Protein 4J6R (pdb70)

Nearest PDB structures (foldseek):
  4j6r-assembly1_G  TM=1.003E+00  e=2.143E-77  Human immunodeficiency virus 1
  6l1y-assembly1_A  TM=9.683E-01  e=7.437E-60  Human immunodeficiency virus 1
  4lsr-assembly1_G  TM=9.617E-01  e=2.858E-59  Human immunodeficiency virus 1
  4ydk-assembly1_G  TM=9.667E-01  e=1.534E-57  Human immunodeficiency virus 1
  5cd5-assembly1_A  TM=9.630E-01  e=1.033E-56  Human immunodeficiency virus 1

B-factor: mean 38.2, std 18.19, range [13.43, 125.76]

Foldseek 3Di:
DWDFDDDQKAKEFPADCPDFAQQSVLCVPRHHHDDPDWDKFWDPQDKDWFALPPFCVLVNVLVSVLVSCPVFAAFQWWCFDPDIDGDDGDQGHYDWGFMKIFDDPQKWKKFAPDALPQLGTMGRIIMITGIAPTATLFDKFFFQWPGDAHQPAWHWHWPDQQPLVIKIKIFHHDWWKKKKKALRFKIKIKTQQLVLLQRVQRVVVVVCVVVNQAKEAFAFDPDDDQRWSFIWGDFSSWIKGWHCRQRGGDIGHSPDHSPPDNSMDMIIMGTAQWDADLSHGIIGGHDDDDDDMTIDMIIRGMGIKGWDHDDDDDRYIYIYGGDSNSSVVVSSRCSRMGMMGHD/DAWAKDEAAEEEAQFKDKMKIQDDDDDLQLFKKWKWWDAPPGDIDTAKIFRQPPTDIDGDPVQPPFWDKHADPVRSMIMIMGGSDDQRVFTWMKIFAAPDSVGGPHGPYIYPTYTYGYHNDDFDFWDKDKQAWDPVPDAQAKTKIWIKTDFGDDDDKDKDKPVNPDDPQKDKDDWDQDPVRGIITMIMGMDGPVCQVPDWIWMWMADVVNRDIDIGTHHHD/DKAKAKDDQEAEEAAQAKTKIKIFIPWFQFQAKWKWWADPPDDIHTAAGSQFHGDPPHDPQWTKDDGTTIIMIMGGRDAQVSFTWMWMDHVPYIYPTHTYAYDDDWDFWDKDKDWADPVVLVVWKTKIKMKTPFGPDPDKDKWKAFLHRTDPPQKDKDKDGQDRPRRTIMMMIIGMDTSVVVVVTFKIKIWMDDPNDPHIDIDIGTPPDD

Radius of gyration: 33.47 Å; Cα contacts (8 Å, |Δi|>4): 1973; chains: 3; bounding box: 67×87×96 Å

Sequence (774 aa):
VWRDADTTLFCASDAKAYETEKHNVWATHACVPTDPNPQEIHLDNVTEKFNMWKNNMVEQMHTDIISLWDQSLKPCVKLTGGSAITQACPKVSFEPIPIHYCTPAGFAILKCKDEGFNGTGLCKNVSTVQCTHGIKPVVSTQLLLNGSLAEKNITIRSENITNNAKIIIVQLVQPVTIKCIRDIRQAHCNVTRSRWNKTLQEVAEKLRTYFGNKTIIFANSSGGDLEITTHSFNCGGEFFYCNTSGLFNSTWYVNSTWNDTNDTITLPCRIKQIINMWQRAGQAMYAPPIPGVIKCESNITGLLLTRDGGKDNNVNETFRPGGGDMRDNWRSELYKYKVVEIEVQFVQSGAEVKKPGASVRVSCEASGYSFTDYVLQWIRQAPGQRPEWMGWIKPERGAVSYAPQFQGRLTLTRDLYTETAYMHFKNLRSDDTAIYYCARGVRRDASWWLQFWGQGTLVTVSSASTKGPSVFPLAPSSKSTSGGTAALGCLVKDYFPEPVTVSWNSGALTSGVHTFPAVLQSSGLYSLSSVVTVPSSSLGTQTYICNVNHKPSNTKVDKKVEPKEIVMTQSPVTVSVSRGGTATLSCRASQGVGSDVAWYQHKPGQTPRLLIYGASTRASGVPERFSGSGFHVDFTLSISGLQPEDVAIYYCQQYETFGQGTKVEIKRTVAAPSVFIFPPSDEQLKSGTASVVCLLNNFYPREAKVQWKVDNALQSGNSQESVTEQDSKDSTYSLSSTLTLSKADYEKHKVYACEVTHQGLSSPVTKSFNRGEC

Structure (mmCIF, N/CA/C/O backbone):
data_4J6R
#
_entry.id   4J6R
#
_cell.length_a   62.044
_cell.length_b   68.692
_cell.length_c   214.534
_cell.angle_alpha   90.00
_cell.angle_beta   90.00
_cell.angle_gamma   90.00
#
_symmetry.space_group_name_H-M   'P 21 21 21'
#
loop_
_entity.id
_entity.type
_entity.pdbx_description
1 polymer 'Envelope glycoprotein gp160'
2 polymer 'HEAVY CHAIN OF ANTIBODY VRC23'
3 polymer 'LIGHT CHAIN OF ANTIBODY VRC23'
4 non-polymer 2-acetamido-2-deoxy-beta-D-glucopyranose
5 non-polymer 'CALCIUM ION'
6 non-polymer 1,2-ETHANEDIOL
7 non-polymer (4S)-2-METHYL-2,4-PENTANEDIOL
8 non-polymer 2-AMINO-2-HYDROXYMETHYL-PROPANE-1,3-DIOL
9 non-polymer (R,R)-2,3-BUTANEDIOL
10 water water
#
loop_
_atom_site.group_PDB
_atom_site.id
_atom_site.type_symbol
_atom_site.label_atom_id
_atom_site.label_alt_id
_atom_site.label_comp_id
_atom_site.label_asym_id
_atom_site.label_entity_id
_atom_site.label_seq_id
_atom_site.pdbx_PDB_ins_code
_atom_site.Cartn_x
_atom_site.Cartn_y
_atom_site.Cartn_z
_atom_site.occupancy
_atom_site.B_iso_or_equiv
_atom_site.auth_seq_id
_atom_site.auth_comp_id
_atom_site.auth_asym_id
_atom_site.auth_atom_id
_atom_site.pdbx_PDB_model_num
ATOM 1 N N . VAL A 1 1 ? -19.240 18.201 26.737 1.00 80.78 44 VAL G N 1
ATOM 2 C CA . VAL A 1 1 ? -20.001 17.765 27.901 1.00 84.12 44 VAL G CA 1
ATOM 3 C C . VAL A 1 1 ? -19.096 16.977 28.853 1.00 77.70 44 VAL G C 1
ATOM 4 O O . VAL A 1 1 ? -18.527 17.546 29.787 1.00 70.23 44 VAL G O 1
ATOM 16 N N . TRP A 1 2 ? -18.960 15.675 28.621 1.00 74.77 45 TRP G N 1
ATOM 17 C CA . TRP A 1 2 ? -18.017 14.863 29.384 1.00 65.03 45 TRP G CA 1
ATOM 18 C C . TRP A 1 2 ? -17.579 13.666 28.553 1.00 58.37 45 TRP G C 1
ATOM 19 O O . TRP A 1 2 ? -18.195 13.348 27.535 1.00 71.83 45 TRP G O 1
ATOM 40 N N . ARG A 1 3 ? -16.509 13.010 28.987 1.00 55.58 46 ARG G N 1
ATOM 41 C CA . ARG A 1 3 ? -16.043 11.797 28.332 1.00 60.69 46 ARG G CA 1
ATOM 42 C C . ARG A 1 3 ? -15.219 10.940 29.284 1.00 58.43 46 ARG G C 1
ATOM 43 O O . ARG A 1 3 ? -14.706 11.429 30.292 1.00 54.90 46 ARG G O 1
ATOM 64 N N . ASP A 1 4 ? -15.110 9.654 28.966 1.00 57.65 47 ASP G N 1
ATOM 65 C CA . ASP A 1 4 ? -14.343 8.728 29.789 1.00 52.08 47 ASP G CA 1
ATOM 66 C C . ASP A 1 4 ? -12.945 9.280 30.023 1.00 45.72 47 ASP G C 1
ATOM 67 O O . ASP A 1 4 ? -12.322 9.819 29.109 1.00 52.42 47 ASP G O 1
ATOM 76 N N . ALA A 1 5 ? -12.456 9.148 31.250 1.00 48.89 48 ALA G N 1
ATOM 77 C CA . ALA A 1 5 ? -11.123 9.624 31.582 1.00 48.08 48 ALA G CA 1
ATOM 78 C C . ALA A 1 5 ? -10.564 8.886 32.787 1.00 49.91 48 ALA G C 1
ATOM 79 O O . ALA A 1 5 ? -11.310 8.320 33.590 1.00 52.82 48 ALA G O 1
ATOM 86 N N . ASP A 1 6 ? -9.241 8.885 32.899 1.00 54.28 49 ASP G N 1
ATOM 87 C CA . ASP A 1 6 ? -8.571 8.373 34.085 1.00 48.75 49 ASP G CA 1
ATOM 88 C C . ASP A 1 6 ? -7.945 9.539 34.841 1.00 51.56 49 ASP G C 1
ATOM 89 O O . ASP A 1 6 ? -7.293 10.401 34.247 1.00 55.89 49 ASP G O 1
ATOM 98 N N . THR A 1 7 ? -8.153 9.566 36.152 1.00 51.00 50 THR G N 1
ATOM 99 C CA . THR A 1 7 ? -7.561 10.596 36.994 1.00 56.84 50 THR G CA 1
ATOM 100 C C . THR A 1 7 ? -7.208 9.988 38.335 1.00 43.86 50 THR G C 1
ATOM 101 O O . THR A 1 7 ? -7.533 8.837 38.604 1.00 41.47 50 THR G O 1
ATOM 112 N N . THR A 1 8 ? -6.535 10.770 39.168 1.00 51.43 51 THR G N 1
ATOM 113 C CA . THR A 1 8 ? -6.192 10.348 40.515 1.00 47.05 51 THR G CA 1
ATOM 114 C C . THR A 1 8 ? -7.384 10.558 41.442 1.00 47.22 51 THR G C 1
ATOM 115 O O . THR A 1 8 ? -7.834 11.686 41.642 1.00 57.71 51 THR G O 1
ATOM 126 N N . LEU A 1 9 ? -7.894 9.470 42.004 1.00 37.72 52 LEU G N 1
ATOM 127 C CA . LEU A 1 9 ? -9.035 9.543 42.903 1.00 33.56 52 LEU G CA 1
ATOM 128 C C . LEU A 1 9 ? -8.545 9.745 44.333 1.00 34.57 52 LEU G C 1
ATOM 129 O O . LEU A 1 9 ? -7.359 9.575 44.621 1.00 39.09 52 LEU G O 1
ATOM 145 N N . PHE A 1 10 ? -9.449 10.133 45.225 1.00 39.98 53 PHE G N 1
ATOM 146 C CA . PHE A 1 10 ? -9.145 10.119 46.655 1.00 35.50 53 PHE G CA 1
ATOM 147 C C . PHE A 1 10 ? -10.166 9.235 47.366 1.00 39.04 53 PHE G C 1
ATOM 148 O O . PHE A 1 10 ? -11.228 8.935 46.816 1.00 37.45 53 PHE G O 1
ATOM 165 N N . CYS A 1 11 ? -9.829 8.779 48.566 1.00 34.03 54 CYS G N 1
ATOM 166 C CA . CYS A 1 11 ? -10.743 7.927 49.323 1.00 36.71 54 CYS G CA 1
ATOM 167 C C . CYS A 1 11 ? -11.345 8.666 50.514 1.00 28.96 54 CYS G C 1
ATOM 168 O O . CYS A 1 11 ? -10.788 9.648 51.002 1.00 31.56 54 CYS G O 1
ATOM 175 N N . ALA A 1 12 ? -12.508 8.194 50.947 1.00 35.15 55 ALA G N 1
ATOM 176 C CA . ALA A 1 12 ? -13.196 8.731 52.107 1.00 35.44 55 ALA G CA 1
ATOM 177 C C . ALA A 1 12 ? -13.575 7.558 52.999 1.00 36.29 55 ALA G C 1
ATOM 178 O O . ALA A 1 12 ? -13.814 6.461 52.505 1.00 34.74 55 ALA G O 1
ATOM 185 N N . SER A 1 13 ? -13.619 7.777 54.309 1.00 38.92 56 SER G N 1
ATOM 186 C CA . SER A 1 13 ? -13.974 6.705 55.234 1.00 36.28 56 SER G CA 1
ATOM 187 C C . SER A 1 13 ? -14.473 7.255 56.567 1.00 39.76 56 SER G C 1
ATOM 188 O O . SER A 1 13 ? -14.294 8.437 56.873 1.00 45.62 56 SER G O 1
ATOM 196 N N . ASP A 1 14 ? -15.101 6.392 57.359 1.00 36.40 57 ASP G N 1
ATOM 197 C CA . ASP A 1 14 ? -15.514 6.750 58.712 1.00 37.62 57 ASP G CA 1
ATOM 198 C C . ASP A 1 14 ? -14.534 6.224 59.761 1.00 43.03 57 ASP G C 1
ATOM 199 O O . ASP A 1 14 ? -14.930 5.877 60.872 1.00 46.10 57 ASP G O 1
ATOM 208 N N . ALA A 1 15 ? -13.254 6.187 59.413 1.00 37.40 58 ALA G N 1
ATOM 209 C CA . ALA A 1 15 ? -12.233 5.656 60.313 1.00 39.08 58 ALA G CA 1
ATOM 210 C C . ALA A 1 15 ? -12.174 6.436 61.617 1.00 43.47 58 ALA G C 1
ATOM 211 O O . ALA A 1 15 ? -12.443 7.635 61.653 1.00 41.86 58 ALA G O 1
ATOM 218 N N . LYS A 1 16 ? -11.828 5.730 62.687 1.00 41.16 59 LYS G N 1
ATOM 219 C CA . LYS A 1 16 ? -11.657 6.322 63.998 1.00 46.79 59 LYS G CA 1
ATOM 220 C C . LYS A 1 16 ? -10.200 6.709 64.179 1.00 55.38 59 LYS G C 1
ATOM 221 O O . LYS A 1 16 ? -9.313 5.855 64.154 1.00 43.79 59 LYS G O 1
ATOM 240 N N . ALA A 1 17 ? -9.958 8.003 64.358 1.00 65.38 60 ALA G N 1
ATOM 241 C CA . ALA A 1 17 ? -8.602 8.512 64.524 1.00 65.70 60 ALA G CA 1
ATOM 242 C C . ALA A 1 17 ? -7.923 7.924 65.762 1.00 58.46 60 ALA G C 1
ATOM 243 O O . ALA A 1 17 ? -6.699 7.993 65.889 1.00 60.42 60 ALA G O 1
ATOM 250 N N . TYR A 1 18 ? -8.714 7.344 66.664 1.00 46.99 61 TYR G N 1
ATOM 251 C CA . TYR A 1 18 ? -8.184 6.779 67.899 1.00 47.37 61 TYR G CA 1
ATOM 252 C C . TYR A 1 18 ? -7.960 5.266 67.880 1.00 48.76 61 TYR G C 1
ATOM 253 O O . TYR A 1 18 ? -7.356 4.721 68.806 1.00 57.70 61 TYR G O 1
ATOM 271 N N . GLU A 1 19 ? -8.444 4.590 66.838 1.00 42.45 62 GLU G N 1
ATOM 272 C CA . GLU A 1 19 ? -8.452 3.130 66.786 1.00 51.56 62 GLU G CA 1
ATOM 273 C C . GLU A 1 19 ? -7.078 2.559 66.415 1.00 43.97 62 GLU G C 1
ATOM 274 O O . GLU A 1 19 ? -6.323 3.171 65.662 1.00 52.47 62 GLU G O 1
ATOM 286 N N . THR A 1 20 ? -6.767 1.380 66.948 1.00 43.73 63 THR G N 1
ATOM 287 C CA . THR A 1 20 ? -5.473 0.736 66.710 1.00 41.39 63 THR G CA 1
ATOM 288 C C . THR A 1 20 ? -5.546 -0.253 65.540 1.00 39.87 63 THR G C 1
ATOM 289 O O . THR A 1 20 ? -4.532 -0.595 64.928 1.00 36.87 63 THR G O 1
ATOM 300 N N . GLU A 1 21 ? -6.753 -0.726 65.252 1.00 38.04 64 GLU G N 1
ATOM 301 C CA . GLU A 1 21 ? -7.023 -1.535 64.073 1.00 36.38 64 GLU G CA 1
ATOM 302 C C . GLU A 1 21 ? -6.417 -0.891 62.815 1.00 31.27 64 GLU G C 1
ATOM 303 O O . GLU A 1 21 ? -6.561 0.311 62.584 1.00 34.49 64 GLU G O 1
ATOM 315 N N . LYS A 1 22 ? -5.744 -1.700 62.005 1.00 31.83 65 LYS G N 1
ATOM 316 C CA . LYS A 1 22 ? -4.863 -1.183 60.951 1.00 28.10 65 LYS G CA 1
ATOM 317 C C . LYS A 1 22 ? -5.545 -0.508 59.756 1.00 28.37 65 LYS G C 1
ATOM 318 O O . LYS A 1 22 ? -4.979 0.418 59.175 1.00 29.20 65 LYS G O 1
ATOM 337 N N . HIS A 1 23 ? -6.730 -0.967 59.362 1.00 27.74 66 HIS G N 1
ATOM 338 C CA . HIS A 1 23 ? -7.470 -0.273 58.311 1.00 29.34 66 HIS G CA 1
ATOM 339 C C . HIS A 1 23 ? -7.825 1.143 58.762 1.00 29.62 66 HIS G C 1
ATOM 340 O O . HIS A 1 23 ? -7.706 2.096 57.986 1.00 29.52 66 HIS G O 1
ATOM 355 N N . ASN A 1 24 ? -8.273 1.281 60.009 1.00 29.39 67 ASN G N 1
ATOM 356 C CA . ASN A 1 24 ? -8.571 2.589 60.562 1.00 29.10 67 ASN G CA 1
ATOM 357 C C . ASN A 1 24 ? -7.339 3.474 60.513 1.00 30.85 67 ASN G C 1
ATOM 358 O O . ASN A 1 24 ? -7.415 4.648 60.152 1.00 32.74 67 ASN G O 1
ATOM 369 N N . VAL A 1 25 ? -6.200 2.902 60.888 1.00 33.38 68 VAL G N 1
ATOM 370 C CA . VAL A 1 25 ? -4.965 3.665 61.001 1.00 35.90 68 VAL G CA 1
ATOM 371 C C . VAL A 1 25 ? -4.548 4.173 59.630 1.00 32.86 68 VAL G C 1
ATOM 372 O O . VAL A 1 25 ? -4.214 5.350 59.470 1.00 36.23 68 VAL G O 1
ATOM 385 N N . TRP A 1 26 ? -4.594 3.287 58.644 1.00 30.97 69 TRP G N 1
ATOM 386 C CA . TRP A 1 26 ? -4.268 3.655 57.274 1.00 29.63 69 TRP G CA 1
ATOM 387 C C . TRP A 1 26 ? -5.202 4.759 56.772 1.00 29.93 69 TRP G C 1
ATOM 388 O O . TRP A 1 26 ? -4.751 5.799 56.293 1.00 34.28 69 TRP G O 1
ATOM 409 N N . ALA A 1 27 ? -6.503 4.526 56.892 1.00 31.46 70 ALA G N 1
ATOM 410 C CA . ALA A 1 27 ? -7.500 5.462 56.387 1.00 35.43 70 ALA G CA 1
ATOM 411 C C . ALA A 1 27 ? -7.413 6.829 57.075 1.00 34.27 70 ALA G C 1
ATOM 412 O O . ALA A 1 27 ? -7.838 7.844 56.520 1.00 37.36 70 ALA G O 1
ATOM 419 N N . THR A 1 28 ? -6.859 6.872 58.280 1.00 34.96 71 THR G N 1
ATOM 420 C CA . THR A 1 28 ? -6.746 8.133 58.987 1.00 40.58 71 THR G CA 1
ATOM 421 C C . THR A 1 28 ? -5.804 9.095 58.256 1.00 42.19 71 THR G C 1
ATOM 422 O O . THR A 1 28 ? -6.014 10.302 58.290 1.00 42.04 71 THR G O 1
ATOM 433 N N . HIS A 1 29 ? -4.789 8.573 57.568 1.00 41.54 72 HIS G N 1
ATOM 434 C CA . HIS A 1 29 ? -3.869 9.455 56.846 1.00 41.77 72 HIS G CA 1
ATOM 435 C C . HIS A 1 29 ? -4.080 9.423 55.330 1.00 38.04 72 HIS G C 1
ATOM 436 O O . HIS A 1 29 ? -3.714 10.368 54.629 1.00 41.00 72 HIS G O 1
ATOM 451 N N . ALA A 1 30 ? -4.698 8.361 54.832 1.00 31.46 73 ALA G N 1
ATOM 452 C CA . ALA A 1 30 ? -4.825 8.161 53.394 1.00 31.40 73 ALA G CA 1
ATOM 453 C C . ALA A 1 30 ? -6.121 8.737 52.837 1.00 32.28 73 ALA G C 1
ATOM 454 O O . ALA A 1 30 ? -6.224 8.980 51.633 1.00 39.35 73 ALA G O 1
ATOM 461 N N . CYS A 1 31 ? -7.103 8.952 53.711 1.00 33.46 74 CYS G N 1
ATOM 462 C CA . CYS A 1 31 ? -8.457 9.291 53.281 1.00 39.62 74 CYS G CA 1
ATOM 463 C C . CYS A 1 31 ? -9.010 10.490 54.040 1.00 36.46 74 CYS G C 1
ATOM 464 O O . CYS A 1 31 ? -8.497 10.867 55.091 1.00 36.73 74 CYS G O 1
ATOM 471 N N . VAL A 1 32 ? -10.070 11.080 53.496 1.00 38.22 75 VAL G N 1
ATOM 472 C CA . VAL A 1 32 ? -10.804 12.138 54.176 1.00 40.77 75 VAL G CA 1
ATOM 473 C C . VAL A 1 32 ? -12.078 11.571 54.787 1.00 37.79 75 VAL G C 1
ATOM 474 O O . VAL A 1 32 ? -12.452 10.433 54.501 1.00 35.46 75 VAL G O 1
ATOM 487 N N . PRO A 1 33 ? -12.754 12.362 55.630 1.00 38.22 76 PRO G N 1
ATOM 488 C CA . PRO A 1 33 ? -14.033 11.944 56.213 1.00 44.58 76 PRO G CA 1
ATOM 489 C C . PRO A 1 33 ? -15.137 11.837 55.167 1.00 46.80 76 PRO G C 1
ATOM 490 O O . PRO A 1 33 ? -15.109 12.566 54.179 1.00 43.98 76 PRO G O 1
ATOM 501 N N . THR A 1 34 ? -16.094 10.940 55.389 1.00 45.69 77 THR G N 1
ATOM 502 C CA . THR A 1 34 ? -17.222 10.779 54.476 1.00 45.83 77 THR G CA 1
ATOM 503 C C . THR A 1 34 ? -18.146 11.988 54.545 1.00 45.04 77 THR G C 1
ATOM 504 O O . THR A 1 34 ? -18.190 12.682 55.552 1.00 50.79 77 THR G O 1
ATOM 515 N N . ASP A 1 35 ? -18.887 12.229 53.468 1.00 49.37 78 ASP G N 1
ATOM 516 C CA . ASP A 1 35 ? -19.893 13.285 53.450 1.00 53.22 78 ASP G CA 1
ATOM 517 C C . ASP A 1 35 ? -21.160 12.745 54.105 1.00 52.16 78 ASP G C 1
ATOM 518 O O . ASP A 1 35 ? -21.669 11.698 53.697 1.00 47.99 78 ASP G O 1
ATOM 527 N N . PRO A 1 36 ? -21.660 13.444 55.136 1.00 59.70 79 PRO G N 1
ATOM 528 C CA . PRO A 1 36 ? -22.901 13.062 55.820 1.00 65.07 79 PRO G CA 1
ATOM 529 C C . PRO A 1 36 ? -24.096 12.976 54.875 1.00 66.20 79 PRO G C 1
ATOM 530 O O . PRO A 1 36 ? -24.893 12.043 54.977 1.00 68.96 79 PRO G O 1
ATOM 541 N N . ASN A 1 37 ? -24.216 13.943 53.970 1.00 66.79 80 ASN G N 1
ATOM 542 C CA . ASN A 1 37 ? -25.321 13.970 53.016 1.00 69.28 80 ASN G CA 1
ATOM 543 C C . ASN A 1 37 ? -24.830 14.030 51.575 1.00 65.12 80 ASN G C 1
ATOM 544 O O . ASN A 1 37 ? -24.842 15.095 50.955 1.00 67.19 80 ASN G O 1
ATOM 555 N N . PRO A 1 38 ? -24.395 12.879 51.039 1.00 57.25 81 PRO G N 1
ATOM 556 C CA . PRO A 1 38 ? -23.902 12.783 49.661 1.00 59.76 81 PRO G CA 1
ATOM 557 C C . PRO A 1 38 ? -25.021 13.019 48.663 1.00 66.37 81 PRO G C 1
ATOM 558 O O . PRO A 1 38 ? -26.163 12.650 48.930 1.00 66.34 81 PRO G O 1
ATOM 569 N N . GLN A 1 39 ? -24.701 13.623 47.526 1.00 65.96 82 GLN G N 1
ATOM 570 C CA . GLN A 1 39 ? -25.715 13.901 46.523 1.00 67.26 82 GLN G CA 1
ATOM 571 C C . GLN A 1 39 ? -25.608 12.938 45.346 1.00 64.11 82 GLN G C 1
ATOM 572 O O . GLN A 1 39 ? -24.519 12.693 44.824 1.00 67.80 82 GLN G O 1
ATOM 586 N N . GLU A 1 40 ? -26.747 12.380 44.950 1.00 58.34 83 GLU G N 1
ATOM 587 C CA . GLU A 1 40 ? -26.827 11.560 43.751 1.00 50.33 83 GLU G CA 1
ATOM 588 C C . GLU A 1 40 ? -27.903 12.130 42.841 1.00 55.05 83 GLU G C 1
ATOM 589 O O . GLU A 1 40 ? -29.050 12.310 43.254 1.00 60.49 83 GLU G O 1
ATOM 601 N N . ILE A 1 41 ? -27.525 12.424 41.604 1.00 56.02 84 ILE G N 1
ATOM 602 C CA . ILE A 1 41 ? -28.437 13.043 40.656 1.00 59.52 84 ILE G CA 1
ATOM 603 C C . ILE A 1 41 ? -28.678 12.131 39.464 1.00 54.38 84 ILE G C 1
ATOM 604 O O . ILE A 1 41 ? -27.735 11.689 38.813 1.00 52.47 84 ILE G O 1
ATOM 620 N N . HIS A 1 42 ? -29.946 11.852 39.189 1.00 56.78 85 HIS G N 1
ATOM 621 C CA . HIS A 1 42 ? -30.322 11.065 38.023 1.00 57.16 85 HIS G CA 1
ATOM 622 C C . HIS A 1 42 ? -30.079 11.880 36.761 1.00 59.05 85 HIS G C 1
ATOM 623 O O . HIS A 1 42 ? -30.493 13.034 36.673 1.00 63.33 85 HIS G O 1
ATOM 638 N N . LEU A 1 43 ? -29.402 11.284 35.788 1.00 64.05 86 LEU G N 1
ATOM 639 C CA . LEU A 1 43 ? -29.159 11.955 34.517 1.00 59.46 86 LEU G CA 1
ATOM 640 C C . LEU A 1 43 ? -30.251 11.596 33.513 1.00 62.61 86 LEU G C 1
ATOM 641 O O . LEU A 1 43 ? -30.189 10.568 32.838 1.00 61.60 86 LEU G O 1
ATOM 657 N N . ASP A 1 44 ? -31.255 12.459 33.422 1.00 74.15 87 ASP G N 1
ATOM 658 C CA . ASP A 1 44 ? -32.411 12.211 32.572 1.00 70.44 87 ASP G CA 1
ATOM 659 C C . ASP A 1 44 ? -32.000 11.925 31.133 1.00 70.99 87 ASP G C 1
ATOM 660 O O . ASP A 1 44 ? -31.231 12.676 30.534 1.00 71.47 87 ASP G O 1
ATOM 669 N N . ASN A 1 45 ? -32.508 10.825 30.588 1.00 71.24 88 ASN G N 1
ATOM 670 C CA . ASN A 1 45 ? -32.342 10.528 29.172 1.00 78.10 88 ASN G CA 1
ATOM 671 C C . ASN A 1 45 ? -30.883 10.299 28.773 1.00 69.86 88 ASN G C 1
ATOM 672 O O . ASN A 1 45 ? -30.499 10.538 27.628 1.00 72.52 88 ASN G O 1
ATOM 683 N N . VAL A 1 46 ? -30.073 9.824 29.713 1.00 65.10 89 VAL G N 1
ATOM 684 C CA . VAL A 1 46 ? -28.658 9.589 29.448 1.00 62.14 89 VAL G CA 1
ATOM 685 C C . VAL A 1 46 ? -28.337 8.102 29.366 1.00 61.25 89 VAL G C 1
ATOM 686 O O . VAL A 1 46 ? -28.701 7.328 30.251 1.00 57.47 89 VAL G O 1
ATOM 699 N N . THR A 1 47 ? -27.642 7.718 28.300 1.00 59.52 90 THR G N 1
ATOM 700 C CA . THR A 1 47 ? -27.165 6.349 28.136 1.00 57.14 90 THR G CA 1
ATOM 701 C C . THR A 1 47 ? -25.641 6.329 28.030 1.00 54.66 90 THR G C 1
ATOM 702 O O . THR A 1 47 ? -25.050 7.131 27.306 1.00 64.62 90 THR G O 1
ATOM 713 N N . GLU A 1 48 ? -25.012 5.404 28.750 1.00 51.06 91 GLU G N 1
ATOM 714 C CA . GLU A 1 48 ? -23.557 5.352 28.839 1.00 48.67 91 GLU G CA 1
ATOM 715 C C . GLU A 1 48 ? -23.058 3.917 28.781 1.00 47.59 91 GLU G C 1
ATOM 716 O O . GLU A 1 48 ? -23.690 3.015 29.326 1.00 51.68 91 GLU G O 1
ATOM 728 N N . LYS A 1 49 ? -21.916 3.716 28.131 1.00 47.64 92 LYS G N 1
ATOM 729 C CA . LYS A 1 49 ? -21.273 2.408 28.098 1.00 44.68 92 LYS G CA 1
ATOM 730 C C . LYS A 1 49 ? -20.319 2.246 29.274 1.00 49.92 92 LYS G C 1
ATOM 731 O O . LYS A 1 49 ? -19.595 3.179 29.625 1.00 41.91 92 LYS G O 1
ATOM 750 N N . PHE A 1 50 ? -20.328 1.059 29.878 1.00 39.60 93 PHE G N 1
ATOM 751 C CA . PHE A 1 50 ? -19.405 0.724 30.958 1.00 35.97 93 PHE G CA 1
ATOM 752 C C . PHE A 1 50 ? -18.586 -0.501 30.558 1.00 35.06 93 PHE G C 1
ATOM 753 O O . PHE A 1 50 ? -19.009 -1.288 29.703 1.00 44.10 93 PHE G O 1
ATOM 770 N N . ASN A 1 51 ? -17.408 -0.643 31.158 1.00 34.01 94 ASN G N 1
ATOM 771 C CA . ASN A 1 51 ? -16.623 -1.870 31.028 1.00 37.56 94 ASN G CA 1
ATOM 772 C C . ASN A 1 51 ? -15.879 -2.180 32.325 1.00 32.99 94 ASN G C 1
ATOM 773 O O . ASN A 1 51 ? -14.802 -1.647 32.596 1.00 34.91 94 ASN G O 1
ATOM 784 N N . MET A 1 52 ? -16.464 -3.059 33.128 1.00 33.75 95 MET G N 1
ATOM 785 C CA . MET A 1 52 ? -15.945 -3.356 34.453 1.00 33.82 95 MET G CA 1
ATOM 786 C C . MET A 1 52 ? -14.569 -4.013 34.397 1.00 28.91 95 MET G C 1
ATOM 787 O O . MET A 1 52 ? -13.840 -4.002 35.387 1.00 30.49 95 MET G O 1
ATOM 801 N N . TRP A 1 53 ? -14.228 -4.583 33.240 1.00 30.98 96 TRP G N 1
ATOM 802 C CA . TRP A 1 53 ? -12.961 -5.296 33.071 1.00 35.35 96 TRP G CA 1
ATOM 803 C C . TRP A 1 53 ? -11.820 -4.369 32.660 1.00 33.96 96 TRP G C 1
ATOM 804 O O . TRP A 1 53 ? -10.648 -4.736 32.766 1.00 36.84 96 TRP G O 1
ATOM 825 N N . LYS A 1 54 ? -12.170 -3.166 32.209 1.00 32.25 97 LYS G N 1
ATOM 826 C CA . LYS A 1 54 ? -11.179 -2.157 31.841 1.00 33.96 97 LYS G CA 1
ATOM 827 C C . LYS A 1 54 ? -11.508 -0.848 32.547 1.00 31.97 97 LYS G C 1
ATOM 828 O O . LYS A 1 54 ? -11.710 0.183 31.911 1.00 43.36 97 LYS G O 1
ATOM 847 N N . ASN A 1 55 ? -11.581 -0.916 33.863 1.00 30.75 98 ASN G N 1
ATOM 848 C CA . ASN A 1 55 ? -11.960 0.214 34.693 1.00 30.43 98 ASN G CA 1
ATOM 849 C C . ASN A 1 55 ? -10.799 0.584 35.618 1.00 29.26 98 ASN G C 1
ATOM 850 O O . ASN A 1 55 ? -10.462 -0.164 36.537 1.00 29.53 98 ASN G O 1
ATOM 861 N N . ASN A 1 56 ? -10.186 1.737 35.362 1.00 32.52 99 ASN G N 1
ATOM 862 C CA . ASN A 1 56 ? -8.972 2.133 36.069 1.00 37.23 99 ASN G CA 1
ATOM 863 C C . ASN A 1 56 ? -9.185 2.410 37.558 1.00 30.03 99 ASN G C 1
ATOM 864 O O . ASN A 1 56 ? -8.225 2.429 38.329 1.00 34.06 99 ASN G O 1
ATOM 875 N N . MET A 1 57 ? -10.435 2.604 37.967 1.00 30.04 100 MET G N 1
ATOM 876 C CA . MET A 1 57 ? -10.759 2.726 39.388 1.00 29.35 100 MET G CA 1
ATOM 877 C C . MET A 1 57 ? -10.251 1.507 40.150 1.00 27.27 100 MET G C 1
ATOM 878 O O . MET A 1 57 ? -9.740 1.616 41.262 1.00 26.16 100 MET G O 1
ATOM 892 N N . VAL A 1 58 ? -10.400 0.341 39.532 1.00 24.58 101 VAL G N 1
ATOM 893 C CA . VAL A 1 58 ? -9.950 -0.917 40.108 1.00 26.08 101 VAL G CA 1
ATOM 894 C C . VAL A 1 58 ? -8.463 -0.883 40.440 1.00 23.70 101 VAL G C 1
ATOM 895 O O . VAL A 1 58 ? -8.052 -1.337 41.511 1.00 27.01 101 VAL G O 1
ATOM 908 N N . GLU A 1 59 ? -7.659 -0.358 39.521 1.00 25.65 102 GLU G N 1
ATOM 909 C CA . GLU A 1 59 ? -6.214 -0.337 39.688 1.00 26.09 102 GLU G CA 1
ATOM 910 C C . GLU A 1 59 ? -5.818 0.611 40.818 1.00 27.03 102 GLU G C 1
ATOM 911 O O . GLU A 1 59 ? -4.899 0.321 41.575 1.00 31.70 102 GLU G O 1
ATOM 923 N N . GLN A 1 60 ? -6.507 1.743 40.925 1.00 26.73 103 GLN G N 1
ATOM 924 C CA . GLN A 1 60 ? -6.218 2.681 42.008 1.00 29.77 103 GLN G CA 1
ATOM 925 C C . GLN A 1 60 ? -6.510 2.058 43.370 1.00 32.93 103 GLN G C 1
ATOM 926 O O . GLN A 1 60 ? -5.701 2.157 44.299 1.00 27.82 103 GLN G O 1
ATOM 940 N N . MET A 1 61 ? -7.660 1.409 43.490 1.00 25.53 104 MET G N 1
ATOM 941 C CA . MET A 1 61 ? -7.986 0.704 44.718 1.00 25.28 104 MET G CA 1
ATOM 942 C C . MET A 1 61 ? -6.947 -0.376 45.040 1.00 28.63 104 MET G C 1
ATOM 943 O O . MET A 1 61 ? -6.500 -0.494 46.184 1.00 24.94 104 MET G O 1
ATOM 957 N N . HIS A 1 62 ? -6.554 -1.145 44.028 1.00 27.45 105 HIS G N 1
ATOM 958 C CA . HIS A 1 62 ? -5.584 -2.221 44.213 1.00 26.46 105 HIS G CA 1
ATOM 959 C C . HIS A 1 62 ? -4.290 -1.681 44.821 1.00 25.77 105 HIS G C 1
ATOM 960 O O . HIS A 1 62 ? -3.815 -2.196 45.830 1.00 26.65 105 HIS G O 1
ATOM 975 N N . THR A 1 63 ? -3.737 -0.627 44.227 1.00 23.75 106 THR G N 1
ATOM 976 C CA . THR A 1 63 ? -2.483 -0.062 44.709 1.00 26.91 106 THR G CA 1
ATOM 977 C C . THR A 1 63 ? -2.617 0.452 46.145 1.00 26.26 106 THR G C 1
ATOM 978 O O . THR A 1 63 ? -1.668 0.373 46.920 1.00 28.89 106 THR G O 1
ATOM 989 N N . ASP A 1 64 ? -3.791 0.977 46.488 1.00 24.19 107 ASP G N 1
ATOM 990 C CA . ASP A 1 64 ? -4.051 1.464 47.849 1.00 28.43 107 ASP G CA 1
ATOM 991 C C . ASP A 1 64 ? -4.078 0.316 48.840 1.00 25.50 107 ASP G C 1
ATOM 992 O O . ASP A 1 64 ? -3.506 0.411 49.927 1.00 25.97 107 ASP G O 1
ATOM 1001 N N . ILE A 1 65 ? -4.757 -0.768 48.480 1.00 26.61 108 ILE G N 1
ATOM 1002 C CA . ILE A 1 65 ? -4.901 -1.881 49.410 1.00 26.25 108 ILE G CA 1
ATOM 1003 C C . ILE A 1 65 ? -3.573 -2.602 49.566 1.00 26.48 108 ILE G C 1
ATOM 1004 O O . ILE A 1 65 ? -3.262 -3.112 50.645 1.00 27.33 108 ILE G O 1
ATOM 1020 N N . ILE A 1 66 ? -2.780 -2.626 48.500 1.00 25.65 109 ILE G N 1
ATOM 1021 C CA . ILE A 1 66 ? -1.402 -3.070 48.613 1.00 26.41 109 ILE G CA 1
ATOM 1022 C C . ILE A 1 66 ? -0.681 -2.243 49.684 1.00 28.22 109 ILE G C 1
ATOM 1023 O O . ILE A 1 66 ? -0.054 -2.803 50.579 1.00 29.41 109 ILE G O 1
ATOM 1039 N N . SER A 1 67 ? -0.778 -0.916 49.598 1.00 25.49 110 SER G N 1
ATOM 1040 C CA . SER A 1 67 ? -0.089 -0.049 50.546 1.00 23.68 110 SER G CA 1
ATOM 1041 C C . SER A 1 67 ? -0.582 -0.297 51.965 1.00 27.54 110 SER G C 1
ATOM 1042 O O . SER A 1 67 ? 0.221 -0.356 52.896 1.00 30.44 110 SER G O 1
ATOM 1050 N N . LEU A 1 68 ? -1.891 -0.480 52.116 1.00 25.45 111 LEU G N 1
ATOM 1051 C CA . LEU A 1 68 ? -2.489 -0.735 53.425 1.00 28.68 111 LEU G CA 1
ATOM 1052 C C . LEU A 1 68 ? -1.895 -1.998 54.040 1.00 26.36 111 LEU G C 1
ATOM 1053 O O . LEU A 1 68 ? -1.461 -2.004 55.193 1.00 31.49 111 LEU G O 1
ATOM 1069 N N . TRP A 1 69 ? -1.861 -3.068 53.255 1.00 28.91 112 TRP G N 1
ATOM 1070 C CA . TRP A 1 69 ? -1.279 -4.326 53.708 1.00 24.78 112 TRP G CA 1
ATOM 1071 C C . TRP A 1 69 ? 0.209 -4.227 54.025 1.00 27.20 112 TRP G C 1
ATOM 1072 O O . TRP A 1 69 ? 0.661 -4.720 55.058 1.00 31.73 112 TRP G O 1
ATOM 1093 N N . ASP A 1 70 ? 0.968 -3.585 53.144 1.00 30.39 113 ASP G N 1
ATOM 1094 C CA . ASP A 1 70 ? 2.408 -3.467 53.329 1.00 27.58 113 ASP G CA 1
ATOM 1095 C C . ASP A 1 70 ? 2.756 -2.784 54.651 1.00 34.15 113 ASP G C 1
ATOM 1096 O O . ASP A 1 70 ? 3.644 -3.227 55.378 1.00 39.79 113 ASP G O 1
ATOM 1105 N N . GLN A 1 71 ? 2.058 -1.701 54.962 1.00 33.45 114 GLN G N 1
ATOM 1106 C CA . GLN A 1 71 ? 2.396 -0.942 56.153 1.00 34.78 114 GLN G CA 1
ATOM 1107 C C . GLN A 1 71 ? 1.643 -1.442 57.393 1.00 31.79 114 GLN G C 1
ATOM 1108 O O . GLN A 1 71 ? 1.875 -0.954 58.494 1.00 38.93 114 GLN G O 1
ATOM 1122 N N . SER A 1 72 ? 0.786 -2.446 57.219 1.00 28.67 115 SER G N 1
ATOM 1123 C CA . SER A 1 72 ? -0.031 -2.962 58.321 1.00 35.17 115 SER G CA 1
ATOM 1124 C C . SER A 1 72 ? 0.392 -4.357 58.802 1.00 30.54 115 SER G C 1
ATOM 1125 O O . SER A 1 72 ? 0.482 -4.600 60.004 1.00 32.65 115 SER G O 1
ATOM 1133 N N . LEU A 1 73 ? 0.628 -5.269 57.864 1.00 32.55 116 LEU G N 1
ATOM 1134 C CA . LEU A 1 73 ? 0.925 -6.663 58.200 1.00 36.36 116 LEU G CA 1
ATOM 1135 C C . LEU A 1 73 ? 2.364 -7.024 57.860 1.00 34.36 116 LEU G C 1
ATOM 1136 O O . LEU A 1 73 ? 2.646 -7.574 56.793 1.00 40.44 116 LEU G O 1
ATOM 1152 N N . LYS A 1 74 ? 3.269 -6.726 58.781 1.00 36.26 117 LYS G N 1
ATOM 1153 C CA . LYS A 1 74 ? 4.688 -6.916 58.537 1.00 39.99 117 LYS G CA 1
ATOM 1154 C C . LYS A 1 74 ? 5.140 -8.336 58.869 1.00 40.90 117 LYS G C 1
ATOM 1155 O O . LYS A 1 74 ? 4.967 -8.806 59.994 1.00 43.68 117 LYS G O 1
ATOM 1174 N N . PRO A 1 75 ? 5.717 -9.028 57.875 1.00 36.84 118 PRO G N 1
ATOM 1175 C CA . PRO A 1 75 ? 6.269 -10.371 58.075 1.00 43.17 118 PRO G CA 1
ATOM 1176 C C . PRO A 1 75 ? 7.563 -10.350 58.868 1.00 47.30 118 PRO G C 1
ATOM 1177 O O . PRO A 1 75 ? 8.291 -9.359 58.828 1.00 44.86 118 PRO G O 1
ATOM 1188 N N . CYS A 1 76 ? 7.843 -11.442 59.572 1.00 43.79 119 CYS G N 1
ATOM 1189 C CA . CYS A 1 76 ? 9.106 -11.604 60.277 1.00 47.57 119 CYS G CA 1
ATOM 1190 C C . CYS A 1 76 ? 10.234 -11.741 59.265 1.00 49.22 119 CYS G C 1
ATOM 1191 O O . CYS A 1 76 ? 11.364 -11.330 59.518 1.00 52.14 119 CYS G O 1
ATOM 1198 N N . VAL A 1 77 ? 9.921 -12.333 58.116 1.00 48.24 120 VAL G N 1
ATOM 1199 C CA . VAL A 1 77 ? 10.899 -12.495 57.050 1.00 56.09 120 VAL G CA 1
ATOM 1200 C C . VAL A 1 77 ? 10.217 -12.403 55.691 1.00 50.83 120 VAL G C 1
ATOM 1201 O O . VAL A 1 77 ? 9.155 -12.991 55.477 1.00 44.31 120 VAL G O 1
ATOM 1214 N N . LYS A 1 78 ? 10.827 -11.647 54.783 1.00 55.35 121 LYS G N 1
ATOM 1215 C CA . LYS A 1 78 ? 10.329 -11.519 53.420 1.00 56.94 121 LYS G CA 1
ATOM 1216 C C . LYS A 1 78 ? 11.366 -12.035 52.444 1.00 53.80 121 LYS G C 1
ATOM 1217 O O . LYS A 1 78 ? 12.533 -11.655 52.508 1.00 59.11 121 LYS G O 1
ATOM 1236 N N . LEU A 1 79 ? 10.941 -12.907 51.539 1.00 57.80 122 LEU G N 1
ATOM 1237 C CA . LEU A 1 79 ? 11.813 -13.351 50.466 1.00 70.68 122 LEU G CA 1
ATOM 1238 C C . LEU A 1 79 ? 11.272 -12.831 49.140 1.00 78.09 122 LEU G C 1
ATOM 1239 O O . LEU A 1 79 ? 10.834 -13.603 48.288 1.00 87.30 122 LEU G O 1
ATOM 1255 N N . THR A 1 80 ? 11.288 -11.510 48.986 1.00 79.84 123 THR G N 1
ATOM 1256 C CA . THR A 1 80 ? 10.900 -10.874 47.733 1.00 80.68 123 THR G CA 1
ATOM 1257 C C . THR A 1 80 ? 12.120 -10.844 46.823 1.00 85.42 123 THR G C 1
ATOM 1258 O O . THR A 1 80 ? 13.072 -10.102 47.070 1.00 90.49 123 THR G O 1
ATOM 1269 N N . GLY A 1 81 ? 12.089 -11.657 45.773 1.00 86.24 124 GLY G N 1
ATOM 1270 C CA . GLY A 1 81 ? 13.256 -11.863 44.935 1.00 89.77 124 GLY G CA 1
ATOM 1271 C C . GLY A 1 81 ? 14.133 -12.940 45.542 1.00 95.62 124 GLY G C 1
ATOM 1272 O O . GLY A 1 81 ? 13.629 -13.905 46.119 1.00 98.16 124 GLY G O 1
ATOM 1276 N N . GLY A 1 82 ? 15.446 -12.779 45.419 1.00 101.50 198 GLY G N 1
ATOM 1277 C CA . GLY A 1 82 ? 16.385 -13.713 46.014 1.00 104.80 198 GLY G CA 1
ATOM 1278 C C . GLY A 1 82 ? 16.904 -13.232 47.358 1.00 104.89 198 GLY G C 1
ATOM 1279 O O . GLY A 1 82 ? 17.581 -13.973 48.072 1.00 107.79 198 GLY G O 1
ATOM 1283 N N . SER A 1 83 ? 16.581 -11.987 47.704 1.00 101.78 199 SER G N 1
ATOM 1284 C CA . SER A 1 83 ? 17.055 -11.376 48.945 1.00 100.94 199 SER G CA 1
ATOM 1285 C C . SER A 1 83 ? 16.060 -11.542 50.097 1.00 97.95 199 SER G C 1
ATOM 1286 O O . SER A 1 83 ? 14.870 -11.244 49.954 1.00 94.61 199 SER G O 1
ATOM 1294 N N . ALA A 1 84 ? 16.561 -12.011 51.240 1.00 97.12 200 ALA G N 1
ATOM 1295 C CA . ALA A 1 84 ? 15.731 -12.242 52.423 1.00 90.36 200 ALA G CA 1
ATOM 1296 C C . ALA A 1 84 ? 15.828 -11.080 53.413 1.00 86.72 200 ALA G C 1
ATOM 1297 O O . ALA A 1 84 ? 16.923 -10.653 53.780 1.00 86.81 200 ALA G O 1
ATOM 1304 N N . ILE A 1 85 ? 14.671 -10.591 53.852 1.00 81.28 201 ILE G N 1
ATOM 1305 C CA . ILE A 1 85 ? 14.593 -9.421 54.721 1.00 76.92 201 ILE G CA 1
ATOM 1306 C C . ILE A 1 85 ? 14.040 -9.788 56.096 1.00 70.67 201 ILE G C 1
ATOM 1307 O O . ILE A 1 85 ? 12.937 -10.320 56.201 1.00 64.95 201 ILE G O 1
ATOM 1323 N N . THR A 1 86 ? 14.805 -9.491 57.143 1.00 72.10 202 THR G N 1
ATOM 1324 C CA . THR A 1 86 ? 14.382 -9.756 58.519 1.00 70.43 202 THR G CA 1
ATOM 1325 C C . THR A 1 86 ? 13.864 -8.480 59.189 1.00 72.64 202 THR G C 1
ATOM 1326 O O . THR A 1 86 ? 14.423 -7.402 58.989 1.00 78.70 202 THR G O 1
ATOM 1337 N N . GLN A 1 87 ? 12.802 -8.601 59.986 1.00 67.74 203 GLN G N 1
ATOM 1338 C CA . GLN A 1 87 ? 12.239 -7.444 60.687 1.00 69.98 203 GLN G CA 1
ATOM 1339 C C . GLN A 1 87 ? 11.240 -7.829 61.783 1.00 64.41 203 GLN G C 1
ATOM 1340 O O . GLN A 1 87 ? 10.930 -9.006 61.975 1.00 54.90 203 GLN G O 1
ATOM 1354 N N . ALA A 1 88 ? 10.741 -6.823 62.501 1.00 63.79 204 ALA G N 1
ATOM 1355 C CA . ALA A 1 88 ? 9.769 -7.043 63.569 1.00 51.72 204 ALA G CA 1
ATOM 1356 C C . ALA A 1 88 ? 8.398 -7.375 62.990 1.00 50.42 204 ALA G C 1
ATOM 1357 O O . ALA A 1 88 ? 8.005 -6.843 61.950 1.00 49.84 204 ALA G O 1
ATOM 1364 N N . CYS A 1 89 ? 7.672 -8.260 63.667 1.00 47.80 205 CYS G N 1
ATOM 1365 C CA . CYS A 1 89 ? 6.424 -8.789 63.126 1.00 49.56 205 CYS G CA 1
ATOM 1366 C C . CYS A 1 89 ? 5.375 -8.984 64.212 1.00 47.87 205 CYS G C 1
ATOM 1367 O O . CYS A 1 89 ? 5.031 -10.111 64.560 1.00 48.08 205 CYS G O 1
ATOM 1374 N N . PRO A 1 90 ? 4.850 -7.877 64.746 1.00 51.22 206 PRO G N 1
ATOM 1375 C CA . PRO A 1 90 ? 3.890 -7.962 65.846 1.00 52.58 206 PRO G CA 1
ATOM 1376 C C . PRO A 1 90 ? 2.518 -8.432 65.389 1.00 42.13 206 PRO G C 1
ATOM 1377 O O . PRO A 1 90 ? 2.167 -8.287 64.218 1.00 46.97 206 PRO G O 1
ATOM 1388 N N . LYS A 1 91 ? 1.754 -8.999 66.315 1.00 48.83 207 LYS G N 1
ATOM 1389 C CA . LYS A 1 91 ? 0.356 -9.292 66.063 1.00 47.99 207 LYS G CA 1
ATOM 1390 C C . LYS A 1 91 ? -0.387 -7.965 66.037 1.00 44.41 207 LYS G C 1
ATOM 1391 O O . LYS A 1 91 ? -0.042 -7.040 66.773 1.00 47.19 207 LYS G O 1
ATOM 1410 N N . VAL A 1 92 ? -1.397 -7.871 65.181 1.00 45.83 208 VAL G N 1
ATOM 1411 C CA . VAL A 1 92 ? -2.154 -6.640 65.040 1.00 44.55 208 VAL G CA 1
ATOM 1412 C C . VAL A 1 92 ? -3.648 -6.923 64.988 1.00 41.77 208 VAL G C 1
ATOM 1413 O O . VAL A 1 92 ? -4.075 -8.066 64.824 1.00 44.21 208 VAL G O 1
ATOM 1426 N N . SER A 1 93 ? -4.435 -5.866 65.146 1.00 39.98 209 SER G N 1
ATOM 1427 C CA . SER A 1 93 ? -5.865 -5.927 64.904 1.00 43.75 209 SER G CA 1
ATOM 1428 C C . SER A 1 93 ? -6.094 -5.579 63.434 1.00 31.72 209 SER G C 1
ATOM 1429 O O . SER A 1 93 ? -5.623 -4.548 62.955 1.00 35.84 209 SER G O 1
ATOM 1437 N N . PHE A 1 94 ? -6.801 -6.452 62.722 1.00 33.32 210 PHE G N 1
ATOM 1438 C CA . PHE A 1 94 ? -6.976 -6.326 61.279 1.00 31.16 210 PHE G CA 1
ATOM 1439 C C . PHE A 1 94 ? -8.394 -6.738 60.902 1.00 36.78 210 PHE G C 1
ATOM 1440 O O . PHE A 1 94 ? -8.720 -7.925 60.872 1.00 41.02 210 PHE G O 1
ATOM 1457 N N . GLU A 1 95 ? -9.239 -5.749 60.639 1.00 34.78 211 GLU G N 1
ATOM 1458 C CA . GLU A 1 95 ? -10.638 -5.991 60.308 1.00 35.17 211 GLU G CA 1
ATOM 1459 C C . GLU A 1 95 ? -11.129 -4.886 59.370 1.00 30.55 211 GLU G C 1
ATOM 1460 O O . GLU A 1 95 ? -11.237 -3.725 59.768 1.00 30.63 211 GLU G O 1
ATOM 1472 N N . PRO A 1 96 ? -11.445 -5.249 58.124 1.00 28.61 212 PRO G N 1
ATOM 1473 C CA . PRO A 1 96 ? -11.760 -4.245 57.099 1.00 27.62 212 PRO G CA 1
ATOM 1474 C C . PRO A 1 96 ? -12.896 -3.290 57.468 1.00 25.65 212 PRO G C 1
ATOM 1475 O O . PRO A 1 96 ? -13.880 -3.673 58.106 1.00 31.49 212 PRO G O 1
ATOM 1486 N N . ILE A 1 97 ? -12.743 -2.036 57.054 1.00 29.59 213 ILE G N 1
ATOM 1487 C CA . ILE A 1 97 ? -13.811 -1.050 57.154 1.00 26.11 213 ILE G CA 1
ATOM 1488 C C . ILE A 1 97 ? -14.096 -0.567 55.734 1.00 25.11 213 ILE G C 1
ATOM 1489 O O . ILE A 1 97 ? -13.262 -0.744 54.841 1.00 24.81 213 ILE G O 1
ATOM 1505 N N . PRO A 1 98 ? -15.277 0.027 55.517 1.00 27.40 214 PRO G N 1
ATOM 1506 C CA . PRO A 1 98 ? -15.606 0.490 54.165 1.00 30.24 214 PRO G CA 1
ATOM 1507 C C . PRO A 1 98 ? -14.764 1.679 53.720 1.00 27.48 214 PRO G C 1
ATOM 1508 O O . PRO A 1 98 ? -14.559 2.628 54.494 1.00 29.76 214 PRO G O 1
ATOM 1519 N N . ILE A 1 99 ? -14.308 1.622 52.475 1.00 26.17 215 ILE G N 1
ATOM 1520 C CA . ILE A 1 99 ? -13.588 2.720 51.848 1.00 26.42 215 ILE G CA 1
ATOM 1521 C C . ILE A 1 99 ? -14.404 3.178 50.641 1.00 29.46 215 ILE G C 1
ATOM 1522 O O . ILE A 1 99 ? -14.867 2.350 49.859 1.00 28.45 215 ILE G O 1
ATOM 1538 N N . HIS A 1 100 ? -14.603 4.487 50.514 1.00 31.20 216 HIS G N 1
ATOM 1539 C CA . HIS A 1 100 ? -15.267 5.055 49.346 1.00 33.16 216 HIS G CA 1
ATOM 1540 C C . HIS A 1 100 ? -14.228 5.699 48.443 1.00 30.27 216 HIS G C 1
ATOM 1541 O O . HIS A 1 100 ? -13.273 6.309 48.928 1.00 30.69 216 HIS G O 1
ATOM 1556 N N . TYR A 1 101 ? -14.436 5.607 47.135 1.00 29.90 217 TYR G N 1
ATOM 1557 C CA . TYR A 1 101 ? -13.568 6.296 46.179 1.00 30.53 217 TYR G CA 1
ATOM 1558 C C . TYR A 1 101 ? -14.294 7.466 45.516 1.00 29.33 217 TYR G C 1
ATOM 1559 O O . TYR A 1 101 ? -15.448 7.349 45.109 1.00 33.11 217 TYR G O 1
ATOM 1577 N N . CYS A 1 102 ? -13.603 8.599 45.424 1.00 29.88 218 CYS G N 1
ATOM 1578 C CA . CYS A 1 102 ? -14.223 9.850 45.003 1.00 33.41 218 CYS G CA 1
ATOM 1579 C C . CYS A 1 102 ? -13.394 10.568 43.943 1.00 36.29 218 CYS G C 1
ATOM 1580 O O . CYS A 1 102 ? -12.165 10.455 43.913 1.00 35.34 218 CYS G O 1
ATOM 1587 N N . THR A 1 103 ? -14.077 11.323 43.089 1.00 34.03 219 THR G N 1
ATOM 1588 C CA . THR A 1 103 ? -13.413 12.109 42.058 1.00 40.66 219 THR G CA 1
ATOM 1589 C C . THR A 1 103 ? -13.111 13.530 42.519 1.00 41.87 219 THR G C 1
ATOM 1590 O O . THR A 1 103 ? -13.927 14.163 43.195 1.00 42.64 219 THR G O 1
ATOM 1601 N N . PRO A 1 104 ? -11.932 14.042 42.138 1.00 47.98 220 PRO G N 1
ATOM 1602 C CA . PRO A 1 104 ? -11.552 15.432 42.403 1.00 43.54 220 PRO G CA 1
ATOM 1603 C C . PRO A 1 104 ? -12.324 16.410 41.516 1.00 49.53 220 PRO G C 1
ATOM 1604 O O . PRO A 1 104 ? -13.161 15.984 40.721 1.00 53.65 220 PRO G O 1
ATOM 1615 N N . ALA A 1 105 ? -12.046 17.704 41.656 1.00 48.27 221 ALA G N 1
ATOM 1616 C CA . ALA A 1 105 ? -12.728 18.722 40.866 1.00 54.18 221 ALA G CA 1
ATOM 1617 C C . ALA A 1 105 ? -12.473 18.500 39.382 1.00 51.80 221 ALA G C 1
ATOM 1618 O O . ALA A 1 105 ? -11.374 18.111 38.987 1.00 55.52 221 ALA G O 1
ATOM 1625 N N . GLY A 1 106 ? -13.494 18.745 38.567 1.00 56.89 222 GLY G N 1
ATOM 1626 C CA . GLY A 1 106 ? -13.372 18.624 37.125 1.00 56.22 222 GLY G CA 1
ATOM 1627 C C . GLY A 1 106 ? -13.687 17.229 36.615 1.00 51.64 222 GLY G C 1
ATOM 1628 O O . GLY A 1 106 ? -13.780 17.011 35.410 1.00 53.68 222 GLY G O 1
ATOM 1632 N N . PHE A 1 107 ? -13.846 16.282 37.534 1.00 47.90 223 PHE G N 1
ATOM 1633 C CA . PHE A 1 107 ? -14.186 14.912 37.170 1.00 45.79 223 PHE G CA 1
ATOM 1634 C C . PHE A 1 107 ? -15.437 14.485 37.914 1.00 44.80 223 PHE G C 1
ATOM 1635 O O . PHE A 1 107 ? -15.857 15.136 38.868 1.00 46.01 223 PHE G O 1
ATOM 1652 N N . ALA A 1 108 ? -16.027 13.379 37.481 1.00 42.12 224 ALA G N 1
ATOM 1653 C CA . ALA A 1 108 ? -17.251 12.890 38.091 1.00 41.21 224 ALA G CA 1
ATOM 1654 C C . ALA A 1 108 ? -17.312 11.386 37.961 1.00 38.73 224 ALA G C 1
ATOM 1655 O O . ALA A 1 108 ? -16.679 10.808 37.077 1.00 41.96 224 ALA G O 1
ATOM 1662 N N . ILE A 1 109 ? -18.071 10.750 38.845 1.00 35.91 225 ILE G N 1
ATOM 1663 C CA . ILE A 1 109 ? -18.303 9.316 38.749 1.00 38.89 225 ILE G CA 1
ATOM 1664 C C . ILE A 1 109 ? -19.709 9.074 38.212 1.00 39.13 225 ILE G C 1
ATOM 1665 O O . ILE A 1 109 ? -20.682 9.613 38.739 1.00 43.40 225 ILE G O 1
ATOM 1681 N N . LEU A 1 110 ? -19.813 8.284 37.149 1.00 39.08 226 LEU G N 1
ATOM 1682 C CA . LEU A 1 110 ? -21.115 7.859 36.655 1.00 38.96 226 LEU G CA 1
ATOM 1683 C C . LEU A 1 110 ? -21.43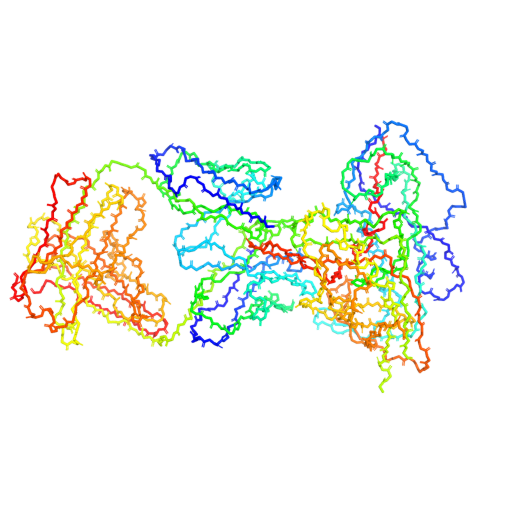9 6.475 37.215 1.00 34.35 226 LEU G C 1
ATOM 1684 O O . LEU A 1 110 ? -20.562 5.611 37.338 1.00 34.83 226 LEU G O 1
ATOM 1700 N N . LYS A 1 111 ? -22.703 6.282 37.567 1.00 38.31 227 LYS G N 1
ATOM 1701 C CA . LYS A 1 111 ? -23.137 5.088 38.272 1.00 37.41 227 LYS G CA 1
ATOM 1702 C C . LYS A 1 111 ? -24.306 4.441 37.550 1.00 38.97 227 LYS G C 1
ATOM 1703 O O . LYS A 1 111 ? -25.353 5.066 37.355 1.00 38.70 227 LYS G O 1
ATOM 1722 N N . CYS A 1 112 ? -24.132 3.187 37.150 1.00 34.98 228 CYS G N 1
ATOM 1723 C CA . CYS A 1 112 ? -25.197 2.468 36.469 1.00 36.99 228 CYS G CA 1
ATOM 1724 C C . CYS A 1 112 ? -26.179 1.899 37.485 1.00 42.26 228 CYS G C 1
ATOM 1725 O O . CYS A 1 112 ? -25.786 1.194 38.415 1.00 43.32 228 CYS G O 1
ATOM 1732 N N . LYS A 1 113 ? -27.458 2.207 37.302 1.00 42.56 229 LYS G N 1
ATOM 1733 C CA . LYS A 1 113 ? -28.489 1.771 38.235 1.00 50.13 229 LYS G CA 1
ATOM 1734 C C . LYS A 1 113 ? -29.365 0.680 37.636 1.00 46.84 229 LYS G C 1
ATOM 1735 O O . LYS A 1 113 ? -30.396 0.324 38.211 1.00 53.72 229 LYS G O 1
ATOM 1754 N N . ASP A 1 114 ? -28.968 0.157 36.479 1.00 46.05 230 ASP G N 1
ATOM 1755 C CA . ASP A 1 114 ? -29.727 -0.906 35.829 1.00 50.80 230 ASP G CA 1
ATOM 1756 C C . ASP A 1 114 ? -29.730 -2.157 36.697 1.00 48.62 230 ASP G C 1
ATOM 1757 O O . ASP A 1 114 ? -28.697 -2.546 37.252 1.00 47.05 230 ASP G O 1
ATOM 1766 N N . GLU A 1 115 ? -30.897 -2.780 36.815 1.00 54.54 231 GLU G N 1
ATOM 1767 C CA . GLU A 1 115 ? -31.032 -4.003 37.591 1.00 59.80 231 GLU G CA 1
ATOM 1768 C C . GLU A 1 115 ? -30.176 -5.097 36.968 1.00 51.92 231 GLU G C 1
ATOM 1769 O O . GLU A 1 115 ? -30.207 -5.305 35.756 1.00 52.93 231 GLU G O 1
ATOM 1781 N N . GLY A 1 116 ? -29.408 -5.789 37.801 1.00 53.45 232 GLY G N 1
ATOM 1782 C CA . GLY A 1 116 ? -28.592 -6.899 37.343 1.00 56.31 232 GLY G CA 1
ATOM 1783 C C . GLY A 1 116 ? -27.669 -6.540 36.197 1.00 46.02 232 GLY G C 1
ATOM 1784 O O . GLY A 1 116 ? -27.385 -7.373 35.335 1.00 44.22 232 GLY G O 1
ATOM 1788 N N . PHE A 1 117 ? -27.197 -5.299 36.185 1.00 48.53 233 PHE G N 1
ATOM 1789 C CA . PHE A 1 117 ? -26.263 -4.854 35.161 1.00 43.53 233 PHE G CA 1
ATOM 1790 C C . PHE A 1 117 ? -25.044 -5.767 35.168 1.00 41.18 233 PHE G C 1
ATOM 1791 O O . PHE A 1 117 ? -24.410 -5.953 36.205 1.00 39.89 233 PHE G O 1
ATOM 1808 N N . ASN A 1 118 ? -24.709 -6.330 34.013 1.00 43.43 234 ASN G N 1
ATOM 1809 C CA . ASN A 1 118 ? -23.631 -7.310 33.955 1.00 38.31 234 ASN G CA 1
ATOM 1810 C C . ASN A 1 118 ? -22.227 -6.682 33.961 1.00 34.07 234 ASN G C 1
ATOM 1811 O O . ASN A 1 118 ? -21.228 -7.390 34.074 1.00 40.13 234 ASN G O 1
ATOM 1821 N N . GLY A 1 119 ? -22.160 -5.355 33.872 1.00 37.15 235 GLY G N 1
ATOM 1822 C CA . GLY A 1 119 ? -20.903 -4.638 34.005 1.00 35.53 235 GLY G CA 1
ATOM 1823 C C . GLY A 1 119 ? -20.264 -4.197 32.696 1.00 35.93 235 GLY G C 1
ATOM 1824 O O . GLY A 1 119 ? -19.308 -3.417 32.704 1.00 40.12 235 GLY G O 1
ATOM 1828 N N . THR A 1 120 ? -20.771 -4.703 31.578 1.00 37.32 236 THR G N 1
ATOM 1829 C CA . THR A 1 120 ? -20.241 -4.351 30.266 1.00 43.09 236 THR G CA 1
ATOM 1830 C C . THR A 1 120 ? -21.373 -4.149 29.264 1.00 52.61 236 THR G C 1
ATOM 1831 O O . THR A 1 120 ? -22.101 -5.088 28.945 1.00 61.95 236 THR G O 1
ATOM 1842 N N . GLY A 1 121 ? -21.506 -2.931 28.756 1.00 45.55 237 GLY G N 1
ATOM 1843 C CA . GLY A 1 121 ? -22.541 -2.618 27.789 1.00 49.54 237 GLY G CA 1
ATOM 1844 C C . GLY A 1 121 ? -23.212 -1.300 28.116 1.00 49.37 237 GLY G C 1
ATOM 1845 O O . GLY A 1 121 ? -22.731 -0.543 28.958 1.00 45.79 237 GLY G O 1
ATOM 1849 N N . LEU A 1 122 ? -24.333 -1.035 27.454 1.00 51.46 238 LEU G N 1
ATOM 1850 C CA . LEU A 1 122 ? -25.058 0.215 27.634 1.00 52.53 238 LEU G CA 1
ATOM 1851 C C . LEU A 1 122 ? -25.941 0.189 28.874 1.00 57.38 238 LEU G C 1
ATOM 1852 O O . LEU A 1 122 ? -26.761 -0.712 29.046 1.00 61.56 238 LEU G O 1
ATOM 1868 N N . CYS A 1 123 ? -25.770 1.190 29.730 1.00 49.29 239 CYS G N 1
ATOM 1869 C CA . CYS A 1 123 ? -26.647 1.378 30.876 1.00 50.11 239 CYS G CA 1
ATOM 1870 C C . CYS A 1 123 ? -27.738 2.371 30.494 1.00 49.95 239 CYS G C 1
ATOM 1871 O O . CYS A 1 123 ? -27.457 3.391 29.867 1.00 55.62 239 CYS G O 1
ATOM 1878 N N . LYS A 1 124 ? -28.977 2.072 30.870 1.00 51.80 240 LYS G N 1
ATOM 1879 C CA . LYS A 1 124 ? -30.111 2.924 30.522 1.00 55.62 240 LYS G CA 1
ATOM 1880 C C . LYS A 1 124 ? -30.466 3.915 31.632 1.00 55.55 240 LYS G C 1
ATOM 1881 O O . LYS A 1 124 ? -30.978 5.000 31.356 1.00 58.25 240 LYS G O 1
ATOM 1900 N N . ASN A 1 125 ? -30.205 3.536 32.880 1.00 52.82 241 ASN G N 1
ATOM 1901 C CA . ASN A 1 125 ? -30.469 4.403 34.026 1.00 52.77 241 ASN G CA 1
ATOM 1902 C C . ASN A 1 125 ? -29.169 4.834 34.688 1.00 59.03 241 ASN G C 1
ATOM 1903 O O . ASN A 1 125 ? -28.592 4.089 35.479 1.00 46.33 241 ASN G O 1
ATOM 1913 N N . VAL A 1 126 ? -28.713 6.037 34.361 1.00 50.97 242 VAL G N 1
ATOM 1914 C CA . VAL A 1 126 ? -27.432 6.527 34.854 1.00 47.57 242 VAL G CA 1
ATOM 1915 C C . VAL A 1 126 ? -27.629 7.665 35.844 1.00 47.78 242 VAL G C 1
ATOM 1916 O O . VAL A 1 126 ? -28.522 8.490 35.685 1.00 51.03 242 VAL G O 1
ATOM 1929 N N . SER A 1 127 ? -26.791 7.695 36.874 1.00 45.86 243 SER G N 1
ATOM 1930 C CA . SER A 1 127 ? -26.761 8.818 37.800 1.00 48.42 243 SER G CA 1
ATOM 1931 C C . SER A 1 127 ? -25.324 9.283 37.942 1.00 43.56 243 SER G C 1
ATOM 1932 O O . SER A 1 127 ? -24.401 8.602 37.494 1.00 42.69 243 SER G O 1
ATOM 1940 N N . THR A 1 128 ? -25.132 10.445 38.557 1.00 44.57 244 THR G N 1
ATOM 1941 C CA . THR A 1 128 ? -23.791 10.905 38.890 1.00 50.15 244 THR G CA 1
ATOM 1942 C C . THR A 1 128 ? -23.664 11.054 40.404 1.00 48.19 244 THR G C 1
ATOM 1943 O O . THR A 1 128 ? -24.596 11.500 41.074 1.00 51.81 244 THR G O 1
ATOM 1954 N N . VAL A 1 129 ? -22.512 10.655 40.932 1.00 43.78 245 VAL G N 1
ATOM 1955 C CA . VAL A 1 129 ? -22.226 10.747 42.358 1.00 41.05 245 VAL G CA 1
ATOM 1956 C C . VAL A 1 129 ? -20.806 11.266 42.533 1.00 44.00 245 VAL G C 1
ATOM 1957 O O . VAL A 1 129 ? -19.997 11.177 41.608 1.00 48.21 245 VAL G O 1
ATOM 1970 N N . GLN A 1 130 ? -20.491 11.808 43.707 1.00 39.93 246 GLN G N 1
ATOM 1971 C CA . GLN A 1 130 ? -19.114 12.206 43.990 1.00 45.23 246 GLN G CA 1
ATOM 1972 C C . GLN A 1 130 ? -18.267 11.030 44.464 1.00 41.79 246 GLN G C 1
ATOM 1973 O O . GLN A 1 130 ? -17.067 10.975 44.187 1.00 42.82 246 GLN G O 1
ATOM 1987 N N . CYS A 1 131 ? -18.888 10.095 45.180 1.00 35.70 247 CYS G N 1
ATOM 1988 C CA . CYS A 1 131 ? -18.170 8.946 45.727 1.00 30.58 247 CYS G CA 1
ATOM 1989 C C . CYS A 1 131 ? -18.924 7.649 45.486 1.00 28.28 247 CYS G C 1
ATOM 1990 O O . CYS A 1 131 ? -20.152 7.651 45.383 1.00 36.22 247 CYS G O 1
ATOM 1997 N N . THR A 1 132 ? -18.179 6.548 45.405 1.00 27.29 248 THR G N 1
ATOM 1998 C CA . THR A 1 132 ? -18.764 5.214 45.386 1.00 28.54 248 THR G CA 1
ATOM 1999 C C . THR A 1 132 ? -19.381 4.901 46.744 1.00 29.92 248 THR G C 1
ATOM 2000 O O . THR A 1 132 ? -19.227 5.659 47.707 1.00 31.35 248 THR G O 1
ATOM 2011 N N . HIS A 1 133 ? -20.080 3.778 46.825 1.00 31.07 249 HIS G N 1
ATOM 2012 C CA . HIS A 1 133 ? -20.524 3.271 48.112 1.00 28.12 249 HIS G CA 1
ATOM 2013 C C . HIS A 1 133 ? -19.296 2.794 48.885 1.00 26.25 249 HIS G C 1
ATOM 2014 O O . HIS A 1 133 ? -18.211 2.687 48.319 1.00 25.15 249 HIS G O 1
ATOM 2029 N N . GLY A 1 134 ? -19.471 2.510 50.172 1.00 29.07 250 GLY G N 1
ATOM 2030 C CA . GLY A 1 134 ? -18.376 2.043 51.000 1.00 30.10 250 GLY G CA 1
ATOM 2031 C C . GLY A 1 134 ? -18.038 0.592 50.719 1.00 26.79 250 GLY G C 1
ATOM 2032 O O . GLY A 1 134 ? -18.885 -0.290 50.846 1.00 31.89 250 GLY G O 1
ATOM 2036 N N . ILE A 1 135 ? -16.792 0.357 50.332 1.00 25.51 251 ILE G N 1
ATOM 2037 C CA . ILE A 1 135 ? -16.330 -0.966 49.950 1.00 25.69 251 ILE G CA 1
ATOM 2038 C C . ILE A 1 135 ? -15.312 -1.474 50.956 1.00 27.08 251 ILE G C 1
ATOM 2039 O O . ILE A 1 135 ? -14.244 -0.890 51.110 1.00 28.30 251 ILE G O 1
ATOM 2055 N N . LYS A 1 136 ? -15.641 -2.558 51.644 1.00 28.60 252 LYS G N 1
ATOM 2056 C CA . LYS A 1 136 ? -14.653 -3.229 52.481 1.00 26.21 252 LYS G CA 1
ATOM 2057 C C . LYS A 1 136 ? -13.637 -3.964 51.612 1.00 27.65 252 LYS G C 1
ATOM 2058 O O . LYS A 1 136 ? -14.005 -4.810 50.796 1.00 25.03 252 LYS G O 1
ATOM 2077 N N . PRO A 1 137 ? -12.346 -3.637 51.772 1.00 22.89 253 PRO G N 1
ATOM 2078 C CA . PRO A 1 137 ? -11.312 -4.250 50.937 1.00 22.26 253 PRO G CA 1
ATOM 2079 C C . PRO A 1 137 ? -10.946 -5.659 51.398 1.00 24.04 253 PRO G C 1
ATOM 2080 O O . PRO A 1 137 ? -9.800 -5.903 51.773 1.00 23.76 253 PRO G O 1
ATOM 2091 N N . VAL A 1 138 ? -11.908 -6.574 51.334 1.00 24.66 254 VAL G N 1
ATOM 2092 C CA . VAL A 1 138 ? -11.702 -7.953 51.769 1.00 24.89 254 VAL G CA 1
ATOM 2093 C C . VAL A 1 138 ? -10.859 -8.768 50.787 1.00 26.92 254 VAL G C 1
ATOM 2094 O O . VAL A 1 138 ? -11.237 -8.968 49.625 1.00 25.58 254 VAL G O 1
ATOM 2107 N N . VAL A 1 139 ? -9.712 -9.241 51.268 1.00 23.54 255 VAL G N 1
ATOM 2108 C CA . VAL A 1 139 ? -8.806 -10.063 50.495 1.00 20.21 255 VAL G CA 1
ATOM 2109 C C . VAL A 1 139 ? -9.129 -11.533 50.730 1.00 23.22 255 VAL G C 1
ATOM 2110 O O . VAL A 1 139 ? -9.036 -12.024 51.850 1.00 23.95 255 VAL G O 1
ATOM 2123 N N . SER A 1 140 ? -9.556 -12.216 49.678 1.00 21.52 256 SER G N 1
ATOM 2124 C CA . SER A 1 140 ? -9.888 -13.635 49.754 1.00 22.16 256 SER G CA 1
ATOM 2125 C C . SER A 1 140 ? -9.869 -14.258 48.372 1.00 22.24 256 SER G C 1
ATOM 2126 O O . SER A 1 140 ? -9.863 -13.554 47.362 1.00 23.45 256 SER G O 1
ATOM 2134 N N . THR A 1 141 ? -9.868 -15.586 48.338 1.00 20.58 257 THR G N 1
ATOM 2135 C CA . THR A 1 141 ? -10.032 -16.325 47.099 1.00 19.14 257 THR G CA 1
ATOM 2136 C C . THR A 1 141 ? -11.270 -17.216 47.190 1.00 22.34 257 THR G C 1
ATOM 2137 O O . THR A 1 141 ? -11.753 -17.526 48.289 1.00 22.76 257 THR G O 1
ATOM 2148 N N . GLN A 1 142 ? -11.773 -17.606 46.026 1.00 22.35 258 GLN G N 1
ATOM 2149 C CA . GLN A 1 142 ? -12.879 -18.556 45.884 1.00 21.94 258 GLN G CA 1
ATOM 2150 C C . GLN A 1 142 ? -14.231 -17.998 46.290 1.00 26.07 258 GLN G C 1
ATOM 2151 O O . GLN A 1 142 ? -15.166 -17.975 45.483 1.00 24.01 258 GLN G O 1
ATOM 2165 N N . LEU A 1 143 ? -14.342 -17.576 47.545 1.00 22.52 259 LEU G N 1
ATOM 2166 C CA . LEU A 1 143 ? -15.571 -16.983 48.040 1.00 24.41 259 LEU G CA 1
ATOM 2167 C C . LEU A 1 143 ? -15.356 -15.492 48.268 1.00 24.04 259 LEU G C 1
ATOM 2168 O O . LEU A 1 143 ? -14.350 -15.078 48.857 1.00 23.66 259 LEU G O 1
ATOM 2184 N N . LEU A 1 144 ? -16.291 -14.682 47.785 1.00 25.02 260 LEU G N 1
ATOM 2185 C CA . LEU A 1 144 ? -16.299 -13.264 48.109 1.00 22.18 260 LEU G CA 1
ATOM 2186 C C . LEU A 1 144 ? -17.076 -13.079 49.399 1.00 24.74 260 LEU G C 1
ATOM 2187 O O . LEU A 1 144 ? -18.190 -13.575 49.536 1.00 26.96 260 LEU G O 1
ATOM 2203 N N . LEU A 1 145 ? -16.472 -12.363 50.344 1.00 27.23 261 LEU G N 1
ATOM 2204 C CA . LEU A 1 145 ? -17.011 -12.240 51.681 1.00 28.60 261 LEU G CA 1
ATOM 2205 C C . LEU A 1 145 ? -17.392 -10.803 51.999 1.00 26.68 261 LEU G C 1
ATOM 2206 O O . LEU A 1 145 ? -16.712 -9.867 51.582 1.00 29.87 261 LEU G O 1
ATOM 2222 N N . ASN A 1 146 ? -18.479 -10.640 52.744 1.00 30.49 262 ASN G N 1
ATOM 2223 C CA . ASN A 1 146 ? -18.892 -9.334 53.247 1.00 32.08 262 ASN G CA 1
ATOM 2224 C C . ASN A 1 146 ? -19.040 -8.303 52.128 1.00 32.04 262 ASN G C 1
ATOM 2225 O O . ASN A 1 146 ? -18.861 -7.105 52.355 1.00 32.08 262 ASN G O 1
ATOM 2235 N N . GLY A 1 147 ? -19.371 -8.767 50.927 1.00 31.15 263 GLY G N 1
ATOM 2236 C CA . GLY A 1 147 ? -19.573 -7.875 49.799 1.00 32.13 263 GLY G CA 1
ATOM 2237 C C . GLY A 1 147 ? -21.025 -7.481 49.602 1.00 30.20 263 GLY G C 1
ATOM 2238 O O . GLY A 1 147 ? -21.875 -7.721 50.463 1.00 35.95 263 GLY G O 1
ATOM 2242 N N . SER A 1 148 ? -21.306 -6.855 48.463 1.00 35.39 264 SER G N 1
ATOM 2243 C CA . SER A 1 148 ? -22.662 -6.441 48.120 1.00 33.08 264 SER G CA 1
ATOM 2244 C C . SER A 1 148 ? -23.430 -7.607 47.513 1.00 28.94 264 SER G C 1
ATOM 2245 O O . SER A 1 148 ? -22.847 -8.468 46.866 1.00 32.14 264 SER G O 1
ATOM 2253 N N . LEU A 1 149 ? -24.744 -7.603 47.719 1.00 35.64 265 LEU G N 1
ATOM 2254 C CA . LEU A 1 149 ? -25.627 -8.639 47.193 1.00 35.25 265 LEU G CA 1
ATOM 2255 C C . LEU A 1 149 ? -26.469 -8.095 46.039 1.00 32.52 265 LEU G C 1
ATOM 2256 O O . LEU A 1 149 ? -26.740 -6.895 45.969 1.00 39.90 265 LEU G O 1
ATOM 2272 N N . ALA A 1 150 ? -26.885 -8.988 45.144 1.00 34.76 266 ALA G N 1
ATOM 2273 C CA . ALA A 1 150 ? -27.803 -8.641 44.066 1.00 32.94 266 ALA G CA 1
ATOM 2274 C C . ALA A 1 150 ? -29.187 -8.400 44.652 1.00 37.00 266 ALA G C 1
ATOM 2275 O O . ALA A 1 150 ? -29.560 -9.014 45.654 1.00 40.61 266 ALA G O 1
ATOM 2282 N N . GLU A 1 151 ? -29.953 -7.514 44.028 1.00 40.75 267 GLU G N 1
ATOM 2283 C CA . GLU A 1 151 ? -31.245 -7.126 44.582 1.00 47.94 267 GLU G CA 1
ATOM 2284 C C . GLU A 1 151 ? -32.279 -8.239 44.459 1.00 48.75 267 GLU G C 1
ATOM 2285 O O . GLU A 1 151 ? -32.988 -8.536 45.420 1.00 51.86 267 GLU G O 1
ATOM 2297 N N . LYS A 1 152 ? -32.355 -8.853 43.280 1.00 49.34 268 LYS G N 1
ATOM 2298 C CA . LYS A 1 152 ? -33.446 -9.775 42.965 1.00 51.36 268 LYS G CA 1
ATOM 2299 C C . LYS A 1 152 ? -32.975 -11.149 42.512 1.00 46.71 268 LYS G C 1
ATOM 2300 O O . LYS A 1 152 ? -33.494 -12.166 42.970 1.00 52.18 268 LYS G O 1
ATOM 2319 N N . ASN A 1 153 ? -32.004 -11.182 41.606 1.00 44.29 269 ASN G N 1
ATOM 2320 C CA . ASN A 1 153 ? -31.563 -12.438 41.018 1.00 37.98 269 ASN G CA 1
ATOM 2321 C C . ASN A 1 153 ? -30.053 -12.617 41.106 1.00 34.74 269 ASN G C 1
ATOM 2322 O O . ASN A 1 153 ? -29.299 -11.647 41.071 1.00 39.82 269 ASN G O 1
ATOM 2333 N N . ILE A 1 154 ? -29.615 -13.865 41.226 1.00 33.37 270 ILE G N 1
ATOM 2334 C CA . ILE A 1 154 ? -28.197 -14.169 41.174 1.00 38.58 270 ILE G CA 1
ATOM 2335 C C . ILE A 1 154 ? -27.673 -13.635 39.854 1.00 36.23 270 ILE G C 1
ATOM 2336 O O . ILE A 1 154 ? -28.296 -13.820 38.814 1.00 31.48 270 ILE G O 1
ATOM 2352 N N . THR A 1 155 ? -26.538 -12.952 39.900 1.00 32.86 271 THR G N 1
ATOM 2353 C CA . THR A 1 155 ? -26.011 -12.288 38.716 1.00 31.06 271 THR G CA 1
ATOM 2354 C C . THR A 1 155 ? -24.623 -12.809 38.385 1.00 28.75 271 THR G C 1
ATOM 2355 O O . THR A 1 155 ? -23.786 -12.991 39.269 1.00 27.48 271 THR G O 1
ATOM 2366 N N . ILE A 1 156 ? -24.393 -13.044 37.098 1.00 27.26 272 ILE G N 1
ATOM 2367 C CA . ILE A 1 156 ? -23.128 -13.570 36.604 1.00 29.66 272 ILE G CA 1
ATOM 2368 C C . ILE A 1 156 ? -22.443 -12.479 35.805 1.00 32.58 272 ILE G C 1
ATOM 2369 O O . ILE A 1 156 ? -23.063 -11.862 34.936 1.00 31.38 272 ILE G O 1
ATOM 2385 N N . ARG A 1 157 ? -21.166 -12.251 36.089 1.00 27.57 273 ARG G N 1
ATOM 2386 C CA . ARG A 1 157 ? -20.382 -11.246 35.386 1.00 24.72 273 ARG G CA 1
ATOM 2387 C C . ARG A 1 157 ? -19.088 -11.873 34.888 1.00 22.23 273 ARG G C 1
ATOM 2388 O O . ARG A 1 157 ? -18.308 -12.411 35.668 1.00 28.04 273 ARG G O 1
ATOM 2409 N N . SER A 1 158 ? -18.885 -11.830 33.573 1.00 22.32 274 SER G N 1
ATOM 2410 C CA . SER A 1 158 ? -17.665 -12.342 32.953 1.00 26.13 274 SER G CA 1
ATOM 2411 C C . SER A 1 158 ? -17.366 -11.551 31.676 1.00 24.74 274 SER G C 1
ATOM 2412 O O . SER A 1 158 ? -18.275 -11.176 30.936 1.00 27.40 274 SER G O 1
ATOM 2420 N N . GLU A 1 159 ? -16.088 -11.291 31.423 1.00 24.72 275 GLU G N 1
ATOM 2421 C CA . GLU A 1 159 ? -15.666 -10.565 30.232 1.00 25.86 275 GLU G CA 1
ATOM 2422 C C . GLU A 1 159 ? -16.061 -11.351 28.976 1.00 28.56 275 GLU G C 1
ATOM 2423 O O . GLU A 1 159 ? -16.471 -10.781 27.961 1.00 30.81 275 GLU G O 1
ATOM 2435 N N . ASN A 1 160 ? -15.940 -12.670 29.059 1.00 26.92 276 ASN G N 1
ATOM 2436 C CA . ASN A 1 160 ? -16.455 -13.559 28.021 1.00 26.77 276 ASN G CA 1
ATOM 2437 C C . ASN A 1 160 ? -16.767 -14.904 28.645 1.00 25.93 276 ASN G C 1
ATOM 2438 O O . ASN A 1 160 ? -15.867 -15.699 28.899 1.00 25.24 276 ASN G O 1
ATOM 2448 N N . ILE A 1 161 ? -18.046 -15.161 28.890 1.00 27.14 277 ILE G N 1
ATOM 2449 C CA . ILE A 1 161 ? -18.447 -16.353 29.627 1.00 24.58 277 ILE G CA 1
ATOM 2450 C C . ILE A 1 161 ? -18.067 -17.652 28.906 1.00 25.66 277 ILE G C 1
ATOM 2451 O O . ILE A 1 161 ? -17.924 -18.690 29.545 1.00 23.31 277 ILE G O 1
ATOM 2467 N N . THR A 1 162 ? -17.883 -17.600 27.591 1.00 26.78 278 THR G N 1
ATOM 2468 C CA . THR A 1 162 ? -17.529 -18.820 26.852 1.00 26.08 278 THR G CA 1
ATOM 2469 C C . THR A 1 162 ? -16.024 -18.959 26.648 1.00 27.13 278 THR G C 1
ATOM 2470 O O . THR A 1 162 ? -15.568 -19.906 25.995 1.00 26.97 278 THR G O 1
ATOM 2481 N N . ASN A 1 163 ? -15.266 -18.011 27.200 1.00 23.33 279 ASN G N 1
ATOM 2482 C CA . ASN A 1 163 ? -13.807 -18.044 27.174 1.00 25.58 279 ASN G CA 1
ATOM 2483 C C . ASN A 1 163 ? -13.285 -18.641 28.475 1.00 20.92 279 ASN G C 1
ATOM 2484 O O . ASN A 1 163 ? -13.317 -17.992 29.532 1.00 19.93 279 ASN G O 1
ATOM 2495 N N . ASN A 1 164 ? -12.812 -19.886 28.407 1.00 21.16 280 ASN G N 1
ATOM 2496 C CA . ASN A 1 164 ? -12.467 -20.626 29.620 1.00 19.88 280 ASN G CA 1
ATOM 2497 C C . ASN A 1 164 ? -11.289 -20.030 30.388 1.00 20.12 280 ASN G C 1
ATOM 2498 O O . ASN A 1 164 ? -11.046 -20.398 31.533 1.00 21.15 280 ASN G O 1
ATOM 2509 N N . ALA A 1 165 ? -10.575 -19.098 29.769 1.00 19.94 281 ALA G N 1
ATOM 2510 C CA . ALA A 1 165 ? -9.485 -18.403 30.451 1.00 22.81 281 ALA G CA 1
ATOM 2511 C C . ALA A 1 165 ? -9.977 -17.231 31.309 1.00 25.71 281 ALA G C 1
ATOM 2512 O O . ALA A 1 165 ? -9.196 -16.643 32.056 1.00 26.72 281 ALA G O 1
ATOM 2519 N N . LYS A 1 166 ? -11.265 -16.899 31.215 1.00 20.37 282 LYS G N 1
ATOM 2520 C CA . LYS A 1 166 ? -11.806 -15.726 31.908 1.00 20.56 282 LYS G CA 1
ATOM 2521 C C . LYS A 1 166 ? -12.474 -16.084 33.228 1.00 22.16 282 LYS G C 1
ATOM 2522 O O . LYS A 1 166 ? -13.215 -17.056 33.313 1.00 22.47 282 LYS G O 1
ATOM 2541 N N . ILE A 1 167 ? -12.204 -15.289 34.258 1.00 19.35 283 ILE G N 1
ATOM 2542 C CA . ILE A 1 167 ? -12.875 -15.469 35.538 1.00 21.76 283 ILE G CA 1
ATOM 2543 C C . ILE A 1 167 ? -14.379 -15.199 35.410 1.00 22.07 283 ILE G C 1
ATOM 2544 O O . ILE A 1 167 ? -14.816 -14.390 34.591 1.00 22.67 283 ILE G O 1
ATOM 2560 N N . ILE A 1 168 ? -15.162 -15.897 36.226 1.00 21.68 284 ILE G N 1
ATOM 2561 C CA . ILE A 1 168 ? -16.595 -15.681 36.306 1.00 22.11 284 ILE G CA 1
ATOM 2562 C C . ILE A 1 168 ? -16.960 -15.216 37.716 1.00 23.17 284 ILE G C 1
ATOM 2563 O O . ILE A 1 168 ? -16.782 -15.951 38.688 1.00 23.45 284 ILE G O 1
ATOM 2579 N N . ILE A 1 169 ? -17.448 -13.990 37.820 1.00 22.41 285 ILE G N 1
ATOM 2580 C CA . ILE A 1 169 ? -17.870 -13.451 39.106 1.00 24.23 285 ILE G CA 1
ATOM 2581 C C . ILE A 1 169 ? -19.358 -13.697 39.288 1.00 22.67 285 ILE G C 1
ATOM 2582 O O . ILE A 1 169 ? -20.174 -13.354 38.432 1.00 26.25 285 ILE G O 1
ATOM 2598 N N . VAL A 1 170 ? -19.692 -14.329 40.406 1.00 24.12 286 VAL G N 1
ATOM 2599 C CA . VAL A 1 170 ? -21.067 -14.615 40.755 1.00 24.54 286 VAL G CA 1
ATOM 2600 C C . VAL A 1 170 ? -21.458 -13.749 41.941 1.00 28.22 286 VAL G C 1
ATOM 2601 O O . VAL A 1 170 ? -20.690 -13.618 42.893 1.00 27.18 286 VAL G O 1
ATOM 2614 N N . GLN A 1 171 ? -22.634 -13.133 41.868 1.00 28.03 287 GLN G N 1
ATOM 2615 C CA . GLN A 1 171 ? -23.167 -12.350 42.980 1.00 28.42 287 GLN G CA 1
ATOM 2616 C C . GLN A 1 171 ? -24.469 -12.965 43.460 1.00 30.57 287 GLN G C 1
ATOM 2617 O O . GLN A 1 171 ? -25.410 -13.151 42.683 1.00 32.72 287 GLN G O 1
ATOM 2631 N N . LEU A 1 172 ? -24.515 -13.276 44.751 1.00 25.95 288 LEU G N 1
ATOM 2632 C CA . LEU A 1 172 ? -25.674 -13.908 45.360 1.00 31.38 288 LEU G CA 1
ATOM 2633 C C . LEU A 1 172 ? -26.712 -12.874 45.756 1.00 30.36 288 LEU G C 1
ATOM 2634 O O . LEU A 1 172 ? -26.405 -11.684 45.878 1.00 35.03 288 LEU G O 1
ATOM 2650 N N . VAL A 1 173 ? -27.938 -13.343 45.969 1.00 35.33 289 VAL G N 1
ATOM 2651 C CA . VAL A 1 173 ? -29.019 -12.507 46.465 1.00 35.30 289 VAL G CA 1
ATOM 2652 C C . VAL A 1 173 ? -29.124 -12.665 47.974 1.00 44.09 289 VAL G C 1
ATOM 2653 O O . VAL A 1 173 ? -29.230 -11.685 48.707 1.00 40.39 289 VAL G O 1
ATOM 2666 N N . GLN A 1 174 ? -29.095 -13.912 48.428 1.00 42.07 290 GLN G N 1
ATOM 2667 C CA . GLN A 1 174 ? -29.110 -14.206 49.852 1.00 44.14 290 GLN G CA 1
ATOM 2668 C C . GLN A 1 174 ? -27.720 -14.640 50.294 1.00 40.18 290 GLN G C 1
ATOM 2669 O O . GLN A 1 174 ? -27.098 -15.487 49.651 1.00 38.54 290 GLN G O 1
ATOM 2683 N N . PRO A 1 175 ? -27.216 -14.051 51.388 1.00 37.33 291 PRO G N 1
ATOM 2684 C CA . PRO A 1 175 ? -25.883 -14.422 51.860 1.00 32.56 291 PRO G CA 1
ATOM 2685 C C . PRO A 1 175 ? -25.907 -15.758 52.577 1.00 35.07 291 PRO G C 1
ATOM 2686 O O . PRO A 1 175 ? -26.931 -16.128 53.157 1.00 43.95 291 PRO G O 1
ATOM 2697 N N . VAL A 1 176 ? -24.783 -16.459 52.533 1.00 36.05 292 VAL G N 1
ATOM 2698 C CA . VAL A 1 176 ? -24.598 -17.700 53.263 1.00 39.10 292 VAL G CA 1
ATOM 2699 C C . VAL A 1 176 ? -23.511 -17.483 54.304 1.00 31.48 292 VAL G C 1
ATOM 2700 O O . VAL A 1 176 ? -22.362 -17.172 53.966 1.00 31.13 292 VAL G O 1
ATOM 2713 N N . THR A 1 177 ? -23.877 -17.646 55.568 1.00 37.11 293 THR G N 1
ATOM 2714 C CA . THR A 1 177 ? -22.952 -17.415 56.667 1.00 44.31 293 THR G CA 1
ATOM 2715 C C . THR A 1 177 ? -21.865 -18.476 56.679 1.00 42.75 293 THR G C 1
ATOM 2716 O O . THR A 1 177 ? -22.128 -19.654 56.457 1.00 43.26 293 THR G O 1
ATOM 2727 N N . ILE A 1 178 ? -20.637 -18.047 56.928 1.00 39.47 294 ILE G N 1
ATOM 2728 C CA . ILE A 1 178 ? -19.540 -18.980 57.123 1.00 36.77 294 ILE G CA 1
ATOM 2729 C C . ILE A 1 178 ? -18.907 -18.648 58.477 1.00 38.52 294 ILE G C 1
ATOM 2730 O O . ILE A 1 178 ? -18.522 -17.508 58.729 1.00 40.26 294 ILE G O 1
ATOM 2746 N N . LYS A 1 179 ? -18.853 -19.644 59.358 1.00 37.31 295 LYS G N 1
ATOM 2747 C CA . LYS A 1 179 ? -18.379 -19.458 60.731 1.00 38.15 295 LYS G CA 1
ATOM 2748 C C . LYS A 1 179 ? -17.101 -20.255 60.966 1.00 45.46 295 LYS G C 1
ATOM 2749 O O . LYS A 1 179 ? -17.091 -21.477 60.818 1.00 44.85 295 LYS G O 1
ATOM 2768 N N . CYS A 1 180 ? -16.027 -19.568 61.340 1.00 42.12 296 CYS G N 1
ATOM 2769 C CA . CYS A 1 180 ? -14.726 -20.211 61.464 1.00 49.35 296 CYS G CA 1
ATOM 2770 C C . CYS A 1 180 ? -14.195 -20.119 62.881 1.00 47.82 296 CYS G C 1
ATOM 2771 O O . CYS A 1 180 ? -14.529 -19.198 63.623 1.00 49.74 296 CYS G O 1
ATOM 2778 N N . ILE A 1 181 ? -13.362 -21.082 63.253 1.00 42.67 297 ILE G N 1
ATOM 2779 C CA . ILE A 1 181 ? -12.730 -21.063 64.558 1.00 43.06 297 ILE G CA 1
ATOM 2780 C C . ILE A 1 181 ? -11.443 -21.875 64.555 1.00 47.54 297 ILE G C 1
ATOM 2781 O O . ILE A 1 181 ? -11.320 -22.867 63.835 1.00 49.24 297 ILE G O 1
ATOM 2797 N N . ARG A 1 182 ? -10.480 -21.431 65.356 1.00 49.72 298 ARG G N 1
ATOM 2798 C CA . ARG A 1 182 ? -9.298 -22.227 65.659 1.00 43.06 298 ARG G CA 1
ATOM 2799 C C . ARG A 1 182 ? -9.416 -22.683 67.104 1.00 46.40 298 ARG G C 1
ATOM 2800 O O . ARG A 1 182 ? -9.388 -21.855 68.005 1.00 52.54 298 ARG G O 1
ATOM 2821 N N . ASP A 1 193 ? -1.673 -29.225 67.921 1.00 78.28 325 ASP G N 1
ATOM 2822 C CA . ASP A 1 193 ? -1.491 -28.529 66.651 1.00 67.02 325 ASP G CA 1
ATOM 2823 C C . ASP A 1 193 ? -2.322 -27.245 66.624 1.00 67.65 325 ASP G C 1
ATOM 2824 O O . ASP A 1 193 ? -3.483 -27.249 66.210 1.00 68.61 325 ASP G O 1
ATOM 2832 N N . ILE A 1 194 ? -1.714 -26.146 67.061 1.00 62.03 326 ILE G N 1
ATOM 2833 C CA . ILE A 1 194 ? -2.419 -24.872 67.186 1.00 56.99 326 ILE G CA 1
ATOM 2834 C C . ILE A 1 194 ? -2.727 -24.231 65.839 1.00 45.90 326 ILE G C 1
ATOM 2835 O O . ILE A 1 194 ? -3.306 -23.148 65.777 1.00 49.05 326 ILE G O 1
ATOM 2851 N N . ARG A 1 195 ? -2.339 -24.888 64.756 1.00 46.95 327 ARG G N 1
ATOM 2852 C CA . ARG A 1 195 ? -2.608 -24.353 63.433 1.00 48.41 327 ARG G CA 1
ATOM 2853 C C . ARG A 1 195 ? -3.887 -24.946 62.845 1.00 42.95 327 ARG G C 1
ATOM 2854 O O . ARG A 1 195 ? -4.360 -24.498 61.813 1.00 41.01 327 ARG G O 1
ATOM 2875 N N . GLN A 1 196 ? -4.462 -25.938 63.518 1.00 47.38 328 GLN G N 1
ATOM 2876 C CA . GLN A 1 196 ? -5.672 -26.581 63.010 1.00 49.51 328 GLN G CA 1
ATOM 2877 C C . GLN A 1 196 ? -6.920 -25.748 63.318 1.00 48.08 328 GLN G C 1
ATOM 2878 O O . GLN A 1 196 ? -7.112 -25.304 64.446 1.00 54.53 328 GLN G O 1
ATOM 2892 N N . ALA A 1 197 ? -7.762 -25.550 62.306 1.00 40.86 329 ALA G N 1
ATOM 2893 C CA . ALA A 1 197 ? -8.981 -24.754 62.440 1.00 41.82 329 ALA G CA 1
ATOM 2894 C C . ALA A 1 197 ? -10.061 -25.328 61.533 1.00 41.94 329 ALA G C 1
ATOM 2895 O O . ALA A 1 197 ? -9.808 -26.281 60.797 1.00 40.20 329 ALA G O 1
ATOM 2902 N N . HIS A 1 198 ? -11.258 -24.749 61.566 1.00 41.77 330 HIS G N 1
ATOM 2903 C CA . HIS A 1 198 ? -12.301 -25.161 60.625 1.00 44.84 330 HIS G CA 1
ATOM 2904 C C . HIS A 1 198 ? -13.442 -24.147 60.468 1.00 38.12 330 HIS G C 1
ATOM 2905 O O . HIS A 1 198 ? -13.669 -23.310 61.339 1.00 47.38 330 HIS G O 1
ATOM 2920 N N . CYS A 1 199 ? -14.149 -24.240 59.341 1.00 40.91 331 CYS G N 1
ATOM 2921 C CA . CYS A 1 199 ? -15.262 -23.345 59.010 1.00 42.11 331 CYS G CA 1
ATOM 2922 C C . CYS A 1 199 ? -16.541 -24.140 58.730 1.00 40.41 331 CYS G C 1
ATOM 2923 O O . CYS A 1 199 ? -16.496 -25.167 58.055 1.00 46.62 331 CYS G O 1
ATOM 2930 N N . ASN A 1 200 ? -17.676 -23.653 59.229 1.00 40.62 332 ASN G N 1
ATOM 2931 C CA . ASN A 1 200 ? -18.978 -24.277 58.965 1.00 44.06 332 ASN G CA 1
ATOM 2932 C C . ASN A 1 200 ? -19.872 -23.418 58.068 1.00 43.65 332 ASN G C 1
ATOM 2933 O O . ASN A 1 200 ? -19.950 -22.204 58.247 1.00 41.76 332 ASN G O 1
ATOM 2943 N N . VAL A 1 201 ? -20.556 -24.056 57.120 1.00 41.52 333 VAL G N 1
ATOM 2944 C CA . VAL A 1 201 ? -21.647 -23.416 56.386 1.00 40.65 333 VAL G CA 1
ATOM 2945 C C . VAL A 1 201 ? -22.874 -24.315 56.484 1.00 43.19 333 VAL G C 1
ATOM 2946 O O . VAL A 1 201 ? -22.748 -25.537 56.548 1.00 45.54 333 VAL G O 1
ATOM 2959 N N . THR A 1 202 ? -24.060 -23.719 56.515 1.00 42.63 334 THR G N 1
ATOM 2960 C CA . THR A 1 202 ? -25.282 -24.508 56.583 1.00 41.41 334 THR G CA 1
ATOM 2961 C C . THR A 1 202 ? -25.479 -25.250 55.266 1.00 39.29 334 THR G C 1
ATOM 2962 O O . THR A 1 202 ? -25.547 -24.637 54.197 1.00 39.38 334 THR G O 1
ATOM 2973 N N . ARG A 1 203 ? -25.557 -26.575 55.352 1.00 41.84 335 ARG G N 1
ATOM 2974 C CA . ARG A 1 203 ? -25.612 -27.430 54.170 1.00 45.99 335 ARG G CA 1
ATOM 2975 C C . ARG A 1 203 ? -26.804 -27.110 53.268 1.00 40.50 335 ARG G C 1
ATOM 2976 O O . ARG A 1 203 ? -26.635 -26.883 52.066 1.00 39.12 335 ARG G O 1
ATOM 2997 N N . SER A 1 204 ? -28.000 -27.091 53.851 1.00 43.81 336 SER G N 1
ATOM 2998 C CA . SER A 1 204 ? -29.217 -26.834 53.089 1.00 44.38 336 SER G CA 1
ATOM 2999 C C . SER A 1 204 ? -29.138 -25.493 52.366 1.00 45.35 336 SER G C 1
ATOM 3000 O O . SER A 1 204 ? -29.535 -25.376 51.209 1.00 45.55 336 SER G O 1
ATOM 3008 N N . ARG A 1 205 ? -28.610 -24.485 53.052 1.00 52.22 337 ARG G N 1
ATOM 3009 C CA . ARG A 1 205 ? -28.521 -23.142 52.496 1.00 41.99 337 ARG G CA 1
ATOM 3010 C C . ARG A 1 205 ? -27.524 -23.092 51.350 1.00 41.77 337 ARG G C 1
ATOM 3011 O O . ARG A 1 205 ? -27.759 -22.439 50.330 1.00 40.50 337 ARG G O 1
ATOM 3032 N N . TRP A 1 206 ? -26.403 -23.777 51.521 1.00 37.12 338 TRP G N 1
ATOM 3033 C CA . TRP A 1 206 ? -25.380 -23.800 50.497 1.00 39.63 338 TRP G CA 1
ATOM 3034 C C . TRP A 1 206 ? -25.855 -24.549 49.254 1.00 38.93 338 TRP G C 1
ATOM 3035 O O . TRP A 1 206 ? -25.548 -24.151 48.132 1.00 36.22 338 TRP G O 1
ATOM 3056 N N . ASN A 1 207 ? -26.607 -25.629 49.444 1.00 44.42 339 ASN G N 1
ATOM 3057 C CA . ASN A 1 207 ? -27.091 -26.398 48.300 1.00 38.96 339 ASN G CA 1
ATOM 3058 C C . ASN A 1 207 ? -28.185 -25.667 47.525 1.00 34.97 339 ASN G C 1
ATOM 3059 O O . ASN A 1 207 ? -28.245 -25.755 46.300 1.00 41.24 339 ASN G O 1
ATOM 3070 N N . LYS A 1 208 ? -29.048 -24.945 48.232 1.00 40.39 340 LYS G N 1
ATOM 3071 C CA . LYS A 1 208 ? -30.069 -24.135 47.573 1.00 41.18 340 LYS G CA 1
ATOM 3072 C C . LYS A 1 208 ? -29.388 -23.085 46.715 1.00 35.41 340 LYS G C 1
ATOM 3073 O O . LYS A 1 208 ? -29.823 -22.793 45.604 1.00 37.90 340 LYS G O 1
ATOM 3092 N N . THR A 1 209 ? -28.308 -22.523 47.242 1.00 34.73 341 THR G N 1
ATOM 3093 C CA . THR A 1 209 ? -27.538 -21.525 46.518 1.00 30.33 341 THR G CA 1
ATOM 3094 C C . THR A 1 209 ? -26.968 -22.119 45.227 1.00 34.86 341 THR G C 1
ATOM 3095 O O . THR A 1 209 ? -27.108 -21.530 44.156 1.00 33.73 341 THR G O 1
ATOM 3106 N N . LEU A 1 210 ? -26.321 -23.277 45.333 1.00 31.82 342 LEU G N 1
ATOM 3107 C CA . LEU A 1 210 ? -25.746 -23.936 44.160 1.00 30.90 342 LEU G CA 1
ATOM 3108 C C . LEU A 1 210 ? -26.813 -24.307 43.131 1.00 31.81 342 LEU G C 1
ATOM 3109 O O . LEU A 1 210 ? -26.561 -24.238 41.926 1.00 32.56 342 LEU G O 1
ATOM 3125 N N . GLN A 1 211 ? -27.993 -24.704 43.595 1.00 34.76 343 GLN G N 1
ATOM 3126 C CA . GLN A 1 211 ? -29.095 -24.987 42.681 1.00 32.77 343 GLN G CA 1
ATOM 3127 C C . GLN A 1 211 ? -29.447 -23.741 41.882 1.00 33.28 343 GLN G C 1
ATOM 3128 O O . GLN A 1 211 ? -29.709 -23.818 40.684 1.00 33.11 343 GLN G O 1
ATOM 3142 N N . GLU A 1 212 ? -29.470 -22.594 42.553 1.00 34.96 344 GLU G N 1
ATOM 3143 C CA . GLU A 1 212 ? -29.857 -21.344 41.912 1.00 39.59 344 GLU G CA 1
ATOM 3144 C C . GLU A 1 212 ? -28.735 -20.818 41.021 1.00 37.84 344 GLU G C 1
ATOM 3145 O O . GLU A 1 212 ? -28.992 -20.279 39.944 1.00 36.99 344 GLU G O 1
ATOM 3157 N N . VAL A 1 213 ? -27.495 -20.982 41.467 1.00 29.55 345 VAL G N 1
ATOM 3158 C CA . VAL A 1 213 ? -26.343 -20.649 40.632 1.00 28.26 345 VAL G CA 1
ATOM 3159 C C . VAL A 1 213 ? -26.352 -21.497 39.359 1.00 29.89 345 VAL G C 1
ATOM 3160 O O . VAL A 1 213 ? -26.138 -20.984 38.262 1.00 29.71 345 VAL G O 1
ATOM 3173 N N . ALA A 1 214 ? -26.607 -22.792 39.505 1.00 31.26 346 ALA G N 1
ATOM 3174 C CA . ALA A 1 214 ? -26.680 -23.676 38.351 1.00 33.52 346 ALA G CA 1
ATOM 3175 C C . ALA A 1 214 ? -27.759 -23.199 37.383 1.00 34.43 346 ALA G C 1
ATOM 3176 O O . ALA A 1 214 ? -27.535 -23.127 36.177 1.00 33.85 346 ALA G O 1
ATOM 3183 N N . GLU A 1 215 ? -28.934 -22.864 37.905 1.00 34.09 347 GLU G N 1
ATOM 3184 C CA . GLU A 1 215 ? -30.034 -22.450 37.042 1.00 32.23 347 GLU G CA 1
ATOM 3185 C C . GLU A 1 215 ? -29.662 -21.200 36.247 1.00 35.14 347 GLU G C 1
ATOM 3186 O O . GLU A 1 215 ? -30.047 -21.057 35.083 1.00 37.67 347 GLU G O 1
ATOM 3198 N N . LYS A 1 216 ? -28.924 -20.294 36.882 1.00 33.91 348 LYS G N 1
ATOM 3199 C CA . LYS A 1 216 ? -28.516 -19.056 36.227 1.00 29.83 348 LYS G CA 1
ATOM 3200 C C . LYS A 1 216 ? -27.491 -19.337 35.139 1.00 27.55 348 LYS G C 1
ATOM 3201 O O . LYS A 1 216 ? -27.524 -18.736 34.068 1.00 28.30 348 LYS G O 1
ATOM 3220 N N . LEU A 1 217 ? -26.572 -20.251 35.415 1.00 29.21 349 LEU G N 1
ATOM 3221 C CA . LEU A 1 217 ? -25.552 -20.600 34.434 1.00 32.45 349 LEU G CA 1
ATOM 3222 C C . LEU A 1 217 ? -26.177 -21.232 33.193 1.00 30.75 349 LEU G C 1
ATOM 3223 O O . LEU A 1 217 ? -25.678 -21.047 32.081 1.00 35.41 349 LEU G O 1
ATOM 3239 N N . ARG A 1 218 ? -27.271 -21.967 33.369 1.00 31.12 350 ARG G N 1
ATOM 3240 C CA . ARG A 1 218 ? -27.927 -22.598 32.230 1.00 37.33 350 ARG G CA 1
ATOM 3241 C C . ARG A 1 218 ? -28.515 -21.574 31.269 1.00 35.33 350 ARG G C 1
ATOM 3242 O O . ARG A 1 218 ? -28.791 -21.896 30.120 1.00 36.09 350 ARG G O 1
ATOM 3263 N N . THR A 1 219 ? -28.711 -20.342 31.730 1.00 38.56 351 THR G N 1
ATOM 3264 C CA . THR A 1 219 ? -29.243 -19.305 30.852 1.00 42.09 351 THR G CA 1
ATOM 3265 C C . THR A 1 219 ? -28.186 -18.901 29.829 1.00 36.76 351 THR G C 1
ATOM 3266 O O . THR A 1 219 ? -28.511 -18.374 28.763 1.00 41.83 351 THR G O 1
ATOM 3277 N N . TYR A 1 220 ? -26.925 -19.179 30.148 1.00 35.39 352 TYR G N 1
ATOM 3278 C CA . TYR A 1 220 ? -25.815 -18.869 29.255 1.00 34.33 352 TYR G CA 1
ATOM 3279 C C . TYR A 1 220 ? -25.373 -20.095 28.461 1.00 35.27 352 TYR G C 1
ATOM 3280 O O . TYR A 1 220 ? -24.995 -19.982 27.294 1.00 45.05 352 TYR G O 1
ATOM 3298 N N . PHE A 1 221 ? -25.439 -21.269 29.082 1.00 33.15 353 PHE G N 1
ATOM 3299 C CA . PHE A 1 221 ? -24.863 -22.475 28.484 1.00 35.39 353 PHE G CA 1
ATOM 3300 C C . PHE A 1 221 ? -25.898 -23.469 27.983 1.00 38.97 353 PHE G C 1
ATOM 3301 O O . PHE A 1 221 ? -25.550 -24.474 27.364 1.00 42.48 353 PHE G O 1
ATOM 3318 N N . GLY A 1 222 ? -27.169 -23.182 28.232 1.00 40.13 354 GLY G N 1
ATOM 3319 C CA . GLY A 1 222 ? -28.235 -24.027 27.740 1.00 40.62 354 GLY G CA 1
ATOM 3320 C C . GLY A 1 222 ? -28.644 -25.089 28.737 1.00 44.01 354 GLY G C 1
ATOM 3321 O O . GLY A 1 222 ? -28.044 -25.231 29.808 1.00 42.46 354 GLY G O 1
ATOM 3325 N N . ASN A 1 223 ? -29.678 -25.834 28.367 1.00 44.45 355 ASN G N 1
ATOM 3326 C CA . ASN A 1 223 ? -30.259 -26.863 29.215 1.00 46.86 355 ASN G CA 1
ATOM 3327 C C . ASN A 1 223 ? -29.286 -28.020 29.415 1.00 47.24 355 ASN G C 1
ATOM 3328 O O . ASN A 1 223 ? -29.493 -29.114 28.889 1.00 53.19 355 ASN G O 1
ATOM 3339 N N . LYS A 1 224 ? -28.225 -27.771 30.177 1.00 38.40 356 LYS G N 1
ATOM 3340 C CA . LYS A 1 224 ? -27.169 -28.758 30.384 1.00 42.21 356 LYS G CA 1
ATOM 3341 C C . LYS A 1 224 ? -26.953 -29.049 31.863 1.00 35.04 356 LYS G C 1
ATOM 3342 O O . LYS A 1 224 ? -27.355 -28.267 32.724 1.00 36.07 356 LYS G O 1
ATOM 3361 N N . THR A 1 225 ? -26.328 -30.191 32.138 1.00 33.20 357 THR G N 1
ATOM 3362 C CA . THR A 1 225 ? -25.937 -30.571 33.487 1.00 38.48 357 THR G CA 1
ATOM 3363 C C . THR A 1 225 ? -24.804 -29.674 33.963 1.00 38.12 357 THR G C 1
ATOM 3364 O O . THR A 1 225 ? -23.817 -29.478 33.249 1.00 31.32 357 THR G O 1
ATOM 3375 N N . ILE A 1 226 ? -24.946 -29.127 35.170 1.00 30.08 359 ILE G N 1
ATOM 3376 C CA . ILE A 1 226 ? -23.944 -28.242 35.738 1.00 26.21 359 ILE G CA 1
ATOM 3377 C C . ILE A 1 226 ? -23.222 -28.942 36.882 1.00 33.42 359 ILE G C 1
ATOM 3378 O O . ILE A 1 226 ? -23.843 -29.416 37.828 1.00 34.17 359 ILE G O 1
ATOM 3394 N N . ILE A 1 227 ? -21.901 -29.009 36.781 1.00 27.60 360 ILE G N 1
ATOM 3395 C CA . ILE A 1 227 ? -21.093 -29.687 37.779 1.00 26.13 360 ILE G CA 1
ATOM 3396 C C . ILE A 1 227 ? -20.206 -28.685 38.492 1.00 25.48 360 ILE G C 1
ATOM 3397 O O . ILE A 1 227 ? -19.578 -27.837 37.860 1.00 26.47 360 ILE G O 1
ATOM 3413 N N . PHE A 1 228 ? -20.168 -28.779 39.818 1.00 24.96 361 PHE G N 1
ATOM 3414 C CA . PHE A 1 228 ? -19.211 -28.017 40.608 1.00 22.64 361 PHE G CA 1
ATOM 3415 C C . PHE A 1 228 ? -18.156 -28.982 41.134 1.00 24.29 361 PHE G C 1
ATOM 3416 O O . PHE A 1 228 ? -18.484 -30.025 41.704 1.00 26.57 361 PHE G O 1
ATOM 3433 N N . ALA A 1 229 ? -16.891 -28.643 40.904 1.00 25.62 362 ALA G N 1
ATOM 3434 C CA . ALA A 1 229 ? -15.774 -29.508 41.268 1.00 27.87 362 ALA G CA 1
ATOM 3435 C C . ALA A 1 229 ? -14.675 -28.655 41.881 1.00 23.25 362 ALA G C 1
ATOM 3436 O O . ALA A 1 229 ? -14.733 -27.426 41.817 1.00 24.71 362 ALA G O 1
ATOM 3443 N N . ASN A 1 230 ? -13.667 -29.290 42.468 1.00 25.23 363 ASN G N 1
ATOM 3444 C CA . ASN A 1 230 ? -12.641 -28.501 43.130 1.00 24.98 363 ASN G CA 1
ATOM 3445 C C . ASN A 1 230 ? -11.600 -27.937 42.177 1.00 26.85 363 ASN G C 1
ATOM 3446 O O . ASN A 1 230 ? -11.610 -28.230 40.986 1.00 25.69 363 ASN G O 1
ATOM 3456 N N . SER A 1 231 ? -10.732 -27.082 42.706 1.00 24.07 364 SER G N 1
ATOM 3457 C CA . SER A 1 231 ? -9.699 -26.450 41.904 1.00 20.96 364 SER G CA 1
ATOM 3458 C C . SER A 1 231 ? -8.806 -27.504 41.282 1.00 24.66 364 SER G C 1
ATOM 3459 O O . SER A 1 231 ? -8.518 -28.521 41.915 1.00 29.81 364 SER G O 1
ATOM 3467 N N . SER A 1 232 ? -8.369 -27.260 40.048 1.00 26.74 365 SER G N 1
ATOM 3468 C CA . SER A 1 232 ? -7.495 -28.192 39.338 1.00 29.73 365 SER G CA 1
ATOM 3469 C C . SER A 1 232 ? -6.023 -28.040 39.707 1.00 22.58 365 SER G C 1
ATOM 3470 O O . SER A 1 232 ? -5.219 -28.919 39.379 1.00 24.21 365 SER G O 1
ATOM 3478 N N . GLY A 1 233 ? -5.658 -26.936 40.354 1.00 25.64 366 GLY G N 1
ATOM 3479 C CA . GLY A 1 233 ? -4.274 -26.740 40.736 1.00 24.84 366 GLY G CA 1
ATOM 3480 C C . GLY A 1 233 ? -3.866 -25.303 40.952 1.00 18.58 366 GLY G C 1
ATOM 3481 O O . GLY A 1 233 ? -4.651 -24.375 40.785 1.00 22.52 366 GLY G O 1
ATOM 3485 N N . GLY A 1 234 ? -2.610 -25.129 41.339 1.00 22.75 367 GLY G N 1
ATOM 3486 C CA . GLY A 1 234 ? -2.091 -23.813 41.622 1.00 20.09 367 GLY G CA 1
ATOM 3487 C C . GLY A 1 234 ? -1.598 -23.703 43.056 1.00 20.55 367 GLY G C 1
ATOM 3488 O O . GLY A 1 234 ? -1.600 -24.677 43.819 1.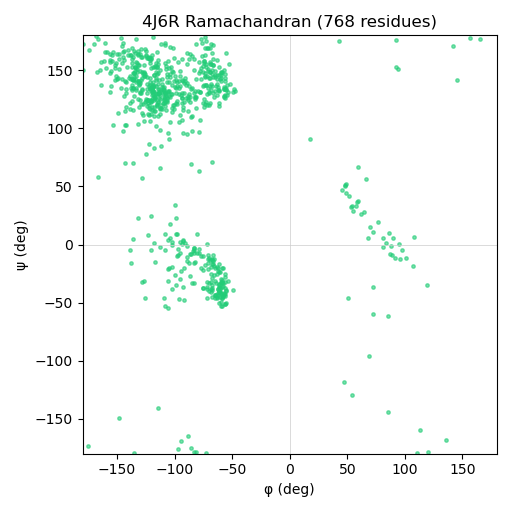00 22.68 367 GLY G O 1
ATOM 3492 N N . ASP A 1 235 ? -1.132 -22.517 43.399 1.00 21.17 368 ASP G N 1
ATOM 3493 C CA . ASP A 1 235 ? -0.651 -22.259 44.754 1.00 24.05 368 ASP G CA 1
ATOM 3494 C C . ASP A 1 235 ? -1.778 -22.456 45.777 1.00 26.69 368 ASP G C 1
ATOM 3495 O O . ASP A 1 235 ? -2.955 -22.295 45.450 1.00 20.36 368 ASP G O 1
ATOM 3504 N N . LEU A 1 236 ? -1.422 -22.805 47.017 1.00 26.39 369 LEU G N 1
ATOM 3505 C CA . LEU A 1 236 ? -2.428 -23.070 48.056 1.00 27.05 369 LEU G CA 1
ATOM 3506 C C . LEU A 1 236 ? -3.437 -21.931 48.257 1.00 20.66 369 LEU G C 1
ATOM 3507 O O . LEU A 1 236 ? -4.599 -22.169 48.597 1.00 23.37 369 LEU G O 1
ATOM 3523 N N . GLU A 1 237 ? -2.998 -20.695 48.038 1.00 21.02 370 GLU G N 1
ATOM 3524 C CA . GLU A 1 237 ? -3.861 -19.543 48.219 1.00 21.89 370 GLU G CA 1
ATOM 3525 C C . GLU A 1 237 ? -5.096 -19.598 47.331 1.00 21.63 370 GLU G C 1
ATOM 3526 O O . GLU A 1 237 ? -6.153 -19.062 47.705 1.00 21.98 370 GLU G O 1
ATOM 3538 N N . ILE A 1 238 ? -4.966 -20.222 46.155 1.00 21.88 371 ILE G N 1
ATOM 3539 C CA . ILE A 1 238 ? -6.080 -20.286 45.211 1.00 20.22 371 ILE G CA 1
ATOM 3540 C C . ILE A 1 238 ? -6.778 -21.645 45.124 1.00 20.55 371 ILE G C 1
ATOM 3541 O O . ILE A 1 238 ? -7.920 -21.710 44.672 1.00 23.98 371 ILE G O 1
ATOM 3557 N N . THR A 1 239 ? -6.116 -22.715 45.560 1.00 22.12 372 THR G N 1
ATOM 3558 C CA . THR A 1 239 ? -6.740 -24.045 45.580 1.00 19.60 372 THR G CA 1
ATOM 3559 C C . THR A 1 239 ? -7.590 -24.248 46.840 1.00 25.28 372 THR G C 1
ATOM 3560 O O . THR A 1 239 ? -8.396 -25.175 46.908 1.00 23.92 372 THR G O 1
ATOM 3571 N N . THR A 1 240 ? -7.384 -23.383 47.830 1.00 21.38 373 THR G N 1
ATOM 3572 C CA . THR A 1 240 ? -8.237 -23.313 49.008 1.00 23.09 373 THR G CA 1
ATOM 3573 C C . THR A 1 240 ? -8.946 -21.966 49.036 1.00 21.48 373 THR G C 1
ATOM 3574 O O . THR A 1 240 ? -8.582 -21.038 48.311 1.00 21.74 373 THR G O 1
ATOM 3585 N N . HIS A 1 241 ? -9.970 -21.860 49.871 1.00 24.55 374 HIS G N 1
ATOM 3586 C CA . HIS A 1 241 ? -10.509 -20.563 50.237 1.00 22.64 374 HIS G CA 1
ATOM 3587 C C . HIS A 1 241 ? -9.562 -19.975 51.275 1.00 21.93 374 HIS G C 1
ATOM 3588 O O . HIS A 1 241 ? -9.504 -20.441 52.418 1.00 24.47 374 HIS G O 1
ATOM 3603 N N . SER A 1 242 ? -8.788 -18.978 50.859 1.00 22.07 375 SER G N 1
ATOM 3604 C CA . SER A 1 242 ? -7.876 -18.299 51.760 1.00 23.20 375 SER G CA 1
ATOM 3605 C C . SER A 1 242 ? -8.415 -16.920 52.103 1.00 21.43 375 SER G C 1
ATOM 3606 O O . SER A 1 242 ? -9.055 -16.257 51.285 1.00 22.75 375 SER G O 1
ATOM 3614 N N . PHE A 1 243 ? -8.179 -16.516 53.339 1.00 22.91 376 PHE G N 1
ATOM 3615 C CA . PHE A 1 243 ? -8.698 -15.264 53.858 1.00 24.19 376 PHE G CA 1
ATOM 3616 C C . PHE A 1 243 ? -7.995 -15.009 55.176 1.00 27.24 376 PHE G C 1
ATOM 3617 O O . PHE A 1 243 ? -7.159 -15.803 55.608 1.00 28.78 376 PHE G O 1
ATOM 3634 N N . ASN A 1 244 ? -8.317 -13.904 55.829 1.00 25.64 377 ASN G N 1
ATOM 3635 C CA . ASN A 1 244 ? -7.715 -13.642 57.125 1.00 26.97 377 ASN G CA 1
ATOM 3636 C C . ASN A 1 244 ? -8.762 -13.369 58.190 1.00 31.05 377 ASN G C 1
ATOM 3637 O O . ASN A 1 244 ? -9.839 -12.838 57.913 1.00 31.64 377 ASN G O 1
ATOM 3648 N N . CYS A 1 245 ? -8.432 -13.763 59.414 1.00 31.73 378 CYS G N 1
ATOM 3649 C CA . CYS A 1 245 ? -9.291 -13.561 60.568 1.00 38.96 378 CYS G CA 1
ATOM 3650 C C . CYS A 1 245 ? -8.390 -13.270 61.754 1.00 35.32 378 CYS G C 1
ATOM 3651 O O . CYS A 1 245 ? -7.460 -14.027 62.021 1.00 39.78 378 CYS G O 1
ATOM 3658 N N . GLY A 1 246 ? -8.651 -12.174 62.456 1.00 48.55 379 GLY G N 1
ATOM 3659 C CA . GLY A 1 246 ? -7.878 -11.831 63.637 1.00 56.38 379 GLY G CA 1
ATOM 3660 C C . GLY A 1 246 ? -6.396 -11.707 63.339 1.00 55.45 379 GLY G C 1
ATOM 3661 O O . GLY A 1 246 ? -5.554 -12.029 64.179 1.00 51.90 379 GLY G O 1
ATOM 3665 N N . GLY A 1 247 ? -6.079 -11.240 62.135 1.00 50.09 380 GLY G N 1
ATOM 3666 C CA . GLY A 1 247 ? -4.702 -11.059 61.713 1.00 52.38 380 GLY G CA 1
ATOM 3667 C C . GLY A 1 247 ? -4.034 -12.334 61.226 1.00 54.92 380 GLY G C 1
ATOM 3668 O O . GLY A 1 247 ? -2.882 -12.306 60.794 1.00 54.62 380 GLY G O 1
ATOM 3672 N N . GLU A 1 248 ? -4.754 -13.451 61.286 1.00 36.75 381 GLU G N 1
ATOM 3673 C CA . GLU A 1 248 ? -4.179 -14.747 60.939 1.00 31.65 381 GLU G CA 1
ATOM 3674 C C . GLU A 1 248 ? -4.666 -15.196 59.574 1.00 33.59 381 GLU G C 1
ATOM 3675 O O . GLU A 1 248 ? -5.795 -14.915 59.178 1.00 33.74 381 GLU G O 1
ATOM 3687 N N . PHE A 1 249 ? -3.803 -15.902 58.854 1.00 32.77 382 PHE G N 1
ATOM 3688 C CA . PHE A 1 249 ? -4.112 -16.331 57.503 1.00 32.07 382 PHE G CA 1
ATOM 3689 C C . PHE A 1 249 ? -4.677 -17.745 57.474 1.00 26.01 382 PHE G C 1
ATOM 3690 O O . PHE A 1 249 ? -3.969 -18.711 57.757 1.00 30.13 382 PHE G O 1
ATOM 3707 N N . PHE A 1 250 ? -5.958 -17.843 57.127 1.00 29.76 383 PHE G N 1
ATOM 3708 C CA . PHE A 1 250 ? -6.660 -19.118 57.047 1.00 28.23 383 PHE G CA 1
ATOM 3709 C C . PHE A 1 250 ? -6.632 -19.677 55.630 1.00 22.55 383 PHE G C 1
ATOM 3710 O O . PHE A 1 250 ? -6.741 -18.933 54.655 1.00 25.92 383 PHE G O 1
ATOM 3727 N N . TYR A 1 251 ? -6.480 -20.995 55.533 1.00 23.05 384 TYR G N 1
ATOM 3728 C CA . TYR A 1 251 ? -6.573 -21.721 54.271 1.00 24.83 384 TYR G CA 1
ATOM 3729 C C . TYR A 1 251 ? -7.557 -22.868 54.472 1.00 26.83 384 TYR G C 1
ATOM 3730 O O . TYR A 1 251 ? -7.276 -23.795 55.237 1.00 30.37 384 TYR G O 1
ATOM 3748 N N . CYS A 1 252 ? -8.701 -22.812 53.799 1.00 24.96 385 CYS G N 1
ATOM 3749 C CA . CYS A 1 252 ? -9.770 -23.777 54.038 1.00 30.12 385 CYS G CA 1
ATOM 3750 C C . CYS A 1 252 ? -10.061 -24.633 52.815 1.00 28.37 385 CYS G C 1
ATOM 3751 O O . CYS A 1 252 ? -10.255 -24.117 51.717 1.00 29.06 385 CYS G O 1
ATOM 3758 N N . ASN A 1 253 ? -10.111 -25.945 53.029 1.00 29.27 386 ASN G N 1
ATOM 3759 C CA . ASN A 1 253 ? -10.406 -26.892 51.965 1.00 28.23 386 ASN G CA 1
ATOM 3760 C C . ASN A 1 253 ? -11.879 -26.800 51.584 1.00 24.59 386 ASN G C 1
ATOM 3761 O O . ASN A 1 253 ? -12.751 -27.041 52.427 1.00 31.53 386 ASN G O 1
ATOM 3771 N N . THR A 1 254 ? -12.151 -26.477 50.323 1.00 27.66 387 THR G N 1
ATOM 3772 C CA . THR A 1 254 ? -13.522 -26.271 49.856 1.00 29.36 387 THR G CA 1
ATOM 3773 C C . THR A 1 254 ? -14.058 -27.442 49.027 1.00 31.81 387 THR G C 1
ATOM 3774 O O . THR A 1 254 ? -15.042 -27.296 48.301 1.00 33.04 387 THR G O 1
ATOM 3785 N N . SER A 1 255 ? -13.420 -28.599 49.130 1.00 31.86 388 SER G N 1
ATOM 3786 C CA . SER A 1 255 ? -13.920 -29.795 48.450 1.00 34.08 388 SER G CA 1
ATOM 3787 C C . SER A 1 255 ? -15.366 -30.091 48.844 1.00 36.10 388 SER G C 1
ATOM 3788 O O . SER A 1 255 ? -16.168 -30.491 48.007 1.00 42.28 388 SER G O 1
ATOM 3796 N N . GLY A 1 256 ? -15.696 -29.888 50.117 1.00 35.07 389 GLY G N 1
ATOM 3797 C CA . GLY A 1 256 ? -17.043 -30.120 50.608 1.00 40.49 389 GLY G CA 1
ATOM 3798 C C . GLY A 1 256 ? -18.074 -29.145 50.062 1.00 34.48 389 GLY G C 1
ATOM 3799 O O . GLY A 1 256 ? -19.276 -29.399 50.146 1.00 43.10 389 GLY G O 1
ATOM 3803 N N . LEU A 1 257 ? -17.610 -28.025 49.512 1.00 31.77 390 LEU G N 1
ATOM 3804 C CA . LEU A 1 257 ? -18.496 -27.020 48.924 1.00 28.63 390 LEU G CA 1
ATOM 3805 C C . LEU A 1 257 ? -18.705 -27.222 47.424 1.00 33.47 390 LEU G C 1
ATOM 3806 O O . LEU A 1 257 ? -19.779 -26.950 46.897 1.00 31.79 390 LEU G O 1
ATOM 3822 N N . PHE A 1 258 ? -17.657 -27.657 46.734 1.00 30.72 391 PHE G N 1
ATOM 3823 C CA . PHE A 1 258 ? -17.703 -27.782 45.281 1.00 28.36 391 PHE G CA 1
ATOM 3824 C C . PHE A 1 258 ? -17.510 -29.227 44.879 1.00 29.55 391 PHE G C 1
ATOM 3825 O O . PHE A 1 258 ? -16.409 -29.662 44.538 1.00 32.33 391 PHE G O 1
ATOM 3842 N N . ASN A 1 259 ? -18.605 -29.968 44.927 1.00 29.09 392 ASN G N 1
ATOM 3843 C CA . ASN A 1 259 ? -18.565 -31.400 44.743 1.00 31.99 392 ASN G CA 1
ATOM 3844 C C . ASN A 1 259 ? -19.984 -31.887 44.514 1.00 34.59 392 ASN G C 1
ATOM 3845 O O . ASN A 1 259 ? -20.501 -32.696 45.266 1.00 35.69 392 ASN G O 1
ATOM 3855 N N . SER A 1 260 ? -20.630 -31.362 43.480 1.00 32.14 393 SER G N 1
ATOM 3856 C CA . SER A 1 260 ? -22.013 -31.730 43.219 1.00 31.94 393 SER G CA 1
ATOM 3857 C C . SER A 1 260 ? -22.354 -31.632 41.747 1.00 30.98 393 SER G C 1
ATOM 3858 O O . SER A 1 260 ? -21.774 -30.832 41.011 1.00 30.62 393 SER G O 1
ATOM 3866 N N . THR A 1 261 ? -23.313 -32.454 41.338 1.00 35.07 394 THR G N 1
ATOM 3867 C CA . THR A 1 261 ? -23.764 -32.496 39.955 1.00 35.22 394 THR G CA 1
ATOM 3868 C C . THR A 1 261 ? -25.250 -32.175 39.879 1.00 33.02 394 THR G C 1
ATOM 3869 O O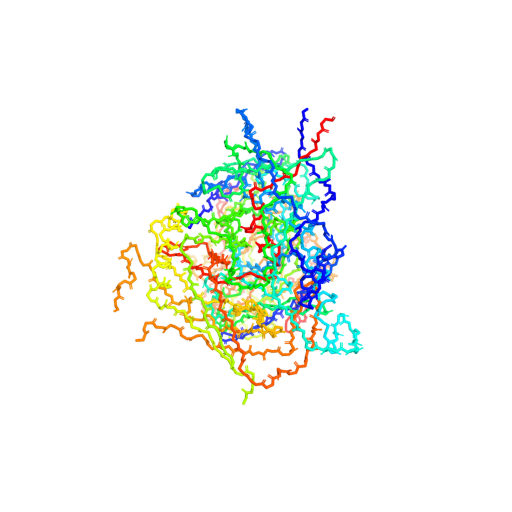 . THR A 1 261 ? -26.070 -32.824 40.530 1.00 37.89 394 THR G O 1
ATOM 3880 N N . TRP A 1 262 ? -25.585 -31.167 39.079 1.00 40.54 395 TRP G N 1
ATOM 3881 C CA . TRP A 1 262 ? -26.949 -30.670 38.991 1.00 40.47 395 TRP G CA 1
ATOM 3882 C C . TRP A 1 262 ? -27.523 -30.878 37.597 1.00 41.63 395 TRP G C 1
ATOM 3883 O O . TRP A 1 262 ? -27.200 -30.140 36.663 1.00 39.29 395 TRP G O 1
ATOM 3904 N N . TYR A 1 263 ? -28.356 -31.905 37.465 1.00 43.87 396 TYR G N 1
ATOM 3905 C CA . TYR A 1 263 ? -29.130 -32.121 36.248 1.00 41.94 396 TYR G CA 1
ATOM 3906 C C . TYR A 1 263 ? -30.233 -31.077 36.170 1.00 48.90 396 TYR G C 1
ATOM 3907 O O . TYR A 1 263 ? -30.489 -30.361 37.143 1.00 46.72 396 TYR G O 1
ATOM 3925 N N . VAL A 1 264 ? -30.882 -30.993 35.013 1.00 49.04 397 VAL G N 1
ATOM 3926 C CA . VAL A 1 264 ? -31.908 -29.985 34.771 1.00 53.81 397 VAL G CA 1
ATOM 3927 C C . VAL A 1 264 ? -33.073 -30.112 35.750 1.00 55.69 397 VAL G C 1
ATOM 3928 O O . VAL A 1 264 ? -33.786 -29.144 36.006 1.00 62.48 397 VAL G O 1
ATOM 3941 N N . ASN A 1 265 ? -33.258 -31.307 36.297 1.00 61.86 398 ASN G N 1
ATOM 3942 C CA . ASN A 1 265 ? -34.364 -31.568 37.212 1.00 56.75 398 ASN G CA 1
ATOM 3943 C C . ASN A 1 265 ? -33.914 -31.678 38.666 1.00 58.05 398 ASN G C 1
ATOM 3944 O O . ASN A 1 265 ? -34.720 -31.962 39.553 1.00 66.87 398 ASN G O 1
ATOM 3955 N N . SER A 1 266 ? -32.628 -31.453 38.912 1.00 51.79 399 SER G N 1
ATOM 3956 C CA . SER A 1 266 ? -32.086 -31.583 40.257 1.00 52.89 399 SER G CA 1
ATOM 3957 C C . SER A 1 266 ? -32.583 -30.473 41.170 1.00 57.31 399 SER G C 1
ATOM 3958 O O . SER A 1 266 ? -32.752 -29.329 40.746 1.00 55.76 399 SER G O 1
ATOM 3966 N N . THR A 1 267 ? -32.819 -30.831 42.427 1.00 57.67 400 THR G N 1
ATOM 3967 C CA . THR A 1 267 ? -33.176 -29.870 43.460 1.00 54.23 400 THR G CA 1
ATOM 3968 C C . THR A 1 267 ? -32.342 -30.174 44.693 1.00 49.09 400 THR G C 1
ATOM 3969 O O . THR A 1 267 ? -31.926 -31.313 44.904 1.00 58.19 400 THR G O 1
ATOM 3980 N N . TRP A 1 268 ? -32.095 -29.156 45.507 1.00 45.44 401 TRP G N 1
ATOM 3981 C CA . TRP A 1 268 ? -31.284 -29.324 46.704 1.00 52.23 401 TRP G CA 1
ATOM 3982 C C . TRP A 1 268 ? -31.866 -30.418 47.598 1.00 57.29 401 TRP G C 1
ATOM 3983 O O . TRP A 1 268 ? -31.138 -31.045 48.367 1.00 64.07 401 TRP G O 1
ATOM 4004 N N . ASN A 1 269 ? -33.175 -30.641 47.477 1.00 50.53 402 ASN G N 1
ATOM 4005 C CA . ASN A 1 269 ? -33.894 -31.647 48.266 1.00 69.02 402 ASN G CA 1
ATOM 4006 C C . ASN A 1 269 ? -33.570 -33.092 47.885 1.00 75.87 402 ASN G C 1
ATOM 4007 O O . ASN A 1 269 ? -33.996 -34.026 48.566 1.00 78.38 402 ASN G O 1
ATOM 4018 N N . ASP A 1 270 ? -32.844 -33.279 46.788 1.00 78.81 403 ASP G N 1
ATOM 4019 C CA . ASP A 1 270 ? -32.547 -34.619 46.291 1.00 83.15 403 ASP G CA 1
ATOM 4020 C C . ASP A 1 270 ? -31.673 -35.413 47.254 1.00 91.00 403 ASP G C 1
ATOM 4021 O O . ASP A 1 270 ? -30.806 -34.855 47.931 1.00 88.08 403 ASP G O 1
ATOM 4030 N N . THR A 1 271 ? -31.911 -36.721 47.298 1.00 95.54 404 THR G N 1
ATOM 4031 C CA . THR A 1 271 ? -31.086 -37.639 48.074 1.00 95.54 404 THR G CA 1
ATOM 4032 C C . THR A 1 271 ? -30.747 -37.070 49.448 1.00 91.00 404 THR G C 1
ATOM 4033 O O . THR A 1 271 ? -31.478 -37.285 50.415 1.00 92.71 404 THR G O 1
ATOM 4044 N N . ASN A 1 278 ? -27.595 -32.525 61.499 1.00 78.41 411 ASN G N 1
ATOM 4045 C CA . ASN A 1 278 ? -26.546 -31.516 61.589 1.00 76.89 41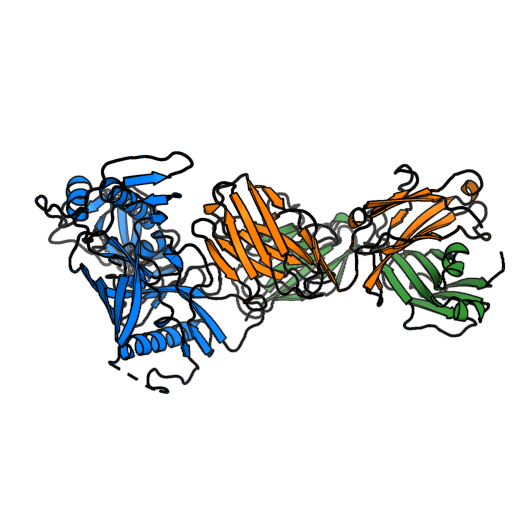1 ASN G CA 1
ATOM 4046 C C . ASN A 1 278 ? -26.779 -30.348 60.629 1.00 73.50 411 ASN G C 1
ATOM 4047 O O . ASN A 1 278 ? -26.657 -29.183 61.012 1.00 69.83 411 ASN G O 1
ATOM 4057 N N . ASP A 1 279 ? -27.121 -30.671 59.384 1.00 62.89 412 ASP G N 1
ATOM 4058 C CA . ASP A 1 279 ? -27.307 -29.668 58.341 1.00 63.15 412 ASP G CA 1
ATOM 4059 C C . ASP A 1 279 ? -26.094 -28.750 58.267 1.00 55.81 412 ASP G C 1
ATOM 4060 O O . ASP A 1 279 ? -26.228 -27.536 58.118 1.00 50.69 412 ASP G O 1
ATOM 4069 N N . THR A 1 280 ? -24.908 -29.337 58.370 1.00 53.40 413 THR G N 1
ATOM 4070 C CA . THR A 1 280 ? -23.678 -28.561 58.384 1.00 50.81 413 THR G CA 1
ATOM 4071 C C . THR A 1 280 ? -22.604 -29.186 57.506 1.00 46.87 413 THR G C 1
ATOM 4072 O O . THR A 1 280 ? -22.379 -30.398 57.545 1.00 48.04 413 THR G O 1
ATOM 4083 N N . ILE A 1 281 ? -21.951 -28.342 56.715 1.00 40.80 414 ILE G N 1
ATOM 4084 C CA . ILE A 1 281 ? -20.738 -28.719 56.007 1.00 40.52 414 ILE G CA 1
ATOM 4085 C C . ILE A 1 281 ? -19.564 -28.159 56.792 1.00 45.10 414 ILE G C 1
ATOM 4086 O O . ILE A 1 281 ? -19.472 -26.948 56.987 1.00 43.77 414 ILE G O 1
ATOM 4102 N N . THR A 1 282 ? -18.671 -29.031 57.248 1.00 51.22 415 THR G N 1
ATOM 4103 C CA . THR A 1 282 ? -17.477 -28.586 57.959 1.00 46.79 415 THR G CA 1
ATOM 4104 C C . THR A 1 282 ? -16.253 -28.604 57.047 1.00 42.31 415 THR G C 1
ATOM 4105 O O . THR A 1 282 ? -15.877 -29.651 56.526 1.00 41.97 415 THR G O 1
ATOM 4116 N N . LEU A 1 283 ? -15.637 -27.439 56.868 1.00 35.41 416 LEU G N 1
ATOM 4117 C CA . LEU A 1 283 ? -14.448 -27.299 56.027 1.00 31.46 416 LEU G CA 1
ATOM 4118 C C . LEU A 1 283 ? -13.203 -27.328 56.906 1.00 41.06 416 LEU G C 1
ATOM 4119 O O . LEU A 1 283 ? -13.093 -26.535 57.835 1.00 38.74 416 LEU G O 1
ATOM 4135 N N . PRO A 1 284 ? -12.266 -28.249 56.630 1.00 36.77 417 PRO G N 1
ATOM 4136 C CA . PRO A 1 284 ? -11.019 -28.247 57.404 1.00 39.29 417 PRO G CA 1
ATOM 4137 C C . PRO A 1 284 ? -10.124 -27.093 56.966 1.00 35.07 417 PRO G C 1
ATOM 4138 O O . PRO A 1 284 ? -9.990 -26.845 55.767 1.00 32.10 417 PRO G O 1
ATOM 4149 N N . CYS A 1 285 ? -9.513 -26.416 57.934 1.00 37.65 418 CYS G N 1
ATOM 4150 C CA . CYS A 1 285 ? -8.675 -25.262 57.650 1.00 32.28 418 CYS G CA 1
ATOM 4151 C C . CYS A 1 285 ? -7.331 -25.377 58.350 1.00 32.13 418 CYS G C 1
ATOM 4152 O O . CYS A 1 285 ? -7.161 -26.187 59.262 1.00 37.51 418 CYS G O 1
ATOM 4159 N N . ARG A 1 286 ? -6.384 -24.559 57.909 1.00 32.46 419 ARG G N 1
ATOM 4160 C CA . ARG A 1 286 ? -5.094 -24.451 58.569 1.00 34.46 419 ARG G CA 1
ATOM 4161 C C . ARG A 1 286 ? -4.705 -22.981 58.638 1.00 29.19 419 ARG G C 1
ATOM 4162 O O . ARG A 1 286 ? -4.969 -22.218 57.696 1.00 28.84 419 ARG G O 1
ATOM 4183 N N . ILE A 1 287 ? -4.092 -22.580 59.748 1.00 33.94 420 ILE G N 1
ATOM 4184 C CA . ILE A 1 287 ? -3.502 -21.254 59.829 1.00 38.45 420 ILE G CA 1
ATOM 4185 C C . ILE A 1 287 ? -2.041 -21.378 59.434 1.00 30.45 420 ILE G C 1
ATOM 4186 O O . ILE A 1 287 ? -1.294 -22.133 60.049 1.00 39.68 420 ILE G O 1
ATOM 4202 N N . LYS A 1 288 ? -1.634 -20.650 58.400 1.00 28.66 421 LYS G N 1
ATOM 4203 C CA . LYS A 1 288 ? -0.263 -20.740 57.912 1.00 34.97 421 LYS G CA 1
ATOM 4204 C C . LYS A 1 288 ? 0.544 -19.497 58.282 1.00 31.82 421 LYS G C 1
ATOM 4205 O O . LYS A 1 288 ? 0.004 -18.394 58.341 1.00 35.43 421 LYS G O 1
ATOM 4224 N N . GLN A 1 289 ? 1.834 -19.699 58.524 1.00 32.17 422 GLN G N 1
ATOM 4225 C CA . GLN A 1 289 ? 2.768 -18.614 58.784 1.00 38.55 422 GLN G CA 1
ATOM 4226 C C . GLN A 1 289 ? 3.545 -18.284 57.522 1.00 36.82 422 GLN G C 1
ATOM 4227 O O . GLN A 1 289 ? 4.022 -17.165 57.350 1.00 40.21 422 GLN G O 1
ATOM 4241 N N . ILE A 1 290 ? 3.680 -19.277 56.646 1.00 34.33 423 ILE G N 1
ATOM 4242 C CA . ILE A 1 290 ? 4.423 -19.117 55.414 1.00 37.62 423 ILE G CA 1
ATOM 4243 C C . ILE A 1 290 ? 3.418 -18.949 54.293 1.00 36.86 423 ILE G C 1
ATOM 4244 O O . ILE A 1 290 ? 2.615 -19.843 54.038 1.00 33.38 423 ILE G O 1
ATOM 4260 N N . ILE A 1 291 ? 3.435 -17.795 53.637 1.00 29.32 424 ILE G N 1
ATOM 4261 C CA . ILE A 1 291 ? 2.413 -17.504 52.640 1.00 29.31 424 ILE G CA 1
ATOM 4262 C C . ILE A 1 291 ? 2.995 -16.869 51.387 1.00 29.53 424 ILE G C 1
ATOM 4263 O O . ILE A 1 291 ? 4.038 -16.218 51.422 1.00 28.76 424 ILE G O 1
ATOM 4279 N N . ASN A 1 292 ? 2.309 -17.074 50.273 1.00 28.93 425 ASN G N 1
ATOM 4280 C CA . ASN A 1 292 ? 2.630 -16.364 49.054 1.00 26.44 425 ASN G CA 1
ATOM 4281 C C . ASN A 1 292 ? 1.847 -15.053 49.022 1.00 25.50 425 ASN G C 1
ATOM 4282 O O . ASN A 1 292 ? 0.625 -15.047 49.134 1.00 31.47 425 ASN G O 1
ATOM 4293 N N . MET A 1 293 ? 2.559 -13.943 48.880 1.00 26.66 426 MET G N 1
ATOM 4294 C CA . MET A 1 293 ? 1.925 -12.636 48.869 1.00 27.53 426 MET G CA 1
ATOM 4295 C C . MET A 1 293 ? 1.040 -12.464 47.634 1.00 31.97 426 MET G C 1
ATOM 4296 O O . MET A 1 293 ? 1.359 -12.960 46.546 1.00 30.21 426 MET G O 1
ATOM 4310 N N . TRP A 1 294 ? -0.084 -11.775 47.811 1.00 27.35 427 TRP G N 1
ATOM 4311 C CA . TRP A 1 294 ? -0.934 -11.409 46.681 1.00 23.95 427 TRP G CA 1
ATOM 4312 C C . TRP A 1 294 ? -0.472 -10.085 46.065 1.00 26.47 427 TRP G C 1
ATOM 4313 O O . TRP A 1 294 ? -0.667 -9.854 44.874 1.00 25.40 427 TRP G O 1
ATOM 4334 N N . GLN A 1 295 ? 0.159 -9.234 46.867 1.00 27.54 428 GLN G N 1
ATOM 4335 C CA . GLN A 1 295 ? 0.577 -7.910 46.406 1.00 29.35 428 GLN G CA 1
ATOM 4336 C C . GLN A 1 295 ? 1.655 -8.008 45.335 1.00 35.38 428 GLN G C 1
ATOM 4337 O O . GLN A 1 295 ? 1.796 -7.127 44.490 1.00 31.55 428 GLN G O 1
ATOM 4351 N N . ARG A 1 296 ? 2.396 -9.105 45.367 1.00 28.53 429 ARG G N 1
ATOM 4352 C CA . ARG A 1 296 ? 3.767 -9.096 44.917 1.00 36.21 429 ARG G CA 1
ATOM 4353 C C . ARG A 1 296 ? 4.225 -10.537 44.785 1.00 33.67 429 ARG G C 1
ATOM 4354 O O . ARG A 1 296 ? 3.756 -11.403 45.516 1.00 34.54 429 ARG G O 1
ATOM 4375 N N . ALA A 1 297 ? 5.125 -10.807 43.851 1.00 37.46 430 ALA G N 1
ATOM 4376 C CA . ALA A 1 297 ? 5.768 -12.108 43.817 1.00 39.18 430 ALA G CA 1
ATOM 4377 C C . ALA A 1 297 ? 6.666 -12.215 45.043 1.00 39.30 430 ALA G C 1
ATOM 4378 O O . ALA A 1 297 ? 7.419 -11.291 45.359 1.00 42.94 430 ALA G O 1
ATOM 4385 N N . GLY A 1 298 ? 6.575 -13.331 45.750 1.00 37.40 431 GLY G N 1
ATOM 4386 C CA . GLY A 1 298 ? 7.446 -13.549 46.888 1.00 39.88 431 GLY G CA 1
ATOM 4387 C C . GLY A 1 298 ? 6.750 -14.244 48.035 1.00 45.50 431 GLY G C 1
ATOM 4388 O O . GLY A 1 298 ? 5.527 -14.411 48.035 1.00 32.39 431 GLY G O 1
ATOM 4392 N N . GLN A 1 299 ? 7.548 -14.635 49.021 1.00 43.69 432 GLN G N 1
ATOM 4393 C CA . GLN A 1 299 ? 7.070 -15.386 50.169 1.00 41.95 432 GLN G CA 1
ATOM 4394 C C . GLN A 1 299 ? 7.242 -14.545 51.428 1.00 39.19 432 GLN G C 1
ATOM 4395 O O . GLN A 1 299 ? 8.189 -13.765 51.542 1.00 45.71 432 GLN G O 1
ATOM 4409 N N . ALA A 1 300 ? 6.322 -14.706 52.369 1.00 37.33 433 ALA G N 1
ATOM 4410 C CA . ALA A 1 300 ? 6.397 -13.997 53.641 1.00 39.54 433 ALA G CA 1
ATOM 4411 C C . ALA A 1 300 ? 6.138 -14.976 54.772 1.00 43.71 433 ALA G C 1
ATOM 4412 O O . ALA A 1 300 ? 5.267 -15.841 54.667 1.00 40.11 433 ALA G O 1
ATOM 4419 N N . MET A 1 301 ? 6.897 -14.841 55.853 1.00 33.94 434 MET G N 1
ATOM 4420 C CA . MET A 1 301 ? 6.689 -15.677 57.023 1.00 39.68 434 MET G CA 1
ATOM 4421 C C . MET A 1 301 ? 6.313 -14.826 58.230 1.00 38.34 434 MET G C 1
ATOM 4422 O O . MET A 1 301 ? 7.007 -13.871 58.573 1.00 39.07 434 MET G O 1
ATOM 4436 N N . TYR A 1 302 ? 5.213 -15.198 58.872 1.00 42.45 435 TYR G N 1
ATOM 4437 C CA . TYR A 1 302 ? 4.725 -14.505 60.055 1.00 42.09 435 TYR G CA 1
ATOM 4438 C C . TYR A 1 302 ? 4.941 -15.361 61.293 1.00 45.90 435 TYR G C 1
ATOM 4439 O O . TYR A 1 302 ? 5.366 -16.505 61.185 1.00 45.52 435 TYR G O 1
ATOM 4457 N N . ALA A 1 303 ? 4.671 -14.804 62.473 1.00 40.88 436 ALA G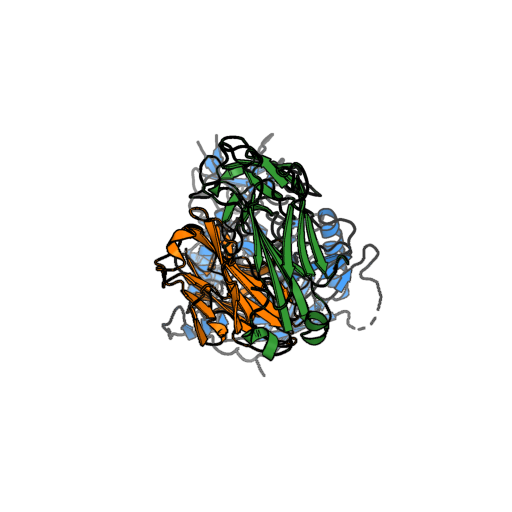 N 1
ATOM 4458 C CA . ALA A 1 303 ? 4.827 -15.551 63.714 1.00 46.43 436 ALA G CA 1
ATOM 4459 C C . ALA A 1 303 ? 3.636 -16.478 63.914 1.00 43.76 436 ALA G C 1
ATOM 4460 O O . ALA A 1 303 ? 2.564 -16.244 63.356 1.00 47.03 436 ALA G O 1
ATOM 4467 N N . PRO A 1 304 ? 3.824 -17.542 64.710 1.00 52.97 437 PRO G N 1
ATOM 4468 C CA . PRO A 1 304 ? 2.723 -18.450 65.051 1.00 54.67 437 PRO G CA 1
ATOM 4469 C C . PRO A 1 304 ? 1.550 -17.694 65.666 1.00 58.06 437 PRO G C 1
ATOM 4470 O O . PRO A 1 304 ? 1.724 -16.547 66.073 1.00 60.76 437 PRO G O 1
ATOM 4481 N N . PRO A 1 305 ? 0.370 -18.327 65.735 1.00 55.87 438 PRO G N 1
ATOM 4482 C CA . PRO A 1 305 ? -0.818 -17.696 66.326 1.00 59.82 438 PRO G CA 1
ATOM 4483 C C . PRO A 1 305 ? -0.754 -17.600 67.855 1.00 53.84 438 PRO G C 1
ATOM 4484 O O . PRO A 1 305 ? -0.223 -18.504 68.502 1.00 53.73 438 PRO G O 1
ATOM 4495 N N . ILE A 1 306 ? -1.299 -16.523 68.417 1.00 58.39 439 ILE G N 1
ATOM 4496 C CA . ILE A 1 306 ? -1.367 -16.352 69.867 1.00 76.76 439 ILE G CA 1
ATOM 4497 C C . ILE A 1 306 ? -2.354 -17.357 70.456 1.00 82.49 439 ILE G C 1
ATOM 4498 O O . ILE A 1 306 ? -3.375 -17.657 69.835 1.00 85.97 439 ILE G O 1
ATOM 4514 N N . PRO A 1 307 ? -2.048 -17.892 71.650 1.00 83.52 440 PRO G N 1
ATOM 4515 C CA . PRO A 1 307 ? -2.941 -18.868 72.285 1.00 78.48 440 PRO G CA 1
ATOM 4516 C C . PRO A 1 307 ? -4.379 -18.372 72.391 1.00 72.28 440 PRO G C 1
ATOM 4517 O O . PRO A 1 307 ? -4.621 -17.167 72.404 1.00 74.89 440 PRO G O 1
ATOM 4528 N N . GLY A 1 308 ? -5.324 -19.302 72.457 1.00 72.93 441 GLY G N 1
ATOM 4529 C CA . GLY A 1 308 ? -6.711 -18.950 72.679 1.00 71.21 441 GLY G CA 1
ATOM 4530 C C . GLY A 1 308 ? -7.594 -19.169 71.471 1.00 70.68 441 GLY G C 1
ATOM 4531 O O . GLY A 1 308 ? -7.144 -19.615 70.411 1.00 64.41 441 GLY G O 1
ATOM 4535 N N . VAL A 1 309 ? -8.870 -18.843 71.635 1.00 69.97 442 VAL G N 1
ATOM 4536 C CA . VAL A 1 309 ? -9.849 -19.071 70.588 1.00 63.61 442 VAL G CA 1
ATOM 4537 C C . VAL A 1 309 ? -9.820 -17.947 69.559 1.00 61.02 442 VAL G C 1
ATOM 4538 O O . VAL A 1 309 ? -9.910 -16.767 69.896 1.00 62.04 442 VAL G O 1
ATOM 4551 N N . ILE A 1 310 ? -9.679 -18.325 68.296 1.00 57.22 443 ILE G N 1
ATOM 4552 C CA . ILE A 1 310 ? -9.779 -17.372 67.209 1.00 58.94 443 ILE G CA 1
ATOM 4553 C C . ILE A 1 310 ? -11.070 -17.659 66.465 1.00 60.00 443 ILE G C 1
ATOM 4554 O O . ILE A 1 310 ? -11.281 -18.771 65.987 1.00 54.77 443 ILE G O 1
ATOM 4570 N N . LYS A 1 311 ? -11.942 -16.662 66.389 1.00 57.13 444 LYS G N 1
ATOM 4571 C CA . LYS A 1 311 ? -13.227 -16.828 65.727 1.00 49.37 444 LYS G CA 1
ATOM 4572 C C . LYS A 1 311 ? -13.511 -15.667 64.793 1.00 47.97 444 LYS G C 1
ATOM 4573 O O . LYS A 1 311 ? -13.146 -14.523 65.066 1.00 55.54 444 LYS G O 1
ATOM 4592 N N . CYS A 1 312 ? -14.163 -15.971 63.681 1.00 50.08 445 CYS G N 1
ATOM 4593 C CA . CYS A 1 312 ? -14.746 -14.936 62.853 1.00 46.30 445 CYS G CA 1
ATOM 4594 C C . CYS A 1 312 ? -15.947 -15.497 62.115 1.00 48.77 445 CYS G C 1
ATOM 4595 O O . CYS A 1 312 ? -16.055 -16.703 61.903 1.00 47.93 445 CYS G O 1
ATOM 4602 N N . GLU A 1 313 ? -16.863 -14.609 61.761 1.00 47.59 446 GLU G N 1
ATOM 4603 C CA . GLU A 1 313 ? -18.068 -14.986 61.049 1.00 48.42 446 GLU G CA 1
ATOM 4604 C C . GLU A 1 313 ? -18.287 -13.989 59.922 1.00 35.42 446 GLU G C 1
ATOM 4605 O O . GLU A 1 313 ? -18.291 -12.777 60.146 1.00 41.68 446 GLU G O 1
ATOM 4617 N N . SER A 1 314 ? -18.472 -14.503 58.713 1.00 33.52 447 SER G N 1
ATOM 4618 C CA . SER A 1 314 ? -18.622 -13.656 57.535 1.00 34.42 447 SER G CA 1
ATOM 4619 C C . SER A 1 314 ? -19.831 -14.108 56.733 1.00 35.05 447 SER G C 1
ATOM 4620 O O . SER A 1 314 ? -20.377 -15.183 56.975 1.00 37.91 447 SER G O 1
ATOM 4628 N N . ASN A 1 315 ? -20.253 -13.271 55.794 1.00 37.94 448 ASN G N 1
ATOM 4629 C CA . ASN A 1 315 ? -21.287 -13.647 54.835 1.00 37.40 448 ASN G CA 1
ATOM 4630 C C . ASN A 1 315 ? -20.673 -13.893 53.467 1.00 38.52 448 ASN G C 1
ATOM 4631 O O . ASN A 1 315 ? -19.976 -13.030 52.928 1.00 33.52 448 ASN G O 1
ATOM 4641 N N . ILE A 1 316 ? -20.908 -15.077 52.911 1.00 32.01 449 ILE G N 1
ATOM 4642 C CA . ILE A 1 316 ? -20.554 -15.327 51.523 1.00 29.22 449 ILE G CA 1
ATOM 4643 C C . ILE A 1 316 ? -21.573 -14.579 50.675 1.00 28.78 449 ILE G C 1
ATOM 4644 O O . ILE A 1 316 ? -22.775 -14.812 50.790 1.00 30.67 449 ILE G O 1
ATOM 4660 N N . THR A 1 317 ? -21.089 -13.659 49.848 1.00 30.84 450 THR G N 1
ATOM 4661 C CA . THR A 1 317 ? -21.969 -12.817 49.056 1.00 27.28 450 THR G CA 1
ATOM 4662 C C . THR A 1 317 ? -21.698 -13.013 47.572 1.00 28.04 450 THR G C 1
ATOM 4663 O O . THR A 1 317 ? -22.397 -12.452 46.741 1.00 28.06 450 THR G O 1
ATOM 4674 N N . GLY A 1 318 ? -20.683 -13.805 47.249 1.00 23.61 451 GLY G N 1
ATOM 4675 C CA . GLY A 1 318 ? -20.341 -14.060 45.862 1.00 26.39 451 GLY G CA 1
ATOM 4676 C C . GLY A 1 318 ? -19.314 -15.157 45.701 1.00 24.53 451 GLY G C 1
ATOM 4677 O O . GLY A 1 318 ? -18.751 -15.658 46.676 1.00 26.28 451 GLY G O 1
ATOM 4681 N N . LEU A 1 319 ? -19.077 -15.536 44.452 1.00 21.96 452 LEU G N 1
ATOM 4682 C CA . LEU A 1 319 ? -18.115 -16.573 44.134 1.00 23.32 452 LEU G CA 1
ATOM 4683 C C . LEU A 1 319 ? -17.224 -16.124 42.994 1.00 23.71 452 LEU G C 1
ATOM 4684 O O . LEU A 1 319 ? -17.628 -15.328 42.154 1.00 23.07 452 LEU G O 1
ATOM 4700 N N . LEU A 1 320 ? -16.009 -16.646 42.984 1.00 19.40 453 LEU G N 1
ATOM 4701 C CA . LEU A 1 320 ? -15.101 -16.517 41.859 1.00 22.87 453 LEU G CA 1
ATOM 4702 C C . LEU A 1 320 ? -14.929 -17.905 41.269 1.00 25.45 453 LEU G C 1
ATOM 4703 O O . LEU A 1 320 ? -14.352 -18.780 41.907 1.00 21.79 453 LEU G O 1
ATOM 4719 N N . LEU A 1 321 ? -15.436 -18.108 40.054 1.00 21.51 454 LEU G N 1
ATOM 4720 C CA . LEU A 1 321 ? -15.389 -19.411 39.416 1.00 23.48 454 LEU G CA 1
ATOM 4721 C C . LEU A 1 321 ? -14.648 -19.368 38.093 1.00 21.68 454 LEU G C 1
ATOM 4722 O O . LEU A 1 321 ? -14.516 -18.322 37.466 1.00 21.78 454 LEU G O 1
ATOM 4738 N N . THR A 1 322 ? -14.174 -20.532 37.672 1.00 23.38 455 THR G N 1
ATOM 4739 C CA . THR A 1 322 ? -13.748 -20.735 36.303 1.00 21.43 455 THR G CA 1
ATOM 4740 C C . THR A 1 322 ? -14.543 -21.902 35.737 1.00 22.21 455 THR G C 1
ATOM 4741 O O . THR A 1 322 ? -15.113 -22.700 36.477 1.00 24.45 455 THR G O 1
ATOM 4752 N N . ARG A 1 323 ? -14.591 -21.994 34.416 1.00 20.09 456 ARG G N 1
ATOM 4753 C CA . ARG A 1 323 ? -15.284 -23.076 33.750 1.00 19.97 456 ARG G CA 1
ATOM 4754 C C . ARG A 1 323 ? -14.290 -23.869 32.915 1.00 21.18 456 ARG G C 1
ATOM 4755 O O . ARG A 1 323 ? -13.437 -23.291 32.236 1.00 23.31 456 ARG G O 1
ATOM 4776 N N . ASP A 1 324 ? -14.392 -25.191 32.960 1.00 20.07 457 ASP G N 1
ATOM 4777 C CA . ASP A 1 324 ? -13.557 -26.036 32.120 1.00 20.43 457 ASP G CA 1
ATOM 4778 C C . ASP A 1 324 ? -13.845 -25.786 30.640 1.00 21.35 457 ASP G C 1
ATOM 4779 O O . ASP A 1 324 ? -14.990 -25.563 30.247 1.00 23.24 457 ASP G O 1
ATOM 4788 N N . GLY A 1 325 ? -12.808 -25.886 29.821 1.00 23.99 458 GLY G N 1
ATOM 4789 C CA . GLY A 1 325 ? -12.971 -25.803 28.380 1.00 27.73 458 GLY G CA 1
ATOM 4790 C C . GLY A 1 325 ? -13.256 -27.153 27.762 1.00 30.77 458 GLY G C 1
ATOM 4791 O O . GLY A 1 325 ? -13.613 -28.106 28.464 1.00 27.95 458 GLY G O 1
ATOM 4795 N N . GLY A 1 326 ? -13.102 -27.234 26.440 1.00 32.08 459 GLY G N 1
ATOM 4796 C CA . GLY A 1 326 ? -13.247 -28.488 25.726 1.00 30.16 459 GLY G CA 1
ATOM 4797 C C . GLY A 1 326 ? -13.850 -28.302 24.351 1.00 53.76 459 GLY G C 1
ATOM 4798 O O . GLY A 1 326 ? -14.757 -27.487 24.173 1.00 62.15 459 GLY G O 1
ATOM 4802 N N . LYS A 1 327 ? -13.357 -29.062 23.375 1.00 49.12 460 LYS G N 1
ATOM 4803 C CA . LYS A 1 327 ? -13.816 -28.921 21.998 1.00 39.44 460 LYS G CA 1
ATOM 4804 C C . LYS A 1 327 ? -14.958 -29.869 21.644 1.00 62.71 460 LYS G C 1
ATOM 4805 O O . LYS A 1 327 ? -15.379 -29.916 20.487 1.00 64.12 460 LYS G O 1
ATOM 4824 N N . ASP A 1 328 ? -15.457 -30.636 22.609 1.00 67.58 461 ASP G N 1
ATOM 4825 C CA . ASP A 1 328 ? -16.361 -31.732 22.258 1.00 76.17 461 ASP G CA 1
ATOM 4826 C C . ASP A 1 328 ? -17.584 -31.915 23.156 1.00 70.99 461 ASP G C 1
ATOM 4827 O O . ASP A 1 328 ? -18.538 -32.589 22.767 1.00 72.72 461 ASP G O 1
ATOM 4836 N N . ASN A 1 329 ? -17.579 -31.319 24.342 1.00 64.15 462 ASN G N 1
ATOM 4837 C CA . ASN A 1 329 ? -18.562 -31.704 25.348 1.00 70.22 462 ASN G CA 1
ATOM 4838 C C . ASN A 1 329 ? -19.909 -31.003 25.251 1.00 71.34 462 ASN G C 1
ATOM 4839 O O . ASN A 1 329 ? -20.025 -29.803 25.499 1.00 68.08 462 ASN G O 1
ATOM 4850 N N . ASN A 1 330 ? -20.926 -31.772 24.877 1.00 76.23 463 ASN G N 1
ATOM 4851 C CA . ASN A 1 330 ? -22.294 -31.408 25.197 1.00 77.37 463 ASN G CA 1
ATOM 4852 C C . ASN A 1 330 ? -22.665 -32.176 26.457 1.00 75.78 463 ASN G C 1
ATOM 4853 O O . ASN A 1 330 ? -21.823 -32.864 27.033 1.00 81.65 463 ASN G O 1
ATOM 4864 N N . VAL A 1 331 ? -23.912 -32.049 26.889 1.00 67.83 464 VAL G N 1
ATOM 4865 C CA . VAL A 1 331 ? -24.377 -32.688 28.118 1.00 58.66 464 VAL G CA 1
ATOM 4866 C C . VAL A 1 331 ? -24.081 -31.831 29.349 1.00 44.80 464 VAL G C 1
ATOM 4867 O O . VAL A 1 331 ? -25.016 -31.418 30.029 1.00 41.75 464 VAL G O 1
ATOM 4880 N N . ASN A 1 332 ? -22.805 -31.556 29.639 1.00 38.85 465 ASN G N 1
ATOM 4881 C CA . ASN A 1 332 ? -22.471 -30.811 30.861 1.00 37.79 465 ASN G CA 1
ATOM 4882 C C . ASN A 1 332 ? -21.392 -29.716 30.779 1.00 35.20 465 ASN G C 1
ATOM 4883 O O . ASN A 1 332 ? -20.602 -29.641 29.832 1.00 31.97 465 ASN G O 1
ATOM 4894 N N . GLU A 1 333 ? -21.392 -28.863 31.798 1.00 27.98 466 GLU G N 1
ATOM 4895 C CA . GLU A 1 333 ? -20.364 -27.852 31.994 1.00 26.45 466 GLU G CA 1
ATOM 4896 C C . GLU A 1 333 ? -19.848 -28.002 33.413 1.00 27.11 466 GLU G C 1
ATOM 4897 O O . GLU A 1 333 ? -20.613 -28.294 34.330 1.00 30.24 466 GLU G O 1
ATOM 4909 N N . THR A 1 334 ? -18.552 -27.797 33.593 1.00 25.91 467 THR G N 1
ATOM 4910 C CA . THR A 1 334 ? -17.940 -27.957 34.901 1.00 23.01 467 THR G CA 1
ATOM 4911 C C . THR A 1 334 ? -17.336 -26.643 35.356 1.00 23.75 467 THR G C 1
ATOM 4912 O O . THR A 1 334 ? -16.630 -25.970 34.598 1.00 25.04 467 THR G O 1
ATOM 4923 N N . PHE A 1 335 ? -17.635 -26.277 36.600 1.00 22.97 468 PHE G N 1
ATOM 4924 C CA . PHE A 1 335 ? -17.145 -25.048 37.190 1.00 21.35 468 PHE G CA 1
ATOM 4925 C C . PHE A 1 335 ? -16.349 -25.348 38.453 1.00 22.16 468 PHE G C 1
ATOM 4926 O O . PHE A 1 335 ? -16.699 -26.249 39.223 1.00 23.69 468 PHE G O 1
ATOM 4943 N N . ARG A 1 336 ? -15.290 -24.569 38.659 1.00 21.54 469 ARG G N 1
ATOM 4944 C CA . ARG A 1 336 ? -14.384 -24.754 39.782 1.00 20.59 469 ARG G CA 1
ATOM 4945 C C . ARG A 1 336 ? -14.119 -23.413 40.449 1.00 23.76 469 ARG G C 1
ATOM 4946 O O . ARG A 1 336 ? -14.116 -22.373 39.798 1.00 21.85 469 ARG G O 1
ATOM 4967 N N . PRO A 1 337 ? -13.889 -23.421 41.763 1.00 21.51 470 PRO G N 1
ATOM 4968 C CA . PRO A 1 337 ? -13.579 -22.150 42.407 1.00 21.39 470 PRO G CA 1
ATOM 4969 C C . PRO A 1 337 ? -12.215 -21.619 41.990 1.00 22.48 470 PRO G C 1
ATOM 4970 O O . PRO A 1 337 ? -11.290 -22.396 41.722 1.00 22.94 470 PRO G O 1
ATOM 4981 N N . GLY A 1 338 ? -12.087 -20.301 41.956 1.00 23.75 471 GLY G N 1
ATOM 4982 C CA . GLY A 1 338 ? -10.853 -19.680 41.520 1.00 24.37 471 GLY G CA 1
ATOM 4983 C C . GLY A 1 338 ? -10.591 -18.363 42.217 1.00 25.99 471 GLY G C 1
ATOM 4984 O O . GLY A 1 338 ? -11.003 -18.157 43.362 1.00 26.05 471 GLY G O 1
ATOM 4988 N N . GLY A 1 339 ? -9.913 -17.467 41.509 1.00 24.50 472 GLY G N 1
ATOM 4989 C CA . GLY A 1 339 ? -9.511 -16.189 42.060 1.00 24.16 472 GLY G CA 1
ATOM 4990 C C . GLY A 1 339 ? -8.003 -16.105 42.178 1.00 25.95 472 GLY G C 1
ATOM 4991 O O . GLY A 1 339 ? -7.280 -16.842 41.497 1.00 28.20 472 GLY G O 1
ATOM 4995 N N . GLY A 1 340 ? -7.532 -15.196 43.031 1.00 23.92 473 GLY G N 1
ATOM 4996 C CA . GLY A 1 340 ? -6.111 -14.976 43.227 1.00 26.17 473 GLY G CA 1
ATOM 4997 C C . GLY A 1 340 ? -5.663 -13.566 42.874 1.00 23.60 473 GLY G C 1
ATOM 4998 O O . GLY A 1 340 ? -4.753 -13.023 43.504 1.00 24.38 473 GLY G O 1
ATOM 5002 N N . ASP A 1 341 ? -6.284 -12.981 41.850 1.00 21.22 474 ASP G N 1
ATOM 5003 C CA . ASP A 1 341 ? -6.047 -11.590 41.485 1.00 20.63 474 ASP G CA 1
ATOM 5004 C C . ASP A 1 341 ? -7.089 -10.729 42.187 1.00 25.07 474 ASP G C 1
ATOM 5005 O O . ASP A 1 341 ? -8.273 -10.750 41.830 1.00 21.20 474 ASP G O 1
ATOM 5014 N N . MET A 1 342 ? -6.667 -9.989 43.208 1.00 22.36 475 MET G N 1
ATOM 5015 C CA . MET A 1 342 ? -7.623 -9.268 44.034 1.00 20.06 475 MET G CA 1
ATOM 5016 C C . MET A 1 342 ? -8.316 -8.144 43.281 1.00 23.24 475 MET G C 1
ATOM 5017 O O . MET A 1 342 ? -9.327 -7.612 43.748 1.00 22.47 475 MET G O 1
ATOM 5031 N N . ARG A 1 343 ? -7.804 -7.796 42.100 1.00 23.68 476 ARG G N 1
ATOM 5032 C CA . ARG A 1 343 ? -8.485 -6.826 41.268 1.00 25.58 476 ARG G CA 1
ATOM 5033 C C . ARG A 1 343 ? -9.883 -7.331 40.922 1.00 25.82 476 ARG G C 1
ATOM 5034 O O . ARG A 1 343 ? -10.809 -6.549 40.796 1.00 23.53 476 ARG G O 1
ATOM 5055 N N . ASP A 1 344 ? -10.044 -8.639 40.776 1.00 23.52 477 ASP G N 1
ATOM 5056 C CA . ASP A 1 344 ? -11.367 -9.174 40.501 1.00 25.85 477 ASP G CA 1
ATOM 5057 C C . ASP A 1 344 ? -12.292 -8.978 41.701 1.00 24.76 477 ASP G C 1
ATOM 5058 O O . ASP A 1 344 ? -13.485 -8.731 41.533 1.00 24.42 477 ASP G O 1
ATOM 5067 N N . ASN A 1 345 ? -11.745 -9.079 42.911 1.00 23.13 478 ASN G N 1
ATOM 5068 C CA . ASN A 1 345 ? -12.518 -8.733 44.100 1.00 21.80 478 ASN G CA 1
ATOM 5069 C C . ASN A 1 345 ? -13.001 -7.296 44.055 1.00 26.61 478 ASN G C 1
ATOM 5070 O O . ASN A 1 345 ? -14.168 -7.035 44.328 1.00 24.39 478 ASN G O 1
ATOM 5081 N N . TRP A 1 346 ? -12.121 -6.362 43.705 1.00 24.69 479 TRP G N 1
ATOM 5082 C CA . TRP A 1 346 ? -12.527 -4.958 43.680 1.00 24.79 479 TRP G CA 1
ATOM 5083 C C . TRP A 1 346 ? -13.554 -4.752 42.560 1.00 28.90 479 TRP G C 1
ATOM 5084 O O . TRP A 1 346 ? -14.539 -4.033 42.747 1.00 23.88 479 TRP G O 1
ATOM 5105 N N . ARG A 1 347 ? -13.338 -5.419 41.425 1.00 23.85 480 ARG G N 1
ATOM 5106 C CA . ARG A 1 347 ? -14.256 -5.352 40.278 1.00 24.57 480 ARG G CA 1
ATOM 5107 C C . ARG A 1 347 ? -15.677 -5.748 40.657 1.00 27.27 480 ARG G C 1
ATOM 5108 O O . ARG A 1 347 ? -16.638 -5.194 40.128 1.00 27.67 480 ARG G O 1
ATOM 5129 N N . SER A 1 348 ? -15.803 -6.737 41.537 1.00 22.93 481 SER G N 1
ATOM 5130 C CA . SER A 1 348 ? -17.112 -7.245 41.930 1.00 25.15 481 SER G CA 1
ATOM 5131 C C . SER A 1 348 ? -17.940 -6.161 42.625 1.00 25.46 481 SER G C 1
ATOM 5132 O O . SER A 1 348 ? -19.163 -6.277 42.717 1.00 25.49 481 SER G O 1
ATOM 5140 N N . GLU A 1 349 ? -17.267 -5.122 43.117 1.00 27.41 482 GLU G N 1
ATOM 5141 C CA . GLU A 1 349 ? -17.941 -3.988 43.745 1.00 26.28 482 GLU G CA 1
ATOM 5142 C C . GLU A 1 349 ? -17.968 -2.732 42.870 1.00 28.87 482 GLU G C 1
ATOM 5143 O O . GLU A 1 349 ? -18.906 -1.942 42.957 1.00 29.88 482 GLU G O 1
ATOM 5155 N N . LEU A 1 350 ? -16.946 -2.548 42.038 1.00 25.69 483 LEU G N 1
ATOM 5156 C CA . LEU A 1 350 ? -16.790 -1.313 41.280 1.00 24.62 483 LEU G CA 1
ATOM 5157 C C . LEU A 1 350 ? -17.401 -1.349 39.880 1.00 27.19 483 LEU G C 1
ATOM 5158 O O . LEU A 1 350 ? -17.334 -0.355 39.153 1.00 28.85 483 LEU G O 1
ATOM 5174 N N . TYR A 1 351 ? -18.003 -2.479 39.512 1.00 26.07 484 TYR G N 1
ATOM 5175 C CA . TYR A 1 351 ? -18.469 -2.703 38.151 1.00 27.17 484 TYR G CA 1
ATOM 5176 C C . TYR A 1 351 ? -19.443 -1.634 37.654 1.00 29.68 484 TYR G C 1
ATOM 5177 O O . TYR A 1 351 ? -19.518 -1.376 36.457 1.00 31.91 484 TYR G O 1
ATOM 5195 N N . LYS A 1 352 ? -20.174 -1.010 38.569 1.00 30.42 485 LYS G N 1
ATOM 5196 C CA . LYS A 1 352 ? -21.228 -0.079 38.183 1.00 30.29 485 LYS G CA 1
ATOM 5197 C C . LYS A 1 352 ? -20.759 1.369 38.104 1.00 28.35 485 LYS G C 1
ATOM 5198 O O . LYS A 1 352 ? -21.561 2.262 37.830 1.00 33.91 485 LYS G O 1
ATOM 5217 N N . TYR A 1 353 ? -19.468 1.600 38.327 1.00 31.25 486 TYR G N 1
ATOM 5218 C CA . TYR A 1 353 ? -18.925 2.954 38.303 1.00 31.13 486 TYR G CA 1
ATOM 5219 C C . TYR A 1 353 ? -17.909 3.174 37.186 1.00 30.90 486 TYR G C 1
ATOM 5220 O O . TYR A 1 353 ? -17.178 2.262 36.799 1.00 31.78 486 TYR G O 1
ATOM 5238 N N . LYS A 1 354 ? -17.860 4.401 36.678 1.00 32.75 487 LYS G N 1
ATOM 5239 C CA . LYS A 1 354 ? -16.769 4.818 35.807 1.00 32.67 487 LYS G CA 1
ATOM 5240 C C . LYS A 1 354 ? -16.492 6.300 35.982 1.00 35.02 487 LYS G C 1
ATOM 5241 O O . LYS A 1 354 ? -17.392 7.084 36.296 1.00 36.56 487 LYS G O 1
ATOM 5260 N N . VAL A 1 355 ? -15.242 6.687 35.762 1.00 35.69 488 VAL G N 1
ATOM 5261 C CA . VAL A 1 355 ? -14.852 8.085 35.884 1.00 39.60 488 VAL G CA 1
ATOM 5262 C C . VAL A 1 355 ? -14.968 8.815 34.551 1.00 44.94 488 VAL G C 1
ATOM 5263 O O . VAL A 1 355 ? -14.616 8.270 33.503 1.00 42.63 488 VAL G O 1
ATOM 5276 N N . VAL A 1 356 ? -15.460 10.052 34.594 1.00 38.65 489 VAL G N 1
ATOM 5277 C CA . VAL A 1 356 ? -15.482 10.903 33.408 1.00 42.19 489 VAL G CA 1
ATOM 5278 C C . VAL A 1 356 ? -14.904 12.281 33.715 1.00 49.08 489 VAL G C 1
ATOM 5279 O O . VAL A 1 356 ? -14.928 12.734 34.857 1.00 45.26 489 VAL G O 1
ATOM 5292 N N . GLU A 1 357 ? -14.380 12.937 32.685 1.00 54.56 490 GLU G N 1
ATOM 5293 C CA . GLU A 1 357 ? 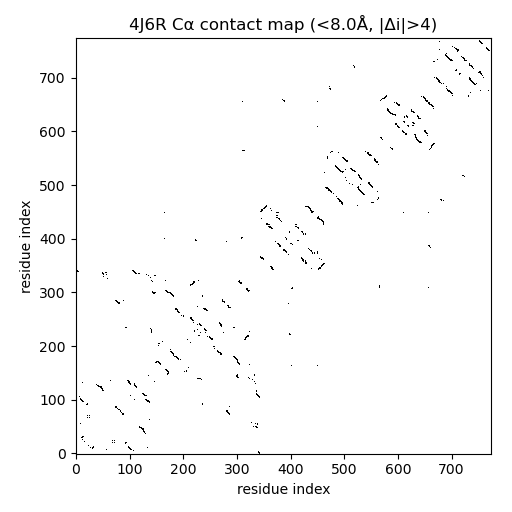-13.887 14.302 32.818 1.00 54.86 490 GLU G CA 1
ATOM 5294 C C . GLU A 1 357 ? -14.904 15.277 32.244 1.00 61.50 490 GLU G C 1
ATOM 5295 O O . GLU A 1 357 ? -15.636 14.950 31.310 1.00 60.25 490 GLU G O 1
ATOM 5307 N N . ILE A 1 358 ? -14.943 16.477 32.812 1.00 65.07 491 ILE G N 1
ATOM 5308 C CA . ILE A 1 358 ? -15.890 17.502 32.395 1.00 67.91 491 ILE G CA 1
ATOM 5309 C C . ILE A 1 358 ? -15.242 18.498 31.447 1.00 74.11 491 ILE G C 1
ATOM 5310 O O . ILE A 1 358 ? -14.078 18.860 31.615 1.00 75.46 491 ILE G O 1
ATOM 5326 N N . GLU A 1 359 ? -16.009 18.927 30.450 1.00 82.55 492 GLU G N 1
ATOM 5327 C CA . GLU A 1 359 ? -15.602 19.993 29.538 1.00 88.72 492 GLU G CA 1
ATOM 5328 C C . GLU A 1 359 ? -14.558 20.913 30.165 1.00 88.36 492 GLU G C 1
ATOM 5329 O O . GLU A 1 359 ? -14.872 22.025 30.594 1.00 88.16 492 GLU G O 1
ATOM 5355 N N . VAL B 2 2 ? 10.068 -11.670 22.610 1.00 29.99 2 VAL H N 1
ATOM 5356 C CA . VAL B 2 2 ? 9.421 -12.779 23.286 1.00 27.80 2 VAL H CA 1
ATOM 5357 C C . VAL B 2 2 ? 9.955 -14.077 22.706 1.00 28.59 2 VAL H C 1
ATOM 5358 O O . VAL B 2 2 ? 9.991 -14.257 21.490 1.00 29.48 2 VAL H O 1
ATOM 5371 N N . GLN B 2 3 ? 10.365 -14.985 23.579 1.00 24.73 3 GLN H N 1
ATOM 5372 C CA . GLN B 2 3 ? 11.058 -16.186 23.145 1.00 27.75 3 GLN H CA 1
ATOM 5373 C C . GLN B 2 3 ? 10.814 -17.316 24.127 1.00 23.90 3 GLN H C 1
ATOM 5374 O O . GLN B 2 3 ? 10.773 -17.097 25.335 1.00 24.67 3 GLN H O 1
ATOM 5388 N N . PHE B 2 4 ? 10.644 -18.519 23.589 1.00 20.42 4 PHE H N 1
ATOM 5389 C CA . PHE B 2 4 ? 10.417 -19.721 24.378 1.00 19.48 4 PHE H CA 1
ATOM 5390 C C . PHE B 2 4 ? 11.358 -20.791 23.871 1.00 23.62 4 PHE H C 1
ATOM 5391 O O . PHE B 2 4 ? 11.372 -21.090 22.675 1.00 24.68 4 PHE H O 1
ATOM 5408 N N . VAL B 2 5 ? 12.151 -21.352 24.773 1.00 22.84 5 VAL H N 1
ATOM 5409 C CA . VAL B 2 5 ? 13.070 -22.433 24.428 1.00 21.32 5 VAL H CA 1
ATOM 5410 C C . VAL B 2 5 ? 12.646 -23.695 25.170 1.00 22.65 5 VAL H C 1
ATOM 5411 O O . VAL B 2 5 ? 12.618 -23.729 26.395 1.00 20.21 5 VAL H O 1
ATOM 5424 N N . GLN B 2 6 ? 12.326 -24.734 24.412 1.00 21.71 6 GLN H N 1
ATOM 5425 C CA . GLN B 2 6 ? 11.820 -25.972 24.975 1.00 22.12 6 GLN H CA 1
ATOM 5426 C C . GLN B 2 6 ? 12.910 -27.037 25.077 1.00 20.96 6 GLN H C 1
ATOM 5427 O O . GLN B 2 6 ? 13.945 -26.953 24.414 1.00 22.57 6 GLN H O 1
ATOM 5441 N N . SER B 2 7 ? 12.663 -28.035 25.919 1.00 19.10 7 SER H N 1
ATOM 5442 C CA . SER B 2 7 ? 13.569 -29.165 26.077 1.00 21.93 7 SER H CA 1
ATOM 5443 C C . SER B 2 7 ? 13.547 -30.069 24.852 1.00 19.94 7 SER H C 1
ATOM 5444 O O . SER B 2 7 ? 12.687 -29.931 23.973 1.00 21.66 7 SER H O 1
ATOM 5452 N N . GLY B 2 8 ? 14.506 -30.990 24.811 1.00 19.97 8 GLY H N 1
ATOM 5453 C CA . GLY B 2 8 ? 14.712 -31.843 23.655 1.00 19.43 8 GLY H CA 1
ATOM 5454 C C . GLY B 2 8 ? 13.716 -32.976 23.485 1.00 22.98 8 GLY H C 1
ATOM 5455 O O . GLY B 2 8 ? 12.870 -33.245 24.341 1.00 21.55 8 GLY H O 1
ATOM 5459 N N . ALA B 2 9 ? 13.842 -33.658 22.354 1.00 22.31 9 ALA H N 1
ATOM 5460 C CA . ALA B 2 9 ? 12.936 -34.744 22.003 1.00 21.67 9 ALA H CA 1
ATOM 5461 C C . ALA B 2 9 ? 12.945 -35.852 23.029 1.00 19.34 9 ALA H C 1
ATOM 5462 O O . ALA B 2 9 ? 13.983 -36.153 23.620 1.00 23.08 9 ALA H O 1
ATOM 5469 N N . GLU B 2 10 ? 11.786 -36.488 23.169 1.00 21.52 10 GLU H N 1
ATOM 5470 C CA . GLU B 2 10 ? 11.575 -37.570 24.113 1.00 23.79 10 GLU H CA 1
ATOM 5471 C C . GLU B 2 10 ? 11.038 -38.800 23.381 1.00 23.70 10 GLU H C 1
ATOM 5472 O O . GLU B 2 10 ? 10.269 -38.677 22.417 1.00 21.06 10 GLU H O 1
ATOM 5484 N N . VAL B 2 11 ? 11.448 -39.980 23.839 1.00 22.61 11 VAL H N 1
ATOM 5485 C CA . VAL B 2 11 ? 10.935 -41.236 23.305 1.00 20.63 11 VAL H CA 1
ATOM 5486 C C . VAL B 2 11 ? 10.498 -42.109 24.483 1.00 22.07 11 VAL H C 1
ATOM 5487 O O . VAL B 2 11 ? 11.243 -42.272 25.450 1.00 25.52 11 VAL H O 1
ATOM 5500 N N . LYS B 2 12 ? 9.281 -42.644 24.407 1.00 22.28 12 LYS H N 1
ATOM 5501 C CA . LYS B 2 12 ? 8.655 -43.310 25.551 1.00 21.54 12 LYS H CA 1
ATOM 5502 C C . LYS B 2 12 ? 7.868 -44.541 25.145 1.00 21.79 12 LYS H C 1
ATOM 5503 O O . LYS B 2 12 ? 7.372 -44.633 24.010 1.00 24.65 12 LYS H O 1
ATOM 5522 N N . LYS B 2 13 ? 7.756 -45.481 26.078 1.00 22.86 13 LYS H N 1
ATOM 5523 C CA . LYS B 2 13 ? 6.891 -46.640 25.925 1.00 23.04 13 LYS H CA 1
ATOM 5524 C C . LYS B 2 13 ? 5.510 -46.298 26.460 1.00 24.98 13 LYS H C 1
ATOM 5525 O O . LYS B 2 13 ? 5.377 -45.427 27.312 1.00 26.76 13 LYS H O 1
ATOM 5544 N N . PRO B 2 14 ? 4.472 -46.990 25.976 1.00 26.72 14 PRO H N 1
ATOM 5545 C CA . PRO B 2 14 ? 3.128 -46.772 26.523 1.00 25.22 14 PRO H CA 1
ATOM 5546 C C . PRO B 2 14 ? 3.091 -46.963 28.045 1.00 22.07 14 PRO H C 1
ATOM 5547 O O . PRO B 2 14 ? 3.689 -47.908 28.550 1.00 26.32 14 PRO H O 1
ATOM 5558 N N . GLY B 2 15 ? 2.395 -46.064 28.736 1.00 27.97 15 GLY H N 1
ATOM 5559 C CA . GLY B 2 15 ? 2.246 -46.143 30.182 1.00 28.86 15 GLY H CA 1
ATOM 5560 C C . GLY B 2 15 ? 3.256 -45.288 30.920 1.00 25.84 15 GLY H C 1
ATOM 5561 O O . GLY B 2 15 ? 3.140 -45.089 32.140 1.00 25.40 15 GLY H O 1
ATOM 5565 N N . ALA B 2 16 ? 4.259 -44.806 30.192 1.00 26.89 16 ALA H N 1
ATOM 5566 C CA . ALA B 2 16 ? 5.328 -44.005 30.770 1.00 25.74 16 ALA H CA 1
ATOM 5567 C C . ALA B 2 16 ? 4.886 -42.554 30.933 1.00 22.20 16 ALA H C 1
ATOM 5568 O O . ALA B 2 16 ? 3.743 -42.195 30.616 1.00 25.73 16 ALA H O 1
ATOM 5575 N N . SER B 2 17 ? 5.801 -41.725 31.435 1.00 25.51 17 SER H N 1
ATOM 5576 C CA . SER B 2 17 ? 5.527 -40.312 31.696 1.00 25.60 17 SER H CA 1
ATOM 5577 C C . SER B 2 17 ? 6.555 -39.428 31.023 1.00 24.02 17 SER H C 1
ATOM 5578 O O . SER B 2 17 ? 7.680 -39.855 30.764 1.00 25.86 17 SER H O 1
ATOM 5586 N N . VAL B 2 18 ? 6.171 -38.188 30.728 1.00 19.80 18 VAL H N 1
ATOM 5587 C CA . VAL B 2 18 ? 7.105 -37.235 30.160 1.00 22.00 18 VAL H CA 1
ATOM 5588 C C . VAL B 2 18 ? 6.971 -35.860 30.829 1.00 21.71 18 VAL H C 1
ATOM 5589 O O . VAL B 2 18 ? 5.888 -35.478 31.281 1.00 24.00 18 VAL H O 1
ATOM 5602 N N . ARG B 2 19 ? 8.094 -35.150 30.920 1.00 23.74 19 ARG H N 1
ATOM 5603 C CA . ARG B 2 19 ? 8.110 -33.759 31.342 1.00 23.37 19 ARG H CA 1
ATOM 5604 C C . ARG B 2 19 ? 8.793 -32.937 30.252 1.00 24.15 19 ARG H C 1
ATOM 5605 O O . ARG B 2 19 ? 9.917 -33.236 29.843 1.00 27.96 19 ARG H O 1
ATOM 5626 N N . VAL B 2 20 ? 8.093 -31.921 29.772 1.00 20.46 20 VAL H N 1
ATOM 5627 C CA . VAL B 2 20 ? 8.635 -30.990 28.786 1.00 20.88 20 VAL H CA 1
ATOM 5628 C C . VAL B 2 20 ? 8.754 -29.621 29.438 1.00 22.94 20 VAL H C 1
ATOM 5629 O O . VAL B 2 20 ? 7.819 -29.167 30.099 1.00 21.37 20 VAL H O 1
ATOM 5642 N N . SER B 2 21 ? 9.896 -28.965 29.261 1.00 20.35 21 SER H N 1
ATOM 5643 C CA . SER B 2 21 ? 10.083 -27.623 29.808 1.00 23.34 21 SER H CA 1
ATOM 5644 C C . SER B 2 21 ? 10.022 -26.552 28.736 1.00 22.56 21 SER H C 1
ATOM 5645 O O . SER B 2 21 ? 10.256 -26.823 27.563 1.00 21.84 21 SER H O 1
ATOM 5653 N N . CYS B 2 22 ? 9.734 -25.331 29.173 1.00 18.96 22 CYS H N 1
ATOM 5654 C CA . CYS B 2 22 ? 9.535 -24.187 28.295 1.00 17.12 22 CYS H CA 1
ATOM 5655 C C . CYS B 2 22 ? 10.124 -22.964 28.992 1.00 20.14 22 CYS H C 1
ATOM 5656 O O . CYS B 2 22 ? 9.544 -22.453 29.940 1.00 21.17 22 CYS H O 1
ATOM 5663 N N . GLU B 2 23 ? 11.305 -22.534 28.563 1.00 19.33 23 GLU H N 1
ATOM 5664 C CA . GLU B 2 23 ? 11.977 -21.389 29.162 1.00 20.79 23 GLU H CA 1
ATOM 5665 C C . GLU B 2 23 ? 11.533 -20.096 28.488 1.00 29.13 23 GLU H C 1
ATOM 5666 O O . GLU B 2 23 ? 11.785 -19.894 27.294 1.00 24.29 23 GLU H O 1
ATOM 5678 N N . ALA B 2 24 ? 10.863 -19.243 29.260 1.00 23.59 24 ALA H N 1
ATOM 5679 C CA . ALA B 2 24 ? 10.348 -17.965 28.777 1.00 26.57 24 ALA H CA 1
ATOM 5680 C C . ALA B 2 24 ? 11.348 -16.830 28.963 1.00 26.73 24 ALA H C 1
ATOM 5681 O O . ALA B 2 24 ? 12.077 -16.779 29.965 1.00 26.05 24 ALA H O 1
ATOM 5688 N N . SER B 2 25 ? 11.384 -15.913 27.997 1.00 22.01 25 SER H N 1
ATOM 5689 C CA . SER B 2 25 ? 12.151 -14.682 28.140 1.00 24.02 25 SER H CA 1
ATOM 5690 C C . SER B 2 25 ? 11.573 -13.573 27.259 1.00 27.41 25 SER H C 1
ATOM 5691 O O . SER B 2 25 ? 10.781 -13.835 26.353 1.00 27.02 25 SER H O 1
ATOM 5699 N N . GLY B 2 26 ? 11.954 -12.334 27.558 1.00 25.29 26 GLY H N 1
ATOM 5700 C CA . GLY B 2 26 ? 11.616 -11.199 26.713 1.00 29.65 26 GLY H CA 1
ATOM 5701 C C . GLY B 2 26 ? 10.298 -10.512 27.032 1.00 33.12 26 GLY H C 1
ATOM 5702 O O . GLY B 2 26 ? 9.886 -9.596 26.314 1.00 30.16 26 GLY H O 1
ATOM 5706 N N . TYR B 2 27 ? 9.641 -10.932 28.108 1.00 27.56 27 TYR H N 1
ATOM 5707 C CA . TYR B 2 27 ? 8.381 -10.318 28.527 1.00 25.55 27 TYR H CA 1
ATOM 5708 C C . TYR B 2 27 ? 8.097 -10.627 29.998 1.00 30.07 27 TYR H C 1
ATOM 5709 O O . TYR B 2 27 ? 8.816 -11.411 30.620 1.00 27.20 27 TYR H O 1
ATOM 5727 N N . SER B 2 28 ? 7.046 -10.019 30.542 1.00 28.10 28 SER H N 1
ATOM 5728 C CA . SER B 2 28 ? 6.678 -10.232 31.941 1.00 28.53 28 SER H CA 1
ATOM 5729 C C . SER B 2 28 ? 5.943 -11.565 32.117 1.00 25.07 28 SER H C 1
ATOM 5730 O O . SER B 2 28 ? 4.737 -11.663 31.903 1.00 25.57 28 SER H O 1
ATOM 5738 N N . PHE B 2 29 ? 6.699 -12.585 32.510 1.00 28.48 29 PHE H N 1
ATOM 5739 C CA . PHE B 2 29 ? 6.223 -13.969 32.590 1.00 26.12 29 PHE H CA 1
ATOM 5740 C C . PHE B 2 29 ? 4.894 -14.142 33.337 1.00 22.72 29 PHE H C 1
ATOM 5741 O O . PHE B 2 29 ? 4.065 -14.950 32.937 1.00 25.74 29 PHE H O 1
ATOM 5758 N N . THR B 2 30 ? 4.694 -13.400 34.426 1.00 25.98 30 THR H N 1
ATOM 5759 C CA . THR B 2 30 ? 3.488 -13.585 35.235 1.00 27.01 30 THR H CA 1
ATOM 5760 C C . THR B 2 30 ? 2.241 -12.851 34.734 1.00 27.68 30 THR H C 1
ATOM 5761 O O . THR B 2 30 ? 1.168 -13.004 35.309 1.00 32.77 30 THR H O 1
ATOM 5772 N N . ASP B 2 31 ? 2.358 -12.067 33.670 1.00 25.65 31 ASP H N 1
ATOM 5773 C CA . ASP B 2 31 ? 1.218 -11.266 33.235 1.00 28.31 31 ASP H CA 1
ATOM 5774 C C . ASP B 2 31 ? 0.492 -11.855 32.019 1.00 23.96 31 ASP H C 1
ATOM 5775 O O . ASP B 2 31 ? -0.472 -11.270 31.534 1.00 31.46 31 ASP H O 1
ATOM 5784 N N . TYR B 2 32 ? 0.942 -13.010 31.543 1.00 22.75 32 TYR H N 1
ATOM 5785 C CA . TYR B 2 32 ? 0.328 -13.646 30.379 1.00 23.64 32 TYR H CA 1
ATOM 5786 C C . TYR B 2 32 ? 0.013 -15.107 30.621 1.00 23.64 32 TYR H C 1
ATOM 5787 O O . TYR B 2 32 ? 0.813 -15.840 31.201 1.00 23.01 32 TYR H O 1
ATOM 5805 N N . VAL B 2 33 ? -1.156 -15.522 30.149 1.00 19.24 33 VAL H N 1
ATOM 5806 C CA . VAL B 2 33 ? -1.505 -16.930 30.063 1.00 17.52 33 VAL H CA 1
ATOM 5807 C C . VAL B 2 33 ? -0.527 -17.623 29.139 1.00 18.92 33 VAL H C 1
ATOM 5808 O O . VAL B 2 33 ? -0.229 -17.124 28.039 1.00 18.90 33 VAL H O 1
ATOM 5821 N N . LEU B 2 34 ? -0.023 -18.768 29.578 1.00 20.37 34 LEU H N 1
ATOM 5822 C CA . LEU B 2 34 ? 0.844 -19.590 28.750 1.00 21.50 34 LEU H CA 1
ATOM 5823 C C . LEU B 2 34 ? 0.084 -20.832 28.324 1.00 17.34 34 LEU H C 1
ATOM 5824 O O . LEU B 2 34 ? -0.422 -21.594 29.158 1.00 19.88 34 LEU H O 1
ATOM 5840 N N . GLN B 2 35 ? -0.013 -21.018 27.008 1.00 15.99 35 GLN H N 1
ATOM 5841 C CA . GLN B 2 35 ? -0.811 -22.092 26.408 1.00 19.84 35 GLN H CA 1
ATOM 5842 C C . GLN B 2 35 ? 0.069 -23.267 26.013 1.00 20.76 35 GLN H C 1
ATOM 5843 O O . GLN B 2 35 ? 1.211 -23.087 25.605 1.00 20.57 35 GLN H O 1
ATOM 5857 N N . TRP B 2 36 ? -0.468 -24.474 26.153 1.00 16.21 36 TRP H N 1
ATOM 5858 C CA . TRP B 2 36 ? 0.192 -25.675 25.667 1.00 18.77 36 TRP H CA 1
ATOM 5859 C C . TRP B 2 36 ? -0.681 -26.310 24.598 1.00 16.57 36 TRP H C 1
ATOM 5860 O O . TRP B 2 36 ? -1.880 -26.559 24.810 1.00 16.93 36 TRP H O 1
ATOM 5881 N N . ILE B 2 37 ? -0.059 -26.544 23.445 1.00 16.69 37 ILE H N 1
ATOM 5882 C CA . ILE B 2 37 ? -0.708 -27.034 22.237 1.00 20.54 37 ILE H CA 1
ATOM 5883 C C . ILE B 2 37 ? 0.125 -28.185 21.693 1.00 19.87 37 ILE H C 1
ATOM 5884 O O . ILE B 2 37 ? 1.358 -28.124 21.720 1.00 21.90 37 ILE H O 1
ATOM 5900 N N . ARG B 2 38 ? -0.526 -29.234 21.198 1.00 17.86 38 ARG H N 1
ATOM 5901 C CA . ARG B 2 38 ? 0.201 -30.285 20.495 1.00 18.10 38 ARG H CA 1
ATOM 5902 C C . ARG B 2 38 ? -0.343 -30.438 19.096 1.00 19.58 38 ARG H C 1
ATOM 5903 O O . ARG B 2 38 ? -1.456 -30.012 18.787 1.00 18.61 38 ARG H O 1
ATOM 5924 N N . GLN B 2 39 ? 0.450 -31.057 18.242 1.00 18.40 39 GLN H N 1
ATOM 5925 C CA . GLN B 2 39 ? -0.025 -31.387 16.912 1.00 16.93 39 GLN H CA 1
ATOM 5926 C C . GLN B 2 39 ? 0.544 -32.728 16.514 1.00 18.99 39 GLN H C 1
ATOM 5927 O O . GLN B 2 39 ? 1.758 -32.891 16.352 1.00 20.06 39 GLN H O 1
ATOM 5941 N N . ALA B 2 40 ? -0.359 -33.684 16.351 1.00 19.94 40 ALA H N 1
ATOM 5942 C CA . ALA B 2 40 ? 0.003 -35.028 15.932 1.00 25.23 40 ALA H CA 1
ATOM 5943 C C . ALA B 2 40 ? 0.041 -35.118 14.408 1.00 26.51 40 ALA H C 1
ATOM 5944 O O . ALA B 2 40 ? -0.542 -34.291 13.698 1.00 22.72 40 ALA H O 1
ATOM 5951 N N . PRO B 2 41 ? 0.742 -36.128 13.881 1.00 31.64 41 PRO H N 1
ATOM 5952 C CA . PRO B 2 41 ? 0.849 -36.243 12.423 1.00 34.75 41 PRO H CA 1
ATOM 5953 C C . PRO B 2 41 ? -0.510 -36.310 11.719 1.00 30.23 41 PRO H C 1
ATOM 5954 O O . PRO B 2 41 ? -1.366 -37.107 12.106 1.00 37.02 41 PRO H O 1
ATOM 5965 N N . GLY B 2 42 ? -0.697 -35.452 10.722 1.00 32.27 42 GLY H N 1
ATOM 5966 C CA . GLY B 2 42 ? -1.914 -35.420 9.928 1.00 41.04 42 GLY H CA 1
ATOM 5967 C C . GLY B 2 42 ? -3.132 -34.868 10.655 1.00 40.43 42 GLY H C 1
ATOM 5968 O O . GLY B 2 42 ? -4.254 -34.971 10.150 1.00 37.70 42 GLY H O 1
ATOM 5972 N N . GLN B 2 43 ? -2.917 -34.278 11.830 1.00 26.88 43 GLN H N 1
ATOM 5973 C CA . GLN B 2 43 ? -4.018 -33.786 12.649 1.00 26.29 43 GLN H CA 1
ATOM 5974 C C . GLN B 2 43 ? -3.964 -32.275 12.821 1.00 27.45 43 GLN H C 1
ATOM 5975 O O . GLN B 2 43 ? -2.908 -31.661 12.721 1.00 20.44 43 GLN H O 1
ATOM 5989 N N . ARG B 2 44 ? -5.113 -31.680 13.108 1.00 21.70 44 ARG H N 1
ATOM 5990 C CA . ARG B 2 44 ? -5.151 -30.276 13.492 1.00 21.63 44 ARG H CA 1
ATOM 5991 C C . ARG B 2 44 ? -4.490 -30.036 14.860 1.00 19.25 44 ARG H C 1
ATOM 5992 O O . ARG B 2 44 ? -4.265 -30.972 15.637 1.00 18.97 44 ARG H O 1
ATOM 6013 N N . PRO B 2 45 ? -4.183 -28.770 15.178 1.00 18.38 45 PRO H N 1
ATOM 6014 C CA . PRO B 2 45 ? -3.636 -28.449 16.499 1.00 20.78 45 PRO H CA 1
ATOM 6015 C C . PRO B 2 45 ? -4.622 -28.808 17.595 1.00 21.16 45 PRO H C 1
ATOM 6016 O O . PRO B 2 45 ? -5.823 -28.676 17.367 1.00 18.80 45 PRO H O 1
ATOM 6027 N N . GLU B 2 46 ? -4.121 -29.246 18.747 1.00 18.30 46 GLU H N 1
ATOM 6028 C CA . GLU B 2 46 ? -4.971 -29.651 19.855 1.00 20.20 46 GLU H CA 1
ATOM 6029 C C . GLU B 2 46 ? -4.513 -28.974 21.134 1.00 17.17 46 GLU H C 1
ATOM 6030 O O . GLU B 2 46 ? -3.354 -29.080 21.532 1.00 18.91 46 GLU H O 1
ATOM 6042 N N . TRP B 2 47 ? -5.441 -28.275 21.770 1.00 16.84 47 TRP H N 1
ATOM 6043 C CA . TRP B 2 47 ? -5.165 -27.597 23.032 1.00 15.21 47 TRP H CA 1
ATOM 6044 C C . TRP B 2 47 ? -5.016 -28.604 24.164 1.00 19.34 47 TRP H C 1
ATOM 6045 O O . TRP B 2 47 ? -5.873 -29.471 24.337 1.00 17.24 47 TRP H O 1
ATOM 6066 N N . MET B 2 48 ? -3.923 -28.483 24.920 1.00 17.43 48 MET H N 1
ATOM 6067 C CA . MET B 2 48 ? -3.676 -29.325 26.095 1.00 15.65 48 MET H CA 1
ATOM 6068 C C . MET B 2 48 ? -4.218 -28.674 27.357 1.00 16.60 48 MET H C 1
ATOM 6069 O O . MET B 2 48 ? -4.887 -29.306 28.168 1.00 19.10 48 MET H O 1
ATOM 6083 N N . GLY B 2 49 ? -3.899 -27.392 27.522 1.00 16.11 49 GLY H N 1
ATOM 6084 C CA . GLY B 2 49 ? -4.250 -26.662 28.722 1.00 16.90 49 GLY H CA 1
ATOM 6085 C C . GLY B 2 49 ? -3.468 -25.375 28.793 1.00 17.96 49 GLY H C 1
ATOM 6086 O O . GLY B 2 49 ? -2.638 -25.102 27.927 1.00 18.62 49 GLY H O 1
ATOM 6090 N N . TRP B 2 50 ? -3.743 -24.572 29.812 1.00 17.77 50 TRP H N 1
ATOM 6091 C CA . TRP B 2 50 ? -2.952 -23.364 30.049 1.00 18.94 50 TRP H CA 1
ATOM 6092 C C . TRP B 2 50 ? -2.571 -23.214 31.509 1.00 20.18 50 TRP H C 1
ATOM 6093 O O . TRP B 2 50 ? -3.130 -23.859 32.384 1.00 20.03 50 TRP H O 1
ATOM 6114 N N . ILE B 2 51 ? -1.604 -22.339 31.754 1.00 18.86 51 ILE H N 1
ATOM 6115 C CA . ILE B 2 51 ? -1.236 -21.971 33.094 1.00 18.08 51 ILE H CA 1
ATOM 6116 C C . ILE B 2 51 ? -1.044 -20.465 33.154 1.00 19.85 51 ILE H C 1
ATOM 6117 O O . ILE B 2 51 ? -0.548 -19.862 32.210 1.00 20.53 51 ILE H O 1
ATOM 6133 N N . LYS B 2 52 ? -1.476 -19.875 34.265 1.00 19.63 52 LYS H N 1
ATOM 6134 C CA . LYS B 2 52 ? -1.262 -18.465 34.573 1.00 20.33 52 LYS H CA 1
ATOM 6135 C C . LYS B 2 52 ? -0.160 -18.414 35.615 1.00 18.02 52 LYS H C 1
ATOM 6136 O O . LYS B 2 52 ? -0.394 -18.758 36.777 1.00 20.56 52 LYS H O 1
ATOM 6155 N N . PRO B 2 53 A 1.061 -18.021 35.214 1.00 20.70 52 PRO H N 1
ATOM 6156 C CA . PRO B 2 53 A 2.196 -18.187 36.137 1.00 24.65 52 PRO H CA 1
ATOM 6157 C C . PRO B 2 53 A 2.167 -17.419 37.464 1.00 22.84 52 PRO H C 1
ATOM 6158 O O . PRO B 2 53 A 2.896 -17.826 38.373 1.00 23.79 52 PRO H O 1
ATOM 6169 N N . GLU B 2 54 ? 1.383 -16.351 37.613 1.00 24.76 53 GLU H N 1
ATOM 6170 C CA . GLU B 2 54 ? 1.470 -15.571 38.847 1.00 25.01 53 GLU H CA 1
ATOM 6171 C C . GLU B 2 54 ? 1.217 -16.454 40.070 1.00 23.28 53 GLU H C 1
ATOM 6172 O O . GLU B 2 54 ? 2.018 -16.469 40.996 1.00 25.14 53 GLU H O 1
ATOM 6184 N N . ARG B 2 55 ? 0.117 -17.202 40.058 1.00 27.06 54 ARG H N 1
ATOM 6185 C CA . ARG B 2 55 ? -0.199 -18.096 41.162 1.00 24.84 54 ARG H CA 1
ATOM 6186 C C . ARG B 2 55 ? -0.380 -19.543 40.711 1.00 25.44 54 ARG H C 1
ATOM 6187 O O . ARG B 2 55 ? -0.791 -20.390 41.505 1.00 25.99 54 ARG H O 1
ATOM 6208 N N . GLY B 2 56 ? -0.067 -19.822 39.451 1.00 24.17 55 GLY H N 1
ATOM 6209 C CA . GLY B 2 56 ? -0.101 -21.182 38.936 1.00 21.44 55 GLY H CA 1
ATOM 6210 C C . GLY B 2 56 ? -1.480 -21.749 38.636 1.00 25.67 55 GLY H C 1
ATOM 6211 O O . GLY B 2 56 ? -1.633 -22.967 38.538 1.00 22.01 55 GLY H O 1
ATOM 6215 N N . ALA B 2 57 ? -2.488 -20.890 38.480 1.00 20.52 56 ALA H N 1
ATOM 6216 C CA . ALA B 2 57 ? -3.815 -21.376 38.098 1.00 19.85 56 ALA H CA 1
ATOM 6217 C C . ALA B 2 57 ? -3.720 -22.094 36.758 1.00 23.55 56 ALA H C 1
ATOM 6218 O O . ALA B 2 57 ? -2.901 -21.738 35.913 1.00 19.80 56 ALA H O 1
ATOM 6225 N N . VAL B 2 58 ? -4.558 -23.106 36.565 1.00 18.10 57 VAL H N 1
ATOM 6226 C CA . VAL B 2 58 ? -4.486 -23.930 35.372 1.00 18.12 57 VAL H CA 1
ATOM 6227 C C . VAL B 2 58 ? -5.861 -24.264 34.818 1.00 17.52 57 VAL H C 1
ATOM 6228 O O . VAL B 2 58 ? -6.881 -24.126 35.494 1.00 21.36 57 VAL H O 1
ATOM 6241 N N . SER B 2 59 ? -5.860 -24.707 33.565 1.00 18.60 58 SER H N 1
ATOM 6242 C CA . SER B 2 59 ? -7.024 -25.310 32.944 1.00 25.41 58 SER H CA 1
ATOM 6243 C C . SER B 2 59 ? -6.537 -26.446 32.054 1.00 17.03 58 SER H C 1
ATOM 6244 O O . SER B 2 59 ? -5.586 -26.278 31.305 1.00 18.98 58 SER H O 1
ATOM 6252 N N . TYR B 2 60 ? -7.190 -27.598 32.144 1.00 20.82 59 TYR H N 1
ATOM 6253 C CA . TYR B 2 60 ? -6.753 -28.771 31.413 1.00 18.63 59 TYR H CA 1
ATOM 6254 C C . TYR B 2 60 ? -7.885 -29.236 30.503 1.00 17.58 59 TYR H C 1
ATOM 6255 O O . TYR B 2 60 ? -9.023 -29.331 30.933 1.00 21.51 59 TYR H O 1
ATOM 6273 N N . ALA B 2 61 ? -7.570 -29.552 29.259 1.00 18.94 60 ALA H N 1
ATOM 6274 C CA . ALA B 2 61 ? -8.596 -30.077 28.365 1.00 18.37 60 ALA H CA 1
ATOM 6275 C C . ALA B 2 61 ? -9.146 -31.356 28.985 1.00 20.78 60 ALA H C 1
ATOM 6276 O O . ALA B 2 61 ? -8.385 -32.141 29.553 1.00 19.92 60 ALA H O 1
ATOM 6283 N N . PRO B 2 62 ? -10.465 -31.577 28.883 1.00 21.80 61 PRO H N 1
ATOM 6284 C CA . PRO B 2 62 ? -11.068 -32.690 29.624 1.00 19.53 61 PRO H CA 1
ATOM 6285 C C . PRO B 2 62 ? -10.494 -34.057 29.271 1.00 21.45 61 PRO H C 1
ATOM 6286 O O . PRO B 2 62 ? -10.446 -34.939 30.125 1.00 22.61 61 PRO H O 1
ATOM 6297 N N . GLN B 2 63 ? -10.081 -34.233 28.027 1.00 23.09 62 GLN H N 1
ATOM 6298 C CA . GLN B 2 63 ? -9.580 -35.515 27.586 1.00 22.24 62 GLN H CA 1
ATOM 6299 C C . GLN B 2 63 ? -8.223 -35.866 28.202 1.00 21.17 62 GLN H C 1
ATOM 6300 O O . GLN B 2 63 ? -7.790 -37.015 28.110 1.00 23.05 62 GLN H O 1
ATOM 6314 N N . PHE B 2 64 ? -7.570 -34.898 28.850 1.00 21.03 63 PHE H N 1
ATOM 6315 C CA . PHE B 2 64 ? -6.279 -35.136 29.489 1.00 19.51 63 PHE H CA 1
ATOM 6316 C C . PHE B 2 64 ? -6.367 -35.029 31.004 1.00 22.02 63 PHE H C 1
ATOM 6317 O O . PHE B 2 64 ? -5.375 -35.255 31.692 1.00 23.15 63 PHE H O 1
ATOM 6334 N N . GLN B 2 65 ? -7.543 -34.697 31.529 1.00 21.96 64 GLN H N 1
ATOM 6335 C CA . GLN B 2 65 ? -7.686 -34.589 32.976 1.00 22.34 64 GLN H CA 1
ATOM 6336 C C . GLN B 2 65 ? -7.429 -35.941 33.639 1.00 25.60 64 GLN H C 1
ATOM 6337 O O . GLN B 2 65 ? -8.009 -36.964 33.262 1.00 25.83 64 GLN H O 1
ATOM 6351 N N . GLY B 2 66 ? -6.550 -35.931 34.635 1.00 25.82 65 GLY H N 1
ATOM 6352 C CA . GLY B 2 66 ? -6.146 -37.156 35.286 1.00 24.82 65 GLY H CA 1
ATOM 6353 C C . GLY B 2 66 ? -4.734 -37.598 34.933 1.00 24.29 65 GLY H C 1
ATOM 6354 O O . GLY B 2 66 ? -4.166 -38.438 35.656 1.00 30.99 65 GLY H O 1
ATOM 6358 N N . ARG B 2 67 ? -4.175 -37.087 33.834 1.00 23.64 66 ARG H N 1
ATOM 6359 C CA . ARG B 2 67 ? -2.781 -37.401 33.501 1.00 20.51 66 ARG H CA 1
ATOM 6360 C C . ARG B 2 67 ? -1.943 -36.215 33.047 1.00 22.44 66 ARG H C 1
ATOM 6361 O O . ARG B 2 67 ? -0.786 -36.385 32.677 1.00 24.59 66 ARG H O 1
ATOM 6382 N N . LEU B 2 68 ? -2.513 -35.014 33.083 1.00 25.17 67 LEU H N 1
ATOM 6383 C CA . LEU B 2 68 ? -1.782 -33.815 32.681 1.00 22.00 67 LEU H CA 1
ATOM 6384 C C . LEU B 2 68 ? -1.683 -32.859 33.861 1.00 20.88 67 LEU H C 1
ATOM 6385 O O . LEU B 2 68 ? -2.677 -32.592 34.536 1.00 24.19 67 LEU H O 1
ATOM 6401 N N . THR B 2 69 ? -0.482 -32.346 34.112 1.00 20.62 68 THR H N 1
ATOM 6402 C CA . THR B 2 69 ? -0.320 -31.288 35.091 1.00 23.38 68 THR H CA 1
ATOM 6403 C C . THR B 2 69 ? 0.607 -30.235 34.505 1.00 23.64 68 THR H C 1
ATOM 6404 O O . THR B 2 69 ? 1.545 -30.561 33.784 1.00 23.36 68 THR H O 1
ATOM 6415 N N . LEU B 2 70 ? 0.310 -28.973 34.787 1.00 21.20 69 LEU H N 1
ATOM 6416 C CA . LEU B 2 70 ? 1.142 -27.872 34.338 1.00 20.35 69 LEU H CA 1
ATOM 6417 C C . LEU B 2 70 ? 1.650 -27.132 35.565 1.00 21.22 69 LEU H C 1
ATOM 6418 O O . LEU B 2 70 ? 0.871 -26.815 36.467 1.00 21.99 69 LEU H O 1
ATOM 6434 N N . THR B 2 71 ? 2.953 -26.872 35.602 1.00 20.74 70 THR H N 1
ATOM 6435 C CA . THR B 2 71 ? 3.544 -26.102 36.685 1.00 20.16 70 THR H CA 1
ATOM 6436 C C . THR B 2 71 ? 4.483 -25.038 36.154 1.00 20.61 70 THR H C 1
ATOM 6437 O O . THR B 2 71 ? 4.716 -24.946 34.948 1.00 20.49 70 THR H O 1
ATOM 6448 N N . ARG B 2 72 ? 5.026 -24.237 37.068 1.00 24.57 71 ARG H N 1
ATOM 6449 C CA . ARG B 2 72 ? 6.019 -23.242 36.699 1.00 23.46 71 ARG H CA 1
ATOM 6450 C C . ARG B 2 72 ? 7.023 -22.995 37.815 1.00 26.55 71 ARG H C 1
ATOM 6451 O O . ARG B 2 72 ? 6.779 -23.323 38.983 1.00 27.08 71 ARG H O 1
ATOM 6472 N N . ASP B 2 73 ? 8.168 -22.447 37.423 1.00 26.28 72 ASP H N 1
ATOM 6473 C CA . ASP B 2 73 ? 9.214 -22.011 38.332 1.00 26.09 72 ASP H CA 1
ATOM 6474 C C . ASP B 2 73 ? 9.435 -20.532 38.050 1.00 26.47 72 ASP H C 1
ATOM 6475 O O . ASP B 2 73 ? 9.924 -20.165 36.980 1.00 28.59 72 ASP H O 1
ATOM 6484 N N . LEU B 2 74 ? 9.059 -19.683 38.997 1.00 29.31 73 LEU H N 1
ATOM 6485 C CA . LEU B 2 74 ? 9.104 -18.239 38.773 1.00 25.78 73 LEU H CA 1
ATOM 6486 C C . LEU B 2 74 ? 10.519 -17.671 38.826 1.00 32.86 73 LEU H C 1
ATOM 6487 O O . LEU B 2 74 ? 10.781 -16.600 38.280 1.00 39.92 73 LEU H O 1
ATOM 6503 N N . TYR B 2 75 ? 11.432 -18.384 39.474 1.00 29.65 74 TYR H N 1
ATOM 6504 C CA . TYR B 2 75 ? 12.797 -17.897 39.614 1.00 35.99 74 TYR H CA 1
ATOM 6505 C C . TYR B 2 75 ? 13.549 -18.050 38.293 1.00 36.86 74 TYR H C 1
ATOM 6506 O O . TYR B 2 75 ? 14.356 -17.199 37.931 1.00 38.78 74 TYR H O 1
ATOM 6524 N N . THR B 2 76 ? 13.281 -19.138 37.581 1.00 28.77 75 THR H N 1
ATOM 6525 C CA . THR B 2 76 ? 13.920 -19.377 36.294 1.00 27.72 75 THR H CA 1
ATOM 6526 C C . THR B 2 76 ? 12.980 -19.061 35.139 1.00 27.71 75 THR H C 1
ATOM 6527 O O . THR B 2 76 ? 13.352 -19.205 33.979 1.00 29.81 75 THR H O 1
ATOM 6538 N N . GLU B 2 77 ? 11.758 -18.641 35.452 1.00 28.75 76 GLU H N 1
ATOM 6539 C CA . GLU B 2 77 ? 10.745 -18.349 34.435 1.00 25.83 76 GLU H CA 1
ATOM 6540 C C . GLU B 2 77 ? 10.613 -19.468 33.402 1.00 27.64 76 GLU H C 1
ATOM 6541 O O . GLU B 2 77 ? 10.660 -19.253 32.190 1.00 25.44 76 GLU H O 1
ATOM 6553 N N . THR B 2 78 ? 10.428 -20.673 33.920 1.00 22.91 77 THR H N 1
ATOM 6554 C CA . THR B 2 78 ? 10.272 -21.863 33.108 1.00 24.66 77 THR H CA 1
ATOM 6555 C C . THR B 2 78 ? 8.958 -22.534 33.470 1.00 20.25 77 THR H C 1
ATOM 6556 O O . THR B 2 78 ? 8.634 -22.687 34.655 1.00 23.82 77 THR H O 1
ATOM 6567 N N . ALA B 2 79 ? 8.207 -22.925 32.452 1.00 20.39 78 ALA H N 1
ATOM 6568 C CA . ALA B 2 79 ? 6.963 -23.662 32.629 1.00 20.88 78 ALA H CA 1
ATOM 6569 C C . ALA B 2 79 ? 7.207 -25.124 32.272 1.00 24.75 78 ALA H C 1
ATOM 6570 O O . ALA B 2 79 ? 8.071 -25.440 31.448 1.00 21.39 78 ALA H O 1
ATOM 6577 N N . TYR B 2 80 ? 6.439 -26.013 32.888 1.00 20.39 79 TYR H N 1
ATOM 6578 C CA . TYR B 2 80 ? 6.603 -27.440 32.680 1.00 19.79 79 TYR H CA 1
ATOM 6579 C C . TYR B 2 80 ? 5.284 -28.111 32.378 1.00 20.56 79 TYR H C 1
ATOM 6580 O O . TYR B 2 80 ? 4.267 -27.786 32.988 1.00 21.50 79 TYR H O 1
ATOM 6598 N N . MET B 2 81 ? 5.319 -29.061 31.450 1.00 21.03 80 MET H N 1
ATOM 6599 C CA . MET B 2 81 ? 4.174 -29.924 31.143 1.00 18.48 80 MET H CA 1
ATOM 6600 C C . MET B 2 81 ? 4.510 -31.336 31.591 1.00 22.12 80 MET H C 1
ATOM 6601 O O . MET B 2 81 ? 5.514 -31.902 31.149 1.00 23.83 80 MET H O 1
ATOM 6615 N N . HIS B 2 82 ? 3.701 -31.878 32.502 1.00 21.35 81 HIS H N 1
ATOM 6616 C CA . HIS B 2 82 ? 3.868 -33.243 32.988 1.00 20.59 81 HIS H CA 1
ATOM 6617 C C . HIS B 2 82 ? 2.706 -34.066 32.444 1.00 25.89 81 HIS H C 1
ATOM 6618 O O . HIS B 2 82 ? 1.545 -33.742 32.674 1.00 23.20 81 HIS H O 1
ATOM 6633 N N . PHE B 2 83 ? 3.021 -35.118 31.698 1.00 20.69 82 PHE H N 1
ATOM 6634 C CA . PHE B 2 83 ? 2.012 -35.860 30.955 1.00 21.99 82 PHE H CA 1
ATOM 6635 C C . PHE B 2 83 ? 2.303 -37.340 31.168 1.00 22.08 82 PHE H C 1
ATOM 6636 O O . PHE B 2 83 ? 3.377 -37.831 30.803 1.00 22.68 82 PHE H O 1
ATOM 6653 N N . LYS B 2 84 A 1.370 -38.036 31.815 1.00 22.80 82 LYS H N 1
ATOM 6654 C CA . LYS B 2 84 A 1.608 -39.406 32.253 1.00 23.63 82 LYS H CA 1
ATOM 6655 C C . LYS B 2 84 A 0.639 -40.397 31.606 1.00 22.68 82 LYS H C 1
ATOM 6656 O O . LYS B 2 84 A -0.227 -40.012 30.819 1.00 23.15 82 LYS H O 1
ATOM 6675 N N . ASN B 2 85 B 0.819 -41.674 31.933 1.00 24.70 82 ASN H N 1
ATOM 6676 C CA . ASN B 2 85 B 0.023 -42.757 31.364 1.00 24.35 82 ASN H CA 1
ATOM 6677 C C . ASN B 2 85 B -0.063 -42.636 29.843 1.00 26.09 82 ASN H C 1
ATOM 6678 O O . ASN B 2 85 B -1.145 -42.684 29.260 1.00 24.61 82 ASN H O 1
ATOM 6689 N N . LEU B 2 86 C 1.092 -42.497 29.203 1.00 21.09 82 LEU H N 1
ATOM 6690 C CA . LEU B 2 86 C 1.135 -42.131 27.787 1.00 23.39 82 LEU H CA 1
ATOM 6691 C C . LEU B 2 86 C 0.630 -43.245 26.883 1.00 20.12 82 LEU H C 1
ATOM 6692 O O . LEU B 2 86 C 0.782 -44.430 27.168 1.00 23.34 82 LEU H O 1
ATOM 6708 N N . ARG B 2 87 ? 0.025 -42.848 25.773 1.00 22.99 83 ARG H N 1
ATOM 6709 C CA . ARG B 2 87 ? -0.455 -43.804 24.784 1.00 30.04 83 ARG H CA 1
ATOM 6710 C C . ARG B 2 87 ? 0.142 -43.470 23.422 1.00 23.02 83 ARG H C 1
ATOM 6711 O O . ARG B 2 87 ? 0.651 -42.360 23.213 1.00 21.24 83 ARG H O 1
ATOM 6732 N N . SER B 2 88 ? 0.091 -44.426 22.499 1.00 24.47 84 SER H N 1
ATOM 6733 C CA . SER B 2 88 ? 0.718 -44.229 21.195 1.00 23.73 84 SER H CA 1
ATOM 6734 C C . SER B 2 88 ? 0.180 -43.003 20.466 1.00 22.20 84 SER H C 1
ATOM 6735 O O . SER B 2 88 ? 0.933 -42.297 19.788 1.00 22.48 84 SER H O 1
ATOM 6743 N N . ASP B 2 89 ? -1.108 -42.714 20.606 1.00 25.07 85 ASP H N 1
ATOM 6744 C CA . ASP B 2 89 ? -1.646 -41.547 19.913 1.00 27.27 85 ASP H CA 1
ATOM 6745 C C . ASP B 2 89 ? -1.365 -40.223 20.641 1.00 25.09 85 ASP H C 1
ATOM 6746 O O . ASP B 2 89 ? -1.887 -39.181 20.251 1.00 23.55 85 ASP H O 1
ATOM 6755 N N . ASP B 2 90 ? -0.530 -40.263 21.680 1.00 19.62 86 ASP H N 1
ATOM 6756 C CA . ASP B 2 90 ? 0.055 -39.054 22.253 1.00 19.06 86 ASP H CA 1
ATOM 6757 C C . ASP B 2 90 ? 1.302 -38.628 21.462 1.00 21.52 86 ASP H C 1
ATOM 6758 O O . ASP B 2 90 ? 1.904 -37.577 21.719 1.00 20.80 86 ASP H O 1
ATOM 6767 N N . THR B 2 91 ? 1.693 -39.435 20.483 1.00 19.72 87 THR H N 1
ATOM 6768 C CA . THR B 2 91 ? 2.820 -39.080 19.631 1.00 17.22 87 THR H CA 1
ATOM 6769 C C . THR B 2 91 ? 2.507 -37.782 18.894 1.00 20.11 87 THR H C 1
ATOM 6770 O O . THR B 2 91 ? 1.554 -37.723 18.117 1.00 22.25 87 THR H O 1
ATOM 6781 N N . ALA B 2 92 ? 3.319 -36.753 19.118 1.00 19.42 88 ALA H N 1
ATOM 6782 C CA . ALA B 2 92 ? 3.021 -35.425 18.580 1.00 18.68 88 ALA H CA 1
ATOM 6783 C C . ALA B 2 92 ? 4.165 -34.482 18.859 1.00 19.03 88 ALA H C 1
ATOM 6784 O O . ALA B 2 92 ? 5.055 -34.794 19.642 1.00 19.58 88 ALA H O 1
ATOM 6791 N N . ILE B 2 93 ? 4.137 -33.322 18.209 1.00 19.19 89 ILE H N 1
ATOM 6792 C CA . ILE B 2 93 ? 4.972 -32.204 18.621 1.00 16.77 89 ILE H CA 1
ATOM 6793 C C . ILE B 2 93 ? 4.206 -31.391 19.650 1.00 18.59 89 ILE H C 1
ATOM 6794 O O . ILE B 2 93 ? 3.058 -30.990 19.408 1.00 17.95 89 ILE H O 1
ATOM 6810 N N . TYR B 2 94 ? 4.851 -31.139 20.791 1.00 18.05 90 TYR H N 1
ATOM 6811 C CA . TYR B 2 94 ? 4.279 -30.370 21.895 1.00 17.75 90 TYR H CA 1
ATOM 6812 C C . TYR B 2 94 ? 4.911 -28.980 21.943 1.00 18.67 90 TYR H C 1
ATOM 6813 O O . TYR B 2 94 ? 6.141 -28.839 21.835 1.00 18.78 90 TYR H O 1
ATOM 6831 N N . TYR B 2 95 ? 4.053 -27.966 22.057 1.00 19.35 91 TYR H N 1
ATOM 6832 C CA . TYR B 2 95 ? 4.479 -26.569 22.097 1.00 16.84 91 TYR H CA 1
ATOM 6833 C C . TYR B 2 95 ? 3.956 -25.830 23.319 1.00 17.69 91 TYR H C 1
ATOM 6834 O O . TYR B 2 95 ? 2.838 -26.075 23.776 1.00 17.72 91 TYR H O 1
ATOM 6852 N N . CYS B 2 96 ? 4.757 -24.893 23.820 1.00 18.56 92 CYS H N 1
ATOM 6853 C CA . CYS B 2 96 ? 4.236 -23.816 24.654 1.00 17.67 92 CYS H CA 1
ATOM 6854 C C . CYS B 2 96 ? 4.141 -22.586 23.763 1.00 17.49 92 CYS H C 1
ATOM 6855 O O . CYS B 2 96 ? 4.915 -22.440 22.814 1.00 18.98 92 CYS H O 1
ATOM 6862 N N . ALA B 2 97 ? 3.167 -21.726 24.031 1.00 18.02 93 ALA H N 1
ATOM 6863 C CA . ALA B 2 97 ? 2.963 -20.557 23.198 1.00 17.75 93 ALA H CA 1
ATOM 6864 C C . ALA B 2 97 ? 2.246 -19.472 23.978 1.00 19.60 93 ALA H C 1
ATOM 6865 O O . ALA B 2 97 ? 1.640 -19.742 25.013 1.00 19.87 93 ALA H O 1
ATOM 6872 N N . ARG B 2 98 ? 2.296 -18.249 23.455 1.00 18.16 94 ARG H N 1
ATOM 6873 C CA . ARG B 2 98 ? 1.703 -17.102 24.117 1.00 16.29 94 ARG H CA 1
ATOM 6874 C C . ARG B 2 98 ? 0.924 -16.233 23.143 1.00 17.59 94 ARG H C 1
ATOM 6875 O O . ARG B 2 98 ? 1.290 -16.106 21.977 1.00 20.27 94 ARG H O 1
ATOM 6896 N N . GLY B 2 99 ? -0.140 -15.618 23.636 1.00 18.61 95 GLY H N 1
ATOM 6897 C CA . GLY B 2 99 ? -0.975 -14.769 22.811 1.00 19.49 95 GLY H CA 1
ATOM 6898 C C . GLY B 2 99 ? -0.378 -13.428 22.445 1.00 22.26 95 GLY H C 1
ATOM 6899 O O . GLY B 2 99 ? 0.650 -13.003 22.987 1.00 21.77 95 GLY H O 1
ATOM 6903 N N . VAL B 2 100 ? -1.041 -12.757 21.507 1.00 21.83 96 VAL H N 1
ATOM 6904 C CA . VAL B 2 100 ? -0.615 -11.457 21.012 1.00 21.67 96 VAL H CA 1
ATOM 6905 C C . VAL B 2 100 ? -0.613 -10.405 22.099 1.00 26.77 96 VAL H C 1
ATOM 6906 O O . VAL B 2 100 ? 0.254 -9.535 22.129 1.00 29.09 96 VAL H O 1
ATOM 6919 N N . ARG B 2 101 ? -1.611 -10.486 22.971 1.00 26.48 97 ARG H N 1
ATOM 6920 C CA . ARG B 2 101 ? -1.823 -9.499 24.029 1.00 28.69 97 ARG H CA 1
ATOM 6921 C C . ARG B 2 101 ? -2.249 -10.208 25.301 1.00 27.48 97 ARG H C 1
ATOM 6922 O O . ARG B 2 101 ? -2.671 -11.364 25.262 1.00 24.63 97 ARG H O 1
ATOM 6943 N N . ARG B 2 102 ? -2.148 -9.514 26.428 1.00 26.31 98 ARG H N 1
ATOM 6944 C CA . ARG B 2 102 ? -2.554 -10.076 27.711 1.00 23.68 98 ARG H CA 1
ATOM 6945 C C . ARG B 2 102 ? -4.026 -10.487 27.704 1.00 24.19 98 ARG H C 1
ATOM 6946 O O . ARG B 2 102 ? -4.398 -11.483 28.314 1.00 28.13 98 ARG H O 1
ATOM 6967 N N . ASP B 2 103 ? -4.861 -9.710 27.020 1.00 26.19 99 ASP H N 1
ATOM 6968 C CA . ASP B 2 103 ? -6.284 -10.025 26.941 1.00 29.37 99 ASP H CA 1
ATOM 6969 C C . ASP B 2 103 ? -6.641 -10.735 25.625 1.00 33.80 99 ASP H C 1
ATOM 6970 O O . ASP B 2 103 ? -7.789 -10.712 25.181 1.00 34.37 99 ASP H O 1
ATOM 6979 N N . ALA B 2 104 ? -5.651 -11.364 25.004 1.00 27.66 100 ALA H N 1
ATOM 6980 C CA . ALA B 2 104 ? -5.892 -12.207 23.831 1.00 25.21 100 ALA H CA 1
ATOM 6981 C C . ALA B 2 104 ? -5.075 -13.481 23.997 1.00 18.93 100 ALA H C 1
ATOM 6982 O O . ALA B 2 104 ? -4.092 -13.699 23.290 1.00 24.94 100 ALA H O 1
ATOM 6989 N N . SER B 2 105 A -5.489 -14.321 24.937 1.00 20.69 100 SER H N 1
ATOM 6990 C CA . SER B 2 105 A -4.665 -15.432 25.367 1.00 19.30 100 SER H CA 1
ATOM 6991 C C . SER B 2 105 A -4.659 -16.610 24.403 1.00 17.76 100 SER H C 1
ATOM 6992 O O . SER B 2 105 A -3.847 -17.517 24.560 1.00 19.59 100 SER H O 1
ATOM 7000 N N . TRP B 2 106 B -5.545 -16.589 23.408 1.00 20.24 100 TRP H N 1
ATOM 7001 C CA . TRP B 2 106 B -5.687 -17.719 22.476 1.00 17.35 100 TRP H CA 1
ATOM 7002 C C . TRP B 2 106 B -5.038 -17.509 21.112 1.00 17.17 100 TRP H C 1
ATOM 7003 O O . TRP B 2 106 B -4.805 -18.474 20.395 1.00 19.82 100 TRP H O 1
ATOM 7024 N N . TRP B 2 107 C -4.772 -16.257 20.763 1.00 18.07 100 TRP H N 1
ATOM 7025 C CA . TRP B 2 107 C -4.251 -15.931 19.433 1.00 17.67 100 TRP H CA 1
ATOM 7026 C C . TRP B 2 107 C -2.727 -15.991 19.510 1.00 17.52 100 TRP H C 1
ATOM 7027 O O . TRP B 2 107 C -2.072 -15.020 19.907 1.00 18.37 100 TRP H O 1
ATOM 7048 N N . LEU B 2 108 D -2.176 -17.135 19.136 1.00 19.08 100 LEU H N 1
ATOM 7049 C CA . LEU B 2 108 D -0.803 -17.483 19.467 1.00 18.29 100 LEU H CA 1
ATOM 7050 C C . LEU B 2 108 D 0.248 -16.934 18.503 1.00 20.36 100 LEU H C 1
ATOM 7051 O O . LEU B 2 108 D 0.516 -17.500 17.437 1.00 19.74 100 LEU H O 1
ATOM 7067 N N . GLN B 2 109 ? 0.844 -15.810 18.893 1.00 18.99 101 GLN H N 1
ATOM 7068 C CA . GLN B 2 109 ? 1.835 -15.141 18.078 1.00 22.66 101 GLN H CA 1
ATOM 7069 C C . GLN B 2 109 ? 3.225 -15.735 18.298 1.00 18.36 101 GLN H C 1
ATOM 7070 O O . GLN B 2 109 ? 4.036 -15.796 17.359 1.00 23.89 101 GLN H O 1
ATOM 7084 N N . PHE B 2 110 ? 3.488 -16.180 19.522 1.00 19.33 102 PHE H N 1
ATOM 7085 C CA . PHE B 2 110 ? 4.828 -16.568 19.931 1.00 19.89 102 PHE H CA 1
ATOM 7086 C C . PHE B 2 110 ? 4.852 -18.024 20.378 1.00 19.14 102 PHE H C 1
ATOM 7087 O O . PHE B 2 110 ? 4.115 -18.417 21.274 1.00 20.89 102 PHE H O 1
ATOM 7104 N N . TRP B 2 111 ? 5.705 -18.817 19.739 1.00 19.91 103 TRP H N 1
ATOM 7105 C CA . TRP B 2 111 ? 5.750 -20.254 19.985 1.00 18.61 103 TRP H CA 1
ATOM 7106 C C . TRP B 2 111 ? 7.153 -20.700 20.338 1.00 18.42 103 TRP H C 1
ATOM 7107 O O . TRP B 2 111 ? 8.124 -20.180 19.802 1.00 20.97 103 TRP H O 1
ATOM 7128 N N . GLY B 2 112 ? 7.239 -21.683 21.228 1.00 20.03 104 GLY H N 1
ATOM 7129 C CA . GLY B 2 112 ? 8.467 -22.431 21.426 1.00 21.13 104 GLY H CA 1
ATOM 7130 C C . GLY B 2 112 ? 8.740 -23.223 20.164 1.00 22.36 104 GLY H C 1
ATOM 7131 O O . GLY B 2 112 ? 7.886 -23.272 19.264 1.00 23.21 104 GLY H O 1
ATOM 7135 N N . GLN B 2 113 ? 9.914 -23.843 20.092 1.00 20.19 105 GLN H N 1
ATOM 7136 C CA . GLN B 2 113 ? 10.349 -24.504 18.867 1.00 19.66 105 GLN H CA 1
ATOM 7137 C C . GLN B 2 113 ? 9.729 -25.877 18.712 1.00 20.24 105 GLN H C 1
ATOM 7138 O O . GLN B 2 113 ? 9.866 -26.509 17.653 1.00 21.68 105 GLN H O 1
ATOM 7152 N N . GLY B 2 114 ? 9.037 -26.315 19.755 1.00 19.52 106 GLY H N 1
ATOM 7153 C CA . GLY B 2 114 ? 8.355 -27.590 19.767 1.00 19.60 106 GLY H CA 1
ATOM 7154 C C . GLY B 2 114 ? 9.235 -28.682 20.337 1.00 17.61 106 GLY H C 1
ATOM 7155 O O . GLY B 2 114 ? 10.472 -28.627 20.239 1.00 20.99 106 GLY H O 1
ATOM 7159 N N . THR B 2 115 ? 8.576 -29.690 20.898 1.00 17.95 107 THR H N 1
ATOM 7160 C CA . THR B 2 115 ? 9.239 -30.867 21.433 1.00 20.57 107 THR H CA 1
ATOM 7161 C C . THR B 2 115 ? 8.536 -32.100 20.898 1.00 18.30 107 THR H C 1
ATOM 7162 O O . THR B 2 115 ? 7.347 -32.297 21.151 1.00 19.63 107 THR H O 1
ATOM 7173 N N . LEU B 2 116 ? 9.263 -32.918 20.144 1.00 19.55 108 LEU H N 1
ATOM 7174 C CA . LEU B 2 116 ? 8.726 -34.191 19.689 1.00 19.95 108 LEU H CA 1
ATOM 7175 C C . LEU B 2 116 ? 8.700 -35.179 20.841 1.00 18.07 108 LEU H C 1
ATOM 7176 O O . LEU B 2 116 ? 9.720 -35.429 21.481 1.00 21.30 108 LEU H O 1
ATOM 7192 N N . VAL B 2 117 ? 7.526 -35.743 21.090 1.00 17.93 109 VAL H N 1
ATOM 7193 C CA . VAL B 2 117 ? 7.380 -36.857 22.017 1.00 17.81 109 VAL H CA 1
ATOM 7194 C C . VAL B 2 117 ? 6.813 -38.021 21.222 1.00 22.29 109 VAL H C 1
ATOM 7195 O O . VAL B 2 117 ? 5.694 -37.946 20.715 1.00 21.34 109 VAL H O 1
ATOM 7208 N N . THR B 2 118 ? 7.599 -39.085 21.108 1.00 18.97 110 THR H N 1
ATOM 7209 C CA . THR B 2 118 ? 7.162 -40.291 20.432 1.00 18.50 110 THR H CA 1
ATOM 7210 C C . THR B 2 118 ? 6.847 -41.344 21.475 1.00 20.76 110 THR H C 1
ATOM 7211 O O . THR B 2 118 ? 7.665 -41.634 22.363 1.00 22.83 110 THR H O 1
ATOM 7222 N N . VAL B 2 119 ? 5.651 -41.909 21.362 1.00 21.90 111 VAL H N 1
ATOM 7223 C CA . VAL B 2 119 ? 5.219 -42.978 22.253 1.00 20.04 111 VAL H CA 1
ATOM 7224 C C . VAL B 2 119 ? 4.866 -44.211 21.438 1.00 23.76 111 VAL H C 1
ATOM 7225 O O . VAL B 2 119 ? 3.979 -44.173 20.578 1.00 24.14 111 VAL H O 1
ATOM 7238 N N . SER B 2 120 ? 5.570 -45.304 21.709 1.00 20.68 112 SER H N 1
ATOM 7239 C CA . SER B 2 120 ? 5.417 -46.531 20.968 1.00 22.61 112 SER H CA 1
ATOM 7240 C C . SER B 2 120 ? 6.030 -47.687 21.736 1.00 23.62 112 SER H C 1
ATOM 7241 O O . SER B 2 120 ? 6.910 -47.488 22.571 1.00 26.22 112 SER H O 1
ATOM 7249 N N . SER B 2 121 ? 5.583 -48.901 21.441 1.00 25.66 113 SER H N 1
ATOM 7250 C CA . SER B 2 121 ? 6.208 -50.080 22.007 1.00 26.88 113 SER H CA 1
ATOM 7251 C C . SER B 2 121 ? 7.545 -50.399 21.336 1.00 27.43 113 SER H C 1
ATOM 7252 O O . SER B 2 121 ? 8.293 -51.281 21.803 1.00 29.41 113 SER H O 1
ATOM 7260 N N . ALA B 2 122 ? 7.832 -49.707 20.233 1.00 25.36 114 ALA H N 1
ATOM 7261 C CA . ALA B 2 122 ? 9.097 -49.877 19.534 1.00 25.63 114 ALA H CA 1
ATOM 7262 C C . ALA B 2 122 ? 10.267 -49.388 20.368 1.00 29.14 114 ALA H C 1
ATOM 7263 O O . ALA B 2 122 ? 10.107 -48.584 21.288 1.00 31.11 114 ALA H O 1
ATOM 7270 N N . SER B 2 123 ? 11.453 -49.874 20.029 1.00 28.72 115 SER H N 1
ATOM 7271 C CA . SER B 2 123 ? 12.670 -49.435 20.690 1.00 26.60 115 SER H CA 1
ATOM 7272 C C . SER B 2 123 ? 13.563 -48.687 19.708 1.00 25.86 115 SER H C 1
ATOM 7273 O O . SER B 2 123 ? 13.560 -48.964 18.507 1.00 25.97 115 SER H O 1
ATOM 7281 N N . THR B 2 124 ? 14.301 -47.712 20.226 1.00 26.21 116 THR H N 1
ATOM 7282 C CA . THR B 2 124 ? 15.228 -46.924 19.426 1.00 24.37 116 THR H CA 1
ATOM 7283 C C . THR B 2 124 ? 16.128 -47.838 18.598 1.00 21.04 116 THR H C 1
ATOM 7284 O O . THR B 2 124 ? 16.701 -48.797 19.123 1.00 26.52 116 THR H O 1
ATOM 7295 N N . LYS B 2 125 ? 16.223 -47.523 17.305 1.00 22.89 117 LYS H N 1
ATOM 7296 C CA . LYS B 2 125 ? 16.966 -48.318 16.330 1.00 21.36 117 LYS H CA 1
ATOM 7297 C C . LYS B 2 125 ? 17.379 -47.453 15.142 1.00 17.97 117 LYS H C 1
ATOM 7298 O O . LYS B 2 125 ? 16.569 -46.723 14.598 1.00 20.51 117 LYS H O 1
ATOM 7317 N N . GLY B 2 126 ? 18.651 -47.540 14.764 1.00 23.19 118 GLY H N 1
ATOM 7318 C CA . GLY B 2 126 ? 19.145 -46.855 13.586 1.00 22.54 118 GLY H CA 1
ATOM 7319 C C . GLY B 2 126 ? 18.701 -47.535 12.303 1.00 19.13 118 GLY H C 1
ATOM 7320 O O . GLY B 2 126 ? 18.365 -48.719 12.301 1.00 22.92 118 GLY H O 1
ATOM 7324 N N . PRO B 2 127 ? 18.701 -46.781 11.199 1.00 22.12 119 PRO H N 1
ATOM 7325 C CA . PRO B 2 127 ? 18.256 -47.290 9.898 1.00 20.17 119 PRO H CA 1
ATOM 7326 C C . PRO B 2 127 ? 19.256 -48.210 9.224 1.00 23.76 119 PRO H C 1
ATOM 7327 O O . PRO B 2 127 ? 20.468 -48.119 9.456 1.00 23.40 119 PRO H O 1
ATOM 7338 N N . SER B 2 128 ? 18.732 -49.095 8.383 1.00 21.08 120 SER H N 1
ATOM 7339 C CA . SER B 2 128 ? 19.530 -49.723 7.355 1.00 21.34 120 SER H CA 1
ATOM 7340 C C . SER B 2 128 ? 19.392 -48.836 6.121 1.00 20.95 120 SER H C 1
ATOM 7341 O O . SER B 2 128 ? 18.319 -48.288 5.855 1.00 23.15 120 SER H O 1
ATOM 7349 N N . VAL B 2 129 ? 20.481 -48.664 5.389 1.00 18.15 121 VAL H N 1
ATOM 7350 C CA . VAL B 2 129 ? 20.449 -47.817 4.201 1.00 18.94 121 VAL H CA 1
ATOM 7351 C C . VAL B 2 129 ? 20.818 -48.640 2.980 1.00 18.51 121 VAL H C 1
ATOM 7352 O O . VAL B 2 129 ? 21.915 -49.184 2.901 1.00 21.99 121 VAL H O 1
ATOM 7365 N N . PHE B 2 130 ? 19.880 -48.745 2.042 1.00 19.40 122 PHE H N 1
ATOM 7366 C CA . PHE B 2 130 ? 20.058 -49.583 0.868 1.00 18.35 122 PHE H CA 1
ATOM 7367 C C . PHE B 2 130 ? 20.054 -48.727 -0.380 1.00 18.48 122 PHE H C 1
ATOM 7368 O O . PHE B 2 130 ? 19.447 -47.675 -0.398 1.00 19.12 122 PHE H O 1
ATOM 7385 N N . PRO B 2 131 ? 20.720 -49.199 -1.436 1.00 19.39 123 PRO H N 1
ATOM 7386 C CA . PRO B 2 131 ? 20.774 -48.381 -2.653 1.00 20.68 123 PRO H CA 1
ATOM 7387 C C . PRO B 2 131 ? 19.529 -48.494 -3.519 1.00 19.83 123 PRO H C 1
ATOM 7388 O O . PRO B 2 131 ? 18.952 -49.576 -3.654 1.00 21.41 123 PRO H O 1
ATOM 7399 N N . LEU B 2 132 ? 19.138 -47.365 -4.099 1.00 19.90 124 LEU H N 1
ATOM 7400 C CA . LEU B 2 132 ? 18.218 -47.335 -5.223 1.00 20.53 124 LEU H CA 1
ATOM 7401 C C . LEU B 2 132 ? 19.108 -47.023 -6.428 1.00 18.91 124 LEU H C 1
ATOM 7402 O O . LEU B 2 132 ? 19.390 -45.869 -6.733 1.00 19.33 124 LEU H O 1
ATOM 7418 N N . ALA B 2 133 ? 19.603 -48.073 -7.057 1.00 21.88 125 ALA H N 1
ATOM 7419 C CA . ALA B 2 133 ? 20.655 -47.939 -8.047 1.00 21.55 125 ALA H CA 1
ATOM 7420 C C . ALA B 2 133 ? 20.100 -47.437 -9.371 1.00 22.28 125 ALA H C 1
ATOM 7421 O O . ALA B 2 133 ? 19.018 -47.840 -9.796 1.00 26.40 125 ALA H O 1
ATOM 7428 N N . PRO B 2 134 ? 20.867 -46.576 -10.045 1.00 25.04 126 PRO H N 1
ATOM 7429 C CA . PRO B 2 134 ? 20.437 -46.069 -11.347 1.00 28.74 126 PRO H CA 1
ATOM 7430 C C . PRO B 2 134 ? 20.315 -47.215 -12.334 1.00 34.55 126 PRO H C 1
ATOM 7431 O O . PRO B 2 134 ? 21.193 -48.089 -12.389 1.00 34.09 126 PRO H O 1
ATOM 7442 N N . SER B 2 135 ? 19.223 -47.220 -13.094 1.00 29.78 127 SER H N 1
ATOM 7443 C CA . SER B 2 135 ? 18.935 -48.291 -14.042 1.00 34.85 127 SER H CA 1
ATOM 7444 C C . SER B 2 135 ? 19.962 -48.398 -15.162 1.00 35.00 127 SER H C 1
ATOM 7445 O O . SER B 2 135 ? 20.449 -47.392 -15.676 1.00 39.79 127 SER H O 1
ATOM 7453 N N . SER B 2 136 ? 20.260 -49.632 -15.558 1.00 38.07 128 SER H N 1
ATOM 7454 C CA . SER B 2 136 ? 21.164 -49.884 -16.675 1.00 41.43 128 SER H CA 1
ATOM 7455 C C . SER B 2 136 ? 20.546 -49.428 -17.999 1.00 47.72 128 SER H C 1
ATOM 7456 O O . SER B 2 136 ? 21.233 -49.345 -19.021 1.00 49.62 128 SER H O 1
ATOM 7464 N N . LYS B 2 137 ? 19.245 -49.147 -17.974 1.00 45.43 129 LYS H N 1
ATOM 7465 C CA . LYS B 2 137 ? 18.533 -48.684 -19.159 1.00 44.61 129 LYS H CA 1
ATOM 7466 C C . LYS B 2 137 ? 18.389 -47.159 -19.172 1.00 40.28 129 LYS H C 1
ATOM 7467 O O . LYS B 2 137 ? 17.680 -46.609 -20.019 1.00 48.43 129 LYS H O 1
ATOM 7486 N N . SER B 2 138 ? 19.063 -46.483 -18.245 1.00 42.19 130 SER H N 1
ATOM 7487 C CA . SER B 2 138 ? 19.053 -45.022 -18.207 1.00 45.36 130 SER H CA 1
ATOM 7488 C C . SER B 2 138 ? 19.320 -44.468 -19.603 1.00 51.56 130 SER H C 1
ATOM 7489 O O . SER B 2 138 ? 20.252 -44.897 -20.289 1.00 52.12 130 SER H O 1
ATOM 7497 N N . THR B 2 139 ? 18.490 -43.517 -20.017 1.00 50.20 131 THR H N 1
ATOM 7498 C CA . THR B 2 139 ? 18.558 -42.964 -21.365 1.00 50.47 131 THR H CA 1
ATOM 7499 C C . THR B 2 139 ? 19.905 -42.295 -21.623 1.00 49.33 131 THR H C 1
ATOM 7500 O O . THR B 2 139 ? 20.297 -41.372 -20.909 1.00 46.42 131 THR H O 1
ATOM 7511 N N . SER B 2 140 ? 20.609 -42.761 -22.649 1.00 50.71 132 SER H N 1
ATOM 7512 C CA . SER B 2 140 ? 21.901 -42.190 -23.007 1.00 48.64 132 SER H CA 1
ATOM 7513 C C . SER B 2 140 ? 21.777 -40.691 -23.278 1.00 48.75 132 SER H C 1
ATOM 7514 O O . SER B 2 140 ? 20.938 -40.260 -24.073 1.00 52.77 132 SER H O 1
ATOM 7522 N N . GLY B 2 141 ? 22.616 -39.901 -22.613 1.00 51.44 133 GLY H N 1
ATOM 7523 C CA . GLY B 2 141 ? 22.610 -38.459 -22.791 1.00 48.17 133 GLY H CA 1
ATOM 7524 C C . GLY B 2 141 ? 21.357 -37.824 -22.217 1.00 55.51 133 GLY H C 1
ATOM 7525 O O . GLY B 2 141 ? 21.045 -36.668 -22.507 1.00 51.60 133 GLY H O 1
ATOM 7529 N N . GLY B 2 142 ? 20.642 -38.582 -21.391 1.00 45.23 134 GLY H N 1
ATOM 7530 C CA . GLY B 2 142 ? 19.402 -38.115 -20.809 1.00 39.68 134 GLY H CA 1
ATOM 7531 C C . GLY B 2 142 ? 19.524 -37.960 -19.310 1.00 39.11 134 GLY H C 1
ATOM 7532 O O . GLY B 2 142 ? 20.556 -37.518 -18.803 1.00 33.59 134 GLY H O 1
ATOM 7536 N N . THR B 2 143 ? 18.464 -38.333 -18.606 1.00 32.33 135 THR H N 1
ATOM 7537 C CA . THR B 2 143 ? 18.399 -38.166 -17.161 1.00 31.49 135 THR H CA 1
ATOM 7538 C C . THR B 2 143 ? 18.192 -39.496 -16.438 1.00 28.78 135 THR H C 1
ATOM 7539 O O . THR B 2 143 ? 17.340 -40.301 -16.824 1.00 34.67 135 THR H O 1
ATOM 7550 N N . ALA B 2 144 ? 18.973 -39.702 -15.381 1.00 28.35 136 ALA H N 1
ATOM 7551 C CA . ALA B 2 144 ? 18.909 -40.914 -14.574 1.00 28.72 136 ALA H CA 1
ATOM 7552 C C . ALA B 2 144 ? 18.424 -40.585 -13.173 1.00 26.73 136 ALA H C 1
ATOM 7553 O O . ALA B 2 144 ? 18.587 -39.462 -12.698 1.00 25.45 136 ALA H O 1
ATOM 7560 N N . ALA B 2 145 ? 17.849 -41.574 -12.500 1.00 21.95 137 ALA H N 1
ATOM 7561 C CA . ALA B 2 145 ? 17.439 -41.407 -11.115 1.00 20.21 137 ALA H CA 1
ATOM 7562 C C . ALA B 2 145 ? 18.143 -42.437 -10.258 1.00 19.32 137 ALA H C 1
ATOM 7563 O O . ALA B 2 145 ? 18.309 -43.592 -10.665 1.00 22.67 137 ALA H O 1
ATOM 7570 N N . LEU B 2 146 ? 18.568 -42.006 -9.082 1.00 18.43 138 LEU H N 1
ATOM 7571 C CA . LEU B 2 146 ? 19.157 -42.906 -8.101 1.00 17.91 138 LEU H CA 1
ATOM 7572 C C . LEU B 2 146 ? 18.754 -42.425 -6.712 1.00 20.29 138 LEU H C 1
ATOM 7573 O O . LEU B 2 146 ? 18.179 -41.347 -6.564 1.00 20.62 138 LEU H O 1
ATOM 7589 N N . GLY B 2 147 ? 19.036 -43.209 -5.679 1.00 18.62 139 GLY H N 1
ATOM 7590 C CA . GLY B 2 147 ? 18.596 -42.825 -4.356 1.00 16.71 139 GLY H CA 1
ATOM 7591 C C . GLY B 2 147 ? 19.084 -43.750 -3.262 1.00 17.28 139 GLY H C 1
ATOM 7592 O O . GLY B 2 147 ? 19.898 -44.654 -3.510 1.00 16.86 139 GLY H O 1
ATOM 7596 N N . CYS B 2 148 ? 18.579 -43.503 -2.060 1.00 17.36 140 CYS H N 1
ATOM 7597 C CA . CYS B 2 148 ? 18.842 -44.319 -0.883 1.00 18.37 140 CYS H CA 1
ATOM 7598 C C . CYS B 2 148 ? 17.533 -44.594 -0.179 1.00 15.96 140 CYS H C 1
ATOM 7599 O O . CYS B 2 148 ? 16.719 -43.699 0.009 1.00 17.01 140 CYS H O 1
ATOM 7606 N N . LEU B 2 149 ? 17.360 -45.846 0.202 1.00 16.88 141 LEU H N 1
ATOM 7607 C CA . LEU B 2 149 ? 16.214 -46.300 0.964 1.00 20.79 141 LEU H CA 1
ATOM 7608 C C . LEU B 2 149 ? 16.674 -46.400 2.423 1.00 18.11 141 LEU H C 1
ATOM 7609 O O . LEU B 2 149 ? 17.567 -47.163 2.745 1.00 18.93 141 LEU H O 1
ATOM 7625 N N . VAL B 2 150 ? 16.068 -45.592 3.276 1.00 16.47 142 VAL H N 1
ATOM 7626 C CA . VAL B 2 150 ? 16.453 -45.473 4.675 1.00 16.68 142 VAL H CA 1
ATOM 7627 C C . VAL B 2 150 ? 15.385 -46.191 5.493 1.00 17.71 142 VAL H C 1
ATOM 7628 O O . VAL B 2 150 ? 14.324 -45.629 5.776 1.00 19.15 142 VAL H O 1
ATOM 7641 N N . LYS B 2 151 ? 15.659 -47.445 5.824 1.00 20.40 143 LYS H N 1
ATOM 7642 C CA . LYS B 2 151 ? 14.615 -48.359 6.259 1.00 19.40 143 LYS H CA 1
ATOM 7643 C C . LYS B 2 151 ? 14.745 -48.782 7.714 1.00 22.06 143 LYS H C 1
ATOM 7644 O O . LYS B 2 151 ? 15.850 -49.009 8.226 1.00 22.15 143 LYS H O 1
ATOM 7663 N N . ASP B 2 152 ? 13.593 -48.879 8.367 1.00 18.77 144 ASP H N 1
ATOM 7664 C CA . ASP B 2 152 ? 13.474 -49.520 9.672 1.00 17.67 144 ASP H CA 1
ATOM 7665 C C . ASP B 2 152 ? 14.197 -48.784 10.805 1.00 18.58 144 ASP H C 1
ATOM 7666 O O . ASP B 2 152 ? 15.017 -49.382 11.508 1.00 24.06 144 ASP H O 1
ATOM 7675 N N . TYR B 2 153 ? 13.860 -47.519 11.015 1.00 18.53 145 TYR H N 1
ATOM 7676 C CA . TYR B 2 153 ? 14.451 -46.767 12.113 1.00 19.51 145 TYR H CA 1
ATOM 7677 C C . TYR B 2 153 ? 13.374 -46.298 13.077 1.00 20.77 145 TYR H C 1
ATOM 7678 O O . TYR B 2 153 ? 12.192 -46.282 12.749 1.00 19.01 145 TYR H O 1
ATOM 7696 N N . PHE B 2 154 ? 13.789 -45.912 14.279 1.00 20.99 146 PHE H N 1
ATOM 7697 C CA . PHE B 2 154 ? 12.859 -45.427 15.280 1.00 23.24 146 PHE H CA 1
ATOM 7698 C C . PHE B 2 154 ? 13.637 -44.702 16.360 1.00 16.89 146 PHE H C 1
ATOM 7699 O O . PHE B 2 154 ? 14.691 -45.165 16.765 1.00 21.01 146 PHE H O 1
ATOM 7716 N N . PRO B 2 155 ? 13.137 -43.552 16.820 1.00 18.85 147 PRO H N 1
ATOM 7717 C CA . PRO B 2 155 ? 11.981 -42.771 16.363 1.00 17.30 147 PRO H CA 1
ATOM 7718 C C . PRO B 2 155 ? 12.367 -41.816 15.230 1.00 17.41 147 PRO H C 1
ATOM 7719 O O . PRO B 2 155 ? 13.509 -41.832 14.769 1.00 18.98 147 PRO H O 1
ATOM 7730 N N . GLU B 2 156 ? 11.436 -40.977 14.790 1.00 18.29 148 GLU H N 1
ATOM 7731 C CA . GLU B 2 156 ? 11.806 -39.846 13.945 1.00 20.13 148 GLU H CA 1
ATOM 7732 C C . GLU B 2 156 ? 12.715 -38.938 14.762 1.00 24.28 148 GLU H C 1
ATOM 7733 O O . GLU B 2 156 ? 12.668 -38.968 15.991 1.00 22.68 148 GLU H O 1
ATOM 7745 N N . PRO B 2 157 ? 13.520 -38.099 14.092 1.00 20.19 149 PRO H N 1
ATOM 7746 C CA . PRO B 2 157 ? 13.627 -37.938 12.641 1.00 19.64 149 PRO H CA 1
ATOM 7747 C C . PRO B 2 157 ? 14.958 -38.425 12.077 1.00 21.42 149 PRO H C 1
ATOM 7748 O O . PRO B 2 157 ? 15.900 -38.734 12.804 1.00 21.66 149 PRO H O 1
ATOM 7759 N N . VAL B 2 158 ? 15.018 -38.440 10.750 1.00 20.57 150 VAL H N 1
ATOM 7760 C CA . VAL B 2 158 ? 16.221 -38.686 9.991 1.00 20.30 150 VAL H CA 1
ATOM 7761 C C . VAL B 2 158 ? 16.427 -37.505 9.059 1.00 20.83 150 VAL H C 1
ATOM 7762 O O . VAL B 2 158 ? 15.456 -36.917 8.577 1.00 24.11 150 VAL H O 1
ATOM 7775 N N . THR B 2 159 ? 17.679 -37.121 8.840 1.00 20.33 151 THR H N 1
ATOM 7776 C CA . THR B 2 159 ? 17.981 -36.145 7.799 1.00 20.34 151 THR H CA 1
ATOM 7777 C C . THR B 2 159 ? 18.866 -36.813 6.762 1.00 17.86 151 THR H C 1
ATOM 7778 O O . THR B 2 159 ? 19.595 -37.764 7.062 1.00 19.02 151 THR H O 1
ATOM 7789 N N . VAL B 2 160 ? 18.784 -36.328 5.531 1.00 18.07 152 VAL H N 1
ATOM 7790 C CA . VAL B 2 160 ? 19.552 -36.902 4.435 1.00 16.51 152 VAL H CA 1
ATOM 7791 C C . VAL B 2 160 ? 20.141 -35.779 3.600 1.00 20.02 152 VAL H C 1
ATOM 7792 O O . VAL B 2 160 ? 19.452 -34.807 3.291 1.00 20.67 152 VAL H O 1
ATOM 7805 N N . SER B 2 161 ? 21.426 -35.891 3.283 1.00 18.84 153 SER H N 1
ATOM 7806 C CA . SER B 2 161 ? 22.052 -35.012 2.300 1.00 21.00 153 SER H CA 1
ATOM 7807 C C . SER B 2 161 ? 22.723 -35.870 1.234 1.00 18.46 153 SER H C 1
ATOM 7808 O O . SER B 2 161 ? 22.851 -37.083 1.398 1.00 18.31 153 SER H O 1
ATOM 7816 N N . TRP B 2 162 ? 23.137 -35.237 0.141 1.00 18.98 154 TRP H N 1
ATOM 7817 C CA . TRP B 2 162 ? 23.908 -35.906 -0.912 1.00 18.43 154 TRP H CA 1
ATOM 7818 C C . TRP B 2 162 ? 25.271 -35.248 -1.105 1.00 18.26 154 TRP H C 1
ATOM 7819 O O . TRP B 2 162 ? 25.397 -34.015 -1.114 1.00 19.51 154 TRP H O 1
ATOM 7840 N N . ASN B 2 163 ? 26.300 -36.079 -1.235 1.00 19.55 155 ASN H N 1
ATOM 7841 C CA . ASN B 2 163 ? 27.671 -35.610 -1.373 1.00 20.98 155 ASN H CA 1
ATOM 7842 C C . ASN B 2 163 ? 28.031 -34.504 -0.372 1.00 22.54 155 ASN H C 1
ATOM 7843 O O . ASN B 2 163 ? 28.629 -33.487 -0.726 1.00 24.40 155 ASN H O 1
ATOM 7854 N N . SER B 2 164 ? 27.666 -34.739 0.883 1.00 22.06 156 SER H N 1
ATOM 7855 C CA . SER B 2 164 ? 28.020 -33.860 1.996 1.00 23.86 156 SER H CA 1
ATOM 7856 C C . SER B 2 164 ? 27.428 -32.456 1.836 1.00 24.54 156 SER H C 1
ATOM 7857 O O . SER B 2 164 ? 27.973 -31.470 2.362 1.00 26.95 156 SER H O 1
ATOM 7865 N N . GLY B 2 165 ? 26.312 -32.379 1.109 1.00 25.40 157 GLY H N 1
ATOM 7866 C CA . GLY B 2 165 ? 25.638 -31.115 0.859 1.00 25.53 157 GLY H CA 1
ATOM 7867 C C . GLY B 2 165 ? 25.970 -30.476 -0.484 1.00 27.77 157 GLY H C 1
ATOM 7868 O O . GLY B 2 165 ? 25.390 -29.449 -0.829 1.00 28.16 157 GLY H O 1
ATOM 7872 N N . ALA B 2 166 ? 26.900 -31.067 -1.234 1.00 24.86 158 ALA H N 1
ATOM 7873 C CA . ALA B 2 166 ? 27.346 -30.497 -2.509 1.00 26.13 158 ALA H CA 1
ATOM 7874 C C . ALA B 2 166 ? 26.336 -30.752 -3.623 1.00 24.55 158 ALA H C 1
ATOM 7875 O O . ALA B 2 166 ? 26.344 -30.062 -4.640 1.00 26.71 158 ALA H O 1
ATOM 7882 N N . LEU B 2 167 ? 25.482 -31.740 -3.428 1.00 22.28 159 LEU H N 1
ATOM 7883 C CA . LEU B 2 167 ? 24.439 -32.061 -4.394 1.00 21.09 159 LEU H CA 1
ATOM 7884 C C . LEU B 2 167 ? 23.079 -31.784 -3.774 1.00 20.32 159 LEU H C 1
ATOM 7885 O O . LEU B 2 167 ? 22.640 -32.484 -2.846 1.00 21.01 159 LEU H O 1
ATOM 7901 N N . THR B 2 168 ? 22.411 -30.751 -4.278 1.00 22.46 160 THR H N 1
ATOM 7902 C CA . THR B 2 168 ? 21.110 -30.376 -3.746 1.00 24.27 160 THR H CA 1
ATOM 7903 C C . THR B 2 168 ? 20.029 -30.276 -4.821 1.00 24.15 160 THR H C 1
ATOM 7904 O O . THR B 2 168 ? 18.854 -30.529 -4.549 1.00 21.78 160 THR H O 1
ATOM 7915 N N . SER B 2 169 ? 20.408 -29.896 -6.029 1.00 25.05 161 SER H N 1
ATOM 7916 C CA . SER B 2 169 ? 19.412 -29.752 -7.081 1.00 26.54 161 SER H CA 1
ATOM 7917 C C . SER B 2 169 ? 18.949 -31.129 -7.534 1.00 24.57 161 SER H C 1
ATOM 7918 O O . SER B 2 169 ? 19.756 -32.059 -7.664 1.00 23.26 161 SER H O 1
ATOM 7926 N N . GLY B 2 170 ? 17.641 -31.256 -7.734 1.00 27.61 162 GLY H N 1
ATOM 7927 C CA . GLY B 2 170 ? 17.058 -32.494 -8.216 1.00 25.55 162 GLY H CA 1
ATOM 7928 C C . GLY B 2 170 ? 16.796 -33.511 -7.121 1.00 24.50 162 GLY H C 1
ATOM 7929 O O . GLY B 2 170 ? 16.331 -34.608 -7.399 1.00 22.24 162 GLY H O 1
ATOM 7933 N N . VAL B 2 171 ? 17.098 -33.157 -5.875 1.00 18.98 163 VAL H N 1
ATOM 7934 C CA . VAL B 2 171 ? 16.890 -34.076 -4.751 1.00 17.18 163 VAL H CA 1
ATOM 7935 C C . VAL B 2 171 ? 15.454 -34.010 -4.235 1.00 19.97 163 VAL H C 1
ATOM 7936 O O . VAL B 2 171 ? 14.904 -32.927 -4.050 1.00 23.42 163 VAL H O 1
ATOM 7949 N N . HIS B 2 172 ? 14.859 -35.179 -3.999 1.00 19.34 164 HIS H N 1
ATOM 7950 C CA . HIS B 2 172 ? 13.598 -35.281 -3.284 1.00 19.45 164 HIS H CA 1
ATOM 7951 C C . HIS B 2 172 ? 13.752 -36.268 -2.143 1.00 19.03 164 HIS H C 1
ATOM 7952 O O . HIS B 2 172 ? 13.915 -37.478 -2.353 1.00 15.80 164 HIS H O 1
ATOM 7967 N N . THR B 2 173 ? 13.705 -35.748 -0.925 1.00 18.94 165 THR H N 1
ATOM 7968 C CA . THR B 2 173 ? 13.726 -36.586 0.257 1.00 18.41 165 THR H CA 1
ATOM 7969 C C . THR B 2 173 ? 12.293 -36.663 0.778 1.00 17.97 165 THR H C 1
ATOM 7970 O O . THR B 2 173 ? 11.684 -35.666 1.166 1.00 19.93 165 THR H O 1
ATOM 7981 N N . PHE B 2 174 ? 11.722 -37.855 0.718 1.00 16.64 166 PHE H N 1
ATOM 7982 C CA . PHE B 2 174 ? 10.308 -38.026 1.027 1.00 15.74 166 PHE H CA 1
ATOM 7983 C C . PHE B 2 174 ? 10.027 -38.033 2.518 1.00 15.55 166 PHE H C 1
ATOM 7984 O O . PHE B 2 174 ? 10.855 -38.487 3.301 1.00 17.80 166 PHE H O 1
ATOM 8001 N N . PRO B 2 175 ? 8.836 -37.567 2.900 1.00 18.15 167 PRO H N 1
ATOM 8002 C CA . PRO B 2 175 ? 8.344 -37.741 4.272 1.00 17.51 167 PRO H CA 1
ATOM 8003 C C . PRO B 2 175 ? 8.332 -39.214 4.656 1.00 17.41 167 PRO H C 1
ATOM 8004 O O . PRO B 2 175 ? 8.013 -40.067 3.835 1.00 19.94 167 PRO H O 1
ATOM 8015 N N . ALA B 2 176 ? 8.692 -39.518 5.891 1.00 18.22 168 ALA H N 1
ATOM 8016 C CA . ALA B 2 176 ? 8.735 -40.897 6.325 1.00 17.85 168 ALA H CA 1
ATOM 8017 C C . ALA B 2 176 ? 7.330 -41.469 6.400 1.00 16.69 168 ALA H C 1
ATOM 8018 O O . ALA B 2 176 ? 6.349 -40.744 6.577 1.00 21.03 168 ALA H O 1
ATOM 8025 N N . VAL B 2 177 ? 7.244 -42.788 6.283 1.00 18.24 169 VAL H N 1
ATOM 8026 C CA . VAL B 2 177 ? 6.015 -43.501 6.590 1.00 18.80 169 VAL H CA 1
ATOM 8027 C C . VAL B 2 177 ? 6.295 -44.396 7.784 1.00 18.22 169 VAL H C 1
ATOM 8028 O O . VAL B 2 177 ? 7.433 -44.810 8.005 1.00 19.67 169 VAL H O 1
ATOM 8041 N N . LEU B 2 178 ? 5.243 -44.676 8.528 1.00 19.56 170 LEU H N 1
ATOM 8042 C CA . LEU B 2 178 ? 5.295 -45.584 9.650 1.00 19.76 170 LEU H CA 1
ATOM 8043 C C . LEU B 2 178 ? 4.770 -46.936 9.181 1.00 22.72 170 LEU H C 1
ATOM 8044 O O . LEU B 2 178 ? 3.635 -47.046 8.723 1.00 24.37 170 LEU H O 1
ATOM 8060 N N . GLN B 2 179 ? 5.600 -47.962 9.311 1.00 22.49 171 GLN H N 1
ATOM 8061 C CA . GLN B 2 179 ? 5.233 -49.313 8.901 1.00 26.89 171 GLN H CA 1
ATOM 8062 C C . GLN B 2 179 ? 4.428 -50.028 9.983 1.00 28.11 171 GLN H C 1
ATOM 8063 O O . GLN B 2 179 ? 4.464 -49.645 11.161 1.00 27.85 171 GLN H O 1
ATOM 8077 N N . SER B 2 180 ? 3.691 -51.069 9.597 1.00 30.21 172 SER H N 1
ATOM 8078 C CA . SER B 2 180 ? 2.912 -51.833 10.567 1.00 35.54 172 SER H CA 1
ATOM 8079 C C . SER B 2 180 ? 3.801 -52.439 11.660 1.00 29.59 172 SER H C 1
ATOM 8080 O O . SER B 2 180 ? 3.327 -52.762 12.740 1.00 33.57 172 SER H O 1
ATOM 8088 N N . SER B 2 181 ? 5.094 -52.564 11.377 1.00 28.94 173 SER H N 1
ATOM 8089 C CA . SER B 2 181 ? 6.051 -53.064 12.365 1.00 27.64 173 SER H CA 1
ATOM 8090 C C . SER B 2 181 ? 6.320 -52.061 13.490 1.00 24.38 173 SER H C 1
ATOM 8091 O O . SER B 2 181 ? 6.869 -52.420 14.534 1.00 30.59 173 SER H O 1
ATOM 8099 N N . GLY B 2 182 ? 5.948 -50.805 13.271 1.00 23.25 174 GLY H N 1
ATOM 8100 C CA . GLY B 2 182 ? 6.226 -49.750 14.234 1.00 25.74 174 GLY H CA 1
ATOM 8101 C C . GLY B 2 182 ? 7.506 -48.992 13.940 1.00 26.59 174 GLY H C 1
ATOM 8102 O O . GLY B 2 182 ? 7.873 -48.057 14.658 1.00 23.77 174 GLY H O 1
ATOM 8106 N N . LEU B 2 183 ? 8.191 -49.377 12.869 1.00 22.43 175 LEU H N 1
ATOM 8107 C CA . LEU B 2 183 ? 9.396 -48.674 12.450 1.00 17.74 175 LEU H CA 1
ATOM 8108 C C . LEU B 2 183 ? 9.119 -47.767 11.247 1.00 17.31 175 LEU H C 1
ATOM 8109 O O . LEU B 2 183 ? 8.195 -48.021 10.462 1.00 20.77 175 LEU H O 1
ATOM 8125 N N . TYR B 2 184 ? 9.908 -46.703 11.126 1.00 17.83 176 TYR H N 1
ATOM 8126 C CA . TYR B 2 184 ? 9.762 -45.738 10.043 1.00 19.85 176 TYR H CA 1
ATOM 8127 C C . TYR B 2 184 ? 10.671 -46.098 8.886 1.00 15.68 176 TYR H C 1
ATOM 8128 O O . TYR B 2 184 ? 11.648 -46.816 9.058 1.00 17.33 176 TYR H O 1
ATOM 8146 N N . SER B 2 185 ? 10.335 -45.574 7.706 1.00 17.96 177 SER H N 1
ATOM 8147 C CA . SER B 2 185 ? 11.165 -45.710 6.523 1.00 17.65 177 SER H CA 1
ATOM 8148 C C . SER B 2 185 ? 10.937 -44.498 5.641 1.00 18.24 177 SER H C 1
ATOM 8149 O O . SER B 2 185 ? 9.825 -43.978 5.585 1.00 18.27 177 SER H O 1
ATOM 8157 N N . LEU B 2 186 ? 11.985 -44.047 4.962 1.00 19.19 178 LEU H N 1
ATOM 8158 C CA . LEU B 2 186 ? 11.823 -43.051 3.905 1.00 18.28 178 LEU H CA 1
ATOM 8159 C C . LEU B 2 186 ? 12.814 -43.323 2.789 1.00 17.87 178 LEU H C 1
ATOM 8160 O O . LEU B 2 186 ? 13.745 -44.102 2.957 1.00 17.25 178 LEU H O 1
ATOM 8176 N N . SER B 2 187 ? 12.602 -42.694 1.636 1.00 17.98 179 SER H N 1
ATOM 8177 C CA . SER B 2 187 ? 13.606 -42.720 0.582 1.00 17.77 179 SER H CA 1
ATOM 8178 C C . SER B 2 187 ? 14.031 -41.292 0.256 1.00 15.66 179 SER H C 1
ATOM 8179 O O . SER B 2 187 ? 13.255 -40.357 0.442 1.00 18.37 179 SER H O 1
ATOM 8187 N N . SER B 2 188 ? 15.273 -41.150 -0.210 1.00 16.24 180 SER H N 1
ATOM 8188 C CA . SER B 2 188 ? 15.746 -39.919 -0.823 1.00 15.71 180 SER H CA 1
ATOM 8189 C C . SER B 2 188 ? 16.266 -40.260 -2.220 1.00 16.97 180 SER H C 1
ATOM 8190 O O . SER B 2 188 ? 17.030 -41.203 -2.397 1.00 17.59 180 SER H O 1
ATOM 8198 N N . VAL B 2 189 ? 15.828 -39.509 -3.215 1.00 16.09 181 VAL H N 1
ATOM 8199 C CA . VAL B 2 189 ? 16.211 -39.776 -4.589 1.00 17.45 181 VAL H CA 1
ATOM 8200 C C . VAL B 2 189 ? 16.744 -38.502 -5.202 1.00 22.38 181 VAL H C 1
ATOM 8201 O O . VAL B 2 189 ? 16.512 -37.406 -4.688 1.00 19.49 181 VAL H O 1
ATOM 8214 N N . VAL B 2 190 ? 17.471 -38.654 -6.299 1.00 19.41 182 VAL H N 1
ATOM 8215 C CA . VAL B 2 190 ? 17.999 -37.510 -7.016 1.00 17.15 182 VAL H CA 1
ATOM 8216 C C . VAL B 2 190 ? 18.077 -37.881 -8.488 1.00 19.98 182 VAL H C 1
ATOM 8217 O O . VAL B 2 190 ? 18.358 -39.035 -8.842 1.00 19.75 182 VAL H O 1
ATOM 8230 N N . THR B 2 191 ? 17.793 -36.916 -9.349 1.00 19.09 183 THR H N 1
ATOM 8231 C CA . THR B 2 191 ? 17.968 -37.120 -10.774 1.00 21.55 183 THR H CA 1
ATOM 8232 C C . THR B 2 191 ? 19.210 -36.377 -11.205 1.00 25.40 183 THR H C 1
ATOM 8233 O O . THR B 2 191 ? 19.484 -35.265 -10.736 1.00 25.02 183 THR H O 1
ATOM 8244 N N . VAL B 2 192 ? 19.968 -37.020 -12.081 1.00 23.45 184 VAL H N 1
ATOM 8245 C CA . VAL B 2 192 ? 21.256 -36.515 -12.524 1.00 22.40 184 VAL H CA 1
ATOM 8246 C C . VAL B 2 192 ? 21.424 -36.866 -13.995 1.00 25.25 184 VAL H C 1
ATOM 8247 O O . VAL B 2 192 ? 20.665 -37.670 -14.539 1.00 26.88 184 VAL H O 1
ATOM 8260 N N . PRO B 2 193 ? 22.412 -36.255 -14.654 1.00 28.29 185 PRO H N 1
ATOM 8261 C CA . PRO B 2 193 ? 22.633 -36.627 -16.052 1.00 29.61 185 PRO H CA 1
ATOM 8262 C C . PRO B 2 193 ? 23.140 -38.059 -16.146 1.00 29.73 185 PRO H C 1
ATOM 8263 O O . PRO B 2 193 ? 24.003 -38.451 -15.362 1.00 29.68 185 PRO H O 1
ATOM 8274 N N . SER B 2 194 ? 22.602 -38.831 -17.084 1.00 30.69 186 SER H N 1
ATOM 8275 C CA . SER B 2 194 ? 23.046 -40.202 -17.297 1.00 31.63 186 SER H CA 1
ATOM 8276 C C . SER B 2 194 ? 24.541 -40.266 -17.603 1.00 32.49 186 SER H C 1
ATOM 8277 O O . SER B 2 194 ? 25.216 -41.222 -17.232 1.00 34.42 186 SER H O 1
ATOM 8285 N N . SER B 2 195 ? 25.054 -39.245 -18.280 1.00 31.20 187 SER H N 1
ATOM 8286 C CA . SER B 2 195 ? 26.455 -39.231 -18.687 1.00 31.86 187 SER H CA 1
ATOM 8287 C C . SER B 2 195 ? 27.399 -39.153 -17.487 1.00 31.75 187 SER H C 1
ATOM 8288 O O . SER B 2 195 ? 28.605 -39.376 -17.635 1.00 38.42 187 SER H O 1
ATOM 8296 N N . SER B 2 196 ? 26.857 -38.826 -16.316 1.00 36.10 188 SER H N 1
ATOM 8297 C CA . SER B 2 196 ? 27.672 -38.638 -15.118 1.00 37.57 188 SER H CA 1
ATOM 8298 C C . SER B 2 196 ? 27.872 -39.933 -14.327 1.00 38.49 188 SER H C 1
ATOM 8299 O O . SER B 2 196 ? 28.735 -39.999 -13.452 1.00 36.02 188 SER H O 1
ATOM 8307 N N . LEU B 2 197 ? 27.080 -40.957 -14.632 1.00 34.31 189 LEU H N 1
ATOM 8308 C CA . LEU B 2 197 ? 27.045 -42.167 -13.807 1.00 32.13 189 LEU H CA 1
ATOM 8309 C C . LEU B 2 197 ? 28.376 -42.923 -13.767 1.00 34.87 189 LEU H C 1
ATOM 8310 O O . LEU B 2 197 ? 28.657 -43.636 -12.804 1.00 37.15 189 LEU H O 1
ATOM 8326 N N . GLY B 2 198 ? 29.191 -42.767 -14.803 1.00 41.75 190 GLY H N 1
ATOM 8327 C CA . GLY B 2 198 ? 30.468 -43.454 -14.859 1.00 41.31 190 GLY H CA 1
ATOM 8328 C C . GLY B 2 198 ? 31.612 -42.683 -14.219 1.00 51.20 190 GLY H C 1
ATOM 8329 O O . GLY B 2 198 ? 32.695 -43.235 -14.013 1.00 56.44 190 GLY H O 1
ATOM 8333 N N . THR B 2 199 ? 31.374 -41.415 -13.890 1.00 42.37 191 THR H N 1
ATOM 8334 C CA . THR B 2 199 ? 32.452 -40.526 -13.463 1.00 43.39 191 THR H CA 1
ATOM 8335 C C . THR B 2 199 ? 32.187 -39.797 -12.143 1.00 37.59 191 THR H C 1
ATOM 8336 O O . THR B 2 199 ? 33.121 -39.526 -11.396 1.00 45.46 191 THR H O 1
ATOM 8347 N N . GLN B 2 200 ? 30.929 -39.479 -11.855 1.00 29.54 192 GLN H N 1
ATOM 8348 C CA . GLN B 2 200 ? 30.592 -38.790 -10.611 1.00 28.77 192 GLN H CA 1
ATOM 8349 C C . GLN B 2 200 ? 30.222 -39.775 -9.517 1.00 27.56 192 GLN H C 1
ATOM 8350 O O . GLN B 2 200 ? 29.317 -40.597 -9.688 1.00 25.72 192 GLN H O 1
ATOM 8364 N N . THR B 2 201 ? 30.895 -39.666 -8.375 1.00 26.37 193 THR H N 1
ATOM 8365 C CA . THR B 2 201 ? 30.501 -40.424 -7.192 1.00 25.20 193 THR H CA 1
ATOM 8366 C C . THR B 2 201 ? 29.257 -39.814 -6.546 1.00 25.83 193 THR H C 1
ATOM 8367 O O . THR B 2 201 ? 29.151 -38.599 -6.416 1.00 24.77 193 THR H O 1
ATOM 8378 N N . TYR B 2 202 ? 28.315 -40.664 -6.153 1.00 21.38 194 TYR H N 1
ATOM 8379 C CA . TYR B 2 202 ? 27.107 -40.224 -5.456 1.00 19.43 194 TYR H CA 1
ATOM 8380 C C . TYR B 2 202 ? 27.003 -40.944 -4.125 1.00 19.65 194 TYR H C 1
ATOM 8381 O O . TYR B 2 202 ? 26.969 -42.172 -4.077 1.00 22.76 194 TYR H O 1
ATOM 8399 N N . ILE B 2 203 ? 26.962 -40.164 -3.053 1.00 18.74 195 ILE H N 1
ATOM 8400 C CA . ILE B 2 203 ? 26.883 -40.694 -1.700 1.00 18.18 195 ILE H CA 1
ATOM 8401 C C . ILE B 2 203 ? 25.751 -40.025 -0.948 1.00 22.35 195 ILE H C 1
ATOM 8402 O O . ILE B 2 203 ? 25.656 -38.793 -0.924 1.00 19.49 195 ILE H O 1
ATOM 8418 N N . CYS B 2 204 ? 24.896 -40.826 -0.317 1.00 17.47 196 CYS H N 1
ATOM 8419 C CA . CYS B 2 204 ? 23.868 -40.245 0.539 1.00 17.81 196 CYS H CA 1
ATOM 8420 C C . CYS B 2 204 ? 24.360 -40.272 1.980 1.00 21.92 196 CYS H C 1
ATOM 8421 O O . CYS B 2 204 ? 24.953 -41.259 2.423 1.00 21.10 196 CYS H O 1
ATOM 8428 N N . ASN B 2 205 ? 24.184 -39.148 2.675 1.00 16.87 197 ASN H N 1
ATOM 8429 C CA . ASN B 2 205 ? 24.596 -39.029 4.058 1.00 19.88 197 ASN H CA 1
ATOM 8430 C C . ASN B 2 205 ? 23.374 -39.025 4.944 1.00 22.56 197 ASN H C 1
ATOM 8431 O O . ASN B 2 205 ? 22.564 -38.111 4.878 1.00 20.18 197 ASN H O 1
ATOM 8442 N N . VAL B 2 206 ? 23.244 -40.041 5.788 1.00 18.29 198 VAL H N 1
ATOM 8443 C CA . VAL B 2 206 ? 22.030 -40.219 6.561 1.00 17.88 198 VAL H CA 1
ATOM 8444 C C . VAL B 2 206 ? 22.397 -40.012 8.026 1.00 18.83 198 VAL H C 1
ATOM 8445 O O . VAL B 2 206 ? 23.389 -40.557 8.498 1.00 19.20 198 VAL H O 1
ATOM 8458 N N . ASN B 2 207 ? 21.631 -39.177 8.727 1.00 18.97 199 ASN H N 1
ATOM 8459 C CA . ASN B 2 207 ? 21.849 -38.945 10.150 1.00 20.40 199 ASN H CA 1
ATOM 8460 C C . ASN B 2 207 ? 20.573 -39.275 10.915 1.00 24.58 199 ASN H C 1
ATOM 8461 O O . ASN B 2 207 ? 19.506 -38.765 10.591 1.00 24.45 199 ASN H O 1
ATOM 8472 N N . HIS B 2 208 ? 20.694 -40.167 11.895 1.00 22.47 200 HIS H N 1
ATOM 8473 C CA . HIS B 2 208 ? 19.596 -40.515 12.800 1.00 19.75 200 HIS H CA 1
ATOM 8474 C C . HIS B 2 208 ? 20.059 -40.241 14.223 1.00 20.67 200 HIS H C 1
ATOM 8475 O O . HIS B 2 208 ? 20.577 -41.120 14.929 1.00 20.42 200 HIS H O 1
ATOM 8490 N N . LYS B 2 209 ? 19.882 -39.000 14.647 1.00 22.42 201 LYS H N 1
ATOM 8491 C CA . LYS B 2 209 ? 20.453 -38.557 15.902 1.00 26.24 201 LYS H CA 1
ATOM 8492 C C . LYS B 2 209 ? 19.922 -39.340 17.108 1.00 22.07 201 LYS H C 1
ATOM 8493 O O . LYS B 2 209 ? 20.668 -39.592 18.050 1.00 25.86 201 LYS H O 1
ATOM 8512 N N . PRO B 2 210 ? 18.648 -39.761 17.069 1.00 22.51 202 PRO H N 1
ATOM 8513 C CA . PRO B 2 210 ? 18.112 -40.483 18.232 1.00 24.33 202 PRO H CA 1
ATOM 8514 C C . PRO B 2 210 ? 18.871 -41.755 18.596 1.00 25.02 202 PRO H C 1
ATOM 8515 O O . PRO B 2 210 ? 18.926 -42.089 19.774 1.00 27.30 202 PRO H O 1
ATOM 8526 N N . SER B 2 211 ? 19.427 -42.453 17.607 1.00 24.08 203 SER H N 1
ATOM 8527 C CA . SER B 2 211 ? 20.256 -43.628 17.873 1.00 27.48 203 SER H CA 1
ATOM 8528 C C . SER B 2 211 ? 21.746 -43.340 17.702 1.00 23.82 203 SER H C 1
ATOM 8529 O O . SER B 2 211 ? 22.572 -44.251 17.796 1.00 25.99 203 SER H O 1
ATOM 8537 N N . ASN B 2 212 ? 22.090 -42.084 17.455 1.00 27.34 204 ASN H N 1
ATOM 8538 C CA . ASN B 2 212 ? 23.482 -41.697 17.259 1.00 30.35 204 ASN H CA 1
ATOM 8539 C C . ASN B 2 212 ? 24.097 -42.444 16.079 1.00 28.40 204 ASN H C 1
ATOM 8540 O O . ASN B 2 212 ? 25.274 -42.835 16.117 1.00 31.95 204 ASN H O 1
ATOM 8551 N N . THR B 2 213 ? 23.288 -42.639 15.047 1.00 25.11 205 THR H N 1
ATOM 8552 C CA . THR B 2 213 ? 23.698 -43.365 13.850 1.00 25.88 205 THR H CA 1
ATOM 8553 C C . THR B 2 213 ? 23.897 -42.412 12.684 1.00 27.85 205 THR H C 1
ATOM 8554 O O . THR B 2 213 ? 22.987 -41.665 12.328 1.00 27.54 205 THR H O 1
ATOM 8565 N N . LYS B 2 214 ? 25.096 -42.443 12.107 1.00 22.18 206 LYS H N 1
ATOM 8566 C CA . LYS B 2 214 ? 25.398 -41.721 10.881 1.00 21.08 206 LYS H CA 1
ATOM 8567 C C . LYS B 2 214 ? 25.870 -42.741 9.854 1.00 20.94 206 LYS H C 1
ATOM 8568 O O . LYS B 2 214 ? 26.654 -43.635 10.194 1.00 22.69 206 LYS H O 1
ATOM 8587 N N . VAL B 2 215 ? 25.383 -42.605 8.628 1.00 20.13 207 VAL H N 1
ATOM 8588 C CA . VAL B 2 215 ? 25.722 -43.510 7.532 1.00 20.39 207 VAL H CA 1
ATOM 8589 C C . VAL B 2 215 ? 26.075 -42.720 6.271 1.00 20.23 207 VAL H C 1
ATOM 8590 O O . VAL B 2 215 ? 25.374 -41.774 5.896 1.00 19.59 207 VAL H O 1
ATOM 8603 N N . ASP B 2 216 ? 27.181 -43.105 5.636 1.00 21.81 208 ASP H N 1
ATOM 8604 C CA . ASP B 2 216 ? 27.527 -42.625 4.295 1.00 20.26 208 ASP H CA 1
ATOM 8605 C C . ASP B 2 216 ? 27.433 -43.806 3.342 1.00 20.60 208 ASP H C 1
ATOM 8606 O O . ASP B 2 216 ? 28.163 -44.784 3.503 1.00 23.54 208 ASP H O 1
ATOM 8615 N N . LYS B 2 217 ? 26.525 -43.708 2.377 1.00 23.40 209 LYS H N 1
ATOM 8616 C CA . LYS B 2 217 ? 26.210 -44.809 1.465 1.00 19.29 209 LYS H CA 1
ATOM 8617 C C . LYS B 2 217 ? 26.476 -44.395 0.021 1.00 20.34 209 LYS H C 1
ATOM 8618 O O . LYS B 2 217 ? 25.798 -43.515 -0.514 1.00 19.92 209 LYS H O 1
ATOM 8637 N N . LYS B 2 218 ? 27.479 -45.016 -0.590 1.00 21.92 210 LYS H N 1
ATOM 8638 C CA . LYS B 2 218 ? 27.774 -44.814 -2.000 1.00 23.26 210 LYS H CA 1
ATOM 8639 C C . LYS B 2 218 ? 26.787 -45.615 -2.837 1.00 23.90 210 LYS H C 1
ATOM 8640 O O . LYS B 2 218 ? 26.568 -46.804 -2.588 1.00 23.29 210 LYS H O 1
ATOM 8659 N N . VAL B 2 219 ? 26.202 -44.957 -3.833 1.00 20.40 211 VAL H N 1
ATOM 8660 C CA . VAL B 2 219 ? 25.232 -45.580 -4.710 1.00 22.42 211 VAL H CA 1
ATOM 8661 C C . VAL B 2 219 ? 25.724 -45.511 -6.148 1.00 24.37 211 VAL H C 1
ATOM 8662 O O . VAL B 2 219 ? 25.976 -44.433 -6.665 1.00 24.68 211 VAL H O 1
ATOM 8675 N N . GLU B 2 220 ? 25.847 -46.661 -6.792 1.00 22.41 212 GLU H N 1
ATOM 8676 C CA . GLU B 2 220 ? 26.364 -46.701 -8.151 1.00 24.88 212 GLU H CA 1
ATOM 8677 C C . GLU B 2 220 ? 25.597 -47.716 -8.973 1.00 29.37 212 GLU H C 1
ATOM 8678 O O . GLU B 2 220 ? 24.827 -48.499 -8.423 1.00 29.03 212 GLU H O 1
ATOM 8690 N N . PRO B 2 221 ? 25.784 -47.691 -10.303 1.00 31.48 213 PRO H N 1
ATOM 8691 C CA . PRO B 2 221 ? 25.135 -48.684 -11.164 1.00 31.29 213 PRO H CA 1
ATOM 8692 C C . PRO B 2 221 ? 25.518 -50.091 -10.730 1.00 39.49 213 PRO H C 1
ATOM 8693 O O . PRO B 2 221 ? 26.697 -50.335 -10.486 1.00 36.72 213 PRO H O 1
ATOM 8704 N N . LYS B 2 222 ? 24.545 -50.993 -10.626 1.00 45.85 214 LYS H N 1
ATOM 8705 C CA . LYS B 2 222 ? 24.821 -52.367 -10.212 1.00 44.52 214 LYS H CA 1
ATOM 8706 C C . LYS B 2 222 ? 25.620 -53.118 -11.273 1.00 44.42 214 LYS H C 1
ATOM 8707 O O . LYS B 2 222 ? 25.445 -52.894 -12.469 1.00 47.82 214 LYS H O 1
ATOM 8726 N N . GLU C 3 1 ? -20.532 -26.255 23.577 1.00 42.00 1 GLU L N 1
ATOM 8727 C CA . GLU C 3 1 ? -19.853 -26.986 22.470 1.00 50.33 1 GLU L CA 1
ATOM 8728 C C . GLU C 3 1 ? -19.754 -26.108 21.224 1.00 41.34 1 GLU L C 1
ATOM 8729 O O . GLU C 3 1 ? -20.766 -25.635 20.714 1.00 50.55 1 GLU L O 1
ATOM 8743 N N . ILE C 3 2 ? -18.533 -25.893 20.742 1.00 32.39 2 ILE L N 1
ATOM 8744 C CA . ILE C 3 2 ? -18.312 -25.134 19.511 1.00 31.28 2 ILE L CA 1
ATOM 8745 C C . ILE C 3 2 ? -17.600 -25.997 18.475 1.00 27.81 2 ILE L C 1
ATOM 8746 O O . ILE C 3 2 ? -16.605 -26.657 18.785 1.00 29.90 2 ILE L O 1
ATOM 8762 N N . VAL C 3 3 ? -18.121 -25.986 17.249 1.00 23.22 3 VAL L N 1
ATOM 8763 C CA . VAL C 3 3 ? -17.486 -26.659 16.117 1.00 24.29 3 VAL L CA 1
ATOM 8764 C C . VAL C 3 3 ? -17.162 -25.628 15.035 1.00 22.68 3 VAL L C 1
ATOM 8765 O O . VAL C 3 3 ? -18.035 -24.862 14.633 1.00 24.24 3 VAL L O 1
ATOM 8778 N N . MET C 3 4 ? -15.919 -25.624 14.562 1.00 18.85 4 MET L N 1
ATOM 8779 C CA . MET C 3 4 ? -15.506 -24.752 13.471 1.00 19.88 4 MET L CA 1
ATOM 8780 C C . MET C 3 4 ? -15.303 -25.620 12.233 1.00 24.33 4 MET L C 1
ATOM 8781 O O . MET C 3 4 ? -14.455 -26.520 12.223 1.00 22.66 4 MET L O 1
ATOM 8795 N N . THR C 3 5 ? -16.078 -25.344 11.194 1.00 19.59 5 THR L N 1
ATOM 8796 C CA . THR C 3 5 ? -16.055 -26.159 9.994 1.00 21.23 5 THR L CA 1
ATOM 8797 C C . THR C 3 5 ? -15.471 -25.392 8.817 1.00 19.28 5 THR L C 1
ATOM 8798 O O . THR C 3 5 ? -16.028 -24.381 8.380 1.00 21.15 5 THR L O 1
ATOM 8809 N N . GLN C 3 6 ? -14.350 -25.885 8.303 1.00 20.78 6 GLN L N 1
ATOM 8810 C CA . GLN C 3 6 ? -13.644 -25.210 7.216 1.00 17.64 6 GLN L CA 1
ATOM 8811 C C . GLN C 3 6 ? -14.034 -25.768 5.865 1.00 24.02 6 GLN L C 1
ATOM 8812 O O . GLN C 3 6 ? -14.370 -26.940 5.740 1.00 25.30 6 GLN L O 1
ATOM 8826 N N . SER C 3 7 ? -13.993 -24.912 4.849 1.00 20.58 7 SER L N 1
ATOM 8827 C CA . SER C 3 7 ? -14.191 -25.365 3.480 1.00 23.51 7 SER L CA 1
ATOM 8828 C C . SER C 3 7 ? -13.500 -24.388 2.556 1.00 23.43 7 SER L C 1
ATOM 8829 O O . SER C 3 7 ? -13.237 -23.263 2.944 1.00 23.88 7 SER L O 1
ATOM 8837 N N . PRO C 3 8 ? -13.163 -24.823 1.333 1.00 23.74 8 PRO L N 1
ATOM 8838 C CA . PRO C 3 8 ? -13.256 -26.193 0.829 1.00 25.08 8 PRO L CA 1
ATOM 8839 C C . PRO C 3 8 ? -12.165 -27.050 1.450 1.00 26.42 8 PRO L C 1
ATOM 8840 O O . PRO C 3 8 ? -11.366 -26.531 2.224 1.00 25.64 8 PRO L O 1
ATOM 8851 N N . VAL C 3 9 ? -12.123 -28.337 1.114 1.00 25.57 9 VAL L N 1
ATOM 8852 C CA . VAL C 3 9 ? -11.045 -29.195 1.589 1.00 30.20 9 VAL L CA 1
ATOM 8853 C C . VAL C 3 9 ? -9.716 -28.729 1.003 1.00 25.60 9 VAL L C 1
ATOM 8854 O O . VAL C 3 9 ? -8.706 -28.627 1.723 1.00 24.82 9 VAL L O 1
ATOM 8867 N N . THR C 3 10 ? -9.734 -28.413 -0.292 1.00 27.28 10 THR L N 1
ATOM 8868 C CA . THR C 3 10 ? -8.542 -27.962 -1.006 1.00 23.64 10 THR L CA 1
ATOM 8869 C C . THR C 3 10 ? -8.846 -26.780 -1.917 1.00 26.30 10 THR L C 1
ATOM 8870 O O . THR C 3 10 ? -9.836 -26.781 -2.644 1.00 30.33 10 THR L O 1
ATOM 8881 N N . VAL C 3 11 ? -7.981 -25.774 -1.865 1.00 22.88 11 VAL L N 1
ATOM 8882 C CA . VAL C 3 11 ? -8.065 -24.619 -2.741 1.00 24.53 11 VAL L CA 1
ATOM 8883 C C . VAL C 3 11 ? -6.909 -24.718 -3.712 1.00 26.32 11 VAL L C 1
ATOM 8884 O O . VAL C 3 11 ? -5.755 -24.872 -3.302 1.00 26.47 11 VAL L O 1
ATOM 8897 N N . SER C 3 12 ? -7.227 -24.642 -4.997 1.00 23.04 12 SER L N 1
ATOM 8898 C CA . SER C 3 12 ? -6.238 -24.723 -6.056 1.00 23.38 12 SER L CA 1
ATOM 8899 C C . SER C 3 12 ? -6.393 -23.510 -6.961 1.00 22.13 12 SER L C 1
ATOM 8900 O O . SER C 3 12 ? -7.349 -23.411 -7.732 1.00 28.31 12 SER L O 1
ATOM 8908 N N . VAL C 3 13 ? -5.452 -22.582 -6.848 1.00 24.10 13 VAL L N 1
ATOM 8909 C CA . VAL C 3 13 ? -5.550 -21.299 -7.527 1.00 23.95 13 VAL L CA 1
ATOM 8910 C C . VAL C 3 13 ? -4.239 -21.018 -8.250 1.00 23.08 13 VAL L C 1
ATOM 8911 O O . VAL C 3 13 ? -3.166 -21.330 -7.727 1.00 24.50 13 VAL L O 1
ATOM 8924 N N . SER C 3 14 ? -4.318 -20.463 -9.458 1.00 24.95 14 SER L N 1
ATOM 8925 C CA . SER C 3 14 ? -3.115 -20.201 -10.237 1.00 23.80 14 SER L CA 1
ATOM 8926 C C . SER C 3 14 ? -2.285 -19.126 -9.540 1.00 23.99 14 SER L C 1
ATOM 8927 O O . SER C 3 14 ? -2.808 -18.309 -8.771 1.00 25.71 14 SER L O 1
ATOM 8935 N N . ARG C 3 15 ? -0.982 -19.133 -9.787 1.00 28.29 15 ARG L N 1
ATOM 8936 C CA . ARG C 3 15 ? -0.108 -18.155 -9.156 1.00 24.96 15 ARG L CA 1
ATOM 8937 C C . ARG C 3 15 ? -0.586 -16.733 -9.471 1.00 23.03 15 ARG L C 1
ATOM 8938 O O . ARG C 3 15 ? -0.916 -16.421 -10.617 1.00 26.12 15 ARG L O 1
ATOM 8959 N N . GLY C 3 16 ? -0.628 -15.886 -8.446 1.00 22.67 16 GLY L N 1
ATOM 8960 C CA . GLY C 3 16 ? -1.080 -14.517 -8.613 1.00 23.86 16 GLY L CA 1
ATOM 8961 C C . GLY C 3 16 ? -2.569 -14.336 -8.375 1.00 24.25 16 GLY L C 1
ATOM 8962 O O . GLY C 3 16 ? -3.052 -13.201 -8.270 1.00 27.02 16 GLY L O 1
ATOM 8966 N N . GLY C 3 17 ? -3.298 -15.444 -8.284 1.00 24.62 17 GLY L N 1
ATOM 8967 C CA . GLY C 3 17 ? -4.730 -15.397 -8.046 1.00 25.24 17 GLY L CA 1
ATOM 8968 C C . GLY C 3 17 ? -5.061 -15.244 -6.573 1.00 25.15 17 GLY L C 1
ATOM 8969 O O . GLY C 3 17 ? -4.173 -15.160 -5.724 1.00 23.41 17 GLY L O 1
ATOM 8973 N N . THR C 3 18 ? -6.353 -15.219 -6.271 1.00 23.89 18 THR L N 1
ATOM 8974 C CA . THR C 3 18 ? -6.818 -15.093 -4.899 1.00 22.37 18 THR L CA 1
ATOM 8975 C C . THR C 3 18 ? -7.429 -16.398 -4.388 1.00 24.74 18 THR L C 1
ATOM 8976 O O . THR C 3 18 ? -8.314 -16.977 -5.027 1.00 23.52 18 THR L O 1
ATOM 8987 N N . ALA C 3 19 ? -6.923 -16.867 -3.253 1.00 22.38 19 ALA L N 1
ATOM 8988 C CA . ALA C 3 19 ? -7.493 -18.012 -2.538 1.00 21.26 19 ALA L CA 1
ATOM 8989 C C . ALA C 3 19 ? -8.466 -17.513 -1.470 1.00 22.02 19 ALA L C 1
ATOM 8990 O O . ALA C 3 19 ? -8.131 -16.641 -0.669 1.00 23.90 19 ALA L O 1
ATOM 8997 N N . THR C 3 20 ? -9.676 -18.062 -1.467 1.00 22.75 20 THR L N 1
ATOM 8998 C CA . THR C 3 20 ? -10.675 -17.695 -0.472 1.00 23.31 20 THR L CA 1
ATOM 8999 C C . THR C 3 20 ? -11.030 -18.920 0.368 1.00 21.12 20 THR L C 1
ATOM 9000 O O . THR C 3 20 ? -11.573 -19.905 -0.149 1.00 26.07 20 THR L O 1
ATOM 9011 N N . LEU C 3 21 ? -10.701 -18.854 1.654 1.00 19.38 21 LEU L N 1
ATOM 9012 C CA . LEU C 3 21 ? -10.934 -19.952 2.586 1.00 16.73 21 LEU L CA 1
ATOM 9013 C C . LEU C 3 21 ? -12.024 -19.572 3.584 1.00 20.20 21 LEU L C 1
ATOM 9014 O O . LEU C 3 21 ? -12.000 -18.469 4.132 1.00 23.03 21 LEU L O 1
ATOM 9030 N N . SER C 3 22 ? -12.951 -20.496 3.834 1.00 20.12 22 SER L N 1
ATOM 9031 C CA . SER C 3 22 ? -14.078 -20.251 4.735 1.00 21.84 22 SER L CA 1
ATOM 9032 C C . SER C 3 22 ? -14.031 -21.086 6.008 1.00 18.57 22 SER L C 1
ATOM 9033 O O . SER C 3 22 ? -13.525 -22.210 6.023 1.00 19.48 22 SER L O 1
ATOM 9041 N N . CYS C 3 23 ? -14.593 -20.519 7.067 1.00 16.24 23 CYS L N 1
ATOM 9042 C CA . CYS C 3 23 ? -14.673 -21.161 8.366 1.00 18.91 23 CYS L CA 1
ATOM 9043 C C . CYS C 3 23 ? -16.027 -20.782 8.955 1.00 25.33 23 CYS L C 1
ATOM 9044 O O . CYS C 3 23 ? -16.323 -19.598 9.138 1.00 28.65 23 CYS L O 1
ATOM 9051 N N . ARG C 3 24 ? -16.868 -21.776 9.212 1.00 19.60 24 ARG L N 1
ATOM 9052 C CA . ARG C 3 24 ? -18.184 -21.527 9.780 1.00 19.46 24 ARG L CA 1
ATOM 9053 C C . ARG C 3 24 ? -18.247 -21.999 11.224 1.00 28.65 24 ARG L C 1
ATOM 9054 O O . ARG C 3 24 ? -17.801 -23.098 11.529 1.00 23.19 24 ARG L O 1
ATOM 9075 N N . ALA C 3 25 ? -18.779 -21.164 12.110 1.00 23.34 25 ALA L N 1
ATOM 9076 C CA . ALA C 3 25 ? -18.933 -21.536 13.517 1.00 22.07 25 ALA L CA 1
ATOM 9077 C C . ALA C 3 25 ? -20.340 -22.081 13.766 1.00 21.42 25 ALA L C 1
ATOM 9078 O O . ALA C 3 25 ? -21.311 -21.606 13.183 1.00 24.85 25 ALA L O 1
ATOM 9085 N N . SER C 3 26 ? -20.447 -23.065 14.657 1.00 21.30 26 SER L N 1
ATOM 9086 C CA . SER C 3 26 ? -21.722 -23.709 14.948 1.00 24.40 26 SER L CA 1
ATOM 9087 C C . SER C 3 26 ? -22.648 -22.818 15.780 1.00 23.42 26 SER L C 1
ATOM 9088 O O . SER C 3 26 ? -23.850 -23.063 15.855 1.00 33.00 26 SER L O 1
ATOM 9096 N N . GLN C 3 27 ? -22.070 -21.796 16.408 1.00 24.98 27 GLN L N 1
ATOM 9097 C CA . GLN C 3 27 ? -22.841 -20.778 17.115 1.00 26.76 27 GLN L CA 1
ATOM 9098 C C . GLN C 3 27 ? -22.102 -19.441 17.033 1.00 21.26 27 GLN L C 1
ATOM 9099 O O . GLN C 3 27 ? -20.929 -19.396 16.668 1.00 22.53 27 GLN L O 1
ATOM 9113 N N . GLY C 3 28 ? -22.803 -18.351 17.331 1.00 25.80 28 GLY L N 1
ATOM 9114 C CA . GLY C 3 28 ? -22.193 -17.031 17.240 1.00 22.98 28 GLY L CA 1
ATOM 9115 C C . GLY C 3 28 ? -21.010 -16.841 18.176 1.00 28.24 28 GLY L C 1
ATOM 9116 O O . GLY C 3 28 ? -21.099 -17.138 19.378 1.00 27.11 28 GLY L O 1
ATOM 9120 N N . VAL C 3 29 ? -19.914 -16.320 17.628 1.00 21.72 29 VAL L N 1
ATOM 9121 C CA . VAL C 3 29 ? -18.680 -16.116 18.382 1.00 18.70 29 VAL L CA 1
ATOM 9122 C C . VAL C 3 29 ? -18.082 -14.716 18.188 1.00 25.39 29 VAL L C 1
ATOM 9123 O O . VAL C 3 29 ? -16.890 -14.508 18.398 1.00 24.41 29 VAL L O 1
ATOM 9136 N N . GLY C 3 30 ? -18.916 -13.762 17.790 1.00 21.81 30 GLY L N 1
ATOM 9137 C CA . GLY C 3 30 ? -18.471 -12.396 17.564 1.00 23.55 30 GLY L CA 1
ATOM 9138 C C . GLY C 3 30 ? -17.299 -12.295 16.602 1.00 24.25 30 GLY L C 1
ATOM 9139 O O . GLY C 3 30 ? -17.333 -12.849 15.494 1.00 21.89 30 GLY L O 1
ATOM 9143 N N . SER C 3 31 ? -16.255 -11.579 17.020 1.00 21.22 31 SER L N 1
ATOM 9144 C CA . SER C 3 31 ? -15.029 -11.471 16.229 1.00 20.07 31 SER L CA 1
ATOM 9145 C C . SER C 3 31 ? -13.913 -12.422 16.682 1.00 19.72 31 SER L C 1
ATOM 9146 O O . SER C 3 31 ? -12.787 -12.314 16.191 1.00 20.89 31 SER L O 1
ATOM 9154 N N . ASP C 3 32 ? -14.220 -13.353 17.592 1.00 21.33 32 ASP L N 1
ATOM 9155 C CA . ASP C 3 32 ? -13.187 -14.131 18.285 1.00 22.28 32 ASP L CA 1
ATOM 9156 C C . ASP C 3 32 ? -12.726 -15.382 17.512 1.00 19.72 32 ASP L C 1
ATOM 9157 O O . ASP C 3 32 ? -12.961 -16.530 17.918 1.00 20.86 32 ASP L O 1
ATOM 9166 N N . VAL C 3 33 ? -12.036 -15.125 16.407 1.00 18.31 33 VAL L N 1
ATOM 9167 C CA . VAL C 3 33 ? -11.516 -16.165 15.522 1.00 18.76 33 VAL L CA 1
ATOM 9168 C C . VAL C 3 33 ? -10.114 -15.768 15.082 1.00 18.38 33 VAL L C 1
ATOM 9169 O O . VAL C 3 33 ? -9.820 -14.581 14.920 1.00 18.13 33 VAL L O 1
ATOM 9182 N N . ALA C 3 34 ? -9.245 -16.757 14.923 1.00 16.97 34 ALA L N 1
ATOM 9183 C CA . ALA C 3 34 ? -7.907 -16.528 14.375 1.00 16.91 34 ALA L CA 1
ATOM 9184 C C . ALA C 3 34 ? -7.607 -17.542 13.270 1.00 18.34 34 ALA L C 1
ATOM 9185 O O . ALA C 3 34 ? -8.277 -18.569 13.164 1.00 17.37 34 ALA L O 1
ATOM 9192 N N . TRP C 3 35 ? -6.579 -17.247 12.474 1.00 17.73 35 TRP L N 1
ATOM 9193 C CA . TRP C 3 35 ? -6.129 -18.131 11.402 1.00 16.52 35 TRP L CA 1
ATOM 9194 C C . TRP C 3 35 ? -4.630 -18.381 11.486 1.00 16.99 35 TRP L C 1
ATOM 9195 O O . TRP C 3 35 ? -3.859 -17.461 11.774 1.00 16.41 35 TRP L O 1
ATOM 9216 N N . TYR C 3 36 ? -4.234 -19.615 11.187 1.00 16.23 36 TYR L N 1
ATOM 9217 C CA . TYR C 3 36 ? -2.830 -20.020 11.171 1.00 16.20 36 TYR L CA 1
ATOM 9218 C C . TYR C 3 36 ? -2.437 -20.663 9.849 1.00 17.22 36 TYR L C 1
ATOM 9219 O O . TYR C 3 36 ? -3.232 -21.353 9.218 1.00 17.64 36 TYR L O 1
ATOM 9237 N N . GLN C 3 37 ? -1.184 -20.452 9.473 1.00 17.85 37 GLN L N 1
ATOM 9238 C CA . GLN C 3 37 ? -0.563 -21.192 8.387 1.00 19.46 37 GLN L CA 1
ATOM 9239 C C . GLN C 3 37 ? 0.241 -22.322 8.997 1.00 18.54 37 GLN L C 1
ATOM 9240 O O . GLN C 3 37 ? 0.902 -22.141 10.015 1.00 19.26 37 GLN L O 1
ATOM 9254 N N . HIS C 3 38 ? 0.201 -23.495 8.372 1.00 17.50 38 HIS L N 1
ATOM 9255 C CA . HIS C 3 38 ? 1.024 -24.591 8.824 1.00 19.77 38 HIS L CA 1
ATOM 9256 C C . HIS C 3 38 ? 1.648 -25.358 7.670 1.00 17.78 38 HIS L C 1
ATOM 9257 O O . HIS C 3 38 ? 0.948 -25.899 6.825 1.00 21.53 38 HIS L O 1
ATOM 9272 N N . LYS C 3 39 ? 2.968 -25.419 7.678 1.00 20.33 39 LYS L N 1
ATOM 9273 C CA . LYS C 3 39 ? 3.717 -26.212 6.717 1.00 23.60 39 LYS L CA 1
ATOM 9274 C C . LYS C 3 39 ? 4.263 -27.427 7.442 1.00 23.75 39 LYS L C 1
ATOM 9275 O O . LYS C 3 39 ? 4.719 -27.329 8.576 1.00 22.96 39 LYS L O 1
ATOM 9294 N N . PRO C 3 40 ? 4.228 -28.594 6.797 1.00 28.75 40 PRO L N 1
ATOM 9295 C CA . PRO C 3 40 ? 4.669 -29.789 7.522 1.00 32.82 40 PRO L CA 1
ATOM 9296 C C . PRO C 3 40 ? 6.086 -29.639 8.084 1.00 30.44 40 PRO L C 1
ATOM 9297 O O . PRO C 3 40 ? 6.989 -29.190 7.388 1.00 31.74 40 PRO L O 1
ATOM 9308 N N . GLY C 3 41 ? 6.278 -30.000 9.345 1.00 31.44 41 GLY L N 1
ATOM 9309 C CA . GLY C 3 41 ? 7.601 -29.927 9.935 1.00 33.18 41 GLY L CA 1
ATOM 9310 C C . GLY C 3 41 ? 7.984 -28.534 10.409 1.00 33.29 41 GLY L C 1
ATOM 9311 O O . GLY C 3 41 ? 9.119 -28.310 10.842 1.00 36.40 41 GLY L O 1
ATOM 9315 N N . GLN C 3 42 ? 7.045 -27.594 10.331 1.00 23.71 42 GLN L N 1
ATOM 9316 C CA . GLN C 3 42 ? 7.294 -26.244 10.824 1.00 27.82 42 GLN L CA 1
ATOM 9317 C C . GLN C 3 42 ? 6.267 -25.869 11.888 1.00 24.77 42 GLN L C 1
ATOM 9318 O O . GLN C 3 42 ? 5.192 -26.460 11.982 1.00 25.69 42 GLN L O 1
ATOM 9332 N N . THR C 3 43 ? 6.606 -24.874 12.689 1.00 24.84 43 THR L N 1
ATOM 9333 C CA . THR C 3 43 ? 5.701 -24.380 13.709 1.00 24.45 43 THR L CA 1
ATOM 9334 C C . THR C 3 43 ? 4.570 -23.594 13.071 1.00 20.09 43 THR L C 1
ATOM 9335 O O . THR C 3 43 ? 4.815 -22.798 12.156 1.00 19.89 43 THR L O 1
ATOM 9346 N N . PRO C 3 44 ? 3.319 -23.803 13.537 1.00 19.43 44 PRO L N 1
ATOM 9347 C CA . PRO C 3 44 ? 2.200 -23.008 13.032 1.00 18.92 44 PRO L CA 1
ATOM 9348 C C . PRO C 3 44 ? 2.464 -21.521 13.229 1.00 17.33 44 PRO L C 1
ATOM 9349 O O . PRO C 3 44 ? 3.112 -21.124 14.199 1.00 18.96 44 PRO L O 1
ATOM 9360 N N . ARG C 3 45 ? 1.972 -20.733 12.291 1.00 17.50 45 ARG L N 1
ATOM 9361 C CA . ARG C 3 45 ? 2.212 -19.300 12.247 1.00 20.72 45 ARG L CA 1
ATOM 9362 C C . ARG C 3 45 ? 0.899 -18.513 12.239 1.00 18.78 45 ARG L C 1
ATOM 9363 O O . ARG C 3 45 ? 0.045 -18.694 11.367 1.00 16.75 45 ARG L O 1
ATOM 9384 N N . LEU C 3 46 ? 0.748 -17.612 13.204 1.00 16.45 46 LEU L N 1
ATOM 9385 C CA . LEU C 3 46 ? -0.431 -16.763 13.287 1.00 16.15 46 LEU L CA 1
ATOM 9386 C C . LEU C 3 46 ? -0.472 -15.795 12.107 1.00 18.57 46 LEU L C 1
ATOM 9387 O O . LEU C 3 46 ? 0.523 -15.132 11.827 1.00 17.76 46 LEU L O 1
ATOM 9403 N N . LEU C 3 47 ? -1.619 -15.729 11.439 1.00 15.10 47 LEU L N 1
ATOM 9404 C CA . LEU C 3 47 ? -1.826 -14.823 10.301 1.00 16.27 47 LEU L CA 1
ATOM 9405 C C . LEU C 3 47 ? -2.763 -13.664 10.642 1.00 17.32 47 LEU L C 1
ATOM 9406 O O . LEU C 3 47 ? -2.444 -12.502 10.400 1.00 19.14 47 LEU L O 1
ATOM 9422 N N . ILE C 3 48 ? -3.940 -14.020 11.157 1.00 17.15 48 ILE L N 1
ATOM 9423 C CA . ILE C 3 48 ? -5.043 -13.095 11.374 1.00 19.07 48 ILE L CA 1
ATOM 9424 C C . ILE C 3 48 ? -5.637 -13.409 12.736 1.00 21.08 48 ILE L C 1
ATOM 9425 O O . ILE C 3 48 ? -5.785 -14.579 13.088 1.00 20.07 48 ILE L O 1
ATOM 9441 N N . TYR C 3 49 ? -5.961 -12.380 13.518 1.00 18.93 49 TYR L N 1
ATOM 9442 C CA . TYR C 3 49 ? -6.688 -12.613 14.761 1.00 18.69 49 TYR L CA 1
ATOM 9443 C C . TYR C 3 49 ? -7.807 -11.592 14.953 1.00 22.93 49 TYR L C 1
ATOM 9444 O O . TYR C 3 49 ? -7.801 -10.530 14.348 1.00 20.85 49 TYR L O 1
ATOM 9462 N N . GLY C 3 50 ? -8.760 -11.916 15.816 1.00 18.85 50 GLY L N 1
ATOM 9463 C CA . GLY C 3 50 ? -9.934 -11.086 15.980 1.00 18.56 50 GLY L CA 1
ATOM 9464 C C . GLY C 3 50 ? -10.679 -10.946 14.672 1.00 22.50 50 GLY L C 1
ATOM 9465 O O . GLY C 3 50 ? -11.200 -9.869 14.353 1.00 21.39 50 GLY L O 1
ATOM 9469 N N . ALA C 3 51 ? -10.690 -12.041 13.920 1.00 19.51 51 ALA L N 1
ATOM 9470 C CA . ALA C 3 51 ? -11.338 -12.150 12.609 1.00 20.19 51 ALA L CA 1
ATOM 9471 C C . ALA C 3 51 ? -10.632 -11.414 11.472 1.00 20.85 51 ALA L C 1
ATOM 9472 O O . ALA C 3 51 ? -10.635 -11.901 10.340 1.00 20.60 51 ALA L O 1
ATOM 9479 N N . SER C 3 52 ? -10.057 -10.240 11.745 1.00 20.45 52 SER L N 1
ATOM 9480 C CA . SER C 3 52 ? -9.599 -9.380 10.668 1.00 22.36 52 SER L CA 1
ATOM 9481 C C . SER C 3 52 ? -8.255 -8.688 10.876 1.00 24.31 52 SER L C 1
ATOM 9482 O O . SER C 3 52 ? -7.788 -7.991 9.977 1.00 26.32 52 SER L O 1
ATOM 9490 N N . THR C 3 53 ? -7.643 -8.832 12.046 1.00 20.25 53 THR L N 1
ATOM 9491 C CA . THR C 3 53 ? -6.405 -8.109 12.314 1.00 18.19 53 THR L CA 1
ATOM 9492 C C . THR C 3 53 ? -5.184 -8.907 11.849 1.00 19.99 53 THR L C 1
ATOM 9493 O O . THR C 3 53 ? -5.005 -10.065 12.225 1.00 19.70 53 THR L O 1
ATOM 9504 N N . ARG C 3 54 ? -4.346 -8.280 11.028 1.00 20.36 54 ARG L N 1
ATOM 9505 C CA . ARG C 3 54 ? -3.159 -8.939 10.499 1.00 20.38 54 ARG L CA 1
ATOM 9506 C C . ARG C 3 54 ? -2.071 -8.961 11.579 1.00 20.99 54 ARG L C 1
ATOM 9507 O O . ARG C 3 54 ? -1.784 -7.936 12.202 1.00 23.55 54 ARG L O 1
ATOM 9528 N N . ALA C 3 55 ? -1.476 -10.131 11.804 1.00 21.81 55 ALA L N 1
ATOM 9529 C CA . ALA C 3 55 ? -0.422 -10.264 12.806 1.00 21.96 55 ALA L CA 1
ATOM 9530 C C . ALA C 3 55 ? 0.873 -9.620 12.331 1.00 25.62 55 ALA L C 1
ATOM 9531 O O . ALA C 3 55 ? 1.113 -9.465 11.132 1.00 23.70 55 ALA L O 1
ATOM 9538 N N . SER C 3 56 ? 1.711 -9.215 13.276 1.00 30.73 56 SER L N 1
ATOM 9539 C CA . SER C 3 56 ? 2.963 -8.556 12.930 1.00 25.27 56 SER L CA 1
ATOM 9540 C C . SER C 3 56 ? 3.804 -9.446 12.009 1.00 31.18 56 SER L C 1
ATOM 9541 O O . SER C 3 56 ? 3.916 -10.641 12.235 1.00 29.92 56 SER L O 1
ATOM 9549 N N . GLY C 3 57 ? 4.369 -8.862 10.952 1.00 32.49 57 GLY L N 1
ATOM 9550 C CA . GLY C 3 57 ? 5.276 -9.583 10.069 1.00 31.91 57 GLY L CA 1
ATOM 9551 C C . GLY C 3 57 ? 4.618 -10.356 8.937 1.00 31.10 57 GLY L C 1
ATOM 9552 O O . GLY C 3 57 ? 5.303 -10.876 8.054 1.00 38.74 57 GLY L O 1
ATOM 9556 N N . VAL C 3 58 ? 3.292 -10.441 8.959 1.00 20.55 58 VAL L N 1
ATOM 9557 C CA . VAL C 3 58 ? 2.556 -11.210 7.980 1.00 17.97 58 VAL L CA 1
ATOM 9558 C C . VAL C 3 58 ? 2.382 -10.351 6.721 1.00 18.97 58 VAL L C 1
ATOM 9559 O O . VAL C 3 58 ? 2.016 -9.186 6.821 1.00 20.22 58 VAL L O 1
ATOM 9572 N N . PRO C 3 59 ? 2.667 -10.916 5.534 1.00 23.04 59 PRO L N 1
ATOM 9573 C CA . PRO C 3 59 ? 2.530 -10.136 4.299 1.00 26.16 59 PRO L CA 1
ATOM 9574 C C . PRO C 3 59 ? 1.121 -9.571 4.111 1.00 21.48 59 PRO L C 1
ATOM 9575 O O . PRO C 3 59 ? 0.137 -10.169 4.546 1.00 20.97 59 PRO L O 1
ATOM 9586 N N . GLU C 3 60 ? 1.040 -8.432 3.439 1.00 24.80 60 GLU L N 1
ATOM 9587 C CA . GLU C 3 60 ? -0.222 -7.726 3.281 1.00 23.12 60 GLU L CA 1
ATOM 9588 C C . GLU C 3 60 ? -1.218 -8.448 2.365 1.00 25.64 60 GLU L C 1
ATOM 9589 O O . GLU C 3 60 ? -2.400 -8.117 2.347 1.00 23.75 60 GLU L O 1
ATOM 9601 N N . ARG C 3 61 ? -0.757 -9.446 1.624 1.00 23.68 61 ARG L N 1
ATOM 9602 C CA . ARG C 3 61 ? -1.665 -10.217 0.775 1.00 23.22 61 ARG L CA 1
ATOM 9603 C C . ARG C 3 61 ? -2.615 -11.120 1.556 1.00 20.86 61 ARG L C 1
ATOM 9604 O O . ARG C 3 61 ? -3.571 -11.654 0.979 1.00 20.81 61 ARG L O 1
ATOM 9625 N N . PHE C 3 62 ? -2.351 -11.307 2.853 1.00 19.27 62 PHE L N 1
ATOM 9626 C CA . PHE C 3 62 ? -3.249 -12.046 3.734 1.00 19.18 62 PHE L CA 1
ATOM 9627 C C . PHE C 3 62 ? -4.229 -11.079 4.383 1.00 21.10 62 PHE L C 1
ATOM 9628 O O . PHE C 3 62 ? -3.828 -10.055 4.923 1.00 21.25 62 PHE L O 1
ATOM 9645 N N . SER C 3 63 ? -5.512 -11.404 4.330 1.00 18.81 63 SER L N 1
ATOM 9646 C CA . SER C 3 63 ? -6.521 -10.587 5.002 1.00 18.96 63 SER L CA 1
ATOM 9647 C C . SER C 3 63 ? -7.617 -11.482 5.543 1.00 20.97 63 SER L C 1
ATOM 9648 O O . SER C 3 63 ? -7.742 -12.638 5.144 1.00 19.77 63 SER L O 1
ATOM 9656 N N . GLY C 3 64 ? -8.385 -10.955 6.488 1.00 19.14 64 GLY L N 1
ATOM 9657 C CA . GLY C 3 64 ? -9.483 -11.702 7.061 1.00 19.14 64 GLY L CA 1
ATOM 9658 C C . GLY C 3 64 ? -10.737 -10.864 7.175 1.00 17.76 64 GLY L C 1
ATOM 9659 O O . GLY C 3 64 ? -10.684 -9.645 7.381 1.00 19.36 64 GLY L O 1
ATOM 9663 N N . SER C 3 65 ? -11.881 -11.519 7.032 1.00 19.15 65 SER L N 1
ATOM 9664 C CA . SER C 3 65 ? -13.170 -10.871 7.221 1.00 18.90 65 SER L CA 1
ATOM 9665 C C . SER C 3 65 ? -14.085 -11.868 7.893 1.00 22.83 65 SER L C 1
ATOM 9666 O O . SER C 3 65 ? -14.191 -13.000 7.444 1.00 25.32 65 SER L O 1
ATOM 9674 N N . GLY C 3 66 ? -14.754 -11.463 8.961 1.00 22.71 66 GLY L N 1
ATOM 9675 C CA . GLY C 3 66 ? -15.630 -12.390 9.650 1.00 22.00 66 GLY L CA 1
ATOM 9676 C C . GLY C 3 66 ? -16.334 -11.807 10.850 1.00 21.41 66 GLY L C 1
ATOM 9677 O O . GLY C 3 66 ? -15.832 -10.897 11.507 1.00 24.27 66 GLY L O 1
ATOM 9681 N N . PHE C 3 67 ? -17.523 -12.332 11.122 1.00 21.78 67 PHE L N 1
ATOM 9682 C CA . PHE C 3 67 ? -18.247 -12.003 12.331 1.00 23.18 67 PHE L CA 1
ATOM 9683 C C . PHE C 3 67 ? -19.360 -13.009 12.550 1.00 22.48 67 PHE L C 1
ATOM 9684 O O . PHE C 3 67 ? -19.911 -13.558 11.597 1.00 22.29 67 PHE L O 1
ATOM 9701 N N . HIS C 3 68 ? -19.690 -13.226 13.816 1.00 19.86 68 HIS L N 1
ATOM 9702 C CA . HIS C 3 68 ? -20.817 -14.058 14.202 1.00 22.74 68 HIS L CA 1
ATOM 9703 C C . HIS C 3 68 ? -20.530 -15.528 13.874 1.00 25.41 68 HIS L C 1
ATOM 9704 O O . HIS C 3 68 ? -19.884 -16.212 14.668 1.00 22.04 68 HIS L O 1
ATOM 9719 N N . VAL C 3 69 ? -20.991 -16.019 12.728 1.00 22.10 69 VAL L N 1
ATOM 9720 C CA . VAL C 3 69 ? -20.718 -17.411 12.376 1.00 25.23 69 VAL L CA 1
ATOM 9721 C C . VAL C 3 69 ? -19.879 -17.607 11.116 1.00 20.14 69 VAL L C 1
ATOM 9722 O O . VAL C 3 69 ? -19.377 -18.697 10.887 1.00 22.77 69 VAL L O 1
ATOM 9735 N N . ASP C 3 70 ? -19.725 -16.571 10.295 1.00 20.43 70 ASP L N 1
ATOM 9736 C CA . ASP C 3 70 ? -18.981 -16.714 9.047 1.00 22.02 70 ASP L CA 1
ATOM 9737 C C . ASP C 3 70 ? -17.637 -15.987 9.086 1.00 19.47 70 ASP L C 1
ATOM 9738 O O . ASP C 3 70 ? -17.570 -14.798 9.425 1.00 21.30 70 ASP L O 1
ATOM 9747 N N . PHE C 3 71 ? -16.584 -16.707 8.710 1.00 19.50 71 PHE L N 1
ATOM 9748 C CA . PHE C 3 71 ? -15.220 -16.191 8.752 1.00 17.86 71 PHE L CA 1
ATOM 9749 C C . PHE C 3 71 ? -14.449 -16.597 7.505 1.00 24.76 71 PHE L C 1
ATOM 9750 O O . PHE C 3 71 ? -14.504 -17.746 7.065 1.00 23.79 71 PHE L O 1
ATOM 9767 N N . THR C 3 72 ? -13.739 -15.636 6.933 1.00 21.78 72 THR L N 1
ATOM 9768 C CA . THR C 3 72 ? -13.019 -15.858 5.695 1.00 21.86 72 THR L CA 1
ATOM 9769 C C . THR C 3 72 ? -11.573 -15.392 5.816 1.00 21.24 72 THR L C 1
ATOM 9770 O O . THR C 3 72 ? -11.287 -14.343 6.405 1.00 24.37 72 THR L O 1
ATOM 9781 N N . LEU C 3 73 ? -10.674 -16.193 5.260 1.00 20.22 73 LEU L N 1
ATOM 9782 C CA . LEU C 3 73 ? -9.290 -15.813 5.057 1.00 15.18 73 LEU L CA 1
ATOM 9783 C C . LEU C 3 73 ? -9.072 -15.698 3.559 1.00 17.09 73 LEU L C 1
ATOM 9784 O O . LEU C 3 73 ? -9.411 -16.605 2.807 1.00 18.27 73 LEU L O 1
ATOM 9800 N N . SER C 3 74 ? -8.526 -14.568 3.128 1.00 17.35 74 SER L N 1
ATOM 9801 C CA . SER C 3 74 ? -8.224 -14.357 1.725 1.00 19.58 74 SER L CA 1
ATOM 9802 C C . SER C 3 74 ? -6.733 -14.147 1.525 1.00 24.63 74 SER L C 1
ATOM 9803 O O . SER C 3 74 ? -6.084 -13.412 2.273 1.00 24.86 74 SER L O 1
ATOM 9811 N N . ILE C 3 75 ? -6.197 -14.808 0.509 1.00 20.27 75 ILE L N 1
ATOM 9812 C CA . ILE C 3 75 ? -4.802 -14.647 0.145 1.00 18.29 75 ILE L CA 1
ATOM 9813 C C . ILE C 3 75 ? -4.771 -14.166 -1.293 1.00 20.18 75 ILE L C 1
ATOM 9814 O O . ILE C 3 75 ? -5.045 -14.940 -2.214 1.00 21.63 75 ILE L O 1
ATOM 9830 N N . SER C 3 76 ? -4.460 -12.889 -1.491 1.00 19.55 76 SER L N 1
ATOM 9831 C CA . SER C 3 76 ? -4.363 -12.359 -2.844 1.00 22.94 76 SER L CA 1
ATOM 9832 C C . SER C 3 76 ? -2.950 -12.605 -3.387 1.00 23.22 76 SER L C 1
ATOM 9833 O O . SER C 3 76 ? -2.036 -12.954 -2.634 1.00 28.15 76 SER L O 1
ATOM 9841 N N . GLY C 3 77 ? -2.782 -12.483 -4.697 1.00 22.40 77 GLY L N 1
ATOM 9842 C CA . GLY C 3 77 ? -1.479 -12.680 -5.313 1.00 25.93 77 GLY L CA 1
ATOM 9843 C C . GLY C 3 77 ? -0.788 -13.949 -4.834 1.00 26.87 77 GLY L C 1
ATOM 9844 O O . GLY C 3 77 ? 0.381 -13.929 -4.450 1.00 25.57 77 GLY L O 1
ATOM 9848 N N . LEU C 3 78 ? -1.506 -15.064 -4.887 1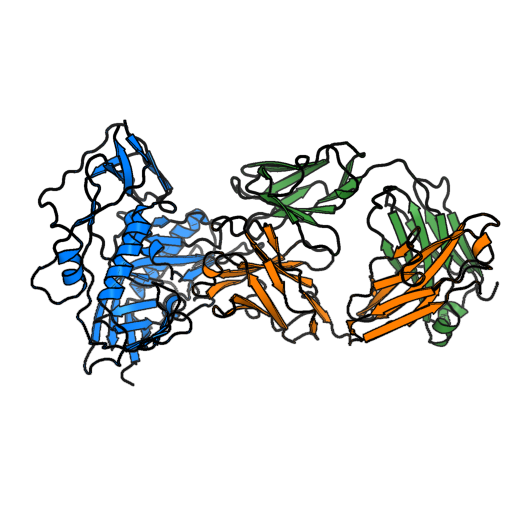.00 22.47 78 LEU L N 1
ATOM 9849 C CA . LEU C 3 78 ? -1.024 -16.319 -4.316 1.00 20.77 78 LEU L CA 1
ATOM 9850 C C . LEU C 3 78 ? 0.358 -16.725 -4.838 1.00 23.10 78 LEU L C 1
ATOM 9851 O O . LEU C 3 78 ? 0.601 -16.751 -6.036 1.00 23.56 78 LEU L O 1
ATOM 9867 N N . GLN C 3 79 ? 1.243 -17.072 -3.901 1.00 23.42 79 GLN L N 1
ATOM 9868 C CA . GLN C 3 79 ? 2.624 -17.432 -4.192 1.00 25.32 79 GLN L CA 1
ATOM 9869 C C . GLN C 3 79 ? 2.885 -18.891 -3.823 1.00 23.21 79 GLN L C 1
ATOM 9870 O O . GLN C 3 79 ? 2.220 -19.419 -2.928 1.00 21.88 79 GLN L O 1
ATOM 9884 N N . PRO C 3 80 ? 3.859 -19.542 -4.494 1.00 20.01 80 PRO L N 1
ATOM 9885 C CA . PRO C 3 80 ? 4.174 -20.920 -4.098 1.00 20.08 80 PRO L CA 1
ATOM 9886 C C . PRO C 3 80 ? 4.537 -21.039 -2.618 1.00 26.36 80 PRO L C 1
ATOM 9887 O O . PRO C 3 80 ? 4.218 -22.060 -1.996 1.00 23.25 80 PRO L O 1
ATOM 9898 N N . GLU C 3 81 ? 5.162 -20.013 -2.043 1.00 20.67 81 GLU L N 1
ATOM 9899 C CA . GLU C 3 81 ? 5.496 -20.051 -0.616 1.00 23.86 81 GLU L CA 1
ATOM 9900 C C . GLU C 3 81 ? 4.277 -20.028 0.323 1.00 24.99 81 GLU L C 1
ATOM 9901 O O . GLU C 3 81 ? 4.427 -20.208 1.536 1.00 24.06 81 GLU L O 1
ATOM 9913 N N . ASP C 3 82 ? 3.083 -19.789 -0.222 1.00 20.97 82 ASP L N 1
ATOM 9914 C CA . ASP C 3 82 ? 1.845 -19.814 0.555 1.00 17.40 82 ASP L CA 1
ATOM 9915 C C . ASP C 3 82 ? 1.200 -21.202 0.564 1.00 18.83 82 ASP L C 1
ATOM 9916 O O . ASP C 3 82 ? 0.134 -21.392 1.149 1.00 20.51 82 ASP L O 1
ATOM 9925 N N . VAL C 3 83 ? 1.840 -22.164 -0.090 1.00 19.84 83 VAL L N 1
ATOM 9926 C CA . VAL C 3 83 ? 1.346 -23.534 -0.119 1.00 19.28 83 VAL L CA 1
ATOM 9927 C C . VAL C 3 83 ? 1.525 -24.133 1.280 1.00 18.18 83 VAL L C 1
ATOM 9928 O O . VAL C 3 83 ? 2.639 -24.240 1.784 1.00 21.61 83 VAL L O 1
ATOM 9941 N N . ALA C 3 84 ? 0.410 -24.544 1.866 1.00 16.31 84 ALA L N 1
ATOM 9942 C CA . ALA C 3 84 ? 0.349 -24.884 3.282 1.00 16.98 84 ALA L CA 1
ATOM 9943 C C . ALA C 3 84 ? -1.072 -25.318 3.632 1.00 21.96 84 ALA L C 1
ATOM 9944 O O . ALA C 3 84 ? -1.988 -25.205 2.808 1.00 19.28 84 ALA L O 1
ATOM 9951 N N . ILE C 3 85 ? -1.258 -25.810 4.856 1.00 18.72 85 ILE L N 1
ATOM 9952 C CA . ILE C 3 85 ? -2.598 -26.038 5.385 1.00 17.74 85 ILE L CA 1
ATOM 9953 C C . ILE C 3 85 ? -2.952 -24.875 6.300 1.00 19.46 85 ILE L C 1
ATOM 9954 O O . ILE C 3 85 ? -2.123 -24.429 7.074 1.00 22.39 85 ILE L O 1
ATOM 9970 N N . TYR C 3 86 ? -4.165 -24.361 6.172 1.00 16.40 86 TYR L N 1
ATOM 9971 C CA . TYR C 3 86 ? -4.583 -23.219 6.964 1.00 18.11 86 TYR L CA 1
ATOM 9972 C C . TYR C 3 86 ? -5.669 -23.659 7.932 1.00 20.80 86 TYR L C 1
ATOM 9973 O O . TYR C 3 86 ? -6.610 -24.338 7.537 1.00 17.90 86 TYR L O 1
ATOM 9991 N N . TYR C 3 87 ? -5.511 -23.274 9.198 1.00 19.56 87 TYR L N 1
ATOM 9992 C CA . TYR C 3 87 ? -6.450 -23.602 10.263 1.00 15.96 87 TYR L CA 1
ATOM 9993 C C . TYR C 3 87 ? -7.114 -22.370 10.838 1.00 15.67 87 TYR L C 1
ATOM 9994 O O . TYR C 3 87 ? -6.442 -21.369 11.085 1.00 17.84 87 TYR L O 1
ATOM 10012 N N . CYS C 3 88 ? -8.425 -22.449 11.067 1.00 16.46 88 CYS L N 1
ATOM 10013 C CA . CYS C 3 88 ? -9.110 -21.439 11.860 1.00 18.20 88 CYS L CA 1
ATOM 10014 C C . CYS C 3 88 ? -9.242 -21.923 13.300 1.00 16.27 88 CYS L C 1
ATOM 10015 O O . CYS C 3 88 ? -9.211 -23.116 13.572 1.00 17.00 88 CYS L O 1
ATOM 10022 N N . GLN C 3 89 ? -9.398 -20.977 14.205 1.00 16.31 89 GLN L N 1
ATOM 10023 C CA . GLN C 3 89 ? -9.388 -21.246 15.632 1.00 19.48 89 GLN L CA 1
ATOM 10024 C C . GLN C 3 89 ? -10.411 -20.361 16.306 1.00 17.15 89 GLN L C 1
ATOM 10025 O O . GLN C 3 89 ? -10.521 -19.181 15.989 1.00 19.31 89 GLN L O 1
ATOM 10039 N N . GLN C 3 90 ? -11.121 -20.932 17.275 1.00 18.17 90 GLN L N 1
ATOM 10040 C CA . GLN C 3 90 ? -12.031 -20.191 18.138 1.00 18.51 90 GLN L CA 1
ATOM 10041 C C . GLN C 3 90 ? -11.697 -20.630 19.564 1.00 17.63 90 GLN L C 1
ATOM 10042 O O . GLN C 3 90 ? -12.040 -21.737 19.987 1.00 22.55 90 GLN L O 1
ATOM 10056 N N . TYR C 3 91 ? -10.993 -19.775 20.290 1.00 19.33 91 TYR L N 1
ATOM 10057 C CA . TYR C 3 91 ? -10.423 -20.139 21.589 1.00 18.26 91 TYR L CA 1
ATOM 10058 C C . TYR C 3 91 ? -9.715 -21.499 21.474 1.00 18.93 91 TYR L C 1
ATOM 10059 O O . TYR C 3 91 ? -8.785 -21.627 20.679 1.00 21.10 91 TYR L O 1
ATOM 10077 N N . GLU C 3 92 ? -10.153 -22.521 22.210 1.00 20.73 96 GLU L N 1
ATOM 10078 C CA . GLU C 3 92 ? -9.425 -23.786 22.229 1.00 19.08 96 GLU L CA 1
ATOM 10079 C C . GLU C 3 92 ? -9.783 -24.707 21.059 1.00 21.42 96 GLU L C 1
ATOM 10080 O O . GLU C 3 92 ? -9.189 -25.775 20.898 1.00 21.73 96 GLU L O 1
ATOM 10092 N N . THR C 3 93 ? -10.769 -24.307 20.264 1.00 19.50 97 THR L N 1
ATOM 10093 C CA . THR C 3 93 ? -11.270 -25.167 19.200 1.00 18.74 97 THR L CA 1
ATOM 10094 C C . THR C 3 93 ? -10.642 -24.778 17.855 1.00 19.10 97 THR L C 1
ATOM 10095 O O . THR C 3 93 ? -10.546 -23.600 17.519 1.00 18.47 97 THR L O 1
ATOM 10106 N N . PHE C 3 94 ? -10.208 -25.786 17.102 1.00 17.49 98 PHE L N 1
ATOM 10107 C CA . PHE C 3 94 ? -9.618 -25.589 15.786 1.00 15.63 98 PHE L CA 1
ATOM 10108 C C . PHE C 3 94 ? -10.461 -26.272 14.719 1.00 17.62 98 PHE L C 1
ATOM 10109 O O . PHE C 3 94 ? -11.052 -27.334 14.956 1.00 20.25 98 PHE L O 1
ATOM 10126 N N . GLY C 3 95 ? -10.508 -25.652 13.543 1.00 18.35 99 GLY L N 1
ATOM 10127 C CA . GLY C 3 95 ? -11.104 -26.264 12.368 1.00 19.83 99 GLY L CA 1
ATOM 10128 C C . GLY C 3 95 ? -10.219 -27.375 11.820 1.00 20.12 99 GLY L C 1
ATOM 10129 O O . GLY C 3 95 ? -9.105 -27.583 12.303 1.00 18.24 99 GLY L O 1
ATOM 10133 N N . GLN C 3 96 ? -10.698 -28.086 10.803 1.00 17.37 100 GLN L N 1
ATOM 10134 C CA . GLN C 3 96 ? -10.015 -29.289 10.337 1.00 18.40 100 GLN L CA 1
ATOM 10135 C C . GLN C 3 96 ? -8.914 -28.969 9.323 1.00 21.27 100 GLN L C 1
ATOM 10136 O O . GLN C 3 96 ? -8.138 -29.848 8.952 1.00 22.27 100 GLN L O 1
ATOM 10150 N N . GLY C 3 97 ? -8.857 -27.714 8.894 1.00 19.07 101 GLY L N 1
ATOM 10151 C CA . GLY C 3 97 ? -7.858 -27.258 7.957 1.00 19.03 101 GLY L CA 1
ATOM 10152 C C . GLY C 3 97 ? -8.300 -27.299 6.508 1.00 20.07 101 GLY L C 1
ATOM 10153 O O . GLY C 3 97 ? -9.135 -28.126 6.111 1.00 20.54 101 GLY L O 1
ATOM 10157 N N . THR C 3 98 ? -7.723 -26.388 5.728 1.00 17.39 102 THR L N 1
ATOM 10158 C CA . THR C 3 98 ? -7.903 -26.332 4.278 1.00 17.69 102 THR L CA 1
ATOM 10159 C C . THR C 3 98 ? -6.520 -26.250 3.651 1.00 16.65 102 THR L C 1
ATOM 10160 O O . THR C 3 98 ? -5.689 -25.420 4.047 1.00 18.36 102 THR L O 1
ATOM 10171 N N . LYS C 3 99 ? -6.271 -27.096 2.660 1.00 20.24 103 LYS L N 1
ATOM 10172 C CA . LYS C 3 99 ? -5.002 -27.071 1.941 1.00 20.39 103 LYS L CA 1
ATOM 10173 C C . LYS C 3 99 ? -5.085 -26.080 0.789 1.00 21.99 103 LYS L C 1
ATOM 10174 O O . LYS C 3 99 ? -6.087 -26.030 0.084 1.00 23.76 103 LYS L O 1
ATOM 10193 N N . VAL C 3 100 ? -4.038 -25.280 0.620 1.00 19.40 104 VAL L N 1
ATOM 10194 C CA . VAL C 3 100 ? -3.916 -24.391 -0.527 1.00 19.38 104 VAL L CA 1
ATOM 10195 C C . VAL C 3 100 ? -2.741 -24.839 -1.371 1.00 19.75 104 VAL L C 1
ATOM 10196 O O . VAL C 3 100 ? -1.647 -25.049 -0.853 1.00 20.37 104 VAL L O 1
ATOM 10209 N N . GLU C 3 101 ? -2.975 -25.002 -2.670 1.00 19.56 105 GLU L N 1
ATOM 10210 C CA . GLU C 3 101 ? -1.913 -25.332 -3.610 1.00 21.14 105 GLU L CA 1
ATOM 10211 C C . GLU C 3 101 ? -1.953 -24.372 -4.786 1.00 20.56 105 GLU L C 1
ATOM 10212 O O . GLU C 3 101 ? -2.954 -23.668 -5.009 1.00 22.84 105 GLU L O 1
ATOM 10224 N N . ILE C 3 102 ? -0.842 -24.312 -5.511 1.00 20.92 106 ILE L N 1
ATOM 10225 C CA . ILE C 3 102 ? -0.787 -23.588 -6.768 1.00 19.58 106 ILE L CA 1
ATOM 10226 C C . ILE C 3 102 ? -1.324 -24.468 -7.882 1.00 22.41 106 ILE L C 1
ATOM 10227 O O . ILE C 3 102 ? -0.905 -25.610 -8.047 1.00 24.43 106 ILE L O 1
ATOM 10243 N N . LYS C 3 103 ? -2.236 -23.911 -8.668 1.00 20.85 107 LYS L N 1
ATOM 10244 C CA . LYS C 3 103 ? -2.692 -24.550 -9.886 1.00 23.37 107 LYS L CA 1
ATOM 10245 C C . LYS C 3 103 ? -1.756 -24.181 -11.029 1.00 25.72 107 LYS L C 1
ATOM 10246 O O . LYS C 3 103 ? -1.499 -23.005 -11.275 1.00 27.36 107 LYS L O 1
ATOM 10265 N N . ARG C 3 104 ? -1.253 -25.190 -11.728 1.00 26.04 108 ARG L N 1
ATOM 10266 C CA . ARG C 3 104 ? -0.400 -24.977 -12.879 1.00 26.33 108 ARG L CA 1
ATOM 10267 C C . ARG C 3 104 ? -0.829 -25.906 -14.002 1.00 28.70 108 ARG L C 1
ATOM 10268 O O . ARG C 3 104 ? -1.785 -26.666 -13.851 1.00 32.05 108 ARG L O 1
ATOM 10289 N N . THR C 3 105 ? -0.122 -25.842 -15.127 1.00 22.58 109 THR L N 1
ATOM 10290 C CA . THR C 3 105 ? -0.406 -26.731 -16.235 1.00 23.01 109 THR L CA 1
ATOM 10291 C C . THR C 3 105 ? -0.082 -28.166 -15.871 1.00 21.30 109 THR L C 1
ATOM 10292 O O . THR C 3 105 ? 0.761 -28.442 -15.022 1.00 21.50 109 THR L O 1
ATOM 10303 N N . VAL C 3 106 ? -0.755 -29.087 -16.546 1.00 23.63 110 VAL L N 1
ATOM 10304 C CA . VAL C 3 106 ? -0.507 -30.498 -16.330 1.00 23.08 110 VAL L CA 1
ATOM 10305 C C . VAL C 3 106 ? 0.921 -30.837 -16.725 1.00 21.18 110 VAL L C 1
ATOM 10306 O O . VAL C 3 106 ? 1.411 -30.361 -17.757 1.00 25.27 110 VAL L O 1
ATOM 10319 N N . ALA C 3 107 ? 1.574 -31.662 -15.907 1.00 22.59 111 ALA L N 1
ATOM 10320 C CA . ALA C 3 107 ? 2.916 -32.163 -16.187 1.00 22.37 111 ALA L CA 1
ATOM 10321 C C . ALA C 3 107 ? 2.956 -33.643 -15.843 1.00 19.00 111 ALA L C 1
ATOM 10322 O O . ALA C 3 107 ? 2.670 -34.026 -14.713 1.00 19.02 111 ALA L O 1
ATOM 10329 N N . ALA C 3 108 ? 3.320 -34.461 -16.825 1.00 23.57 112 ALA L N 1
ATOM 10330 C CA . ALA C 3 108 ? 3.380 -35.897 -16.633 1.00 23.92 112 ALA L CA 1
ATOM 10331 C C . ALA C 3 108 ? 4.593 -36.231 -15.786 1.00 22.49 112 ALA L C 1
ATOM 10332 O O . ALA C 3 108 ? 5.618 -35.557 -15.874 1.00 26.59 112 ALA L O 1
ATOM 10339 N N . PRO C 3 109 ? 4.485 -37.290 -14.980 1.00 22.63 113 PRO L N 1
ATOM 10340 C CA . PRO C 3 109 ? 5.638 -37.755 -14.210 1.00 21.49 113 PRO L CA 1
ATOM 10341 C C . PRO C 3 109 ? 6.648 -38.498 -15.066 1.00 19.70 113 PRO L C 1
ATOM 10342 O O . PRO C 3 109 ? 6.288 -39.135 -16.065 1.00 24.20 113 PRO L O 1
ATOM 10353 N N . SER C 3 110 ? 7.920 -38.397 -14.699 1.00 20.59 114 SER L N 1
ATOM 10354 C CA . SER C 3 110 ? 8.887 -39.364 -15.165 1.00 19.19 114 SER L CA 1
ATOM 10355 C C . SER C 3 110 ? 8.888 -40.471 -14.125 1.00 17.95 114 SER L C 1
ATOM 10356 O O . SER C 3 110 ? 8.829 -40.213 -12.927 1.00 18.88 114 SER L O 1
ATOM 10364 N N . VAL C 3 111 ? 8.916 -41.706 -14.603 1.00 20.49 115 VAL L N 1
ATOM 10365 C CA . VAL C 3 111 ? 8.726 -42.862 -13.747 1.00 17.25 115 VAL L CA 1
ATOM 10366 C C . VAL C 3 111 ? 9.967 -43.748 -13.745 1.00 18.40 115 VAL L C 1
ATOM 10367 O O . VAL C 3 111 ? 10.563 -44.005 -14.784 1.00 21.12 115 VAL L O 1
ATOM 10380 N N . PHE C 3 112 ? 10.344 -44.204 -12.554 1.00 17.77 116 PHE L N 1
ATOM 10381 C CA . PHE C 3 112 ? 11.505 -45.054 -12.388 1.00 18.58 116 PHE L CA 1
ATOM 10382 C C . PHE C 3 112 ? 11.167 -46.190 -11.432 1.00 17.18 116 PHE L C 1
ATOM 10383 O O . PHE C 3 112 ? 10.465 -45.977 -10.433 1.00 19.32 116 PHE L O 1
ATOM 10400 N N . ILE C 3 113 ? 11.677 -47.380 -11.729 1.00 16.90 117 ILE L N 1
ATOM 10401 C CA . ILE C 3 113 ? 11.541 -48.523 -10.826 1.00 18.16 117 ILE L CA 1
ATOM 10402 C C . ILE C 3 113 ? 12.918 -48.978 -10.332 1.00 20.07 117 ILE L C 1
ATOM 10403 O O . ILE C 3 113 ? 13.898 -48.968 -11.074 1.00 21.92 117 ILE L O 1
ATOM 10419 N N . PHE C 3 114 ? 12.974 -49.357 -9.058 1.00 19.02 118 PHE L N 1
ATOM 10420 C CA . PHE C 3 114 ? 14.211 -49.795 -8.428 1.00 19.63 118 PHE L CA 1
ATOM 10421 C C . PHE C 3 114 ? 14.030 -51.167 -7.800 1.00 19.00 118 PHE L C 1
ATOM 10422 O O . PHE C 3 114 ? 13.163 -51.345 -6.942 1.00 18.63 118 PHE L O 1
ATOM 10439 N N . PRO C 3 115 ? 14.856 -52.139 -8.200 1.00 19.03 119 PRO L N 1
ATOM 10440 C CA . PRO C 3 115 ? 14.783 -53.455 -7.551 1.00 19.53 119 PRO L CA 1
ATOM 10441 C C . PRO C 3 115 ? 15.382 -53.427 -6.146 1.00 22.50 119 PRO L C 1
ATOM 10442 O O . PRO C 3 115 ? 16.106 -52.508 -5.804 1.00 20.11 119 PRO L O 1
ATOM 10453 N N . PRO C 3 116 ? 15.079 -54.441 -5.336 1.00 20.14 120 PRO L N 1
ATOM 10454 C CA . PRO C 3 116 ? 15.757 -54.596 -4.048 1.00 21.47 120 PRO L CA 1
ATOM 10455 C C . PRO C 3 116 ? 17.244 -54.889 -4.227 1.00 25.68 120 PRO L C 1
ATOM 10456 O O . PRO C 3 116 ? 17.655 -55.587 -5.161 1.00 24.82 120 PRO L O 1
ATOM 10467 N N . SER C 3 117 ? 18.051 -54.357 -3.320 1.00 26.50 121 SER L N 1
ATOM 10468 C CA . SER C 3 117 ? 19.485 -54.594 -3.328 1.00 31.03 121 SER L CA 1
ATOM 10469 C C . SER C 3 117 ? 19.823 -55.999 -2.837 1.00 28.16 121 SER L C 1
ATOM 10470 O O . SER C 3 117 ? 19.043 -56.625 -2.127 1.00 28.23 121 SER L O 1
ATOM 10478 N N . ASP C 3 118 ? 20.998 -56.496 -3.202 1.00 29.51 122 ASP L N 1
ATOM 10479 C CA . ASP C 3 118 ? 21.429 -57.793 -2.712 1.00 34.04 122 ASP L CA 1
ATOM 10480 C C . ASP C 3 118 ? 21.523 -57.795 -1.189 1.00 32.13 122 ASP L C 1
ATOM 10481 O O . ASP C 3 118 ? 21.181 -58.791 -0.540 1.00 34.36 122 ASP L O 1
ATOM 10490 N N . GLU C 3 119 ? 21.986 -56.687 -0.612 1.00 32.33 123 GLU L N 1
ATOM 10491 C CA . GLU C 3 119 ? 22.217 -56.657 0.828 1.00 35.86 123 GLU L CA 1
ATOM 10492 C C . GLU C 3 119 ? 20.904 -56.817 1.576 1.00 31.98 123 GLU L C 1
ATOM 10493 O O . GLU C 3 119 ? 20.840 -57.544 2.563 1.00 33.16 123 GLU L O 1
ATOM 10505 N N . GLN C 3 120 ? 19.861 -56.128 1.116 1.00 29.56 124 GLN L N 1
ATOM 10506 C CA . GLN C 3 120 ? 18.572 -56.224 1.785 1.00 29.42 124 GLN L CA 1
ATOM 10507 C C . GLN C 3 120 ? 18.040 -57.644 1.693 1.00 30.27 124 GLN L C 1
ATOM 10508 O O . GLN C 3 120 ? 17.532 -58.194 2.666 1.00 33.41 124 GLN L O 1
ATOM 10522 N N . LEU C 3 121 ? 18.162 -58.232 0.512 1.00 30.00 125 LEU L N 1
ATOM 10523 C CA . LEU C 3 121 ? 17.616 -59.562 0.267 1.00 32.29 125 LEU L CA 1
ATOM 10524 C C . LEU C 3 121 ? 18.226 -60.604 1.179 1.00 35.94 125 LEU L C 1
ATOM 10525 O O . LEU C 3 121 ? 17.530 -61.491 1.685 1.00 39.19 125 LEU L O 1
ATOM 10541 N N . LYS C 3 122 ? 19.533 -60.502 1.381 1.00 39.18 126 LYS L N 1
ATOM 10542 C CA . LYS C 3 122 ? 20.248 -61.439 2.236 1.00 42.12 126 LYS L CA 1
ATOM 10543 C C . LYS C 3 122 ? 19.672 -61.436 3.649 1.00 55.15 126 LYS L C 1
ATOM 10544 O O . LYS C 3 122 ? 19.867 -62.388 4.404 1.00 56.72 126 LYS L O 1
ATOM 10563 N N . SER C 3 123 ? 18.954 -60.372 4.000 1.00 43.27 127 SER L N 1
ATOM 10564 C CA . SER C 3 123 ? 18.412 -60.235 5.351 1.00 40.97 127 SER L CA 1
ATOM 10565 C C . SER C 3 123 ? 16.947 -60.679 5.462 1.00 44.80 127 SER L C 1
ATOM 10566 O O . SER C 3 123 ? 16.377 -60.676 6.552 1.00 50.56 127 SER L O 1
ATOM 10574 N N . GLY C 3 124 ? 16.335 -61.039 4.337 1.00 37.39 128 GLY L N 1
ATOM 10575 C CA . GLY C 3 124 ? 15.034 -61.685 4.362 1.00 33.80 128 GLY L CA 1
ATOM 10576 C C . GLY C 3 124 ? 13.863 -60.842 3.906 1.00 36.92 128 GLY L C 1
ATOM 10577 O O . GLY C 3 124 ? 12.712 -61.278 4.009 1.00 33.12 128 GLY L O 1
ATOM 10581 N N . THR C 3 125 ? 14.145 -59.645 3.396 1.00 29.56 129 THR L N 1
ATOM 10582 C CA . THR C 3 125 ? 13.096 -58.762 2.916 1.00 26.70 129 THR L CA 1
ATOM 10583 C C . THR C 3 125 ? 13.454 -58.152 1.563 1.00 28.50 129 THR L C 1
ATOM 10584 O O . THR C 3 125 ? 14.623 -57.964 1.235 1.00 33.28 129 THR L O 1
ATOM 10595 N N . ALA C 3 126 ? 12.430 -57.891 0.767 1.00 26.63 130 ALA L N 1
ATOM 10596 C CA . ALA C 3 126 ? 12.602 -57.224 -0.515 1.00 27.26 130 ALA L CA 1
ATOM 10597 C C . ALA C 3 126 ? 11.759 -55.965 -0.541 1.00 27.27 130 ALA L C 1
ATOM 10598 O O . ALA C 3 126 ? 10.534 -56.035 -0.442 1.00 27.15 130 ALA L O 1
ATOM 10605 N N . SER C 3 127 ? 12.406 -54.808 -0.671 1.00 20.53 131 SER L N 1
ATOM 10606 C CA . SER C 3 127 ? 11.691 -53.578 -0.966 1.00 20.75 131 SER L CA 1
ATOM 10607 C C . SER C 3 127 ? 11.866 -53.205 -2.424 1.00 19.70 131 SER L C 1
ATOM 10608 O O . SER C 3 127 ? 12.998 -53.152 -2.920 1.00 21.73 131 SER L O 1
ATOM 10616 N N . VAL C 3 128 ? 10.742 -52.942 -3.092 1.00 18.56 132 VAL L N 1
ATOM 10617 C CA . VAL C 3 128 ? 10.733 -52.480 -4.476 1.00 21.27 132 VAL L CA 1
ATOM 10618 C C . VAL C 3 128 ? 10.168 -51.071 -4.481 1.00 20.62 132 VAL L C 1
ATOM 10619 O O . VAL C 3 128 ? 9.108 -50.821 -3.904 1.00 18.95 132 VAL L O 1
ATOM 10632 N N . VAL C 3 129 ? 10.861 -50.149 -5.140 1.00 16.11 133 VAL L N 1
ATOM 10633 C CA . VAL C 3 129 ? 10.472 -48.741 -5.090 1.00 15.64 133 VAL L CA 1
ATOM 10634 C C . VAL C 3 129 ? 10.147 -48.210 -6.480 1.00 17.92 133 VAL L C 1
ATOM 10635 O O . VAL C 3 129 ? 10.850 -48.479 -7.453 1.00 18.70 133 VAL L O 1
ATOM 10648 N N . CYS C 3 130 ? 9.035 -47.489 -6.570 1.00 17.90 134 CYS L N 1
ATOM 10649 C CA . CYS C 3 130 ? 8.646 -46.831 -7.808 1.00 17.96 134 CYS L CA 1
ATOM 10650 C C . CYS C 3 130 ? 8.589 -45.328 -7.553 1.00 19.95 134 CYS L C 1
ATOM 10651 O O . CYS C 3 130 ? 7.931 -44.890 -6.614 1.00 18.92 134 CYS L O 1
ATOM 10658 N N . LEU C 3 131 ? 9.301 -44.559 -8.374 1.00 19.21 135 LEU L N 1
ATOM 10659 C CA . LEU C 3 131 ? 9.366 -43.109 -8.232 1.00 16.95 135 LEU L CA 1
ATOM 10660 C C . LEU C 3 131 ? 8.588 -42.424 -9.356 1.00 16.58 135 LEU L C 1
ATOM 10661 O O . LEU C 3 131 ? 8.761 -42.767 -10.512 1.00 17.84 135 LEU L O 1
ATOM 10677 N N . LEU C 3 132 ? 7.724 -41.479 -8.991 1.00 16.39 136 LEU L N 1
ATOM 10678 C CA . LEU C 3 132 ? 7.081 -40.577 -9.945 1.00 17.15 136 LEU L CA 1
ATOM 10679 C C . LEU C 3 132 ? 7.649 -39.188 -9.700 1.00 17.92 136 LEU L C 1
ATOM 10680 O O . LEU C 3 132 ? 7.460 -38.622 -8.616 1.00 17.06 136 LEU L O 1
ATOM 10696 N N . ASN C 3 133 ? 8.339 -38.638 -10.691 1.00 17.32 137 ASN L N 1
ATOM 10697 C CA . ASN C 3 133 ? 9.070 -37.400 -10.475 1.00 17.35 137 ASN L CA 1
ATOM 10698 C C . ASN C 3 133 ? 8.460 -36.204 -11.181 1.00 18.94 137 ASN L C 1
ATOM 10699 O O . ASN C 3 133 ? 8.239 -36.240 -12.388 1.00 20.14 137 ASN L O 1
ATOM 10710 N N . ASN C 3 134 ? 8.194 -35.165 -10.391 1.00 18.42 138 ASN L N 1
ATOM 10711 C CA . ASN C 3 134 ? 7.863 -33.829 -10.876 1.00 19.05 138 ASN L CA 1
ATOM 10712 C C . ASN C 3 134 ? 6.623 -33.761 -11.756 1.00 15.07 138 ASN L C 1
ATOM 10713 O O . ASN C 3 134 ? 6.714 -33.428 -12.950 1.00 19.23 138 ASN L O 1
ATOM 10724 N N . PHE C 3 135 ? 5.471 -34.041 -11.159 1.00 18.73 139 PHE L N 1
ATOM 10725 C CA . PHE C 3 135 ? 4.218 -34.079 -11.888 1.00 18.71 139 PHE L CA 1
ATOM 10726 C C . PHE C 3 135 ? 3.166 -33.161 -11.279 1.00 15.26 139 PHE L C 1
ATOM 10727 O O . PHE C 3 135 ? 3.277 -32.716 -10.133 1.00 16.65 139 PHE L O 1
ATOM 10744 N N . TYR C 3 136 ? 2.152 -32.872 -12.075 1.00 16.68 140 TYR L N 1
ATOM 10745 C CA . TYR C 3 136 ? 1.018 -32.083 -11.645 1.00 19.05 140 TYR L CA 1
ATOM 10746 C C . TYR C 3 136 ? -0.175 -32.448 -12.529 1.00 20.43 140 TYR L C 1
ATOM 10747 O O . TYR C 3 136 ? -0.034 -32.515 -13.750 1.00 19.38 140 TYR L O 1
ATOM 10765 N N . PRO C 3 137 ? -1.368 -32.633 -11.942 1.00 21.88 141 PRO L N 1
ATOM 10766 C CA . PRO C 3 137 ? -1.751 -32.468 -10.537 1.00 19.70 141 PRO L CA 1
ATOM 10767 C C . PRO C 3 137 ? -1.294 -33.625 -9.655 1.00 20.23 141 PRO L C 1
ATOM 10768 O O . PRO C 3 137 ? -0.722 -34.596 -10.137 1.00 21.77 141 PRO L O 1
ATOM 10779 N N . ARG C 3 138 ? -1.560 -33.510 -8.362 1.00 20.04 142 ARG L N 1
ATOM 10780 C CA . ARG C 3 138 ? -1.089 -34.465 -7.382 1.00 19.86 142 ARG L CA 1
ATOM 10781 C C . ARG C 3 138 ? -1.728 -35.849 -7.518 1.00 19.64 142 ARG L C 1
ATOM 10782 O O . ARG C 3 138 ? -1.116 -36.852 -7.171 1.00 24.40 142 ARG L O 1
ATOM 10803 N N . GLU C 3 139 ? -2.957 -35.897 -8.016 1.00 20.39 143 GLU L N 1
ATOM 10804 C CA . GLU C 3 139 ? -3.673 -37.162 -8.125 1.00 24.46 143 GLU L CA 1
ATOM 10805 C C . GLU C 3 139 ? -2.973 -38.072 -9.136 1.00 26.51 143 GLU L C 1
ATOM 10806 O O . GLU C 3 139 ? -2.710 -37.680 -10.267 1.00 23.76 143 GLU L O 1
ATOM 10818 N N . ALA C 3 140 ? -2.663 -39.288 -8.707 1.00 23.39 144 ALA L N 1
ATOM 10819 C CA . ALA C 3 140 ? -2.008 -40.268 -9.557 1.00 20.04 144 ALA L CA 1
ATOM 10820 C C . ALA C 3 140 ? -2.344 -41.655 -9.038 1.00 26.26 144 ALA L C 1
ATOM 10821 O O . ALA C 3 140 ? -2.566 -41.827 -7.843 1.00 23.11 144 ALA L O 1
ATOM 10828 N N . LYS C 3 141 ? -2.399 -42.636 -9.934 1.00 21.01 145 LYS L N 1
ATOM 10829 C CA . LYS C 3 141 ? -2.637 -44.015 -9.541 1.00 22.77 145 LYS L CA 1
ATOM 10830 C C . LYS C 3 141 ? -1.372 -44.820 -9.810 1.00 21.18 145 LYS L C 1
ATOM 10831 O O . LYS C 3 141 ? -0.848 -44.820 -10.930 1.00 22.36 145 LYS L O 1
ATOM 10850 N N . VAL C 3 142 ? -0.881 -45.496 -8.783 1.00 19.12 146 VAL L N 1
ATOM 10851 C CA . VAL C 3 142 ? 0.319 -46.305 -8.900 1.00 20.85 146 VAL L CA 1
ATOM 10852 C C . VAL C 3 142 ? -0.034 -47.736 -8.537 1.00 23.95 146 VAL L C 1
ATOM 10853 O O . VAL C 3 142 ? -0.448 -48.005 -7.412 1.00 27.48 146 VAL L O 1
ATOM 10866 N N . GLN C 3 143 ? 0.107 -48.644 -9.504 1.00 18.91 147 GLN L N 1
ATOM 10867 C CA . GLN C 3 143 ? -0.302 -50.041 -9.333 1.00 19.12 147 GLN L CA 1
ATOM 10868 C C . GLN C 3 143 ? 0.887 -50.987 -9.515 1.00 26.82 147 GLN L C 1
ATOM 10869 O O . GLN C 3 143 ? 1.551 -50.993 -10.560 1.00 26.55 147 GLN L O 1
ATOM 10883 N N . TRP C 3 144 ? 1.135 -51.791 -8.489 1.00 20.28 148 TRP L N 1
ATOM 10884 C CA . TRP C 3 144 ? 2.179 -52.812 -8.519 1.00 23.35 148 TRP L CA 1
ATOM 10885 C C . TRP C 3 144 ? 1.647 -54.095 -9.136 1.00 19.30 148 TRP L C 1
ATOM 10886 O O . TRP C 3 144 ? 0.552 -54.546 -8.806 1.00 24.57 148 TRP L O 1
ATOM 10907 N N . LYS C 3 145 ? 2.427 -54.682 -10.043 1.00 19.64 149 LYS L N 1
ATOM 10908 C CA . LYS C 3 145 ? 2.101 -55.971 -10.622 1.00 21.76 149 LYS L CA 1
ATOM 10909 C C . LYS C 3 145 ? 3.301 -56.904 -10.500 1.00 27.26 149 LYS L C 1
ATOM 10910 O O . LYS C 3 145 ? 4.444 -56.518 -10.783 1.00 24.77 149 LYS L O 1
ATOM 10929 N N . VAL C 3 146 ? 3.030 -58.121 -10.038 1.00 22.41 150 VAL L N 1
ATOM 10930 C CA . VAL C 3 146 ? 4.053 -59.136 -9.884 1.00 24.60 150 VAL L CA 1
ATOM 10931 C C . VAL C 3 146 ? 3.609 -60.338 -10.703 1.00 28.37 150 VAL L C 1
ATOM 10932 O O . VAL C 3 146 ? 2.596 -60.984 -10.389 1.00 26.62 150 VAL L O 1
ATOM 10945 N N . ASP C 3 147 ? 4.348 -60.624 -11.774 1.00 25.84 151 ASP L N 1
ATOM 10946 C CA . ASP C 3 147 ? 3.926 -61.628 -12.753 1.00 27.66 151 ASP L CA 1
ATOM 10947 C C . ASP C 3 147 ? 2.478 -61.364 -13.156 1.00 28.65 151 ASP L C 1
ATOM 10948 O O . ASP C 3 147 ? 1.644 -62.276 -13.229 1.00 30.48 151 ASP L O 1
ATOM 10957 N N . ASN C 3 148 ? 2.213 -60.082 -13.396 1.00 27.59 152 ASN L N 1
ATOM 10958 C CA . ASN C 3 148 ? 0.924 -59.563 -13.849 1.00 34.98 152 ASN L CA 1
ATOM 10959 C C . ASN C 3 148 ? -0.222 -59.651 -12.842 1.00 40.68 152 ASN L C 1
ATOM 10960 O O . ASN C 3 148 ? -1.359 -59.329 -13.178 1.00 43.14 152 ASN L O 1
ATOM 10971 N N . ALA C 3 149 ? 0.064 -60.080 -11.617 1.00 37.01 153 ALA L N 1
ATOM 10972 C CA . ALA C 3 149 ? -0.951 -60.071 -10.567 1.00 30.47 153 ALA L CA 1
ATOM 10973 C C . ALA C 3 149 ? -0.873 -58.752 -9.814 1.00 26.41 153 ALA L C 1
ATOM 10974 O O . ALA C 3 149 ? 0.174 -58.373 -9.295 1.00 24.63 153 ALA L O 1
ATOM 10981 N N . LEU C 3 150 ? -1.984 -58.033 -9.782 1.00 27.28 154 LEU L N 1
ATOM 10982 C CA . LEU C 3 150 ? -2.031 -56.756 -9.111 1.00 26.77 154 LEU L CA 1
ATOM 10983 C C . LEU C 3 150 ? -1.817 -57.003 -7.623 1.00 24.93 154 LEU L C 1
ATOM 10984 O O . LEU C 3 150 ? -2.433 -57.914 -7.048 1.00 26.54 154 LEU L O 1
ATOM 11000 N N . GLN C 3 151 ? -0.928 -56.219 -7.024 1.00 25.20 155 GLN L N 1
ATOM 11001 C CA . GLN C 3 151 ? -0.644 -56.312 -5.598 1.00 22.68 155 GLN L CA 1
ATOM 11002 C C . GLN C 3 151 ? -1.351 -55.176 -4.883 1.00 24.80 155 GLN L C 1
ATOM 11003 O O . GLN C 3 151 ? -1.363 -54.047 -5.365 1.00 36.09 155 GLN L O 1
ATOM 11017 N N . SER C 3 152 ? -1.961 -55.477 -3.741 1.00 23.74 156 SER L N 1
ATOM 11018 C CA . SER C 3 152 ? -2.645 -54.445 -2.982 1.00 24.10 156 SER L CA 1
ATOM 11019 C C . SER C 3 152 ? -2.511 -54.740 -1.494 1.00 24.71 156 SER L C 1
ATOM 11020 O O . SER C 3 152 ? -2.532 -55.896 -1.079 1.00 25.96 156 SER L O 1
ATOM 11028 N N . GLY C 3 153 ? -2.351 -53.681 -0.701 1.00 26.78 157 GLY L N 1
ATOM 11029 C CA . GLY C 3 153 ? -2.261 -53.824 0.743 1.00 31.55 157 GLY L CA 1
ATOM 11030 C C . GLY C 3 153 ? -0.848 -54.067 1.250 1.00 26.12 157 GLY L C 1
ATOM 11031 O O . GLY C 3 153 ? -0.638 -54.180 2.463 1.00 29.45 157 GLY L O 1
ATOM 11035 N N . ASN C 3 154 ? 0.115 -54.152 0.335 1.00 25.76 158 ASN L N 1
ATOM 11036 C CA . ASN C 3 154 ? 1.506 -54.398 0.706 1.00 22.49 158 ASN L CA 1
ATOM 11037 C C . ASN C 3 154 ? 2.449 -53.285 0.251 1.00 21.11 158 ASN L C 1
ATOM 11038 O O . ASN C 3 154 ? 3.653 -53.499 0.083 1.00 24.29 158 ASN L O 1
ATOM 11049 N N . SER C 3 155 ? 1.903 -52.088 0.062 1.00 20.77 159 SER L N 1
ATOM 11050 C CA . SER C 3 155 ? 2.710 -50.943 -0.350 1.00 18.66 159 SER L CA 1
ATOM 11051 C C . SER C 3 155 ? 2.320 -49.691 0.426 1.00 23.78 159 SER L C 1
ATOM 11052 O O . SER C 3 155 ? 1.209 -49.587 0.945 1.00 22.64 159 SER L O 1
ATOM 11060 N N . GLN C 3 156 ? 3.253 -48.752 0.513 1.00 20.05 160 GLN L N 1
ATOM 11061 C CA . GLN C 3 156 ? 2.980 -47.440 1.120 1.00 21.28 160 GLN L CA 1
ATOM 11062 C C . GLN C 3 156 ? 3.516 -46.341 0.233 1.00 18.61 160 GLN L C 1
ATOM 11063 O O . GLN C 3 156 ? 4.568 -46.488 -0.384 1.00 19.30 160 GLN L O 1
ATOM 11077 N N . GLU C 3 157 ? 2.768 -45.246 0.151 1.00 20.19 161 GLU L N 1
ATOM 11078 C CA . GLU C 3 157 ? 3.160 -44.096 -0.647 1.00 19.05 161 GLU L CA 1
ATOM 11079 C C . GLU C 3 157 ? 3.596 -42.926 0.224 1.00 16.10 161 GLU L C 1
ATOM 11080 O O . GLU C 3 157 ? 3.146 -42.772 1.353 1.00 22.10 161 GLU L O 1
ATOM 11092 N N . SER C 3 158 ? 4.495 -42.124 -0.333 1.00 17.08 162 SER L N 1
ATOM 11093 C CA . SER C 3 158 ? 4.840 -40.828 0.235 1.00 16.22 162 SER L CA 1
ATOM 11094 C C . SER C 3 158 ? 4.902 -39.772 -0.859 1.00 15.26 162 SER L C 1
ATOM 11095 O O . SER C 3 158 ? 5.319 -40.048 -1.982 1.00 16.61 162 SER L O 1
ATOM 11103 N N . VAL C 3 159 ? 4.485 -38.548 -0.529 1.00 18.55 163 VAL L N 1
ATOM 11104 C CA . VAL C 3 159 ? 4.446 -37.478 -1.509 1.00 19.34 163 VAL L CA 1
ATOM 11105 C C . VAL C 3 159 ? 5.122 -36.241 -0.931 1.00 17.58 163 VAL L C 1
ATOM 11106 O O . VAL C 3 159 ? 4.906 -35.892 0.228 1.00 20.86 163 VAL L O 1
ATOM 11119 N N . THR C 3 160 ? 5.929 -35.577 -1.752 1.00 17.67 164 THR L N 1
ATOM 11120 C CA . THR C 3 160 ? 6.597 -34.353 -1.316 1.00 18.10 164 THR L CA 1
ATOM 11121 C C . THR C 3 160 ? 5.612 -33.192 -1.305 1.00 26.15 164 THR L C 1
ATOM 11122 O O . THR C 3 160 ? 4.548 -33.268 -1.924 1.00 20.89 164 THR L O 1
ATOM 11133 N N . GLU C 3 161 ? 5.965 -32.121 -0.599 1.00 21.20 165 GLU L N 1
ATOM 11134 C CA . GLU C 3 161 ? 5.186 -30.890 -0.667 1.00 18.54 165 GLU L CA 1
ATOM 11135 C C . GLU C 3 161 ? 5.401 -30.252 -2.028 1.00 21.40 165 GLU L C 1
ATOM 11136 O O . GLU C 3 161 ? 6.447 -30.422 -2.651 1.00 19.68 165 GLU L O 1
ATOM 11148 N N . GLN C 3 162 ? 4.402 -29.517 -2.491 1.00 20.62 166 GLN L N 1
ATOM 11149 C CA . GLN C 3 162 ? 4.488 -28.911 -3.808 1.00 22.74 166 GLN L CA 1
ATOM 11150 C C . GLN C 3 162 ? 5.758 -28.062 -3.904 1.00 16.26 166 GLN L C 1
ATOM 11151 O O . GLN C 3 162 ? 6.054 -27.277 -3.000 1.00 19.40 166 GLN L O 1
ATOM 11165 N N . ASP C 3 163 ? 6.495 -28.216 -5.002 1.00 17.72 167 ASP L N 1
ATOM 11166 C CA . ASP C 3 163 ? 7.791 -27.558 -5.146 1.00 18.20 167 ASP L CA 1
ATOM 11167 C C . ASP C 3 163 ? 7.647 -26.055 -5.329 1.00 17.7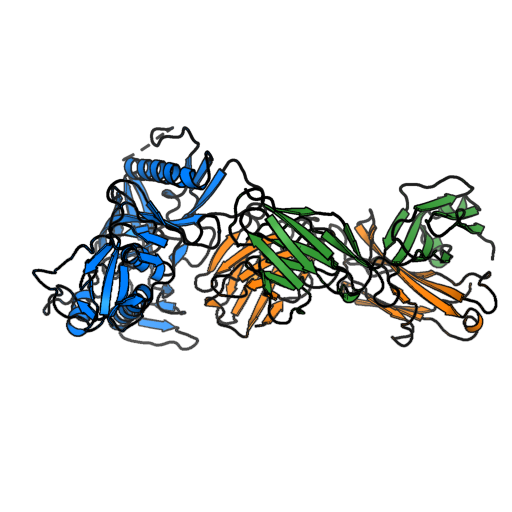5 167 ASP L C 1
ATOM 11168 O O . ASP C 3 163 ? 6.841 -25.600 -6.124 1.00 19.08 167 ASP L O 1
ATOM 11177 N N . SER C 3 164 ? 8.456 -25.272 -4.627 1.00 19.56 168 SER L N 1
ATOM 11178 C CA . SER C 3 164 ? 8.310 -23.824 -4.692 1.00 21.17 168 SER L CA 1
ATOM 11179 C C . SER C 3 164 ? 8.688 -23.193 -6.037 1.00 20.64 168 SER L C 1
ATOM 11180 O O . SER C 3 164 ? 8.280 -22.068 -6.315 1.00 23.33 168 SER L O 1
ATOM 11188 N N . LYS C 3 165 ? 9.465 -23.896 -6.860 1.00 21.62 169 LYS L N 1
ATOM 11189 C CA . LYS C 3 165 ? 9.971 -23.307 -8.096 1.00 18.75 169 LYS L CA 1
ATOM 11190 C C . LYS C 3 165 ? 9.187 -23.776 -9.324 1.00 25.30 169 LYS L C 1
ATOM 11191 O O . LYS C 3 165 ? 8.973 -22.981 -10.241 1.00 22.26 169 LYS L O 1
ATOM 11210 N N . ASP C 3 166 ? 8.777 -25.049 -9.362 1.00 21.42 170 ASP L N 1
ATOM 11211 C CA . ASP C 3 166 ? 8.064 -25.568 -10.535 1.00 20.67 170 ASP L CA 1
ATOM 11212 C C . ASP C 3 166 ? 6.643 -26.040 -10.221 1.00 16.97 170 ASP L C 1
ATOM 11213 O O . ASP C 3 166 ? 5.906 -26.467 -11.106 1.00 20.61 170 ASP L O 1
ATOM 11222 N N . SER C 3 167 ? 6.250 -25.885 -8.969 1.00 16.61 171 SER L N 1
ATOM 11223 C CA . SER C 3 167 ? 4.920 -26.250 -8.492 1.00 14.99 171 SER L CA 1
ATOM 11224 C C . SER C 3 167 ? 4.485 -27.684 -8.805 1.00 21.36 171 SER L C 1
ATOM 11225 O O . SER C 3 167 ? 3.298 -27.943 -8.998 1.00 19.70 171 SER L O 1
ATOM 11233 N N . THR C 3 168 ? 5.440 -28.609 -8.840 1.00 18.43 172 THR L N 1
ATOM 11234 C CA . THR C 3 168 ? 5.113 -30.018 -9.057 1.00 18.77 172 THR L CA 1
ATOM 11235 C C . THR C 3 168 ? 5.201 -30.827 -7.761 1.00 18.03 172 THR L C 1
ATOM 11236 O O . THR C 3 168 ? 5.684 -30.351 -6.727 1.00 18.48 172 THR L O 1
ATOM 11247 N N . TYR C 3 169 ? 4.721 -32.061 -7.844 1.00 17.93 173 TYR L N 1
ATOM 11248 C CA . TYR C 3 169 ? 4.824 -33.031 -6.775 1.00 16.62 173 TYR L CA 1
ATOM 11249 C C . TYR C 3 169 ? 5.716 -34.174 -7.217 1.00 13.43 173 TYR L C 1
ATOM 11250 O O . TYR C 3 169 ? 5.895 -34.401 -8.407 1.00 16.07 173 TYR L O 1
ATOM 11268 N N . SER C 3 170 ? 6.255 -34.902 -6.250 1.00 17.64 174 SER L N 1
ATOM 11269 C CA . SER C 3 170 ? 6.884 -36.183 -6.533 1.00 15.80 174 SER L CA 1
ATOM 11270 C C . SER C 3 170 ? 6.355 -37.199 -5.535 1.00 16.02 174 SER L C 1
ATOM 11271 O O . SER C 3 170 ? 5.923 -36.848 -4.443 1.00 16.77 174 SER L O 1
ATOM 11279 N N . LEU C 3 171 ? 6.383 -38.465 -5.929 1.00 19.85 175 LEU L N 1
ATOM 11280 C CA . LEU C 3 171 ? 5.734 -39.499 -5.156 1.00 16.81 175 LEU L CA 1
ATOM 11281 C C . LEU C 3 171 ? 6.553 -40.771 -5.206 1.00 16.52 175 LEU L C 1
ATOM 11282 O O . LEU C 3 171 ? 7.077 -41.134 -6.257 1.00 17.78 175 LEU L O 1
ATOM 11298 N N . SER C 3 172 ? 6.628 -41.464 -4.081 1.00 17.58 176 SER L N 1
ATOM 11299 C CA . SER C 3 172 ? 7.241 -42.789 -4.045 1.00 17.35 176 SER L CA 1
ATOM 11300 C C . SER C 3 172 ? 6.211 -43.811 -3.622 1.00 20.34 176 SER L C 1
ATOM 11301 O O . SER C 3 172 ? 5.321 -43.526 -2.827 1.00 20.10 176 SER L O 1
ATOM 11309 N N . SER C 3 173 ? 6.331 -45.007 -4.176 1.00 19.42 177 SER L N 1
ATOM 11310 C CA . SER C 3 173 ? 5.546 -46.135 -3.705 1.00 18.33 177 SER L CA 1
ATOM 11311 C C . SER C 3 173 ? 6.532 -47.256 -3.432 1.00 17.87 177 SER L C 1
ATOM 11312 O O . SER C 3 173 ? 7.426 -47.520 -4.242 1.00 20.55 177 SER L O 1
ATOM 11320 N N . THR C 3 174 ? 6.382 -47.897 -2.279 1.00 16.03 178 THR L N 1
ATOM 11321 C CA . THR C 3 174 ? 7.303 -48.935 -1.851 1.00 17.07 178 THR L CA 1
ATOM 11322 C C . THR C 3 174 ? 6.518 -50.203 -1.578 1.00 19.09 178 THR L C 1
ATOM 11323 O O . THR C 3 174 ? 5.625 -50.208 -0.744 1.00 19.44 178 THR L O 1
ATOM 11334 N N . LEU C 3 175 ? 6.846 -51.251 -2.330 1.00 20.67 179 LEU L N 1
ATOM 11335 C CA . LEU C 3 175 ? 6.257 -52.569 -2.159 1.00 20.53 179 LEU L CA 1
ATOM 11336 C C . LEU C 3 175 ? 7.188 -53.395 -1.282 1.00 20.62 179 LEU L C 1
ATOM 11337 O O . LEU C 3 175 ? 8.386 -53.438 -1.534 1.00 21.02 179 LEU L O 1
ATOM 11353 N N . THR C 3 176 ? 6.645 -54.020 -0.236 1.00 19.66 180 THR L N 1
ATOM 11354 C CA . THR C 3 176 ? 7.429 -54.867 0.660 1.00 19.84 180 THR L CA 1
ATOM 11355 C C . THR C 3 176 ? 6.982 -56.314 0.527 1.00 28.34 180 THR L C 1
ATOM 11356 O O . THR C 3 176 ? 5.792 -56.612 0.650 1.00 28.09 180 THR L O 1
ATOM 11367 N N . LEU C 3 177 ? 7.942 -57.195 0.253 1.00 24.07 181 LEU L N 1
ATOM 11368 C CA . LEU C 3 177 ? 7.703 -58.629 0.142 1.00 25.33 181 LEU L CA 1
ATOM 11369 C C . LEU C 3 177 ? 8.752 -59.380 0.945 1.00 25.97 181 LEU L C 1
ATOM 11370 O O . LEU C 3 177 ? 9.840 -58.863 1.191 1.00 26.75 181 LEU L O 1
ATOM 11386 N N . SER C 3 178 ? 8.430 -60.602 1.358 1.00 24.46 182 SER L N 1
ATOM 11387 C CA . SER C 3 178 ? 9.436 -61.464 1.960 1.00 25.81 182 SER L CA 1
ATOM 11388 C C . SER C 3 178 ? 10.412 -61.853 0.866 1.00 25.88 182 SER L C 1
ATOM 11389 O O . SER C 3 178 ? 10.077 -61.818 -0.324 1.00 28.16 182 SER L O 1
ATOM 11397 N N . LYS C 3 179 ? 11.621 -62.215 1.269 1.00 27.89 183 LYS L N 1
ATOM 11398 C CA . LYS C 3 179 ? 12.607 -62.745 0.339 1.00 28.89 183 LYS L CA 1
ATOM 11399 C C . LYS C 3 179 ? 12.033 -63.956 -0.381 1.00 28.62 183 LYS L C 1
ATOM 11400 O O . LYS C 3 179 ? 12.202 -64.107 -1.583 1.00 29.73 183 LYS L O 1
ATOM 11419 N N . ALA C 3 180 ? 11.349 -64.821 0.363 1.00 30.23 184 ALA L N 1
ATOM 11420 C CA . ALA C 3 180 ? 10.831 -66.063 -0.199 1.00 33.05 184 ALA L CA 1
ATOM 11421 C C . ALA C 3 180 ? 9.807 -65.800 -1.304 1.00 32.78 184 ALA L C 1
ATOM 11422 O O . ALA C 3 180 ? 9.807 -66.476 -2.343 1.00 34.24 184 ALA L O 1
ATOM 11429 N N . ASP C 3 181 ? 8.931 -64.825 -1.077 1.00 31.54 185 ASP L N 1
ATOM 11430 C CA . ASP C 3 181 ? 7.913 -64.471 -2.067 1.00 34.16 185 ASP L CA 1
ATOM 11431 C C . ASP C 3 181 ? 8.546 -63.753 -3.251 1.00 29.23 185 ASP L C 1
ATOM 11432 O O . ASP C 3 181 ? 8.155 -63.950 -4.404 1.00 31.87 185 ASP L O 1
ATOM 11441 N N . TYR C 3 182 ? 9.527 -62.908 -2.966 1.00 26.80 186 TYR L N 1
ATOM 11442 C CA . TYR C 3 182 ? 10.192 -62.162 -4.023 1.00 28.17 186 TYR L CA 1
ATOM 11443 C C . TYR C 3 182 ? 10.816 -63.143 -5.016 1.00 27.64 186 TYR L C 1
ATOM 11444 O O . TYR C 3 182 ? 10.704 -62.965 -6.228 1.00 29.84 186 TYR L O 1
ATOM 11462 N N . GLU C 3 183 ? 11.429 -64.200 -4.490 1.00 26.29 187 GLU L N 1
ATOM 11463 C CA . GLU C 3 183 ? 12.149 -65.172 -5.309 1.00 27.71 187 GLU L CA 1
ATOM 11464 C C . GLU C 3 183 ? 11.223 -66.169 -6.012 1.00 29.81 187 GLU L C 1
ATOM 11465 O O . GLU C 3 183 ? 11.676 -66.993 -6.802 1.00 38.68 187 GLU L O 1
ATOM 11477 N N . LYS C 3 184 ? 9.928 -66.083 -5.730 1.00 35.34 188 LYS L N 1
ATOM 11478 C CA . LYS C 3 184 ? 8.958 -66.960 -6.371 1.00 34.73 188 LYS L CA 1
ATOM 11479 C C . LYS C 3 184 ? 8.476 -66.389 -7.707 1.00 33.65 188 LYS L C 1
ATOM 11480 O O . LYS C 3 184 ? 7.793 -67.075 -8.471 1.00 34.89 188 LYS L O 1
ATOM 11499 N N . HIS C 3 185 ? 8.853 -65.148 -7.995 1.00 32.93 189 HIS L N 1
ATOM 11500 C CA . HIS C 3 185 ? 8.302 -64.431 -9.138 1.00 31.11 189 HIS L CA 1
ATOM 11501 C C . HIS C 3 185 ? 9.363 -63.735 -9.981 1.00 30.52 189 HIS L C 1
ATOM 11502 O O . HIS C 3 185 ? 10.447 -63.429 -9.497 1.00 33.49 189 HIS L O 1
ATOM 11517 N N . LYS C 3 186 ? 9.036 -63.480 -11.245 1.00 28.75 190 LYS L N 1
ATOM 11518 C CA . LYS C 3 186 ? 10.014 -62.968 -12.198 1.00 31.32 190 LYS L CA 1
ATOM 11519 C C . LYS C 3 186 ? 9.836 -61.490 -12.534 1.00 34.26 190 LYS L C 1
ATOM 11520 O O . LYS C 3 186 ? 10.772 -60.708 -12.401 1.00 28.83 190 LYS L O 1
ATOM 11539 N N . VAL C 3 187 ? 8.640 -61.115 -12.978 1.00 26.15 191 VAL L N 1
ATOM 11540 C CA . VAL C 3 187 ? 8.411 -59.778 -13.522 1.00 25.24 191 VAL L CA 1
ATOM 11541 C C . VAL C 3 187 ? 7.806 -58.848 -12.491 1.00 26.61 191 VAL L C 1
ATOM 11542 O O . VAL C 3 187 ? 6.735 -59.118 -11.959 1.00 27.28 191 VAL L O 1
ATOM 11555 N N . TYR C 3 188 ? 8.515 -57.757 -12.213 1.00 22.07 192 TYR L N 1
ATOM 11556 C CA . TYR C 3 188 ? 8.075 -56.758 -11.247 1.00 21.68 192 TYR L CA 1
ATOM 11557 C C . TYR C 3 188 ? 7.805 -55.453 -11.970 1.00 25.07 192 TYR L C 1
ATOM 11558 O O . TYR C 3 188 ? 8.684 -54.916 -12.637 1.00 25.24 192 TYR L O 1
ATOM 11576 N N . ALA C 3 189 ? 6.584 -54.946 -11.836 1.00 22.59 193 ALA L N 1
ATOM 11577 C CA . ALA C 3 189 ? 6.153 -53.809 -12.634 1.00 20.87 193 ALA L CA 1
ATOM 11578 C C . ALA C 3 189 ? 5.412 -52.768 -11.815 1.00 24.29 193 ALA L C 1
ATOM 11579 O O . ALA C 3 189 ? 4.637 -53.086 -10.914 1.00 22.97 193 ALA L O 1
ATOM 11586 N N . CYS C 3 190 ? 5.666 -51.511 -12.151 1.00 21.85 194 CYS L N 1
ATOM 11587 C CA . CYS C 3 190 ? 4.935 -50.394 -11.594 1.00 19.97 194 CYS L CA 1
ATOM 11588 C C . CYS C 3 190 ? 4.211 -49.690 -12.741 1.00 29.64 194 CYS L C 1
ATOM 11589 O O . CYS C 3 190 ? 4.851 -49.215 -13.689 1.00 24.31 194 CYS L O 1
ATOM 11596 N N . GLU C 3 191 ? 2.882 -49.662 -12.662 1.00 20.41 195 GLU L N 1
ATOM 11597 C CA . GLU C 3 191 ? 2.036 -49.049 -13.679 1.00 18.71 195 GLU L CA 1
ATOM 11598 C C . GLU C 3 191 ? 1.458 -47.725 -13.175 1.00 21.94 195 GLU L C 1
ATOM 11599 O O . GLU C 3 191 ? 0.822 -47.675 -12.117 1.00 21.83 195 GLU L O 1
ATOM 11611 N N . VAL C 3 192 ? 1.662 -46.658 -13.941 1.00 19.98 196 VAL L N 1
ATOM 11612 C CA . VAL C 3 192 ? 1.295 -45.320 -13.492 1.00 21.20 196 VAL L CA 1
ATOM 11613 C C . VAL C 3 192 ? 0.221 -44.712 -14.386 1.00 18.05 196 VAL L C 1
ATOM 11614 O O . VAL C 3 192 ? 0.350 -44.697 -15.613 1.00 21.57 196 VAL L O 1
ATOM 11627 N N . THR C 3 193 ? -0.870 -44.278 -13.761 1.00 22.20 197 THR L N 1
ATOM 11628 C CA . THR C 3 193 ? -1.940 -43.575 -14.448 1.00 22.61 197 THR L CA 1
ATOM 11629 C C . THR C 3 193 ? -1.976 -42.131 -13.934 1.00 20.57 197 THR L C 1
ATOM 11630 O O . THR C 3 193 ? -1.956 -41.872 -12.720 1.00 22.42 197 THR L O 1
ATOM 11641 N N . HIS C 3 194 ? -2.007 -41.194 -14.870 1.00 19.93 198 HIS L N 1
ATOM 11642 C CA . HIS C 3 194 ? -1.960 -39.782 -14.540 1.00 19.43 198 HIS L CA 1
ATOM 11643 C C . HIS C 3 194 ? -2.497 -38.935 -15.682 1.00 24.87 198 HIS L C 1
ATOM 11644 O O . HIS C 3 194 ? -2.415 -39.315 -16.848 1.00 26.24 198 HIS L O 1
ATOM 11659 N N . GLN C 3 195 ? -3.036 -37.771 -15.349 1.00 22.34 199 GLN L N 1
ATOM 11660 C CA . GLN C 3 195 ? -3.741 -36.950 -16.335 1.00 27.54 199 GLN L CA 1
ATOM 11661 C C . GLN C 3 195 ? -2.839 -36.549 -17.501 1.00 28.33 199 GLN L C 1
ATOM 11662 O O . GLN C 3 195 ? -3.294 -36.366 -18.619 1.00 28.82 199 GLN L O 1
ATOM 11676 N N . GLY C 3 196 ? -1.551 -36.419 -17.223 1.00 22.83 200 GLY L N 1
ATOM 11677 C CA . GLY C 3 196 ? -0.589 -36.006 -18.229 1.00 24.82 200 GLY L CA 1
ATOM 11678 C C . GLY C 3 196 ? -0.087 -37.125 -19.119 1.00 27.08 200 GLY L C 1
ATOM 11679 O O . GLY C 3 196 ? 0.686 -36.869 -20.044 1.00 28.72 200 GLY L O 1
ATOM 11683 N N . LEU C 3 197 ? -0.526 -38.352 -18.841 1.00 28.05 201 LEU L N 1
ATOM 11684 C CA . LEU C 3 197 ? -0.178 -39.527 -19.643 1.00 31.91 201 LEU L CA 1
ATOM 11685 C C . LEU C 3 197 ? -1.376 -39.984 -20.482 1.00 35.94 201 LEU L C 1
ATOM 11686 O O . LEU C 3 197 ? -2.441 -40.289 -19.946 1.00 35.26 201 LEU L O 1
ATOM 11702 N N . SER C 3 198 ? -1.211 -40.042 -21.801 1.00 34.74 202 SER L N 1
ATOM 11703 C CA . SER C 3 198 ? -2.323 -40.405 -22.666 1.00 35.49 202 SER L CA 1
ATOM 11704 C C . SER C 3 198 ? -2.725 -41.866 -22.477 1.00 35.99 202 SER L C 1
ATOM 11705 O O . SER C 3 198 ? -3.863 -42.253 -22.739 1.00 41.14 202 SER L O 1
ATOM 11713 N N . SER C 3 199 ? -1.773 -42.674 -22.035 1.00 34.81 203 SER L N 1
ATOM 11714 C CA . SER C 3 199 ? -2.044 -44.047 -21.649 1.00 33.15 203 SER L CA 1
ATOM 11715 C C . SER C 3 199 ? -1.114 -44.374 -20.496 1.00 31.94 203 SER L C 1
ATOM 11716 O O . SER C 3 199 ? -0.072 -43.741 -20.343 1.00 29.92 203 SER L O 1
ATOM 11724 N N . PRO C 3 200 ? -1.486 -45.361 -19.674 1.00 32.14 204 PRO L N 1
ATOM 11725 C CA . PRO C 3 200 ? -0.653 -45.666 -18.507 1.00 33.43 204 PRO L CA 1
ATOM 11726 C C . PRO C 3 200 ? 0.766 -46.065 -18.898 1.00 24.75 204 PRO L C 1
ATOM 11727 O O . PRO C 3 200 ? 0.982 -46.697 -19.950 1.00 29.56 204 PRO L O 1
ATOM 11738 N N . VAL C 3 201 ? 1.713 -45.688 -18.051 1.00 26.51 205 VAL L N 1
ATOM 11739 C CA . VAL C 3 201 ? 3.119 -45.985 -18.254 1.00 24.92 205 VAL L CA 1
ATOM 11740 C C . VAL C 3 201 ? 3.558 -47.056 -17.275 1.00 23.02 205 VAL L C 1
ATOM 11741 O O . VAL C 3 201 ? 3.303 -46.951 -16.076 1.00 27.22 205 VAL L O 1
ATOM 11754 N N . THR C 3 202 ? 4.212 -48.089 -17.799 1.00 27.09 206 THR L N 1
ATOM 11755 C CA . THR C 3 202 ? 4.716 -49.175 -16.973 1.00 24.66 206 THR L CA 1
ATOM 11756 C C . THR C 3 202 ? 6.242 -49.250 -17.025 1.00 23.23 206 THR L C 1
ATOM 11757 O O . THR C 3 202 ? 6.844 -49.236 -18.103 1.00 27.59 206 THR L O 1
ATOM 11768 N N . LYS C 3 203 ? 6.860 -49.298 -15.849 1.00 22.49 207 LYS L N 1
ATOM 11769 C CA . LYS C 3 203 ? 8.288 -49.566 -15.751 1.00 24.21 207 LYS L CA 1
ATOM 11770 C C . LYS C 3 203 ? 8.438 -50.897 -15.038 1.00 22.81 207 LYS L C 1
ATOM 11771 O O . LYS C 3 203 ? 7.741 -51.158 -14.063 1.00 24.13 207 LYS L O 1
ATOM 11790 N N . SER C 3 204 ? 9.346 -51.733 -15.515 1.00 24.13 208 SER L N 1
ATOM 11791 C CA . SER C 3 204 ? 9.460 -53.069 -14.966 1.00 24.29 208 SER L CA 1
ATOM 11792 C C . SER C 3 204 ? 10.870 -53.611 -15.038 1.00 30.71 208 SER L C 1
ATOM 11793 O O . SER C 3 204 ? 11.718 -53.088 -15.763 1.00 30.18 208 SER L O 1
ATOM 11801 N N . PHE C 3 205 ? 11.112 -54.663 -14.269 1.00 25.65 209 PHE L N 1
ATOM 11802 C CA . PHE C 3 205 ? 12.353 -55.418 -14.362 1.00 24.74 209 PHE L CA 1
ATOM 11803 C C . PHE C 3 205 ? 12.080 -56.895 -14.129 1.00 30.02 209 PHE L C 1
ATOM 11804 O O . PHE C 3 205 ? 11.047 -57.267 -13.570 1.00 27.19 209 PHE L O 1
ATOM 11821 N N . ASN C 3 206 ? 12.999 -57.729 -14.598 1.00 26.12 210 ASN L N 1
ATOM 11822 C CA . ASN C 3 206 ? 12.956 -59.156 -14.327 1.00 29.44 210 ASN L CA 1
ATOM 11823 C C . ASN C 3 206 ? 13.965 -59.468 -13.238 1.00 35.86 210 ASN L C 1
ATOM 11824 O O . ASN C 3 206 ? 15.124 -59.059 -13.324 1.00 35.59 210 ASN L O 1
ATOM 11835 N N . ARG C 3 207 ? 13.524 -60.183 -12.210 1.00 29.27 211 ARG L N 1
ATOM 11836 C CA . ARG C 3 207 ? 14.405 -60.558 -11.113 1.00 35.15 211 ARG L CA 1
ATOM 11837 C C . ARG C 3 207 ? 15.612 -61.335 -11.639 1.00 41.30 211 ARG L C 1
ATOM 11838 O O . ARG C 3 207 ? 15.467 -62.324 -12.360 1.00 37.55 211 ARG L O 1
ATOM 11859 N N . GLY C 3 208 ? 16.807 -60.874 -11.279 1.00 42.22 212 GLY L N 1
ATOM 11860 C CA . GLY C 3 208 ? 18.032 -61.567 -11.639 1.00 48.36 212 GLY L CA 1
ATOM 11861 C C . GLY C 3 208 ? 18.566 -61.186 -13.007 1.00 52.64 212 GLY L C 1
ATOM 11862 O O . GLY C 3 208 ? 19.495 -61.814 -13.513 1.00 60.40 212 GLY L O 1
ATOM 11866 N N . GLU C 3 209 ? 17.987 -60.151 -13.606 1.00 48.27 213 GLU L N 1
ATOM 11867 C CA . GLU C 3 209 ? 18.395 -59.721 -14.938 1.00 54.83 213 GLU L CA 1
ATOM 11868 C C . GLU C 3 209 ? 18.898 -58.282 -14.929 1.00 67.34 213 GLU L C 1
ATOM 11869 O O . GLU C 3 209 ? 18.195 -57.365 -14.501 1.00 70.04 213 GLU L O 1
ATOM 11881 N N . CYS C 3 210 ? 20.126 -58.101 -15.407 1.00 73.91 214 CYS L N 1
ATOM 11882 C CA . CYS C 3 210 ? 20.783 -56.797 -15.419 1.00 77.43 214 CYS L CA 1
ATOM 11883 C C . CYS C 3 210 ? 19.894 -55.726 -16.047 1.00 81.24 214 CYS L C 1
ATOM 11884 O O . CYS C 3 210 ? 19.204 -55.978 -17.037 1.00 86.11 214 CYS L O 1
#

Solvent-accessible surface area: 34194 Å² total

Secondary structure (DSSP, 8-state):
-EEE-----EEEE---TT--SHHHHHHHHHEEEPPSS--EEE-TT--EEEEGGG-HHHHHHHHHHHHHHHHHS--SEEEETTEEEE------------BEEE--TTEEEEEE--TT--SEEEESSEEEESBPPPB-----SSEEES----SSS-EEE-S-TT-TTS-EEEEEEEEEEEEEE--TTEEEEEEEHHHHHHHHHHHHHHHHHHH-S-EEEE-----S-HHHHTEEEEETTEEEEE--TTTS-EEE-TT--TT----EEEEEEEEESEEE-SSSSSEEE-PPPPSS--EEEEEEEEEEEEE---SS--SEEEEEE----HHHHHHHHHTTEEEEEE-/-EEEEPPPEEE-TT--EEEEEEEESS-GGGS-EEEEEE-TTS--EEEEEEETTTTEEEE-GGGTTTEEEEEETTTTEEEEEE-S--GGG-EEEEEEEEEETTEEEEEEEE---EEEEE-S---BPPEEEEEPPPTTPPTTSEEEEEEEEEEEBSS--EEEEGGGTB-TTEEEPPPEE-TTS-EEEEEEEEEEGGGTTT---EEEEEEGGGTEEEEEE----/---EEEE-SEEEEETTS-EEEEEEESS--TT--EEEEE-TTS--EEEEETTTEEPTT--TTEEEEEETTEEEEEE-S--GGG-EEEEEEETTEE---EEEEEE---BPPEEEEEPPPHHHHHTTEEEEEEEEEEEBSS--EEEEEETTEEE-SSEEEEEPPPPTTT--EEEEEEEEEEHHHHTT--EEEEEEE-TT-SS-EEEEEETT--